Protein AF-Q2IQK1-F1 (afdb_monomer)

pLDDT: mean 79.87, std 17.1, range [34.91, 98.69]

Foldseek 3Di:
DDDPVVVVVVVVVVVVPPPPCPPAAALFAFQFQEKDKWFFAEPVPNVQQTFIWMWTQRQVVQWIFIARPQPRGARADPPDSYHLTAHHDPPAHGWHYKEKDFQQQAADPVRHGHTIWIWIDHWQAQFIFTQWRNDHVDSYRPPPPPHTHRCCVVPPSKTFQEKYKFFQWDDDPDPPDIDGDHQKIKMWTFIPPQKIKIWMWGQDPVRTIDTDDDIEMAHQPFGFNEWEAEPSRQKIKGFGQDARDPPPQAEGIWIWGSHDDPNPTDTAGFHANGGFNYKYKDFWLADQDDPDPPLVQQPPDPQADSRDQQRRFMKMWTFGDPQQAAQQHPAHGATFITRVVVSYGDQDSVNLARHDHHAHDPAAFQEKAKDFFFPFAQPPDPPCPVVVVRAGWYWFQALCGIGITGMWMWTFGQQQWIFIARPNHGYFDFSHDCLFDPLHWWWQWKAWDAAFDWDADPVDGPHTDGHRALKTKFFWQCVCPPVDPDDPGDGHHGTVCRGRFKDADFLLAAFWKKKKFWQAFAFPQAFAFKAWAQDPVGFIKIFRWAWDQDPVRDTDTPDGAQCLALLSVNDFFWKKKKQWAVVLVLQWDQDPVPSDTDGWIWMFTFHFWAFAALQHNSTITTTDLQRTWTPPDVDPVPIDRRDPSSSVSSNVGPDPIRMTMTITGSTIFMQIPRNGTQDRFDADLDPVPDDWDFLKLPLDDDDDQHPVNLLRCSDRPDSVVQNRNDDPSRVPQRDPVSSVVSSSVSSNSSSSNRHDPPDALRPPCDDPCNVVSVVSCVVCVVCVVVRPDDIGTNMTTHMFMWRFDADPVRHFDADPPVRHGDTDGDPDDGDGGGMMMITIRSSGHGQIARDPPPPVSSNKGWNYKYKDAQLVPPPRVNVGIWMWIDISRRWIWIDGSNDYRVDIDIRD

Radius of gyration: 33.6 Å; Cα contacts (8 Å, |Δi|>4): 2254; chains: 1; bounding box: 88×82×110 Å

Sequence (908 aa):
MTARNALLLLALAASAGCGSSAAKPDLGLVSPGGVAVFRGLTTKNALDPAHPYVAVANSGRDEIIFIDALDDEPVLAPVVVRPLAVPTLPGEPHPTMLASVGLHDGQNADGTGLPDLLVVVSPGSSRLQLVATWDLATHVVQPPAPDPLDLGALAPGAQVLSVIAVPVLEPGATAGTWQVAPGKARVVASLAGERLAVVDFARQPDGSIAPSGTPALQDLGFEVLSLAESPDHDRLYAATVDEVIPGSGVFGVGELDTTAAVGAWPVRALDARVGTTLVAAAKVTERFVGVQDGDTFCVRQPGEAFCKAPNQDLRVYAFLDPAACGRSARMPCGLAVIDPASGGLLADPTGEMPYLPPMAVPSIPVAISIAGPTALPPTNEPGDAQLSVAGGYMLLAPGSGQVKTTGVAVLASGDGRVYMVDLARWHIPLNGSILRTSSRASVTGGTVFSPSLVVPDPENPGQYLVKPSRLRLGLWDLVQWPKVSRPTAALASNSSNIPATVRITPGYTATDTWTVMYQGPLPGLSARAGQTGATGDGRLWLAVQTPLPRADGSTQLVDVARLFDPSLAVHVGDIAQLAPASTVTACLTTDPDTETPNTTSYETRITAILPPSAAYPGGAVALDEAQLIDLRNPVPSERLPATPECVAALKQVAPAGNMLVTIRAAGLIAGGASMGYVGRPQLEADPTAADPFALTYSALAPPPLGEDAITCPILPWPAEAYGPNAPAAFTACVDEACRSECERLVLARKARRLYYLSDRCLDTVDGPKATATRGCWVDWAAISDALPDASGPIVSFHLGCAQAQVDAKGDPVIDPRTKTIVEDVCTAELERDMSLTFITQSGITYAYRGPTSGSNAAASFPVAAAPFDRSPFPGKQADGYRFFVTYSENFLIDLSPATAYSTSKVIR

Structure (mmCIF, N/CA/C/O backbone):
data_AF-Q2IQK1-F1
#
_entry.id   AF-Q2IQK1-F1
#
loop_
_atom_site.group_PDB
_atom_site.id
_atom_site.type_symbol
_atom_site.label_atom_id
_atom_site.label_alt_id
_atom_site.label_comp_id
_atom_site.label_asym_id
_atom_site.label_entity_id
_atom_site.label_seq_id
_atom_site.pdbx_PDB_ins_code
_atom_site.Cartn_x
_atom_site.Cartn_y
_atom_site.Cartn_z
_atom_site.occupancy
_atom_site.B_iso_or_equiv
_atom_site.auth_seq_id
_atom_site.auth_comp_id
_atom_site.auth_asym_id
_atom_site.auth_atom_id
_atom_site.pdbx_PDB_model_num
ATOM 1 N N . MET A 1 1 ? 11.084 53.674 -66.284 1.00 44.00 1 MET A N 1
ATOM 2 C CA . MET A 1 1 ? 11.689 52.811 -65.246 1.00 44.00 1 MET A CA 1
ATOM 3 C C . MET A 1 1 ? 10.578 51.969 -64.654 1.00 44.00 1 MET A C 1
ATOM 5 O O . MET A 1 1 ? 9.671 52.500 -64.034 1.00 44.00 1 MET A O 1
ATOM 9 N N . THR A 1 2 ? 10.547 50.700 -65.038 1.00 37.41 2 THR A N 1
ATOM 10 C CA . THR A 1 2 ? 9.327 49.894 -65.167 1.00 37.41 2 THR A CA 1
ATOM 11 C C . THR A 1 2 ? 9.238 48.807 -64.102 1.00 37.41 2 THR A C 1
ATOM 13 O O . THR A 1 2 ? 10.126 47.964 -64.037 1.00 37.41 2 THR A O 1
ATOM 16 N N . ALA A 1 3 ? 8.155 48.847 -63.317 1.00 37.59 3 ALA A N 1
ATOM 17 C CA . ALA A 1 3 ? 7.252 47.786 -62.824 1.00 37.59 3 ALA A CA 1
ATOM 18 C C . ALA A 1 3 ? 7.744 46.374 -62.404 1.00 37.59 3 ALA A C 1
ATOM 20 O O . ALA A 1 3 ? 6.941 45.616 -61.871 1.00 37.59 3 ALA A O 1
ATOM 21 N N . ARG A 1 4 ? 9.014 45.987 -62.573 1.00 34.91 4 ARG A N 1
ATOM 22 C CA . ARG A 1 4 ? 9.522 44.644 -62.225 1.00 34.91 4 ARG A CA 1
ATOM 23 C C . ARG A 1 4 ? 10.096 44.530 -60.810 1.00 34.91 4 ARG A C 1
ATOM 25 O O . ARG A 1 4 ? 10.129 43.432 -60.273 1.00 34.91 4 ARG A O 1
ATOM 32 N N . ASN A 1 5 ? 10.453 45.646 -60.170 1.00 36.97 5 ASN A N 1
ATOM 33 C CA . ASN A 1 5 ? 11.052 45.629 -58.826 1.00 36.97 5 ASN A CA 1
ATOM 34 C C . ASN A 1 5 ? 10.038 45.794 -57.678 1.00 36.97 5 ASN A C 1
ATOM 36 O O . ASN A 1 5 ? 10.404 45.605 -56.525 1.00 36.97 5 ASN A O 1
ATOM 40 N N . ALA A 1 6 ? 8.767 46.099 -57.968 1.00 37.16 6 ALA A N 1
ATOM 41 C CA . ALA A 1 6 ? 7.733 46.246 -56.936 1.00 37.16 6 ALA A CA 1
ATOM 42 C C . ALA A 1 6 ? 7.053 44.914 -56.555 1.00 37.16 6 ALA A C 1
ATOM 44 O O . ALA A 1 6 ? 6.560 44.782 -55.439 1.00 37.16 6 ALA A O 1
ATOM 45 N N . LEU A 1 7 ? 7.066 43.903 -57.437 1.00 35.97 7 LEU A N 1
ATOM 46 C CA . LEU A 1 7 ? 6.445 42.601 -57.152 1.00 35.97 7 LEU A CA 1
ATOM 47 C C . LEU A 1 7 ? 7.326 41.671 -56.300 1.00 35.97 7 LEU A C 1
ATOM 49 O O . LEU A 1 7 ? 6.792 40.833 -55.582 1.00 35.97 7 LEU A O 1
ATOM 53 N N . LEU A 1 8 ? 8.656 41.833 -56.322 1.00 36.09 8 LEU A N 1
ATOM 54 C CA . LEU A 1 8 ? 9.552 41.013 -55.494 1.00 36.09 8 LEU A CA 1
ATOM 55 C C . LEU A 1 8 ? 9.555 41.444 -54.015 1.00 36.09 8 LEU A C 1
ATOM 57 O O . LEU A 1 8 ? 9.734 40.612 -53.133 1.00 36.09 8 LEU A O 1
ATOM 61 N N . LEU A 1 9 ? 9.305 42.727 -53.733 1.00 37.03 9 LEU A N 1
ATOM 62 C CA . LEU A 1 9 ? 9.262 43.257 -52.365 1.00 37.03 9 LEU A CA 1
ATOM 63 C C . LEU A 1 9 ? 7.930 42.979 -51.644 1.00 37.03 9 LEU A C 1
ATOM 65 O O . LEU A 1 9 ? 7.931 42.876 -50.422 1.00 37.03 9 LEU A O 1
ATOM 69 N N . LEU A 1 10 ? 6.819 42.764 -52.365 1.00 36.97 10 LEU A N 1
ATOM 70 C CA . LEU A 1 10 ? 5.564 42.307 -51.745 1.00 36.97 10 LEU A CA 1
ATOM 71 C C . LEU A 1 10 ? 5.545 40.797 -51.447 1.00 36.97 10 LEU A C 1
ATOM 73 O O . LEU A 1 10 ? 4.892 40.385 -50.493 1.00 36.97 10 LEU A O 1
ATOM 77 N N . ALA A 1 11 ? 6.287 39.975 -52.199 1.00 38.66 11 ALA A N 1
ATOM 78 C CA . ALA A 1 11 ? 6.387 38.536 -51.932 1.00 38.66 11 ALA A CA 1
ATOM 79 C C . ALA A 1 11 ? 7.261 38.215 -50.700 1.00 38.66 11 ALA A C 1
ATOM 81 O O . ALA A 1 11 ? 6.974 37.260 -49.986 1.00 38.66 11 ALA A O 1
ATOM 82 N N . LEU A 1 12 ? 8.269 39.045 -50.402 1.00 39.03 12 LEU A N 1
ATOM 83 C CA . LEU A 1 12 ? 9.104 38.922 -49.195 1.00 39.03 12 LEU A CA 1
ATOM 84 C C . LEU A 1 12 ? 8.482 39.561 -47.939 1.00 39.03 12 LEU A C 1
ATOM 86 O O . LEU A 1 12 ? 8.844 39.191 -46.825 1.00 39.03 12 LEU A O 1
ATOM 90 N N . ALA A 1 13 ? 7.514 40.473 -48.090 1.00 36.56 13 ALA A N 1
ATOM 91 C CA . ALA A 1 13 ? 6.752 41.019 -46.962 1.00 36.56 13 ALA A CA 1
ATOM 92 C C . ALA A 1 13 ? 5.571 40.118 -46.540 1.00 36.56 13 ALA A C 1
ATOM 94 O O . ALA A 1 13 ? 5.138 40.180 -45.391 1.00 36.56 13 ALA A O 1
ATOM 95 N N . ALA A 1 14 ? 5.085 39.237 -47.425 1.00 38.78 14 ALA A N 1
ATOM 96 C CA . ALA A 1 14 ? 4.047 38.251 -47.104 1.00 38.78 14 ALA A CA 1
ATOM 97 C C . ALA A 1 14 ? 4.576 37.009 -46.352 1.00 38.78 14 ALA A C 1
ATOM 99 O O . ALA A 1 14 ? 3.788 36.288 -45.749 1.00 38.78 14 ALA A O 1
ATOM 100 N N . SER A 1 15 ? 5.895 36.779 -46.318 1.00 40.88 15 SER A N 1
ATOM 101 C CA . SER A 1 15 ? 6.528 35.695 -45.544 1.00 40.88 15 SER A CA 1
ATOM 102 C C . SER A 1 15 ? 6.990 36.105 -44.138 1.00 40.88 15 SER A C 1
ATOM 104 O O . SER A 1 15 ? 7.452 35.257 -43.385 1.00 40.88 15 SER A O 1
ATOM 106 N N . ALA A 1 16 ? 6.862 37.382 -43.761 1.00 40.81 16 ALA A N 1
ATOM 107 C CA . ALA A 1 16 ? 7.233 37.886 -42.431 1.00 40.81 16 ALA A CA 1
ATOM 108 C C . ALA A 1 16 ? 6.027 38.077 -41.482 1.00 40.81 16 ALA A C 1
ATOM 110 O O . ALA A 1 16 ? 6.197 38.543 -40.359 1.00 40.81 16 ALA A O 1
ATOM 111 N N . GLY A 1 17 ? 4.812 37.725 -41.929 1.00 37.47 17 GLY A N 1
ATOM 112 C CA . GLY A 1 17 ? 3.558 37.886 -41.178 1.00 37.47 17 GLY A CA 1
ATOM 113 C C . GLY A 1 17 ? 2.809 36.589 -40.844 1.00 37.47 17 GLY A C 1
ATOM 114 O O . GLY A 1 17 ? 1.760 36.651 -40.206 1.00 37.47 17 GLY A O 1
ATOM 115 N N . CYS A 1 18 ? 3.314 35.415 -41.236 1.00 38.31 18 CYS A N 1
ATOM 116 C CA . CYS A 1 18 ? 2.781 34.142 -40.751 1.00 38.31 18 CYS A CA 1
ATOM 117 C C . CYS A 1 18 ? 3.388 33.854 -39.376 1.00 38.31 18 CYS A C 1
ATOM 119 O O . CYS A 1 18 ? 4.540 33.440 -39.274 1.00 38.31 18 CYS A O 1
ATOM 121 N N . GLY A 1 19 ? 2.610 34.113 -38.323 1.00 35.12 19 GLY A N 1
ATOM 122 C CA . GLY A 1 19 ? 2.955 33.734 -36.958 1.00 35.12 19 GLY A CA 1
ATOM 123 C C . GLY A 1 19 ? 3.424 32.279 -36.892 1.00 35.12 19 GLY A C 1
ATOM 124 O O . GLY A 1 19 ? 2.808 31.378 -37.460 1.00 35.12 19 GLY A O 1
ATOM 125 N N . SER A 1 20 ? 4.550 32.078 -36.218 1.00 35.28 20 SER A N 1
ATOM 126 C CA . SER A 1 20 ? 5.285 30.828 -36.041 1.00 35.28 20 SER A CA 1
ATOM 127 C C . SER A 1 20 ? 4.565 29.841 -35.116 1.00 35.28 20 SER A C 1
ATOM 129 O O . SER A 1 20 ? 5.073 29.465 -34.062 1.00 35.28 20 SER A O 1
ATOM 131 N N . SER A 1 21 ? 3.372 29.416 -35.506 1.00 38.59 21 SER A N 1
ATOM 132 C CA . SER A 1 21 ? 2.671 28.277 -34.922 1.00 38.59 21 SER A CA 1
ATOM 133 C C . SER A 1 21 ? 2.179 27.391 -36.060 1.00 38.59 21 SER A C 1
ATOM 135 O O . SER A 1 21 ? 0.979 27.248 -36.288 1.00 38.59 21 SER A O 1
ATOM 137 N N . ALA A 1 22 ? 3.118 26.835 -36.829 1.00 48.03 22 ALA A N 1
ATOM 138 C CA . ALA A 1 22 ? 2.813 25.649 -37.615 1.00 48.03 22 ALA A CA 1
ATOM 139 C C . ALA A 1 22 ? 2.320 24.582 -36.626 1.00 48.03 22 ALA A C 1
ATOM 141 O O . ALA A 1 22 ? 3.015 24.282 -35.654 1.00 48.03 22 ALA A O 1
ATOM 142 N N . ALA A 1 23 ? 1.092 24.093 -36.814 1.00 53.16 23 ALA A N 1
ATOM 143 C CA . ALA A 1 23 ? 0.526 23.056 -35.965 1.00 53.16 23 ALA A CA 1
ATOM 144 C C . ALA A 1 23 ? 1.464 21.843 -35.999 1.00 53.16 23 ALA A C 1
ATOM 146 O O . ALA A 1 23 ? 1.666 21.252 -37.063 1.00 53.16 23 ALA A O 1
ATOM 147 N N . LYS A 1 24 ? 2.085 21.515 -34.859 1.00 63.12 24 LYS A N 1
ATOM 148 C CA . LYS A 1 24 ? 2.850 20.274 -34.743 1.00 63.12 24 LYS A CA 1
ATOM 149 C C . LYS A 1 24 ? 1.872 19.107 -34.947 1.00 63.12 24 LYS A C 1
ATOM 151 O O . LYS A 1 24 ? 0.759 19.184 -34.422 1.00 63.12 24 LYS A O 1
ATOM 156 N N . PRO A 1 25 ? 2.233 18.081 -35.735 1.00 67.25 25 PRO A N 1
ATOM 157 C CA . PRO A 1 25 ? 1.400 16.896 -35.865 1.00 67.25 25 PRO A CA 1
ATOM 158 C C . PRO A 1 25 ? 1.205 16.261 -34.483 1.00 67.25 25 PRO A C 1
ATOM 160 O O . PRO A 1 25 ? 2.177 16.035 -33.767 1.00 67.25 25 PRO A O 1
ATOM 163 N N . ASP A 1 26 ? -0.058 16.035 -34.131 1.00 80.44 26 ASP A N 1
ATOM 164 C CA . ASP A 1 26 ? -0.505 15.305 -32.938 1.00 80.44 26 ASP A CA 1
ATOM 165 C C . ASP A 1 26 ? 0.066 13.876 -32.976 1.00 80.44 26 ASP A C 1
ATOM 167 O O . ASP A 1 26 ? 0.055 13.260 -34.052 1.00 80.44 26 ASP A O 1
ATOM 171 N N . LEU A 1 27 ? 0.556 13.330 -31.852 1.00 83.50 27 LEU A N 1
ATOM 172 C CA . LEU A 1 27 ? 0.984 11.922 -31.795 1.00 83.50 27 LEU A CA 1
ATOM 173 C C . LEU A 1 27 ? -0.193 10.983 -32.074 1.00 83.50 27 LEU A C 1
ATOM 175 O O . LEU A 1 27 ? 0.005 9.860 -32.535 1.00 83.50 27 LEU A O 1
ATOM 179 N N . GLY A 1 28 ? -1.421 11.437 -31.807 1.00 87.75 28 GLY A N 1
ATOM 180 C CA . GLY A 1 28 ? -2.626 10.659 -32.060 1.00 87.75 28 GLY A CA 1
ATOM 181 C C . GLY A 1 28 ? -2.686 9.401 -31.197 1.00 87.75 28 GLY A C 1
ATOM 182 O O . GLY A 1 28 ? -3.200 8.373 -31.648 1.00 87.75 28 GLY A O 1
ATOM 183 N N . LEU A 1 29 ? -2.154 9.481 -29.976 1.00 90.44 29 LEU A N 1
ATOM 184 C CA . LEU A 1 29 ? -2.275 8.417 -28.989 1.00 90.44 29 LEU A CA 1
ATOM 185 C C . LEU A 1 29 ? -3.760 8.168 -28.682 1.00 90.44 29 LEU A C 1
ATOM 187 O O . LEU A 1 29 ? -4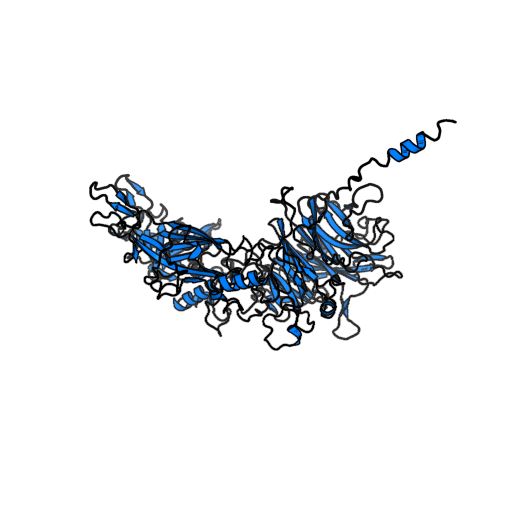.587 9.076 -28.695 1.00 90.44 29 LEU A O 1
ATOM 191 N N . VAL A 1 30 ? -4.107 6.915 -28.437 1.00 90.31 30 VAL A N 1
ATOM 192 C CA . VAL A 1 30 ? -5.430 6.419 -28.076 1.00 90.31 30 VAL A CA 1
ATOM 193 C C . VAL A 1 30 ? -5.213 5.278 -27.085 1.00 90.31 30 VAL A C 1
ATOM 195 O O . VAL A 1 30 ? -4.785 4.195 -27.466 1.00 90.31 30 VAL A O 1
ATOM 198 N N . SER A 1 31 ? -5.470 5.521 -25.801 1.00 89.12 31 SER A N 1
ATOM 199 C CA . SER A 1 31 ? -5.281 4.535 -24.725 1.00 89.12 31 SER A CA 1
ATOM 200 C C . SER A 1 31 ? -3.893 3.870 -24.706 1.00 89.12 31 SER A C 1
ATOM 202 O O . SER A 1 31 ? -3.808 2.643 -24.776 1.00 89.12 31 SER A O 1
ATOM 204 N N . PRO A 1 32 ? -2.790 4.639 -24.630 1.00 91.25 32 PRO A N 1
ATOM 205 C CA . PRO A 1 32 ? -1.445 4.077 -24.643 1.00 91.25 32 PRO A CA 1
ATOM 206 C C . PRO A 1 32 ? -1.216 3.127 -23.455 1.00 91.25 32 PRO A C 1
ATOM 208 O O . PRO A 1 32 ? -1.366 3.523 -22.299 1.00 91.25 32 PRO A O 1
ATOM 211 N N . GLY A 1 33 ? -0.871 1.872 -23.750 1.00 91.31 33 GLY A N 1
ATOM 212 C CA . GLY A 1 33 ? -0.828 0.776 -22.776 1.00 91.31 33 GLY A CA 1
ATOM 213 C C . GLY A 1 33 ? 0.564 0.453 -22.232 1.00 91.31 33 GLY A C 1
ATOM 214 O O . GLY A 1 33 ? 0.687 -0.007 -21.106 1.00 91.31 33 GLY A O 1
ATOM 215 N N . GLY A 1 34 ? 1.615 0.751 -22.996 1.00 94.00 34 GLY A N 1
ATOM 216 C CA . GLY A 1 34 ? 2.991 0.371 -22.675 1.00 94.00 34 GLY A CA 1
ATOM 217 C C . GLY A 1 34 ? 4.004 1.371 -23.216 1.00 94.00 34 GLY A C 1
ATOM 218 O O . GLY A 1 34 ? 3.714 2.108 -24.162 1.00 94.00 34 GLY A O 1
ATOM 219 N N . VAL A 1 35 ? 5.198 1.393 -22.624 1.00 97.19 35 VAL A N 1
ATOM 220 C CA . VAL A 1 35 ? 6.305 2.252 -23.054 1.00 97.19 35 VAL A CA 1
ATOM 221 C C . VAL A 1 35 ? 7.639 1.538 -22.885 1.00 97.19 35 VAL A C 1
ATOM 223 O O . VAL A 1 35 ? 7.864 0.883 -21.873 1.00 97.19 35 VAL A O 1
ATOM 226 N N . ALA A 1 36 ? 8.519 1.679 -23.872 1.00 97.25 36 ALA A N 1
ATOM 227 C CA . ALA A 1 36 ? 9.889 1.186 -23.817 1.00 97.25 36 ALA A CA 1
ATOM 228 C C . ALA A 1 36 ? 10.832 2.173 -24.505 1.00 97.25 36 ALA A C 1
ATOM 230 O O . ALA A 1 36 ? 10.437 2.890 -25.427 1.00 97.25 36 ALA A O 1
ATOM 231 N N . VAL A 1 37 ? 12.085 2.208 -24.062 1.00 96.31 37 VAL A N 1
ATOM 232 C CA . VAL A 1 37 ? 13.128 3.055 -24.648 1.00 96.31 37 VAL A CA 1
ATOM 233 C C . VAL A 1 37 ? 14.133 2.155 -25.342 1.00 96.31 37 VAL A C 1
ATOM 235 O O . VAL A 1 37 ? 14.587 1.171 -24.764 1.00 96.31 37 VAL A O 1
ATOM 238 N N . PHE A 1 38 ? 14.464 2.461 -26.589 1.00 95.06 38 PHE A N 1
ATOM 239 C CA . PHE A 1 38 ? 15.316 1.615 -27.420 1.00 95.06 38 PHE A CA 1
ATOM 240 C C . PHE A 1 38 ? 16.166 2.470 -28.356 1.00 95.06 38 PHE A C 1
ATOM 242 O O . PHE A 1 38 ? 15.836 3.622 -28.632 1.00 95.06 38 PHE A O 1
ATOM 249 N N . ARG A 1 39 ? 17.249 1.912 -28.882 1.00 92.81 39 ARG A N 1
ATOM 250 C CA . ARG A 1 39 ? 18.017 2.488 -29.985 1.00 92.81 39 ARG A CA 1
ATOM 251 C C . ARG A 1 39 ? 17.621 1.843 -31.300 1.00 92.81 39 ARG A C 1
ATOM 253 O O . ARG A 1 39 ? 17.486 0.626 -31.383 1.00 92.81 39 ARG A O 1
ATOM 260 N N . GLY A 1 40 ? 17.459 2.637 -32.348 1.00 91.38 40 GLY A N 1
ATOM 261 C CA . GLY A 1 40 ? 17.086 2.109 -33.655 1.00 91.38 40 GLY A CA 1
ATOM 262 C C . GLY A 1 40 ? 17.363 3.063 -34.802 1.00 91.38 40 GLY A C 1
ATOM 263 O O . GLY A 1 40 ? 17.911 4.148 -34.623 1.00 91.38 40 GLY A O 1
ATOM 264 N N . LEU A 1 41 ? 16.960 2.638 -35.993 1.00 88.38 41 LEU A N 1
ATOM 265 C CA . LEU A 1 41 ? 17.030 3.390 -37.234 1.00 88.38 41 LEU A CA 1
ATOM 266 C C . LEU A 1 41 ? 15.650 3.939 -37.591 1.00 88.38 41 LEU A C 1
ATOM 268 O O . LEU A 1 41 ? 14.672 3.198 -37.696 1.00 88.38 41 LEU A O 1
ATOM 272 N N . THR A 1 42 ? 15.578 5.246 -37.844 1.00 85.38 42 THR A N 1
ATOM 273 C CA . THR A 1 42 ? 14.394 5.874 -38.445 1.00 85.38 42 THR A CA 1
ATOM 274 C C . THR A 1 42 ? 14.779 6.869 -39.527 1.00 85.38 42 THR A C 1
ATOM 276 O O . THR A 1 42 ? 15.917 7.333 -39.591 1.00 85.38 42 THR A O 1
ATOM 279 N N . THR A 1 43 ? 13.819 7.249 -40.371 1.00 83.06 43 THR A N 1
ATOM 280 C CA . THR A 1 43 ? 14.030 8.287 -41.389 1.00 83.06 43 THR A CA 1
ATOM 281 C C . THR A 1 43 ? 14.380 9.656 -40.806 1.00 83.06 43 THR A C 1
ATOM 283 O O . THR A 1 43 ? 15.022 10.443 -41.499 1.00 83.06 43 THR A O 1
ATOM 286 N N . LYS A 1 44 ? 14.003 9.949 -39.549 1.00 83.44 44 LYS A N 1
ATOM 287 C CA . LYS A 1 44 ? 14.291 11.235 -38.893 1.00 83.44 44 LYS A CA 1
ATOM 288 C C . LYS A 1 44 ? 15.792 11.433 -38.666 1.00 83.44 44 LYS A C 1
ATOM 290 O O . LYS A 1 44 ? 16.310 12.502 -38.969 1.00 83.44 44 LYS A O 1
ATOM 295 N N . ASN A 1 45 ? 16.483 10.391 -38.204 1.00 84.56 45 ASN A N 1
ATOM 296 C CA . ASN A 1 45 ? 17.916 10.419 -37.904 1.00 84.56 45 ASN A CA 1
ATOM 297 C C . ASN A 1 45 ? 18.659 9.319 -38.681 1.00 84.56 45 ASN A C 1
ATOM 299 O O . ASN A 1 45 ? 19.466 8.592 -38.123 1.00 84.56 45 ASN A O 1
ATOM 303 N N . ALA A 1 46 ? 18.405 9.197 -39.989 1.00 77.88 46 ALA A N 1
ATOM 304 C CA . ALA A 1 46 ? 18.951 8.114 -40.823 1.00 77.88 46 ALA A CA 1
ATOM 305 C C . ALA A 1 46 ? 20.493 8.072 -40.910 1.00 77.88 46 ALA A C 1
ATOM 307 O O . ALA A 1 46 ? 21.057 7.075 -41.351 1.00 77.88 46 ALA A O 1
ATOM 308 N N . LEU A 1 47 ? 21.167 9.163 -40.529 1.00 78.06 47 LEU A N 1
ATOM 309 C CA . LEU A 1 47 ? 22.629 9.268 -40.467 1.00 78.06 47 LEU A CA 1
ATOM 310 C C . LEU A 1 47 ? 23.203 8.935 -39.082 1.00 78.06 47 LEU A C 1
ATOM 312 O O . LEU A 1 47 ? 24.419 8.946 -38.933 1.00 78.06 47 LEU A O 1
ATOM 316 N N . ASP A 1 48 ? 22.347 8.687 -38.089 1.00 78.38 48 ASP A N 1
ATOM 317 C CA . ASP A 1 48 ? 22.707 8.269 -36.735 1.00 78.38 48 ASP A CA 1
ATOM 318 C C . ASP A 1 48 ? 22.286 6.796 -36.561 1.00 78.38 48 ASP A C 1
ATOM 320 O O . ASP A 1 48 ? 21.107 6.516 -36.328 1.00 78.38 48 ASP A O 1
ATOM 324 N N . PRO A 1 49 ? 23.212 5.835 -36.744 1.00 67.25 49 PRO A N 1
ATOM 325 C CA . PRO A 1 49 ? 22.891 4.417 -36.894 1.00 67.25 49 PRO A CA 1
ATOM 326 C C . PRO A 1 49 ? 22.193 3.732 -35.704 1.00 67.25 49 PRO A C 1
ATOM 328 O O . PRO A 1 49 ? 21.757 2.588 -35.835 1.00 67.25 49 PRO A O 1
ATOM 331 N N . ALA A 1 50 ? 22.084 4.394 -34.549 1.00 74.56 50 ALA A N 1
ATOM 332 C CA . ALA A 1 50 ? 21.377 3.881 -33.374 1.00 74.56 50 ALA A CA 1
ATOM 333 C C . ALA A 1 50 ? 20.906 5.019 -32.468 1.00 74.56 50 ALA A C 1
ATOM 335 O O . ALA A 1 50 ? 21.310 5.151 -31.306 1.00 74.56 50 ALA A O 1
ATOM 336 N N . HIS A 1 51 ? 20.031 5.844 -33.027 1.00 90.50 51 HIS A N 1
ATOM 337 C CA . HIS A 1 51 ? 19.423 6.950 -32.315 1.00 90.50 51 HIS A CA 1
ATOM 338 C C . HIS A 1 51 ? 18.428 6.444 -31.250 1.00 90.50 51 HIS A C 1
ATOM 340 O O . HIS A 1 51 ? 17.716 5.467 -31.503 1.00 90.50 51 HIS A O 1
ATOM 346 N N . PRO A 1 52 ? 18.355 7.063 -30.056 1.00 93.00 52 PRO A N 1
ATOM 347 C CA . PRO A 1 52 ? 17.422 6.650 -29.013 1.00 93.00 52 PRO A CA 1
ATOM 348 C C . PRO A 1 52 ? 15.989 7.132 -29.295 1.00 93.00 52 PRO A C 1
ATOM 350 O O . PRO A 1 52 ? 15.735 8.305 -29.571 1.00 93.00 52 PRO A O 1
ATOM 353 N N . TYR A 1 53 ? 15.032 6.226 -29.145 1.00 95.06 53 TYR A N 1
ATOM 354 C CA . TYR A 1 53 ? 13.606 6.457 -29.329 1.00 95.06 53 TYR A CA 1
ATOM 355 C C . TYR A 1 53 ? 12.807 5.913 -28.146 1.00 95.06 53 TYR A C 1
ATOM 357 O O . TYR A 1 53 ? 13.230 5.005 -27.431 1.00 95.06 53 TYR A O 1
ATOM 365 N N . VAL A 1 54 ? 11.612 6.463 -27.973 1.00 96.69 54 VAL A N 1
ATOM 366 C CA . VAL A 1 54 ? 10.569 5.949 -27.092 1.00 96.69 54 VAL A CA 1
ATOM 367 C C . VAL A 1 54 ? 9.517 5.280 -27.966 1.00 96.69 54 VAL A C 1
ATOM 369 O O . VAL A 1 54 ? 8.925 5.926 -28.831 1.00 96.69 54 VAL A O 1
ATOM 372 N N . ALA A 1 55 ? 9.281 3.992 -27.743 1.00 96.38 55 ALA A N 1
ATOM 373 C CA . ALA A 1 55 ? 8.153 3.265 -28.302 1.00 96.38 55 ALA A CA 1
ATOM 374 C C . ALA A 1 55 ? 6.966 3.353 -27.342 1.00 96.38 55 ALA A C 1
ATOM 376 O O . ALA A 1 55 ? 7.109 3.071 -26.153 1.00 96.38 55 ALA A O 1
ATOM 377 N N . VAL A 1 56 ? 5.796 3.716 -27.864 1.00 96.75 56 VAL A N 1
ATOM 378 C CA . VAL A 1 56 ? 4.534 3.755 -27.118 1.00 96.75 56 VAL A CA 1
ATOM 379 C C . VAL A 1 56 ? 3.547 2.797 -27.769 1.00 96.75 56 VAL A C 1
ATOM 381 O O . VAL A 1 56 ? 3.226 2.949 -28.947 1.00 96.75 56 VAL A O 1
ATOM 384 N N . ALA A 1 57 ? 3.048 1.827 -27.004 1.00 95.12 57 ALA A N 1
ATOM 385 C CA . ALA A 1 57 ? 2.010 0.911 -27.460 1.00 95.12 57 ALA A CA 1
ATOM 386 C C . ALA A 1 57 ? 0.670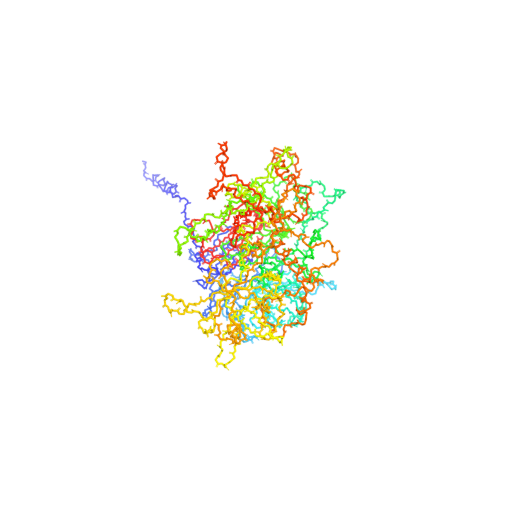 1.652 -27.488 1.00 95.12 57 ALA A C 1
ATOM 388 O O . ALA A 1 57 ? 0.100 1.955 -26.440 1.00 95.12 57 ALA A O 1
ATOM 389 N N . ASN A 1 58 ? 0.196 1.996 -28.683 1.00 93.19 58 ASN A N 1
ATOM 390 C CA . ASN A 1 58 ? -1.004 2.786 -28.916 1.00 93.19 58 ASN A CA 1
ATOM 391 C C . ASN A 1 58 ? -2.228 1.869 -29.022 1.00 93.19 58 ASN A C 1
ATOM 393 O O . ASN A 1 58 ? -2.741 1.614 -30.115 1.00 93.19 58 ASN A O 1
ATOM 397 N N . SER A 1 59 ? -2.663 1.344 -27.873 1.00 89.81 59 SER A N 1
ATOM 398 C CA . SER A 1 59 ? -3.636 0.253 -27.791 1.00 89.81 59 SER A CA 1
ATOM 399 C C . SER A 1 59 ? -4.890 0.526 -28.628 1.00 89.81 59 SER A C 1
ATOM 401 O O . SER A 1 59 ? -5.255 -0.276 -29.473 1.00 89.81 59 SER A O 1
ATOM 403 N N . GLY A 1 60 ? -5.510 1.699 -28.497 1.00 87.94 60 GLY A N 1
ATOM 404 C CA . GLY A 1 60 ? -6.759 2.023 -29.192 1.00 87.94 60 GLY A CA 1
ATOM 405 C C . GLY A 1 60 ? -6.654 2.184 -30.715 1.00 87.94 60 GLY A C 1
ATOM 406 O O . GLY A 1 60 ? -7.672 2.448 -31.356 1.00 87.94 60 GLY A O 1
ATOM 407 N N . ARG A 1 61 ? -5.454 2.061 -31.298 1.00 89.25 61 ARG A N 1
ATOM 408 C CA . ARG A 1 61 ? -5.222 2.068 -32.750 1.00 89.25 61 ARG A CA 1
ATOM 409 C C . ARG A 1 61 ? -4.460 0.851 -33.274 1.00 89.25 61 ARG A C 1
ATOM 411 O O . ARG A 1 61 ? -4.160 0.833 -34.463 1.00 89.25 61 ARG A O 1
ATOM 418 N N . ASP A 1 62 ? -4.169 -0.143 -32.434 1.00 89.50 62 ASP A N 1
ATOM 419 C CA . ASP A 1 62 ? -3.442 -1.356 -32.846 1.00 89.50 62 ASP A CA 1
ATOM 420 C C . ASP A 1 62 ? -2.086 -1.053 -33.511 1.00 89.50 62 ASP A C 1
ATOM 422 O O . ASP A 1 62 ? -1.696 -1.648 -34.519 1.00 89.50 62 ASP A O 1
ATOM 426 N N . GLU A 1 63 ? -1.371 -0.067 -32.965 1.00 90.62 63 GLU A N 1
ATOM 427 C CA . GLU A 1 63 ? -0.097 0.397 -33.512 1.00 90.62 63 GLU A CA 1
ATOM 428 C C . GLU A 1 63 ? 0.906 0.752 -32.409 1.00 90.62 63 GLU A C 1
ATOM 430 O O . GLU A 1 63 ? 0.561 0.919 -31.239 1.00 90.62 63 GLU A O 1
ATOM 435 N N . ILE A 1 64 ? 2.172 0.890 -32.787 1.00 92.12 64 ILE A N 1
ATOM 436 C CA . ILE A 1 64 ? 3.234 1.449 -31.951 1.00 92.12 64 ILE A CA 1
ATOM 437 C C . ILE A 1 64 ? 3.641 2.792 -32.547 1.00 92.12 64 ILE A C 1
ATOM 439 O O . ILE A 1 64 ? 3.878 2.891 -33.752 1.00 92.12 64 ILE A O 1
ATOM 443 N N . ILE A 1 65 ? 3.743 3.811 -31.696 1.00 93.44 65 ILE A N 1
ATOM 444 C CA . ILE A 1 65 ? 4.205 5.151 -32.068 1.00 93.44 65 ILE A CA 1
ATOM 445 C C . ILE A 1 65 ? 5.631 5.357 -31.569 1.00 93.44 65 ILE A C 1
ATOM 447 O O . ILE A 1 65 ? 5.935 5.054 -30.413 1.00 93.44 65 ILE A O 1
ATOM 451 N N . PHE A 1 66 ? 6.497 5.900 -32.428 1.00 93.56 66 PHE A N 1
ATOM 452 C CA . PHE A 1 66 ? 7.861 6.281 -32.060 1.00 93.56 66 PHE A CA 1
ATOM 453 C C . PHE A 1 66 ? 7.990 7.785 -31.824 1.00 93.56 66 PHE A C 1
ATOM 455 O O . PHE A 1 66 ? 7.577 8.612 -32.643 1.00 93.56 66 PHE A O 1
ATOM 462 N N . ILE A 1 67 ? 8.626 8.124 -30.709 1.00 94.19 67 ILE A N 1
ATOM 463 C CA . ILE A 1 67 ? 8.975 9.485 -30.309 1.00 94.19 67 ILE A CA 1
ATOM 464 C C . ILE A 1 67 ? 10.494 9.539 -30.183 1.00 94.19 67 ILE A C 1
ATOM 466 O O . ILE A 1 67 ? 11.115 8.621 -29.654 1.00 94.19 67 ILE A O 1
ATOM 470 N N . ASP A 1 68 ? 11.110 10.599 -30.681 1.00 93.75 68 ASP A N 1
ATOM 471 C CA . ASP A 1 68 ? 12.536 10.838 -30.485 1.00 93.75 68 ASP A CA 1
ATOM 472 C C . ASP A 1 68 ? 12.821 11.131 -29.009 1.00 93.75 68 ASP A C 1
ATOM 474 O O . ASP A 1 68 ? 12.253 12.050 -28.414 1.00 93.75 68 ASP A O 1
ATOM 478 N N . ALA A 1 69 ? 13.683 10.320 -28.394 1.00 93.56 69 ALA A N 1
ATOM 479 C CA . ALA A 1 69 ? 13.912 10.395 -26.960 1.00 93.56 69 ALA A CA 1
ATOM 480 C C . ALA A 1 69 ? 14.752 11.614 -26.551 1.00 93.56 69 ALA A C 1
ATOM 482 O O . ALA A 1 69 ? 14.841 11.890 -25.353 1.00 93.56 69 ALA A O 1
ATOM 483 N N . LEU A 1 70 ? 15.378 12.338 -27.490 1.00 92.56 70 LEU A N 1
ATOM 484 C CA . LEU A 1 70 ? 16.211 13.510 -27.209 1.00 92.56 70 LEU A CA 1
ATOM 485 C C . LEU A 1 70 ? 15.443 14.827 -27.331 1.00 92.56 70 LEU A C 1
ATOM 487 O O . LEU A 1 70 ? 15.710 15.740 -26.543 1.00 92.56 70 LEU A O 1
ATOM 491 N N . ASP A 1 71 ? 14.524 14.963 -28.287 1.00 91.94 71 ASP A N 1
ATOM 492 C CA . ASP A 1 71 ? 13.764 16.208 -28.514 1.00 91.94 71 ASP A CA 1
ATOM 493 C C . ASP A 1 71 ? 12.246 16.111 -28.251 1.00 91.94 71 ASP A C 1
ATOM 495 O O . ASP A 1 71 ? 11.550 17.137 -28.219 1.00 91.94 71 ASP A O 1
ATOM 499 N N . ASP A 1 72 ? 11.756 14.904 -27.957 1.00 91.38 72 ASP A N 1
ATOM 500 C CA . ASP A 1 72 ? 10.352 14.556 -27.716 1.00 91.38 72 ASP A CA 1
ATOM 501 C C . ASP A 1 72 ? 9.421 14.799 -28.914 1.00 91.38 72 ASP A C 1
ATOM 503 O O . ASP A 1 72 ? 8.209 14.961 -28.737 1.00 91.38 72 ASP A O 1
ATOM 507 N N . GLU A 1 73 ? 9.956 14.897 -30.131 1.00 91.56 73 GLU A N 1
ATOM 508 C CA . GLU A 1 73 ? 9.140 15.053 -31.333 1.00 91.56 73 GLU A CA 1
ATOM 509 C C . GLU A 1 73 ? 8.751 13.691 -31.927 1.00 91.56 73 GLU A C 1
ATOM 511 O O . GLU A 1 73 ? 9.550 12.748 -31.890 1.00 91.56 73 GLU A O 1
ATOM 516 N N . PRO A 1 74 ? 7.543 13.565 -32.516 1.00 89.44 74 PRO A N 1
ATOM 517 C CA . PRO A 1 74 ? 7.179 12.364 -33.255 1.00 89.44 74 PRO A CA 1
ATOM 518 C C . PRO A 1 74 ? 8.193 12.059 -34.350 1.00 89.44 74 PRO A C 1
ATOM 520 O O . PRO A 1 74 ? 8.600 12.941 -35.112 1.00 89.44 74 PRO A O 1
ATOM 523 N N . VAL A 1 75 ? 8.514 10.779 -34.507 1.00 88.19 75 VAL A N 1
ATOM 524 C CA . VAL A 1 75 ? 9.131 10.294 -35.740 1.00 88.19 75 VAL A CA 1
ATOM 525 C C . VAL A 1 75 ? 8.055 10.328 -36.820 1.00 88.19 75 VAL A C 1
ATOM 527 O O . VAL A 1 75 ? 7.001 9.727 -36.647 1.00 88.19 75 VAL A O 1
ATOM 530 N N . LEU A 1 76 ? 8.272 11.056 -37.915 1.00 85.12 76 LEU A N 1
ATOM 531 C CA . LEU A 1 76 ? 7.275 11.184 -38.982 1.00 85.12 76 LEU A CA 1
ATOM 532 C C . LEU A 1 76 ? 7.378 10.042 -39.995 1.00 85.12 76 LEU A C 1
ATOM 534 O O . LEU A 1 76 ? 8.471 9.596 -40.346 1.00 85.12 76 LEU A O 1
ATOM 538 N N . ALA A 1 77 ? 6.231 9.611 -40.517 1.00 78.00 77 ALA A N 1
ATOM 539 C CA . ALA A 1 77 ? 6.176 8.639 -41.596 1.00 78.00 77 ALA A CA 1
ATOM 540 C C . ALA A 1 77 ? 6.792 9.215 -42.896 1.00 78.00 77 ALA A C 1
ATOM 542 O O . ALA A 1 77 ? 6.613 10.400 -43.188 1.00 78.00 77 ALA A O 1
ATOM 543 N N . PRO A 1 78 ? 7.448 8.396 -43.743 1.00 71.06 78 PRO A N 1
ATOM 544 C CA . PRO A 1 78 ? 8.160 8.890 -44.931 1.00 71.06 78 PRO A CA 1
ATOM 545 C C . PRO A 1 78 ? 7.271 9.559 -45.999 1.00 71.06 78 PRO A C 1
ATOM 547 O O . PRO A 1 78 ? 7.774 10.300 -46.839 1.00 71.06 78 PRO A O 1
ATOM 550 N N . VAL A 1 79 ? 5.960 9.276 -46.005 1.00 67.12 79 VAL A N 1
ATOM 551 C CA . VAL A 1 79 ? 5.039 9.637 -47.106 1.00 67.12 79 VAL A CA 1
ATOM 552 C C . VAL A 1 79 ? 3.916 10.590 -46.671 1.00 67.12 79 VAL A C 1
ATOM 554 O O . VAL A 1 79 ? 3.337 11.285 -47.504 1.00 67.12 79 VAL A O 1
ATOM 557 N N . VAL A 1 80 ? 3.596 10.661 -45.375 1.00 66.06 80 VAL A N 1
ATOM 558 C CA . VAL A 1 80 ? 2.477 11.456 -44.844 1.00 66.06 80 VAL A CA 1
ATOM 559 C C . VAL A 1 80 ? 2.953 12.210 -43.609 1.00 66.06 80 VAL A C 1
ATOM 561 O O . VAL A 1 80 ? 3.672 11.643 -42.795 1.00 66.06 80 VAL A O 1
ATOM 564 N N . VAL A 1 81 ? 2.518 13.464 -43.434 1.00 72.31 81 VAL A N 1
ATOM 565 C CA . VAL A 1 81 ? 2.746 14.251 -42.205 1.00 72.31 81 VAL A CA 1
ATOM 566 C C . VAL A 1 81 ? 1.901 13.670 -41.061 1.00 72.31 81 VAL A C 1
ATOM 568 O O . VAL A 1 81 ? 0.885 14.232 -40.657 1.00 72.31 81 VAL A O 1
ATOM 571 N N . ARG A 1 82 ? 2.278 12.476 -40.607 1.00 74.56 82 ARG A N 1
ATOM 572 C CA . ARG A 1 82 ? 1.711 11.718 -39.492 1.00 74.56 82 ARG A CA 1
ATOM 573 C C . ARG A 1 82 ? 2.856 11.049 -38.727 1.00 74.56 82 ARG A C 1
ATOM 575 O O . ARG A 1 82 ? 3.883 10.762 -39.348 1.00 74.56 82 ARG A O 1
ATOM 582 N N . PRO A 1 83 ? 2.687 10.787 -37.424 1.00 79.44 83 PRO A N 1
ATOM 583 C CA . PRO A 1 83 ? 3.601 9.932 -36.678 1.00 79.44 83 PRO A CA 1
ATOM 584 C C . PRO A 1 83 ? 3.777 8.572 -37.363 1.00 79.44 83 PRO A C 1
ATOM 586 O O . PRO A 1 83 ? 2.850 8.056 -37.993 1.00 79.44 83 PRO A O 1
ATOM 589 N N . LEU A 1 84 ? 4.977 8.011 -37.260 1.00 81.00 84 LEU A N 1
ATOM 590 C CA . LEU A 1 84 ? 5.294 6.669 -37.712 1.00 81.00 84 LEU A CA 1
ATOM 591 C C . LEU A 1 84 ? 4.521 5.677 -36.841 1.00 81.00 84 LEU A C 1
ATOM 593 O O . LEU A 1 84 ? 4.771 5.577 -35.641 1.00 81.00 84 LEU A O 1
ATOM 597 N N . ALA A 1 85 ? 3.588 4.975 -37.476 1.00 81.81 85 ALA A N 1
ATOM 598 C CA . ALA A 1 85 ? 2.777 3.934 -36.877 1.00 81.81 85 ALA A CA 1
ATOM 599 C C . ALA A 1 85 ? 3.265 2.566 -37.349 1.00 81.81 85 ALA A C 1
ATOM 601 O O . ALA A 1 85 ? 3.213 2.265 -38.545 1.00 81.81 85 ALA A O 1
ATOM 602 N N . VAL A 1 86 ? 3.730 1.743 -36.412 1.00 82.38 86 VAL A N 1
ATOM 603 C CA . VAL A 1 86 ? 4.079 0.346 -36.679 1.00 82.38 86 VAL A CA 1
ATOM 604 C C . VAL A 1 86 ? 2.866 -0.515 -36.321 1.00 82.38 86 VAL A C 1
ATOM 606 O O . VAL A 1 86 ? 2.526 -0.580 -35.141 1.00 82.38 86 VAL A O 1
ATOM 609 N N . PRO A 1 87 ? 2.187 -1.151 -37.290 1.00 81.69 87 PRO A N 1
ATOM 610 C CA . PRO A 1 87 ? 0.992 -1.940 -37.003 1.00 81.69 87 PRO A CA 1
ATOM 611 C C . PRO A 1 87 ? 1.326 -3.153 -36.127 1.00 81.69 87 PRO A C 1
ATOM 613 O O . PRO A 1 87 ? 2.416 -3.717 -36.229 1.00 81.69 87 PRO A O 1
ATOM 616 N N . THR A 1 88 ? 0.387 -3.590 -35.293 1.00 82.25 88 THR A N 1
ATOM 617 C CA . THR A 1 88 ? 0.495 -4.869 -34.577 1.00 82.25 88 THR A CA 1
ATOM 618 C C . THR A 1 88 ? -0.163 -6.012 -35.341 1.00 82.25 88 THR A C 1
ATOM 620 O O . THR A 1 88 ? -0.746 -5.815 -36.411 1.00 82.25 88 THR A O 1
ATOM 623 N N . LEU A 1 89 ? -0.001 -7.241 -34.845 1.00 77.88 89 LEU A N 1
ATOM 624 C CA . LEU A 1 89 ? -0.510 -8.442 -35.507 1.00 77.88 89 LEU A CA 1
ATOM 625 C C . LEU A 1 89 ? -2.026 -8.358 -35.771 1.00 77.88 89 LEU A C 1
ATOM 627 O O . LEU A 1 89 ? -2.801 -8.136 -34.839 1.00 77.88 89 LEU A O 1
ATOM 631 N N . PRO A 1 90 ? -2.480 -8.579 -37.021 1.00 76.00 90 PRO A N 1
ATOM 632 C CA . PRO A 1 90 ? -3.902 -8.576 -37.335 1.00 76.00 90 PRO A CA 1
ATOM 633 C C . PRO A 1 90 ? -4.662 -9.651 -36.550 1.00 76.00 90 PRO A C 1
ATOM 635 O O . PRO A 1 90 ? -4.303 -10.828 -36.591 1.00 76.00 90 PRO A O 1
ATOM 638 N N . GLY A 1 91 ? -5.760 -9.259 -35.901 1.00 75.44 91 GLY A N 1
ATOM 639 C CA . GLY A 1 91 ? -6.640 -10.178 -35.172 1.00 75.44 91 GLY A CA 1
ATOM 640 C C . GLY A 1 91 ? -6.210 -10.486 -33.737 1.00 75.44 91 GLY A C 1
ATOM 641 O O . GLY A 1 91 ? -6.905 -11.248 -33.066 1.00 75.44 91 GLY A O 1
ATOM 642 N N . GLU A 1 92 ? -5.119 -9.891 -33.256 1.00 76.44 92 GLU A N 1
ATOM 643 C CA . GLU A 1 92 ? -4.764 -9.902 -31.836 1.00 76.44 92 GLU A CA 1
ATOM 644 C C . GLU A 1 92 ? -5.340 -8.683 -31.108 1.00 76.44 92 GLU A C 1
ATOM 646 O O . GLU A 1 92 ? -5.616 -7.663 -31.742 1.00 76.44 92 GLU A O 1
ATOM 651 N N . PRO A 1 93 ? -5.572 -8.781 -29.786 1.00 74.31 93 PRO A N 1
ATOM 652 C CA . PRO A 1 93 ? -5.969 -7.630 -28.987 1.00 74.31 93 PRO A CA 1
ATOM 653 C C . PRO A 1 93 ? -4.916 -6.509 -29.027 1.00 74.31 93 PRO A C 1
ATOM 655 O O . PRO A 1 93 ? -3.752 -6.725 -29.358 1.00 74.31 93 PRO A O 1
ATOM 658 N N . HIS A 1 94 ? -5.342 -5.306 -28.661 1.00 85.88 94 HIS A N 1
ATOM 659 C CA . HIS A 1 94 ? -4.557 -4.071 -28.640 1.00 85.88 94 HIS A CA 1
ATOM 660 C C . HIS A 1 94 ? -3.206 -4.197 -27.903 1.00 85.88 94 HIS A C 1
ATOM 662 O O . HIS A 1 94 ? -3.216 -4.727 -26.800 1.00 85.88 94 HIS A O 1
ATOM 668 N N . PRO A 1 95 ? -2.060 -3.688 -28.400 1.00 88.75 95 PRO A N 1
ATOM 669 C CA . PRO A 1 95 ? -0.768 -3.843 -27.717 1.00 88.75 95 PRO A CA 1
ATOM 670 C C . PRO A 1 95 ? -0.731 -3.138 -26.360 1.00 88.75 95 PRO A C 1
ATOM 672 O O . PRO A 1 95 ? -1.102 -1.971 -26.269 1.00 88.75 95 PRO A O 1
ATOM 675 N N . THR A 1 96 ? -0.217 -3.802 -25.320 1.00 91.50 96 THR A N 1
ATOM 676 C CA . THR A 1 96 ? -0.142 -3.212 -23.968 1.00 91.50 96 THR A CA 1
ATOM 677 C C . THR A 1 96 ? 1.218 -3.327 -23.301 1.00 91.50 96 THR A C 1
ATOM 679 O O . THR A 1 96 ? 1.504 -2.534 -22.413 1.00 91.50 96 THR A O 1
ATOM 682 N N . MET A 1 97 ? 2.083 -4.253 -23.715 1.00 94.94 97 MET A N 1
ATOM 683 C CA . MET A 1 97 ? 3.400 -4.426 -23.102 1.00 94.94 97 MET A CA 1
ATOM 684 C C . MET A 1 97 ? 4.502 -4.262 -24.142 1.00 94.94 97 MET A C 1
ATOM 686 O O . MET A 1 97 ? 4.402 -4.767 -25.261 1.00 94.94 97 MET A O 1
ATOM 690 N N . LEU A 1 98 ? 5.563 -3.560 -23.756 1.00 96.25 98 LEU A N 1
ATOM 691 C CA . LEU A 1 98 ? 6.767 -3.383 -24.557 1.00 96.25 98 LEU A CA 1
ATOM 692 C C . LEU A 1 98 ? 7.978 -3.743 -23.706 1.00 96.25 98 LEU A C 1
ATOM 694 O O . LEU A 1 98 ? 8.046 -3.368 -22.538 1.00 96.25 98 LEU A O 1
ATOM 698 N N . ALA A 1 99 ? 8.939 -4.428 -24.311 1.00 96.56 99 ALA A N 1
ATOM 699 C CA . ALA A 1 99 ? 10.236 -4.695 -23.711 1.00 96.56 99 ALA A CA 1
ATOM 700 C C . ALA A 1 99 ? 11.338 -4.422 -24.734 1.00 96.56 99 ALA A C 1
ATOM 702 O O . ALA A 1 99 ? 11.199 -4.750 -25.916 1.00 96.56 99 ALA A O 1
ATOM 703 N N . SER A 1 100 ? 12.436 -3.830 -24.275 1.00 96.62 100 SER A N 1
ATOM 704 C CA . SER A 1 100 ? 13.606 -3.553 -25.100 1.00 96.62 100 SER A CA 1
ATOM 705 C C . SER A 1 100 ? 14.894 -3.827 -24.343 1.00 96.62 100 SER A C 1
ATOM 707 O O . SER A 1 100 ? 14.952 -3.677 -23.125 1.00 96.62 100 SER A O 1
ATOM 709 N N . VAL A 1 101 ? 15.927 -4.236 -25.076 1.00 95.81 101 VAL A N 1
ATOM 710 C CA . VAL A 1 101 ? 17.272 -4.426 -24.526 1.00 95.81 101 VAL A CA 1
ATOM 711 C C . VAL A 1 101 ? 18.321 -4.278 -25.623 1.00 95.81 101 VAL A C 1
ATOM 713 O O . VAL A 1 101 ? 18.090 -4.647 -26.779 1.00 95.81 101 VAL A O 1
ATOM 716 N N . GLY A 1 102 ? 19.486 -3.748 -25.259 1.00 93.38 102 GLY A N 1
ATOM 717 C CA . GLY A 1 102 ? 20.634 -3.702 -26.155 1.00 93.38 102 GLY A CA 1
ATOM 718 C C . GLY A 1 102 ? 21.207 -5.092 -26.424 1.00 93.38 102 GLY A C 1
ATOM 719 O O . GLY A 1 102 ? 21.137 -5.983 -25.583 1.00 93.38 102 GLY A O 1
ATOM 720 N N . LEU A 1 103 ? 21.802 -5.282 -27.603 1.00 93.56 103 LEU A N 1
ATOM 721 C CA . LEU A 1 103 ? 22.462 -6.546 -27.963 1.00 93.56 103 LEU A CA 1
ATOM 722 C C . LEU A 1 103 ? 23.946 -6.578 -27.572 1.00 93.56 103 LEU A C 1
ATOM 724 O O . LEU A 1 103 ? 24.582 -7.617 -27.698 1.00 93.56 103 LEU A O 1
ATOM 728 N N . HIS A 1 104 ? 24.514 -5.465 -27.097 1.00 89.69 104 HIS A N 1
ATOM 729 C CA . HIS A 1 104 ? 25.897 -5.377 -26.601 1.00 89.69 104 HIS A CA 1
ATOM 730 C C . HIS A 1 104 ? 26.984 -5.862 -27.588 1.00 89.69 104 HIS A C 1
ATOM 732 O O . HIS A 1 104 ? 28.069 -6.271 -27.188 1.00 89.69 104 HIS A O 1
ATOM 738 N N . ASP A 1 105 ? 26.729 -5.777 -28.892 1.00 88.19 105 ASP A N 1
ATOM 739 C CA . ASP A 1 105 ? 27.651 -6.101 -29.994 1.00 88.19 105 ASP A CA 1
ATOM 740 C C . ASP A 1 105 ? 28.621 -4.966 -30.362 1.00 88.19 105 ASP A C 1
ATOM 742 O O . ASP A 1 105 ? 29.341 -5.042 -31.357 1.00 88.19 105 ASP A O 1
ATOM 746 N N . GLY A 1 106 ? 28.699 -3.939 -29.515 1.00 78.38 106 GLY A N 1
ATOM 747 C CA . GLY A 1 106 ? 29.640 -2.836 -29.642 1.00 78.38 106 GLY A CA 1
ATOM 748 C C . GLY A 1 106 ? 29.075 -1.637 -30.398 1.00 78.38 106 GLY A C 1
ATOM 749 O O . GLY A 1 106 ? 27.875 -1.366 -30.387 1.00 78.38 106 GLY A O 1
ATOM 750 N N . GLN A 1 107 ? 29.990 -0.869 -30.981 1.00 71.56 107 GLN A N 1
ATOM 751 C CA . GLN A 1 107 ? 29.690 0.297 -31.800 1.00 71.56 107 GLN A CA 1
ATOM 752 C C . GLN A 1 107 ? 30.094 0.013 -33.251 1.00 71.56 107 GLN A C 1
ATOM 754 O O . GLN A 1 107 ? 31.049 -0.724 -33.507 1.00 71.56 107 GLN A O 1
ATOM 759 N N . ASN A 1 108 ? 29.401 0.631 -34.200 1.00 61.81 108 ASN A N 1
ATOM 760 C CA . ASN A 1 108 ? 29.839 0.749 -35.583 1.00 61.81 108 ASN A CA 1
ATOM 761 C C . ASN A 1 108 ? 31.231 1.397 -35.667 1.00 61.81 108 ASN A C 1
ATOM 763 O O . ASN A 1 108 ? 31.726 2.005 -34.716 1.00 61.81 108 ASN A O 1
ATOM 767 N N . ALA A 1 109 ? 31.866 1.313 -36.841 1.00 57.00 109 ALA A N 1
ATOM 768 C CA . ALA A 1 109 ? 33.195 1.889 -37.082 1.00 57.00 109 ALA A CA 1
ATOM 769 C C . ALA A 1 109 ? 33.278 3.413 -36.829 1.00 57.00 109 ALA A C 1
ATOM 771 O O . ALA A 1 109 ? 34.374 3.951 -36.686 1.00 57.00 109 ALA A O 1
ATOM 772 N N . ASP A 1 110 ? 32.136 4.098 -36.774 1.00 55.84 110 ASP A N 1
ATOM 773 C CA . ASP A 1 110 ? 31.989 5.522 -36.464 1.00 55.84 110 ASP A CA 1
ATOM 774 C C . ASP A 1 110 ? 31.701 5.815 -34.975 1.00 55.84 110 ASP A C 1
ATOM 776 O O . ASP A 1 110 ? 31.548 6.976 -34.600 1.00 55.84 110 ASP A O 1
ATOM 780 N N . GLY A 1 111 ? 31.658 4.789 -34.119 1.00 60.41 111 GLY A N 1
ATOM 781 C CA . GLY A 1 111 ? 31.381 4.917 -32.687 1.00 60.41 111 GLY A CA 1
ATOM 782 C C . GLY A 1 111 ? 29.890 4.968 -32.326 1.00 60.41 111 GLY A C 1
ATOM 783 O O . GLY A 1 111 ? 29.549 5.189 -31.164 1.00 60.41 111 GLY A O 1
ATOM 784 N N . THR A 1 112 ? 28.980 4.769 -33.280 1.00 66.81 112 THR A N 1
ATOM 785 C CA . THR A 1 112 ? 27.533 4.732 -33.003 1.00 66.81 112 THR A CA 1
ATOM 786 C C . THR A 1 112 ? 27.090 3.344 -32.547 1.00 66.81 112 THR A C 1
ATOM 788 O O . THR A 1 112 ? 27.696 2.348 -32.923 1.00 66.81 112 THR A O 1
ATOM 791 N N . GLY A 1 113 ? 26.064 3.243 -31.697 1.00 78.25 113 GLY A N 1
ATOM 792 C CA . GLY A 1 113 ? 25.534 1.933 -31.289 1.00 78.25 113 GLY A CA 1
ATOM 793 C C . GLY A 1 113 ? 24.939 1.150 -32.466 1.00 78.25 113 GLY A C 1
ATOM 794 O O . GLY A 1 113 ? 24.803 1.673 -33.571 1.00 78.25 113 GLY A O 1
ATOM 795 N N . LEU A 1 114 ? 24.543 -0.095 -32.218 1.00 87.44 114 LEU A N 1
ATOM 796 C CA . LEU A 1 114 ? 23.679 -0.860 -33.118 1.00 87.44 114 LEU A CA 1
ATOM 797 C C . LEU A 1 114 ? 22.225 -0.852 -32.602 1.00 87.44 114 LEU A C 1
ATOM 799 O O . LEU A 1 114 ? 22.012 -0.559 -31.425 1.00 87.44 114 LEU A O 1
ATOM 803 N N . PRO A 1 115 ? 21.226 -1.150 -33.456 1.00 89.69 115 PRO A N 1
ATOM 804 C CA . PRO A 1 115 ? 19.820 -1.203 -33.053 1.00 89.69 115 PRO A CA 1
ATOM 805 C C . PRO A 1 115 ? 19.541 -2.243 -31.963 1.00 89.69 115 PRO A C 1
ATOM 807 O O . PRO A 1 115 ? 20.046 -3.367 -32.030 1.00 89.69 115 PRO A O 1
ATOM 810 N N . ASP A 1 116 ? 18.689 -1.884 -31.011 1.00 93.56 116 ASP A N 1
ATOM 811 C CA . ASP A 1 116 ? 18.268 -2.716 -29.887 1.00 93.56 116 ASP A CA 1
ATOM 812 C C . ASP A 1 116 ? 17.141 -3.683 -30.286 1.00 93.56 116 ASP A C 1
ATOM 814 O O . ASP A 1 116 ? 16.408 -3.466 -31.258 1.00 93.56 116 ASP A O 1
ATOM 818 N N . LEU A 1 117 ? 16.965 -4.739 -29.489 1.00 94.56 117 LEU A N 1
ATOM 819 C CA . LEU A 1 117 ? 15.780 -5.589 -29.548 1.00 94.56 117 LEU A CA 1
ATOM 820 C C . LEU A 1 117 ? 14.574 -4.792 -29.034 1.00 94.56 117 LEU A C 1
ATOM 822 O O . LEU A 1 117 ? 14.653 -4.188 -27.967 1.00 94.56 117 LEU A O 1
ATOM 826 N N . LEU A 1 118 ? 13.452 -4.839 -29.754 1.00 95.06 118 LEU A N 1
ATOM 827 C CA . LEU A 1 118 ? 12.165 -4.303 -29.309 1.00 95.06 118 LEU A CA 1
ATOM 828 C C . LEU A 1 118 ? 11.067 -5.336 -29.570 1.00 95.06 118 LEU A C 1
ATOM 830 O O . LEU A 1 118 ? 10.840 -5.738 -30.714 1.00 95.06 118 LEU A O 1
ATOM 834 N N . VAL A 1 119 ? 10.377 -5.749 -28.510 1.00 94.62 119 VAL A N 1
ATOM 835 C CA . VAL A 1 119 ? 9.281 -6.722 -28.564 1.00 94.62 119 VAL A CA 1
ATOM 836 C C . VAL A 1 119 ? 8.007 -6.099 -28.017 1.00 94.62 119 VAL A C 1
ATOM 838 O O . VAL A 1 119 ? 8.034 -5.374 -27.023 1.00 94.62 119 VAL A O 1
ATOM 841 N N . VAL A 1 120 ? 6.890 -6.404 -28.674 1.00 93.62 120 VAL A N 1
ATOM 842 C CA . VAL A 1 120 ? 5.542 -6.032 -28.246 1.00 93.62 120 VAL A CA 1
ATOM 843 C C . VAL A 1 120 ? 4.725 -7.278 -27.931 1.00 93.62 120 VAL A C 1
ATOM 845 O O . VAL A 1 120 ? 4.849 -8.309 -28.600 1.00 93.62 120 VAL A O 1
ATOM 848 N N . VAL A 1 121 ? 3.895 -7.166 -26.896 1.00 93.06 121 VAL A N 1
ATOM 849 C CA . VAL A 1 121 ? 2.948 -8.198 -26.482 1.00 93.06 121 VAL A CA 1
ATOM 850 C C . VAL A 1 121 ? 1.576 -7.572 -26.260 1.00 93.06 121 VAL A C 1
ATOM 852 O O . VAL A 1 121 ? 1.437 -6.510 -25.642 1.00 93.06 121 VAL A O 1
ATOM 855 N N . SER A 1 122 ? 0.560 -8.251 -26.776 1.00 90.69 122 SER A N 1
ATOM 856 C CA . SER A 1 122 ? -0.842 -7.907 -26.573 1.00 90.69 122 SER A CA 1
ATOM 857 C C . SER A 1 122 ? -1.407 -8.611 -25.329 1.00 90.69 122 SER A C 1
ATOM 859 O O . SER A 1 122 ? -1.042 -9.754 -25.046 1.00 90.69 122 SER A O 1
ATOM 861 N N . PRO A 1 123 ? -2.322 -7.977 -24.578 1.00 85.00 123 PRO A N 1
ATOM 862 C CA . PRO A 1 123 ? -2.879 -8.520 -23.351 1.00 85.00 123 PRO A CA 1
ATOM 863 C C . PRO A 1 123 ? -3.679 -9.782 -23.667 1.00 85.00 123 PRO A C 1
ATOM 865 O O . PRO A 1 123 ? -4.470 -9.814 -24.610 1.00 85.00 123 PRO A O 1
ATOM 868 N N . GLY A 1 124 ? -3.469 -10.837 -22.883 1.00 85.62 124 GLY A N 1
ATOM 869 C CA . GLY A 1 124 ? -4.106 -12.133 -23.120 1.00 85.62 124 GLY A CA 1
ATOM 870 C C . GLY A 1 124 ? -3.556 -12.908 -24.325 1.00 85.62 124 GLY A C 1
ATOM 871 O O . GLY A 1 124 ? -4.056 -13.995 -24.607 1.00 85.62 124 GLY A O 1
ATOM 872 N N . SER A 1 125 ? -2.543 -12.386 -25.030 1.00 90.25 125 SER A N 1
ATOM 873 C CA . SER A 1 125 ? -1.846 -13.104 -26.102 1.00 90.25 125 SER A CA 1
ATOM 874 C C . SER A 1 125 ? -0.717 -13.972 -25.538 1.00 90.25 125 SER A C 1
ATOM 876 O O . SER A 1 125 ? -0.144 -13.684 -24.485 1.00 90.25 125 SER A O 1
ATOM 878 N N . SER A 1 126 ? -0.391 -15.041 -26.262 1.00 90.94 126 SER A N 1
ATOM 879 C CA . SER A 1 126 ? 0.795 -15.879 -26.059 1.00 90.94 126 SER A CA 1
ATOM 880 C C . SER A 1 126 ? 1.911 -15.551 -27.051 1.00 90.94 126 SER A C 1
ATOM 882 O O . SER A 1 126 ? 2.889 -16.287 -27.136 1.00 90.94 126 SER A O 1
ATOM 884 N N . ARG A 1 127 ? 1.767 -14.502 -27.864 1.00 90.44 127 ARG A N 1
ATOM 885 C CA . ARG A 1 127 ? 2.668 -14.236 -28.986 1.00 90.44 127 ARG A CA 1
ATOM 886 C C . ARG A 1 127 ? 3.566 -13.043 -28.729 1.00 90.44 127 ARG A C 1
ATOM 888 O O . ARG A 1 127 ? 3.121 -11.993 -28.273 1.00 90.44 127 ARG A O 1
ATOM 895 N N . LEU A 1 128 ? 4.840 -13.218 -29.066 1.00 91.00 128 LEU A N 1
ATOM 896 C CA . LEU A 1 128 ? 5.827 -12.149 -29.070 1.00 91.00 128 LEU A CA 1
ATOM 897 C C . LEU A 1 128 ? 5.976 -11.619 -30.493 1.00 91.00 128 LEU A C 1
ATOM 899 O O . LEU A 1 128 ? 6.378 -12.351 -31.403 1.00 91.00 128 LEU A O 1
ATOM 903 N N . GLN A 1 129 ? 5.685 -10.337 -30.681 1.00 90.44 129 GLN A N 1
ATOM 904 C CA . GLN A 1 129 ? 5.905 -9.663 -31.951 1.00 90.44 129 GLN A CA 1
ATOM 905 C C . GLN A 1 129 ? 7.206 -8.859 -31.886 1.00 90.44 129 GLN A C 1
ATOM 907 O O . GLN A 1 129 ? 7.378 -7.973 -31.051 1.00 90.44 129 GLN A O 1
ATOM 912 N N . LEU A 1 130 ? 8.118 -9.160 -32.806 1.00 90.31 130 LEU A N 1
ATOM 913 C CA . LEU A 1 130 ? 9.382 -8.454 -32.963 1.00 90.31 130 LEU A CA 1
ATOM 914 C C . LEU A 1 130 ? 9.201 -7.214 -33.852 1.00 90.31 130 LEU A C 1
ATOM 916 O O . LEU A 1 130 ? 8.630 -7.298 -34.943 1.00 90.31 130 LEU A O 1
ATOM 920 N N . VAL A 1 131 ? 9.704 -6.067 -33.399 1.00 88.25 131 VAL A N 1
ATOM 921 C CA . VAL A 1 131 ? 9.659 -4.805 -34.145 1.00 88.25 131 VAL A CA 1
ATOM 922 C C . VAL A 1 131 ? 11.004 -4.569 -34.826 1.00 88.25 131 VAL A C 1
ATOM 924 O O . VAL A 1 131 ? 12.028 -4.434 -34.162 1.00 88.25 131 VAL A O 1
ATOM 927 N N . ALA A 1 132 ? 11.009 -4.514 -36.160 1.00 86.69 132 ALA A N 1
ATOM 928 C CA . ALA A 1 132 ? 12.222 -4.299 -36.944 1.00 86.69 132 ALA A CA 1
ATOM 929 C C . ALA A 1 132 ? 12.683 -2.834 -36.859 1.00 86.69 132 ALA A C 1
ATOM 931 O O . ALA A 1 132 ? 12.178 -1.959 -37.562 1.00 86.69 132 ALA A O 1
ATOM 932 N N . THR A 1 133 ? 13.652 -2.574 -35.984 1.00 84.38 133 THR A N 1
ATOM 933 C CA . THR A 1 133 ? 14.252 -1.248 -35.740 1.00 84.38 133 THR A CA 1
ATOM 934 C C . THR A 1 133 ? 15.594 -1.063 -36.457 1.00 84.38 133 THR A C 1
ATOM 936 O O . THR A 1 133 ? 16.204 -0.005 -36.355 1.00 84.38 133 THR A O 1
ATOM 939 N N . TRP A 1 134 ? 16.068 -2.079 -37.182 1.00 81.94 134 TRP A N 1
ATOM 940 C CA . TRP A 1 134 ? 17.371 -2.126 -37.863 1.00 81.94 134 TRP A CA 1
ATOM 941 C C . TRP A 1 134 ? 17.289 -1.957 -39.384 1.00 81.94 134 TRP A C 1
ATOM 943 O O . TRP A 1 134 ? 18.304 -2.068 -40.066 1.00 81.94 134 TRP A O 1
ATOM 953 N N . ASP A 1 135 ? 16.101 -1.696 -39.928 1.00 79.19 135 ASP A N 1
ATOM 954 C CA . ASP A 1 135 ? 15.901 -1.476 -41.358 1.00 79.19 135 ASP A CA 1
ATOM 955 C C . ASP A 1 135 ? 15.034 -0.232 -41.606 1.00 79.19 135 ASP A C 1
ATOM 957 O O . ASP A 1 135 ? 13.905 -0.121 -41.124 1.00 79.19 135 ASP A O 1
ATOM 961 N N . LEU A 1 136 ? 15.575 0.705 -42.389 1.00 74.38 136 LEU A N 1
ATOM 962 C CA . LEU A 1 136 ? 14.895 1.931 -42.816 1.00 74.38 136 LEU A CA 1
ATOM 963 C C . LEU A 1 136 ? 13.849 1.677 -43.910 1.00 74.38 136 LEU A C 1
ATOM 965 O O . LEU A 1 136 ? 12.957 2.501 -44.102 1.00 74.38 136 LEU A O 1
ATOM 969 N N . ALA A 1 137 ? 13.984 0.586 -44.671 1.00 64.88 137 ALA A N 1
ATOM 970 C CA . ALA A 1 137 ? 13.131 0.300 -45.818 1.00 64.88 137 ALA A CA 1
ATOM 971 C C . ALA A 1 137 ? 11.775 -0.273 -45.408 1.00 64.88 137 ALA A C 1
ATOM 973 O O . ALA A 1 137 ? 10.789 -0.060 -46.117 1.00 64.88 137 ALA A O 1
ATOM 974 N N . THR A 1 138 ? 11.719 -1.000 -44.290 1.00 52.28 138 THR A N 1
ATOM 975 C CA . THR A 1 138 ? 10.513 -1.731 -43.918 1.00 52.28 138 THR A CA 1
ATOM 976 C C . THR A 1 138 ? 9.656 -1.007 -42.895 1.00 52.28 138 THR A C 1
ATOM 978 O O . THR A 1 138 ? 8.470 -0.941 -43.163 1.00 52.28 138 THR A O 1
ATOM 981 N N . HIS A 1 139 ? 10.146 -0.435 -41.783 1.00 54.16 139 HIS A N 1
ATOM 982 C CA . HIS A 1 139 ? 9.295 0.111 -40.683 1.00 54.16 139 HIS A CA 1
ATOM 983 C C . HIS A 1 139 ? 8.072 -0.764 -40.306 1.00 54.16 139 HIS A C 1
ATOM 985 O O . HIS A 1 139 ? 7.117 -0.316 -39.673 1.00 54.16 139 HIS A O 1
ATOM 991 N N . VAL A 1 140 ? 8.091 -2.024 -40.723 1.00 52.16 140 VAL A N 1
ATOM 992 C CA . VAL A 1 140 ? 6.968 -2.941 -40.806 1.00 52.16 140 VAL A CA 1
ATOM 993 C C . VAL A 1 140 ? 7.491 -4.206 -40.167 1.00 52.16 140 VAL A C 1
ATOM 995 O O . VAL A 1 140 ? 8.545 -4.718 -40.545 1.00 52.16 140 VAL A O 1
ATOM 998 N N . VAL A 1 141 ? 6.744 -4.654 -39.159 1.00 52.59 141 VAL A N 1
ATOM 999 C CA . VAL A 1 141 ? 6.697 -6.030 -38.657 1.00 52.59 141 VAL A CA 1
ATOM 1000 C C . VAL A 1 141 ? 7.131 -6.977 -39.759 1.00 52.59 141 VAL A C 1
ATOM 1002 O O . VAL A 1 141 ? 6.447 -6.995 -40.776 1.00 52.59 141 VAL A O 1
ATOM 1005 N N . GLN A 1 142 ? 8.246 -7.696 -39.593 1.00 44.88 142 GLN A N 1
ATOM 1006 C CA . GLN A 1 142 ? 8.770 -8.626 -40.603 1.00 44.88 142 GLN A CA 1
ATOM 1007 C C . GLN A 1 142 ? 7.622 -9.325 -41.360 1.00 44.88 142 GLN A C 1
ATOM 1009 O O . GLN A 1 142 ? 6.953 -10.184 -40.783 1.00 44.88 142 GLN A O 1
ATOM 1014 N N . PRO A 1 143 ? 7.339 -8.974 -42.628 1.00 44.16 143 PRO A N 1
ATOM 1015 C CA . PRO A 1 143 ? 6.334 -9.679 -43.399 1.00 44.16 143 PRO A CA 1
ATOM 1016 C C . PRO A 1 143 ? 7.021 -10.701 -44.313 1.00 44.16 143 PRO A C 1
ATOM 1018 O O . PRO A 1 143 ? 7.902 -10.330 -45.089 1.00 44.16 143 PRO A O 1
ATOM 1021 N N . PRO A 1 144 ? 6.563 -11.959 -44.374 1.00 47.91 144 PRO A N 1
ATOM 1022 C CA . PRO A 1 144 ? 6.047 -12.830 -43.330 1.00 47.91 144 PRO A CA 1
ATOM 1023 C C . PRO A 1 144 ? 7.047 -13.987 -43.160 1.00 47.91 144 PRO A C 1
ATOM 1025 O O . PRO A 1 144 ? 6.954 -14.987 -43.866 1.00 47.91 144 PRO A O 1
ATOM 1028 N N . ALA A 1 145 ? 8.064 -13.827 -42.320 1.00 44.00 145 ALA A N 1
ATOM 1029 C CA . ALA A 1 145 ? 8.885 -14.938 -41.845 1.00 44.00 145 ALA A CA 1
ATOM 1030 C C . ALA A 1 145 ? 9.936 -14.431 -40.843 1.00 44.00 145 ALA A C 1
ATOM 1032 O O . ALA A 1 145 ? 10.712 -13.540 -41.199 1.00 44.00 145 ALA A O 1
ATOM 1033 N N . PRO A 1 146 ? 10.029 -15.069 -39.667 1.00 53.22 146 PRO A N 1
ATOM 1034 C CA . PRO A 1 146 ? 9.084 -16.056 -39.153 1.00 53.22 146 PRO A CA 1
ATOM 1035 C C . PRO A 1 146 ? 7.834 -15.352 -38.616 1.00 53.22 146 PRO A C 1
ATOM 1037 O O . PRO A 1 146 ? 7.871 -14.172 -38.277 1.00 53.22 146 PRO A O 1
ATOM 1040 N N . ASP A 1 147 ? 6.728 -16.085 -38.552 1.00 63.88 147 ASP A N 1
ATOM 1041 C CA . ASP A 1 147 ? 5.543 -15.713 -37.783 1.00 63.88 147 ASP A CA 1
ATOM 1042 C C . ASP A 1 147 ? 5.910 -15.141 -36.398 1.00 63.88 147 ASP A C 1
ATOM 1044 O O . ASP A 1 147 ? 6.961 -15.499 -35.847 1.00 63.88 147 ASP A O 1
ATOM 1048 N N . PRO A 1 148 ? 5.059 -14.279 -35.804 1.00 71.25 148 PRO A N 1
ATOM 1049 C CA . PRO A 1 148 ? 5.227 -13.902 -34.405 1.00 71.25 148 PRO A CA 1
ATOM 1050 C C . PRO A 1 148 ? 5.451 -15.148 -33.558 1.00 71.25 148 PRO A C 1
ATOM 1052 O O . PRO A 1 148 ? 4.823 -16.189 -33.775 1.00 71.25 148 PRO A O 1
ATOM 1055 N N . LEU A 1 149 ? 6.387 -15.056 -32.621 1.00 86.25 149 LEU A N 1
ATOM 1056 C CA . LEU A 1 149 ? 6.809 -16.227 -31.879 1.00 86.25 149 LEU A CA 1
ATOM 1057 C C . LEU A 1 149 ? 5.684 -16.646 -30.932 1.00 86.25 149 LEU A C 1
ATOM 1059 O O . LEU A 1 149 ? 5.439 -15.987 -29.922 1.00 86.25 149 LEU A O 1
ATOM 1063 N N . ASP A 1 150 ? 4.993 -17.730 -31.282 1.00 89.38 150 ASP A N 1
ATOM 1064 C CA . ASP A 1 150 ? 3.855 -18.240 -30.525 1.00 89.38 150 ASP A CA 1
ATOM 1065 C C . ASP A 1 150 ? 4.314 -19.110 -29.353 1.00 89.38 150 ASP A C 1
ATOM 1067 O O . ASP A 1 150 ? 4.655 -20.286 -29.506 1.00 89.38 150 ASP A O 1
ATOM 1071 N N . LEU A 1 151 ? 4.295 -18.529 -28.154 1.00 91.31 151 LEU A N 1
ATOM 1072 C CA . LEU A 1 151 ? 4.596 -19.234 -26.909 1.00 91.31 151 LEU A CA 1
ATOM 1073 C C . LEU A 1 151 ? 3.482 -20.223 -26.534 1.00 91.31 151 LEU A C 1
ATOM 1075 O O . LEU A 1 151 ? 3.712 -21.121 -25.726 1.00 91.31 151 LEU A O 1
ATOM 1079 N N . GLY A 1 152 ? 2.300 -20.125 -27.151 1.00 87.44 152 GLY A N 1
ATOM 1080 C CA . GLY A 1 152 ? 1.189 -21.054 -26.951 1.00 87.44 152 GLY A CA 1
ATOM 1081 C C . GLY A 1 152 ? 1.510 -22.469 -27.434 1.00 87.44 152 GLY A C 1
ATOM 1082 O O . GLY A 1 152 ? 0.946 -23.437 -26.929 1.00 87.44 152 GLY A O 1
ATOM 1083 N N . ALA A 1 153 ? 2.470 -22.620 -28.354 1.00 88.62 153 ALA A N 1
ATOM 1084 C CA . ALA A 1 153 ? 2.998 -23.928 -28.733 1.00 88.62 153 ALA A CA 1
ATOM 1085 C C . ALA A 1 153 ? 3.798 -24.594 -27.595 1.00 88.62 153 ALA A C 1
ATOM 1087 O O . ALA A 1 153 ? 3.828 -25.820 -27.506 1.00 88.62 153 ALA A O 1
ATOM 1088 N N . LEU A 1 154 ? 4.429 -23.796 -26.725 1.00 88.81 154 LEU A N 1
ATOM 1089 C CA . LEU A 1 154 ? 5.165 -24.274 -25.550 1.00 88.81 154 LEU A CA 1
ATOM 1090 C C . LEU A 1 154 ? 4.215 -24.500 -24.372 1.00 88.81 154 LEU A C 1
ATOM 1092 O O . LEU A 1 154 ? 4.299 -25.520 -23.692 1.00 88.81 154 LEU A O 1
ATOM 1096 N N . ALA A 1 155 ? 3.299 -23.557 -24.146 1.00 90.62 155 ALA A N 1
ATOM 1097 C CA . ALA A 1 155 ? 2.344 -23.565 -23.046 1.00 90.62 155 ALA A CA 1
ATOM 1098 C C . ALA A 1 155 ? 0.917 -23.294 -23.565 1.00 90.62 155 ALA A C 1
ATOM 1100 O O . ALA A 1 155 ? 0.457 -22.149 -23.561 1.00 90.62 155 ALA A O 1
ATOM 1101 N N . PRO A 1 156 ? 0.195 -24.337 -24.019 1.00 91.19 156 PRO A N 1
ATOM 1102 C CA . PRO A 1 156 ? -1.141 -24.177 -24.585 1.00 91.19 156 PRO A CA 1
ATOM 1103 C C . PRO A 1 156 ? -2.117 -23.502 -23.616 1.00 91.19 156 PRO A C 1
ATOM 1105 O O . PRO A 1 156 ? -2.324 -23.976 -22.502 1.00 91.19 156 PRO A O 1
ATOM 1108 N N . GLY A 1 157 ? -2.743 -22.411 -24.067 1.00 86.88 157 GLY A N 1
ATOM 1109 C CA . GLY A 1 157 ? -3.738 -21.653 -23.299 1.00 86.88 157 GLY A CA 1
ATOM 1110 C C . GLY A 1 157 ? -3.165 -20.666 -22.277 1.00 86.88 157 GLY A C 1
ATOM 1111 O O . GLY A 1 157 ? -3.944 -19.961 -21.638 1.00 86.88 157 GLY A O 1
ATOM 1112 N N . ALA A 1 158 ? -1.840 -20.590 -22.130 1.00 90.00 158 ALA A N 1
ATOM 1113 C CA . ALA A 1 158 ? -1.208 -19.632 -21.234 1.00 90.00 158 ALA A CA 1
ATOM 1114 C C . ALA A 1 158 ? -1.184 -18.224 -21.850 1.00 90.00 158 ALA A C 1
ATOM 1116 O O . ALA A 1 158 ? -0.940 -18.057 -23.045 1.00 90.00 158 ALA A O 1
ATOM 1117 N N . GLN A 1 159 ? -1.426 -17.212 -21.021 1.00 93.19 159 GLN A N 1
ATOM 1118 C CA . GLN A 1 159 ? -1.401 -15.800 -21.406 1.00 93.19 159 GLN A CA 1
ATOM 1119 C C . GLN A 1 159 ? -0.145 -15.140 -20.848 1.00 93.19 159 GLN A C 1
ATOM 1121 O O . GLN A 1 159 ? 0.261 -15.473 -19.736 1.00 93.19 159 GLN A O 1
ATOM 1126 N N . VAL A 1 160 ? 0.449 -14.198 -21.583 1.00 94.62 160 VAL A N 1
ATOM 1127 C CA . VAL A 1 160 ? 1.562 -13.402 -21.051 1.00 94.62 160 VAL A CA 1
ATOM 1128 C C . VAL A 1 160 ? 1.034 -12.395 -20.024 1.00 94.62 160 VAL A C 1
ATOM 1130 O O . VAL A 1 160 ? 0.150 -11.595 -20.332 1.00 94.62 160 VAL A O 1
ATOM 1133 N N . LEU A 1 161 ? 1.590 -12.433 -18.812 1.00 94.94 161 LEU A N 1
ATOM 1134 C CA . LEU A 1 161 ? 1.235 -11.546 -17.694 1.00 94.94 161 LEU A CA 1
ATOM 1135 C C . LEU A 1 161 ? 2.231 -10.396 -17.515 1.00 94.94 161 LEU A C 1
ATOM 1137 O O . LEU A 1 161 ? 1.853 -9.289 -17.144 1.00 94.94 161 LEU A O 1
ATOM 1141 N N . SER A 1 162 ? 3.510 -10.658 -17.782 1.00 96.25 162 SER A N 1
ATOM 1142 C CA . SER A 1 162 ? 4.600 -9.687 -17.688 1.00 96.25 162 SER A CA 1
ATOM 1143 C C . SER A 1 162 ? 5.706 -10.076 -18.663 1.00 96.25 162 SER A C 1
ATOM 1145 O O . SER A 1 162 ? 5.894 -11.260 -18.945 1.00 96.25 162 SER A O 1
ATOM 1147 N N . VAL A 1 163 ? 6.451 -9.103 -19.179 1.00 97.19 163 VAL A N 1
ATOM 1148 C CA . VAL A 1 163 ? 7.566 -9.344 -20.097 1.00 97.19 163 VAL A CA 1
ATOM 1149 C C . VAL A 1 163 ? 8.721 -8.407 -19.776 1.00 97.19 163 VAL A C 1
ATOM 1151 O O . VAL A 1 163 ? 8.519 -7.225 -19.510 1.00 97.19 163 VAL A O 1
ATOM 1154 N N . ILE A 1 164 ? 9.937 -8.942 -19.817 1.00 97.75 164 ILE A N 1
ATOM 1155 C CA . ILE A 1 164 ? 11.180 -8.181 -19.709 1.00 97.75 164 ILE A CA 1
ATOM 1156 C C . ILE A 1 164 ? 12.169 -8.680 -20.763 1.00 97.75 164 ILE A C 1
ATOM 1158 O O . ILE A 1 164 ? 12.150 -9.853 -21.148 1.00 97.75 164 ILE A O 1
ATOM 1162 N N . ALA A 1 165 ? 13.028 -7.787 -21.241 1.00 97.38 165 ALA A N 1
ATOM 1163 C CA . ALA A 1 165 ? 14.146 -8.131 -22.102 1.00 97.38 165 ALA A CA 1
ATOM 1164 C C . ALA A 1 165 ? 15.446 -7.836 -21.348 1.00 97.38 165 ALA A C 1
ATOM 1166 O O . ALA A 1 165 ? 15.590 -6.764 -20.771 1.00 97.38 165 ALA A O 1
ATOM 1167 N N . VAL A 1 166 ? 16.356 -8.805 -21.331 1.00 97.12 166 VAL A N 1
ATOM 1168 C CA . VAL A 1 166 ? 17.614 -8.787 -20.574 1.00 97.12 166 VAL A CA 1
ATOM 1169 C C . VAL A 1 166 ? 18.767 -9.258 -21.462 1.00 97.12 166 VAL A C 1
ATOM 1171 O O . VAL A 1 166 ? 18.527 -9.959 -22.452 1.00 97.12 166 VAL A O 1
ATOM 1174 N N . PRO A 1 167 ? 20.026 -8.905 -21.176 1.00 96.56 167 PRO A N 1
ATOM 1175 C CA . PRO A 1 167 ? 21.157 -9.420 -21.928 1.00 96.56 167 PRO A CA 1
ATOM 1176 C C . PRO A 1 167 ? 21.353 -10.926 -21.693 1.00 96.56 167 PRO A C 1
ATOM 1178 O O . PRO A 1 167 ? 21.047 -11.463 -20.628 1.00 96.56 167 PRO A O 1
ATOM 1181 N N . VAL A 1 168 ? 21.892 -11.634 -22.689 1.00 96.69 168 VAL A N 1
ATOM 1182 C CA . VAL A 1 168 ? 22.328 -13.030 -22.500 1.00 96.69 168 VAL A CA 1
ATOM 1183 C C . VAL A 1 168 ? 23.698 -13.021 -21.833 1.00 96.69 168 VAL A C 1
ATOM 1185 O O . VAL A 1 168 ? 24.590 -12.311 -22.286 1.00 96.69 168 VAL A O 1
ATOM 1188 N N . LEU A 1 169 ? 23.890 -13.826 -20.789 1.00 95.81 169 LEU A N 1
ATOM 1189 C CA . LEU A 1 169 ? 25.189 -13.995 -20.141 1.00 95.81 169 LEU A CA 1
ATOM 1190 C C . LEU A 1 169 ? 25.925 -15.235 -20.654 1.00 95.81 169 LEU A C 1
ATOM 1192 O O . LEU A 1 169 ? 25.330 -16.291 -20.866 1.00 95.81 169 LEU A O 1
ATOM 1196 N N . GLU A 1 170 ? 27.241 -15.112 -20.801 1.00 94.38 170 GLU A N 1
ATOM 1197 C CA . GLU A 1 170 ? 28.160 -16.203 -21.125 1.00 94.38 170 GLU A CA 1
ATOM 1198 C C . GLU A 1 170 ? 29.308 -16.262 -20.101 1.00 94.38 170 GLU A C 1
ATOM 1200 O O . GLU A 1 170 ? 29.668 -15.232 -19.516 1.00 94.38 170 GLU A O 1
ATOM 1205 N N . PRO A 1 171 ? 29.908 -17.448 -19.866 1.00 94.38 171 PRO A N 1
ATOM 1206 C CA . PRO A 1 171 ? 31.070 -17.563 -18.993 1.00 94.38 171 PRO A CA 1
ATOM 1207 C C . PRO A 1 171 ? 32.202 -16.636 -19.454 1.00 94.38 171 PRO A C 1
ATOM 1209 O O . PRO A 1 171 ? 32.601 -16.643 -20.622 1.00 94.38 171 PRO A O 1
ATOM 1212 N N . GLY A 1 172 ? 32.724 -15.833 -18.530 1.00 91.88 172 GLY A N 1
ATOM 1213 C CA . GLY A 1 172 ? 33.850 -14.943 -18.783 1.00 91.88 172 GLY A CA 1
ATOM 1214 C C . GLY A 1 172 ? 35.184 -15.685 -18.894 1.00 91.88 172 GLY A C 1
ATOM 1215 O O . GLY A 1 172 ? 35.297 -16.883 -18.630 1.00 91.88 172 GLY A O 1
ATOM 1216 N N . ALA A 1 173 ? 36.241 -14.945 -19.244 1.00 91.00 173 ALA A N 1
ATOM 1217 C CA . ALA A 1 173 ? 37.603 -15.489 -19.316 1.00 91.00 173 ALA A CA 1
ATOM 1218 C C . ALA A 1 173 ? 38.125 -15.992 -17.954 1.00 91.00 173 ALA A C 1
ATOM 1220 O O . ALA A 1 173 ? 39.001 -16.857 -17.903 1.00 91.00 173 ALA A O 1
ATOM 1221 N N . THR A 1 174 ? 37.585 -15.458 -16.855 1.00 92.31 174 THR A N 1
ATOM 1222 C CA . THR A 1 174 ? 37.912 -15.872 -15.490 1.00 92.31 174 THR A CA 1
ATOM 1223 C C . THR A 1 174 ? 36.822 -16.796 -14.960 1.00 92.31 174 THR A C 1
ATOM 1225 O O . THR A 1 174 ? 35.634 -16.473 -15.027 1.00 92.31 174 THR A O 1
ATOM 1228 N N . ALA A 1 175 ? 37.218 -17.933 -14.386 1.00 90.62 175 ALA A N 1
ATOM 1229 C CA . ALA A 1 175 ? 36.281 -18.872 -13.779 1.00 90.62 175 ALA A CA 1
ATOM 1230 C C . ALA A 1 175 ? 35.427 -18.176 -12.704 1.00 90.62 175 ALA A C 1
ATOM 1232 O O . ALA A 1 175 ? 35.962 -17.493 -11.832 1.00 90.62 175 ALA A O 1
ATOM 1233 N N . GLY A 1 176 ? 34.106 -18.354 -12.778 1.00 87.25 176 GLY A N 1
ATOM 1234 C CA . GLY A 1 176 ? 33.150 -17.732 -11.855 1.00 87.25 176 GLY A CA 1
ATOM 1235 C C . GLY A 1 176 ? 32.771 -16.288 -12.197 1.00 87.25 176 GLY A C 1
ATOM 1236 O O . GLY A 1 176 ? 32.011 -15.682 -11.451 1.00 87.25 176 GLY A O 1
ATOM 1237 N N . THR A 1 177 ? 33.272 -15.738 -13.307 1.00 90.94 177 THR A N 1
ATOM 1238 C CA . THR A 1 177 ? 32.802 -14.454 -13.846 1.00 90.94 177 THR A CA 1
ATOM 1239 C C . THR A 1 177 ? 31.862 -14.679 -15.021 1.00 90.94 177 THR A C 1
ATOM 1241 O O . THR A 1 177 ? 32.037 -15.629 -15.787 1.00 90.94 177 THR A O 1
ATOM 1244 N N . TRP A 1 178 ? 30.892 -13.785 -15.172 1.00 93.25 178 TRP A N 1
ATOM 1245 C CA . TRP A 1 178 ? 29.962 -13.755 -16.294 1.00 93.25 178 TRP A CA 1
ATOM 1246 C C . TRP A 1 178 ? 30.141 -12.449 -17.051 1.00 93.25 178 TRP A C 1
ATOM 1248 O O . TRP A 1 178 ? 30.458 -11.416 -16.461 1.00 93.25 178 TRP A O 1
ATOM 1258 N N . GLN A 1 179 ? 29.979 -12.508 -18.364 1.00 93.94 179 GLN A N 1
ATOM 1259 C CA . GLN A 1 179 ? 29.992 -11.335 -19.224 1.00 93.94 179 GLN A CA 1
ATOM 1260 C C . GLN A 1 179 ? 28.766 -11.361 -20.124 1.00 93.94 179 GLN A C 1
ATOM 1262 O O . GLN A 1 179 ? 28.261 -12.429 -20.474 1.00 93.94 179 GLN A O 1
ATOM 1267 N N . VAL A 1 180 ? 28.308 -10.179 -20.516 1.00 94.44 180 VAL A N 1
ATOM 1268 C CA . VAL A 1 180 ? 27.237 -10.057 -21.496 1.00 94.44 180 VAL A CA 1
ATOM 1269 C C . VAL A 1 180 ? 27.728 -10.574 -22.847 1.00 94.44 180 VAL A C 1
ATOM 1271 O O . VAL A 1 180 ? 28.782 -10.162 -23.331 1.00 94.44 180 VAL A O 1
ATOM 1274 N N . ALA A 1 181 ? 26.965 -11.486 -23.440 1.00 94.75 181 ALA A N 1
ATOM 1275 C CA . ALA A 1 181 ? 27.228 -12.087 -24.733 1.00 94.75 181 ALA A CA 1
ATOM 1276 C C . ALA A 1 181 ? 26.966 -11.064 -25.853 1.00 94.75 181 ALA A C 1
ATOM 1278 O O . ALA A 1 181 ? 25.817 -10.658 -26.050 1.00 94.75 181 ALA A O 1
ATOM 1279 N N . PRO A 1 182 ? 27.994 -10.652 -26.615 1.00 94.38 182 PRO A N 1
ATOM 1280 C CA . PRO A 1 182 ? 27.815 -9.681 -27.684 1.00 94.38 182 PRO A CA 1
ATOM 1281 C C . PRO A 1 182 ? 26.884 -10.208 -28.779 1.00 94.38 182 PRO A C 1
ATOM 1283 O O . PRO A 1 182 ? 27.000 -11.351 -29.224 1.00 94.38 182 PRO A O 1
ATOM 1286 N N . GLY A 1 183 ? 25.984 -9.352 -29.249 1.00 94.75 183 GLY A N 1
ATOM 1287 C CA . GLY A 1 183 ? 25.032 -9.658 -30.311 1.00 94.75 183 GLY A CA 1
ATOM 1288 C C . GLY A 1 183 ? 23.854 -10.516 -29.865 1.00 94.75 183 GLY A C 1
ATOM 1289 O O . GLY A 1 183 ? 23.156 -11.036 -30.734 1.00 94.75 183 GLY A O 1
ATOM 1290 N N . LYS A 1 184 ? 23.632 -10.699 -28.557 1.00 96.38 184 LYS A N 1
ATOM 1291 C CA . LYS A 1 184 ? 22.563 -11.551 -28.025 1.00 96.38 184 LYS A CA 1
ATOM 1292 C C . LYS A 1 184 ? 21.731 -10.844 -26.963 1.00 96.38 184 LYS A C 1
ATOM 1294 O O . LYS A 1 184 ? 22.240 -10.096 -26.136 1.00 96.38 184 LYS A O 1
ATOM 1299 N N . ALA A 1 185 ? 20.444 -11.148 -26.972 1.00 97.00 185 ALA A N 1
ATOM 1300 C CA . ALA A 1 185 ? 19.451 -10.645 -26.036 1.00 97.00 185 ALA A CA 1
ATOM 1301 C C . ALA A 1 185 ? 18.487 -11.772 -25.660 1.00 97.00 185 ALA A C 1
ATOM 1303 O O . ALA A 1 185 ? 18.330 -12.732 -26.408 1.00 97.00 185 ALA A O 1
ATOM 1304 N N . ARG A 1 186 ? 17.839 -11.668 -24.507 1.00 97.38 186 ARG A N 1
ATOM 1305 C CA . ARG A 1 186 ? 16.897 -12.657 -23.988 1.00 97.38 186 ARG A CA 1
ATOM 1306 C C . ARG A 1 186 ? 15.593 -11.974 -23.632 1.00 97.38 186 ARG A C 1
ATOM 1308 O O . ARG A 1 186 ? 15.588 -10.980 -22.919 1.00 97.38 186 ARG A O 1
ATOM 1315 N N . VAL A 1 187 ? 14.483 -12.532 -24.089 1.00 98.00 187 VAL A N 1
ATOM 1316 C CA . VAL A 1 187 ? 13.145 -12.139 -23.650 1.00 98.00 187 VAL A CA 1
ATOM 1317 C C . VAL A 1 187 ? 12.642 -13.179 -22.671 1.00 98.00 187 VAL A C 1
ATOM 1319 O O . VAL A 1 187 ? 12.681 -14.378 -22.952 1.00 98.00 187 VAL A O 1
ATOM 1322 N N . VAL A 1 188 ? 12.167 -12.705 -21.526 1.00 98.12 188 VAL A N 1
ATOM 1323 C CA . VAL A 1 188 ? 11.534 -13.522 -20.497 1.00 98.12 188 VAL A CA 1
ATOM 1324 C C . VAL A 1 188 ? 10.100 -13.048 -20.348 1.00 98.12 188 VAL A C 1
ATOM 1326 O O . VAL A 1 188 ? 9.851 -11.900 -19.982 1.00 98.12 188 VAL A O 1
ATOM 1329 N N . ALA A 1 189 ? 9.160 -13.934 -20.655 1.00 97.69 189 ALA A N 1
ATOM 1330 C CA . ALA A 1 189 ? 7.734 -13.690 -20.518 1.00 97.69 189 ALA A CA 1
ATOM 1331 C C . ALA A 1 189 ? 7.182 -14.544 -19.375 1.00 97.69 189 ALA A C 1
ATOM 1333 O O . ALA A 1 189 ? 7.286 -15.771 -19.412 1.00 97.69 189 ALA A O 1
ATOM 1334 N N . SER A 1 190 ? 6.586 -13.900 -18.374 1.00 97.25 190 SER A N 1
ATOM 1335 C CA . SER A 1 190 ? 5.743 -14.578 -17.392 1.00 97.25 190 SER A CA 1
ATOM 1336 C C . SER A 1 190 ? 4.463 -15.044 -18.068 1.00 97.25 190 SER A C 1
ATOM 1338 O O . SER A 1 190 ? 3.799 -14.258 -18.748 1.00 97.25 190 SER A O 1
ATOM 1340 N N . LEU A 1 191 ? 4.129 -16.315 -17.875 1.00 96.38 191 LEU A N 1
ATOM 1341 C CA . LEU A 1 191 ? 2.942 -16.953 -18.409 1.00 96.38 191 LEU A CA 1
ATOM 1342 C C . LEU A 1 191 ? 1.997 -17.354 -17.273 1.00 96.38 191 LEU A C 1
ATOM 1344 O O . LEU A 1 191 ? 2.437 -17.854 -16.235 1.00 96.38 191 LEU A O 1
ATOM 1348 N N . ALA A 1 192 ? 0.692 -17.218 -17.509 1.00 94.69 192 ALA A N 1
ATOM 1349 C CA . ALA A 1 192 ? -0.326 -17.793 -16.638 1.00 94.69 192 ALA A CA 1
ATOM 1350 C C . ALA A 1 192 ? -0.087 -19.302 -16.443 1.00 94.69 192 ALA A C 1
ATOM 1352 O O . ALA A 1 192 ? 0.274 -20.014 -17.388 1.00 94.69 192 ALA A O 1
ATOM 1353 N N . GLY A 1 193 ? -0.319 -19.792 -15.223 1.00 94.25 193 GLY A N 1
ATOM 1354 C CA . GLY A 1 193 ? -0.044 -21.184 -14.855 1.00 94.25 193 GLY A CA 1
ATOM 1355 C C . GLY A 1 193 ? 1.383 -21.446 -14.364 1.00 94.25 193 GLY A C 1
ATOM 1356 O O . GLY A 1 193 ? 1.887 -22.546 -14.576 1.00 94.25 193 GLY A O 1
ATOM 1357 N N . GLU A 1 194 ? 2.002 -20.461 -13.702 1.00 96.25 194 GLU A N 1
ATOM 1358 C CA . GLU A 1 194 ? 3.221 -20.619 -12.885 1.00 96.25 194 GLU A CA 1
ATOM 1359 C C . GLU A 1 194 ? 4.519 -20.914 -13.663 1.00 96.25 194 GLU A C 1
ATOM 1361 O O . GLU A 1 194 ? 5.382 -21.684 -13.219 1.00 96.25 194 GLU A O 1
ATOM 1366 N N . ARG A 1 195 ? 4.667 -20.316 -14.855 1.00 95.81 195 ARG A N 1
ATOM 1367 C CA . ARG A 1 195 ? 5.795 -20.576 -15.766 1.00 95.81 195 ARG A CA 1
ATOM 1368 C C . ARG A 1 195 ? 6.378 -19.306 -16.359 1.00 95.81 195 ARG A C 1
ATOM 1370 O O . ARG A 1 195 ? 5.672 -18.325 -16.568 1.00 95.81 195 ARG A O 1
ATOM 1377 N N . LEU A 1 196 ? 7.648 -19.371 -16.748 1.00 97.44 196 LEU A N 1
ATOM 1378 C CA . LEU A 1 196 ? 8.261 -18.407 -17.661 1.00 97.44 196 LEU A CA 1
ATOM 1379 C C . LEU A 1 196 ? 8.535 -19.066 -19.011 1.00 97.44 196 LEU A C 1
ATOM 1381 O O . LEU A 1 196 ? 8.985 -20.211 -19.067 1.00 97.44 196 LEU A O 1
ATOM 1385 N N . ALA A 1 197 ? 8.334 -18.323 -20.092 1.00 97.62 197 ALA A N 1
ATOM 1386 C CA . ALA A 1 197 ? 8.921 -18.630 -21.387 1.00 97.62 197 ALA A CA 1
ATOM 1387 C C . ALA A 1 197 ? 10.156 -17.759 -21.610 1.00 97.62 197 ALA A C 1
ATOM 1389 O O . ALA A 1 197 ? 10.116 -16.541 -21.434 1.00 97.62 197 ALA A O 1
ATOM 1390 N N . VAL A 1 198 ? 11.248 -18.397 -22.016 1.00 97.69 198 VAL A N 1
ATOM 1391 C CA . VAL A 1 198 ? 12.536 -17.753 -22.252 1.00 97.69 198 VAL A CA 1
ATOM 1392 C C . VAL A 1 198 ? 12.930 -17.952 -23.706 1.00 97.69 198 VAL A C 1
ATOM 1394 O O . VAL A 1 198 ? 12.956 -19.077 -24.213 1.00 97.69 198 VAL A O 1
ATOM 1397 N N . VAL A 1 199 ? 13.236 -16.846 -24.374 1.00 97.12 199 VAL A N 1
ATOM 1398 C CA . VAL A 1 199 ? 13.584 -16.814 -25.791 1.00 97.12 199 VAL A CA 1
ATOM 1399 C C . VAL A 1 199 ? 14.851 -15.998 -25.965 1.00 97.12 199 VAL A C 1
ATOM 1401 O O . VAL A 1 199 ? 14.858 -14.799 -25.697 1.00 97.12 199 VAL A O 1
ATOM 1404 N N . ASP A 1 200 ? 15.903 -16.635 -26.462 1.00 96.81 200 ASP A N 1
ATOM 1405 C CA . ASP A 1 200 ? 17.118 -15.928 -26.852 1.00 96.81 200 ASP A CA 1
ATOM 1406 C C . ASP A 1 200 ? 16.971 -15.417 -28.287 1.00 96.81 200 ASP A C 1
ATOM 1408 O O . ASP A 1 200 ? 16.393 -16.078 -29.148 1.00 96.81 200 ASP A O 1
ATOM 1412 N N . PHE A 1 201 ? 17.506 -14.233 -28.543 1.00 96.56 201 PHE A N 1
ATOM 1413 C CA . PHE A 1 201 ? 17.589 -13.570 -29.835 1.00 96.56 201 PHE A CA 1
ATOM 1414 C C . PHE A 1 201 ? 19.051 -13.256 -30.129 1.00 96.56 201 PHE A C 1
ATOM 1416 O O . PHE A 1 201 ? 19.813 -12.908 -29.226 1.00 96.56 201 PHE A O 1
ATOM 1423 N N . ALA A 1 202 ? 19.435 -13.326 -31.401 1.00 96.12 202 ALA A N 1
ATOM 1424 C CA . ALA A 1 202 ? 20.771 -12.957 -31.841 1.00 96.12 202 ALA A CA 1
ATOM 1425 C C . ALA A 1 202 ? 20.736 -12.087 -33.094 1.00 96.12 202 ALA A C 1
ATOM 1427 O O . ALA A 1 202 ? 19.885 -12.272 -33.977 1.00 96.12 202 ALA A O 1
ATOM 1428 N N . ARG A 1 203 ? 21.715 -11.183 -33.192 1.00 93.94 203 ARG A N 1
ATOM 1429 C CA . ARG A 1 203 ? 21.988 -10.466 -34.432 1.00 93.94 203 ARG A CA 1
ATOM 1430 C C . ARG A 1 203 ? 22.517 -11.432 -35.486 1.00 93.94 203 ARG A C 1
ATOM 1432 O O . ARG A 1 203 ? 23.442 -12.207 -35.251 1.00 93.94 203 ARG A O 1
ATOM 1439 N N . GLN A 1 204 ? 21.915 -11.362 -36.660 1.00 93.88 204 GLN A N 1
ATOM 1440 C CA . GLN A 1 204 ? 22.270 -12.124 -37.841 1.00 93.88 204 GLN A CA 1
ATOM 1441 C C . GLN A 1 204 ? 23.341 -11.385 -38.662 1.00 93.88 204 GLN A C 1
ATOM 1443 O O . GLN A 1 204 ? 23.515 -10.172 -38.515 1.00 93.88 204 GLN A O 1
ATOM 1448 N N . PRO A 1 205 ? 24.061 -12.076 -39.567 1.00 90.69 205 PRO A N 1
ATOM 1449 C CA . PRO A 1 205 ? 25.089 -11.450 -40.404 1.00 90.69 205 PRO A CA 1
ATOM 1450 C C . PRO A 1 205 ? 24.591 -10.303 -41.295 1.00 90.69 205 PRO A C 1
ATOM 1452 O O . PRO A 1 205 ? 25.391 -9.470 -41.712 1.00 90.69 205 PRO A O 1
ATOM 1455 N N . ASP A 1 206 ? 23.293 -10.260 -41.602 1.00 87.00 206 ASP A N 1
ATOM 1456 C CA . ASP A 1 206 ? 22.653 -9.186 -42.371 1.00 87.00 206 ASP A CA 1
ATOM 1457 C C . ASP A 1 206 ? 22.235 -7.978 -41.508 1.00 87.00 206 ASP A C 1
ATOM 1459 O O . ASP A 1 206 ? 21.641 -7.031 -42.016 1.00 87.00 206 ASP A O 1
ATOM 1463 N N . GLY A 1 207 ? 22.547 -8.001 -40.208 1.00 87.25 207 GLY A N 1
ATOM 1464 C CA . GLY A 1 207 ? 22.191 -6.966 -39.239 1.00 87.25 207 GLY A CA 1
ATOM 1465 C C . GLY A 1 207 ? 20.818 -7.152 -38.591 1.00 87.25 207 GLY A C 1
ATOM 1466 O O . GLY A 1 207 ? 20.546 -6.485 -37.587 1.00 87.25 207 GLY A O 1
ATOM 1467 N N . SER A 1 208 ? 19.986 -8.067 -39.106 1.00 89.06 208 SER A N 1
ATOM 1468 C CA . SER A 1 208 ? 18.669 -8.363 -38.543 1.00 89.06 208 SER A CA 1
ATOM 1469 C C . SER A 1 208 ? 18.758 -9.064 -37.193 1.00 89.06 208 SER A C 1
ATOM 1471 O O . SER A 1 208 ? 19.795 -9.617 -36.833 1.00 89.06 208 SER A O 1
ATOM 1473 N N . ILE A 1 209 ? 17.676 -9.032 -36.419 1.00 91.12 209 ILE A N 1
ATOM 1474 C CA . ILE A 1 209 ? 17.579 -9.743 -35.143 1.00 91.12 209 ILE A CA 1
ATOM 1475 C C . ILE A 1 209 ? 16.561 -10.868 -35.318 1.00 91.12 209 ILE A C 1
ATOM 1477 O O . ILE A 1 209 ? 15.481 -10.646 -35.861 1.00 91.12 209 ILE A O 1
ATOM 1481 N N . ALA A 1 210 ? 16.902 -12.077 -34.876 1.00 92.00 210 ALA A N 1
ATOM 1482 C CA . ALA A 1 210 ? 16.023 -13.242 -34.964 1.00 92.00 210 ALA A CA 1
ATOM 1483 C C . ALA A 1 210 ? 16.185 -14.148 -33.732 1.00 92.00 210 ALA A C 1
ATOM 1485 O O . ALA A 1 210 ? 17.247 -14.109 -33.100 1.00 92.00 210 ALA A O 1
ATOM 1486 N N . PRO A 1 211 ? 15.175 -14.974 -33.388 1.00 93.31 211 PRO A N 1
ATOM 1487 C CA . PRO A 1 211 ? 15.312 -15.970 -32.332 1.00 93.31 211 PRO A CA 1
ATOM 1488 C C . PRO A 1 211 ? 16.528 -16.874 -32.569 1.00 93.31 211 PRO A C 1
ATOM 1490 O O . PRO A 1 211 ? 16.731 -17.401 -33.664 1.00 93.31 211 PRO A O 1
ATOM 1493 N N . SER A 1 212 ? 17.338 -17.063 -31.535 1.00 92.94 212 SER A N 1
ATOM 1494 C CA . SER A 1 212 ? 18.501 -17.938 -31.529 1.00 92.94 212 SER A CA 1
ATOM 1495 C C . SER A 1 212 ? 18.260 -19.111 -30.586 1.00 92.94 212 SER A C 1
ATOM 1497 O O . SER A 1 212 ? 18.264 -18.951 -29.370 1.00 92.94 212 SER A O 1
ATOM 1499 N N . GLY A 1 213 ? 18.085 -20.307 -31.145 1.00 89.38 213 GLY A N 1
ATOM 1500 C CA . GLY A 1 213 ? 17.799 -21.516 -30.370 1.00 89.38 213 GLY A CA 1
ATOM 1501 C C . GLY A 1 213 ? 16.304 -21.809 -30.225 1.00 89.38 213 GLY A C 1
ATOM 1502 O O . GLY A 1 213 ? 15.459 -21.171 -30.848 1.00 89.38 213 GLY A O 1
ATOM 1503 N N . THR A 1 214 ? 15.986 -22.851 -29.454 1.00 91.19 214 THR A N 1
ATOM 1504 C CA . THR A 1 214 ? 14.596 -23.239 -29.169 1.00 91.19 214 THR A CA 1
ATOM 1505 C C . THR A 1 214 ? 14.124 -22.500 -27.918 1.00 91.19 214 THR A C 1
ATOM 1507 O O . THR A 1 214 ? 14.836 -22.558 -26.914 1.00 91.19 214 THR A O 1
ATOM 1510 N N . PRO A 1 215 ? 12.953 -21.838 -27.947 1.00 94.56 215 PRO A N 1
ATOM 1511 C CA . PRO A 1 215 ? 12.327 -21.309 -26.744 1.00 94.56 215 PRO A CA 1
ATOM 1512 C C . PRO A 1 215 ? 12.214 -22.369 -25.647 1.00 94.56 215 PRO A C 1
ATOM 1514 O O . PRO A 1 215 ? 11.905 -23.529 -25.927 1.00 94.56 215 PRO A O 1
ATOM 1517 N N . ALA A 1 216 ? 12.434 -21.970 -24.404 1.00 95.62 216 ALA A N 1
ATOM 1518 C CA . ALA A 1 216 ? 12.424 -22.876 -23.264 1.00 95.62 216 ALA A CA 1
ATOM 1519 C C . ALA A 1 216 ? 11.409 -22.425 -22.213 1.00 95.62 216 ALA A C 1
ATOM 1521 O O . ALA A 1 216 ? 11.134 -21.233 -22.069 1.00 95.62 216 ALA A O 1
ATOM 1522 N N . LEU A 1 217 ? 10.859 -23.394 -21.482 1.00 97.00 217 LEU A N 1
ATOM 1523 C CA . LEU A 1 217 ? 9.994 -23.145 -20.336 1.00 97.00 217 LEU A CA 1
ATOM 1524 C C . LEU A 1 217 ? 10.774 -23.311 -19.039 1.00 97.00 217 LEU A C 1
ATOM 1526 O O . LEU A 1 217 ? 11.575 -24.233 -18.904 1.00 97.00 217 LEU A O 1
ATOM 1530 N N . GLN A 1 218 ? 10.489 -22.431 -18.090 1.00 96.69 218 GLN A N 1
ATOM 1531 C CA . GLN A 1 218 ? 10.927 -22.517 -16.707 1.00 96.69 218 GLN A CA 1
ATOM 1532 C C . GLN A 1 218 ? 9.682 -22.640 -15.829 1.00 96.69 218 GLN A C 1
ATOM 1534 O O . GLN A 1 218 ? 8.933 -21.675 -15.691 1.00 96.69 218 GLN A O 1
ATOM 1539 N N . ASP A 1 219 ? 9.460 -23.812 -15.239 1.00 95.75 219 ASP A N 1
ATOM 1540 C CA . ASP A 1 219 ? 8.437 -23.979 -14.206 1.00 95.75 219 ASP A CA 1
ATOM 1541 C C . ASP A 1 219 ? 8.914 -23.312 -12.906 1.00 95.75 219 ASP A C 1
ATOM 1543 O O . ASP A 1 219 ? 10.080 -23.461 -12.521 1.00 95.75 219 ASP A O 1
ATOM 1547 N N . LEU A 1 220 ? 8.024 -22.564 -12.248 1.00 95.69 220 LEU A N 1
ATOM 1548 C CA . LEU A 1 220 ? 8.324 -21.843 -11.007 1.00 95.69 220 LEU A CA 1
ATOM 1549 C C . LEU A 1 220 ? 7.552 -22.378 -9.800 1.00 95.69 220 LEU A C 1
ATOM 1551 O O . LEU A 1 220 ? 8.093 -22.388 -8.698 1.00 95.69 220 LEU A O 1
ATOM 1555 N N . GLY A 1 221 ? 6.318 -22.846 -10.007 1.00 95.00 221 GLY A N 1
ATOM 1556 C CA . GLY A 1 221 ? 5.427 -23.259 -8.917 1.00 95.00 221 GLY A CA 1
ATOM 1557 C C . GLY A 1 221 ? 4.715 -22.099 -8.205 1.00 95.00 221 GLY A C 1
ATOM 1558 O O . GLY A 1 221 ? 4.200 -22.299 -7.109 1.00 95.00 221 GLY A O 1
ATOM 1559 N N . PHE A 1 222 ? 4.742 -20.896 -8.792 1.00 96.62 222 PHE A N 1
ATOM 1560 C CA . PHE A 1 222 ? 4.005 -19.699 -8.369 1.00 96.62 222 PHE A CA 1
ATOM 1561 C C . PHE A 1 222 ? 3.754 -18.765 -9.563 1.00 96.62 222 PHE A C 1
ATOM 1563 O O . PHE A 1 222 ? 4.519 -18.773 -10.535 1.00 96.62 222 PHE A O 1
ATOM 1570 N N . GLU A 1 223 ? 2.696 -17.949 -9.513 1.00 96.94 223 GLU A N 1
ATOM 1571 C CA . GLU A 1 223 ? 2.340 -17.033 -10.601 1.00 96.94 223 GLU A CA 1
ATOM 1572 C C . GLU A 1 223 ? 3.134 -15.721 -10.516 1.00 96.94 223 GLU A C 1
ATOM 1574 O O . GLU A 1 223 ? 3.192 -15.074 -9.470 1.00 96.94 223 GLU A O 1
ATOM 1579 N N . VAL A 1 224 ? 3.760 -15.304 -11.623 1.00 97.69 224 VAL A N 1
ATOM 1580 C CA . VAL A 1 224 ? 4.600 -14.096 -11.661 1.00 97.69 224 VAL A CA 1
ATOM 1581 C C . VAL A 1 224 ? 3.831 -12.915 -12.239 1.00 97.69 224 VAL A C 1
ATOM 1583 O O . VAL A 1 224 ? 3.462 -12.918 -13.414 1.00 97.69 224 VAL A O 1
ATOM 1586 N N . LEU A 1 225 ? 3.659 -11.869 -11.433 1.00 97.31 225 LEU A N 1
ATOM 1587 C CA . LEU A 1 225 ? 2.910 -10.662 -11.796 1.00 97.31 225 LEU A CA 1
ATOM 1588 C C . LEU A 1 225 ? 3.798 -9.560 -12.386 1.00 97.31 225 LEU A C 1
ATOM 1590 O O . LEU A 1 225 ? 3.362 -8.790 -13.237 1.00 97.31 225 LEU A O 1
ATOM 1594 N N . SER A 1 226 ? 5.054 -9.480 -11.946 1.00 97.88 226 SER A N 1
ATOM 1595 C CA . SER A 1 226 ? 6.012 -8.469 -12.395 1.00 97.88 226 SER A CA 1
ATOM 1596 C C . SER A 1 226 ? 7.428 -9.034 -12.366 1.00 97.88 226 SER A C 1
ATOM 1598 O O . SER A 1 226 ? 7.789 -9.784 -11.457 1.00 97.88 226 SER A O 1
ATOM 1600 N N . LEU A 1 227 ? 8.216 -8.679 -13.380 1.00 98.31 227 LEU A N 1
ATOM 1601 C CA . LEU A 1 227 ? 9.613 -9.068 -13.532 1.00 98.31 227 LEU A CA 1
ATOM 1602 C C . LEU A 1 227 ? 10.522 -7.841 -13.441 1.00 98.31 227 LEU A C 1
ATOM 1604 O O . LEU A 1 227 ? 10.196 -6.780 -13.973 1.00 98.31 227 LEU A O 1
ATOM 1608 N N . ALA A 1 228 ? 11.687 -8.016 -12.826 1.00 97.88 228 ALA A N 1
ATOM 1609 C CA . ALA A 1 228 ? 12.763 -7.037 -12.824 1.00 97.88 228 ALA A CA 1
ATOM 1610 C C . ALA A 1 228 ? 14.124 -7.706 -12.981 1.00 97.88 228 ALA A C 1
ATOM 1612 O O . ALA A 1 228 ? 14.345 -8.825 -12.527 1.00 97.88 228 ALA A O 1
ATOM 1613 N N . GLU A 1 229 ? 15.052 -6.988 -13.592 1.00 96.75 229 GLU A N 1
ATOM 1614 C CA . GLU A 1 229 ? 16.425 -7.430 -13.791 1.00 96.75 229 GLU A CA 1
ATOM 1615 C C . GLU A 1 229 ? 17.351 -6.872 -12.705 1.00 96.75 229 GLU A C 1
ATOM 1617 O O . GLU A 1 229 ? 17.176 -5.729 -12.269 1.00 96.75 229 GLU A O 1
ATOM 1622 N N . SER A 1 230 ? 18.348 -7.652 -12.265 1.00 96.19 230 SER A N 1
ATOM 1623 C CA . SER A 1 230 ? 19.443 -7.096 -11.469 1.00 96.19 230 SER A CA 1
ATOM 1624 C C . SER A 1 230 ? 20.318 -6.164 -12.317 1.00 96.19 230 SER A C 1
ATOM 1626 O O . SER A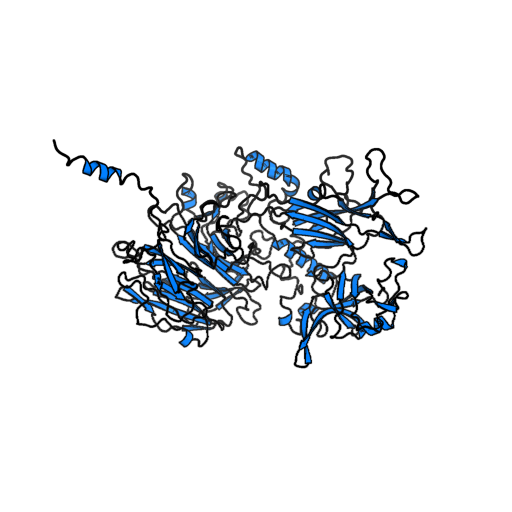 1 230 ? 20.579 -6.441 -13.483 1.00 96.19 230 SER A O 1
ATOM 1628 N N . PRO A 1 231 ? 20.883 -5.093 -11.737 1.00 92.31 231 PRO A N 1
ATOM 1629 C CA . PRO A 1 231 ? 21.873 -4.258 -12.423 1.00 92.31 231 PRO A CA 1
ATOM 1630 C C . PRO A 1 231 ? 23.138 -4.999 -12.889 1.00 92.31 231 PRO A C 1
ATOM 1632 O O . PRO A 1 231 ? 23.897 -4.446 -13.676 1.00 92.31 231 PRO A O 1
ATOM 1635 N N . ASP A 1 232 ? 23.390 -6.208 -12.375 1.00 91.50 232 ASP A N 1
ATOM 1636 C CA . ASP A 1 232 ? 24.495 -7.084 -12.788 1.00 91.50 232 ASP A CA 1
ATOM 1637 C C . ASP A 1 232 ? 24.092 -8.085 -13.887 1.00 91.50 232 ASP A C 1
ATOM 1639 O O . ASP A 1 232 ? 24.942 -8.830 -14.374 1.00 91.50 232 ASP A O 1
ATOM 1643 N N . HIS A 1 233 ? 22.814 -8.093 -14.290 1.00 94.25 233 HIS A N 1
ATOM 1644 C CA . HIS A 1 233 ? 22.208 -8.950 -15.321 1.00 94.25 233 HIS A CA 1
ATOM 1645 C C . HIS A 1 233 ? 22.192 -10.461 -14.998 1.00 94.25 233 HIS A C 1
ATOM 1647 O O . HIS A 1 233 ? 21.711 -11.283 -15.781 1.00 94.25 233 HIS A O 1
ATOM 1653 N N . ASP A 1 234 ? 22.710 -10.852 -13.835 1.00 95.62 234 ASP A N 1
ATOM 1654 C CA . ASP A 1 234 ? 22.895 -12.233 -13.374 1.00 95.62 234 ASP A CA 1
ATOM 1655 C C . ASP A 1 234 ? 21.715 -12.792 -12.565 1.00 95.62 234 ASP A C 1
ATOM 1657 O O . ASP A 1 234 ? 21.707 -13.970 -12.181 1.00 95.62 234 ASP A O 1
ATOM 1661 N N . ARG A 1 235 ? 20.720 -11.948 -12.282 1.00 97.69 235 ARG A N 1
ATOM 1662 C CA . ARG A 1 235 ? 19.517 -12.303 -11.539 1.00 97.69 235 ARG A CA 1
ATOM 1663 C C . ARG A 1 235 ? 18.283 -11.687 -12.181 1.00 97.69 235 ARG A C 1
ATOM 1665 O O . ARG A 1 235 ? 18.302 -10.556 -12.666 1.00 97.69 235 ARG A O 1
ATOM 1672 N N . LEU A 1 236 ? 17.185 -12.426 -12.104 1.00 98.31 236 LEU A N 1
ATOM 1673 C CA . LEU A 1 236 ? 15.839 -11.905 -12.310 1.00 98.31 236 LEU A CA 1
ATOM 1674 C C . LEU A 1 236 ? 15.073 -11.974 -10.997 1.00 98.31 236 LEU A C 1
ATOM 1676 O O . LEU A 1 236 ? 15.209 -12.929 -10.237 1.00 98.31 236 LEU A O 1
ATOM 1680 N N . TYR A 1 237 ? 14.245 -10.973 -10.755 1.00 98.69 237 TYR A N 1
ATOM 1681 C CA . TYR A 1 237 ? 13.352 -10.898 -9.614 1.00 98.69 237 TYR A CA 1
ATOM 1682 C C . TYR A 1 237 ? 11.913 -10.972 -10.106 1.00 98.69 237 TYR A C 1
ATOM 1684 O O . TYR A 1 237 ? 11.532 -10.253 -11.027 1.00 98.69 237 TYR A O 1
ATOM 1692 N N . ALA A 1 238 ? 11.125 -11.844 -9.491 1.00 98.56 238 ALA A N 1
ATOM 1693 C CA . ALA A 1 238 ? 9.746 -12.122 -9.854 1.00 98.56 238 ALA A CA 1
ATOM 1694 C C . ALA A 1 238 ? 8.824 -11.833 -8.665 1.00 98.56 238 ALA A C 1
ATOM 1696 O O . ALA A 1 238 ? 8.875 -12.540 -7.659 1.00 98.56 238 ALA A O 1
ATOM 1697 N N . ALA A 1 239 ? 7.997 -10.793 -8.772 1.00 98.62 239 ALA A N 1
ATOM 1698 C CA . ALA A 1 239 ? 6.954 -10.499 -7.792 1.00 98.62 239 ALA A CA 1
ATOM 1699 C C . ALA A 1 239 ? 5.783 -11.472 -7.949 1.00 98.62 239 ALA A C 1
ATOM 1701 O O . ALA A 1 239 ? 5.324 -11.731 -9.066 1.00 98.62 239 ALA A O 1
ATOM 1702 N N . THR A 1 240 ? 5.291 -11.977 -6.821 1.00 98.25 240 THR A N 1
ATOM 1703 C CA . THR A 1 240 ? 4.156 -12.896 -6.755 1.00 98.25 240 THR A CA 1
ATOM 1704 C C . THR A 1 240 ? 3.331 -12.664 -5.493 1.00 98.25 240 THR A C 1
ATOM 1706 O O . THR A 1 240 ? 3.870 -12.300 -4.442 1.00 98.25 240 THR A O 1
ATOM 1709 N N . VAL A 1 241 ? 2.018 -12.881 -5.589 1.00 96.50 241 VAL A N 1
ATOM 1710 C CA . VAL A 1 241 ? 1.121 -12.933 -4.422 1.00 96.50 241 VAL A CA 1
ATOM 1711 C C . VAL A 1 241 ? 1.155 -14.291 -3.725 1.00 96.50 241 VAL A C 1
ATOM 1713 O O . VAL A 1 241 ? 0.795 -14.385 -2.550 1.00 96.50 241 VAL A O 1
ATOM 1716 N N . ASP A 1 242 ? 1.614 -15.317 -4.438 1.00 95.69 242 ASP A N 1
ATOM 1717 C CA . ASP A 1 242 ? 1.694 -16.679 -3.948 1.00 95.69 242 ASP A CA 1
ATOM 1718 C C . ASP A 1 242 ? 2.933 -16.880 -3.072 1.00 95.69 242 ASP A C 1
ATOM 1720 O O . ASP A 1 242 ? 3.815 -16.027 -2.914 1.00 95.69 242 ASP A O 1
ATOM 1724 N N . GLU A 1 243 ? 2.997 -18.060 -2.481 1.00 94.44 243 GLU A N 1
ATOM 1725 C CA . GLU A 1 243 ? 4.188 -18.525 -1.803 1.00 94.44 243 GLU A CA 1
ATOM 1726 C C . GLU A 1 243 ? 5.259 -18.923 -2.829 1.00 94.44 243 GLU A C 1
ATOM 1728 O O . GLU A 1 243 ? 5.005 -19.745 -3.705 1.00 94.44 243 GLU A O 1
ATOM 1733 N N . VAL A 1 244 ? 6.474 -18.381 -2.710 1.00 94.88 244 VAL A N 1
ATOM 1734 C CA . VAL A 1 244 ? 7.527 -18.580 -3.728 1.00 94.88 244 VAL A CA 1
ATOM 1735 C C . VAL A 1 244 ? 8.002 -20.038 -3.779 1.00 94.88 244 VAL A C 1
ATOM 1737 O O . VAL A 1 244 ? 8.373 -20.554 -4.828 1.00 94.88 244 VAL A O 1
ATOM 1740 N N . ILE A 1 245 ? 8.023 -20.712 -2.627 1.00 93.69 245 ILE A N 1
ATOM 1741 C CA . ILE A 1 245 ? 8.307 -22.145 -2.524 1.00 93.69 245 ILE A CA 1
ATOM 1742 C C . ILE A 1 245 ? 7.171 -22.759 -1.704 1.00 93.69 245 ILE A C 1
ATOM 1744 O O . ILE A 1 245 ? 7.121 -22.499 -0.500 1.00 93.69 245 ILE A O 1
ATOM 1748 N N . PRO A 1 246 ? 6.279 -23.570 -2.301 1.00 88.75 246 PRO A N 1
ATOM 1749 C CA . PRO A 1 246 ? 5.127 -24.124 -1.597 1.00 88.75 246 PRO A CA 1
ATOM 1750 C C . PRO A 1 246 ? 5.500 -24.827 -0.279 1.00 88.75 246 PRO A C 1
ATOM 1752 O O . PRO A 1 246 ? 6.302 -25.765 -0.263 1.00 88.75 246 PRO A O 1
ATOM 1755 N N . GLY A 1 247 ? 4.907 -24.384 0.833 1.00 85.56 247 GLY A N 1
ATOM 1756 C CA . GLY A 1 247 ? 5.126 -24.914 2.184 1.00 85.56 247 GLY A CA 1
ATOM 1757 C C . GLY A 1 247 ? 6.337 -24.362 2.959 1.00 85.56 247 GLY A C 1
ATOM 1758 O O . GLY A 1 247 ? 6.574 -24.799 4.086 1.00 85.56 247 GLY A O 1
ATOM 1759 N N . SER A 1 248 ? 7.100 -23.420 2.401 1.00 86.62 248 SER A N 1
ATOM 1760 C CA . SER A 1 248 ? 8.196 -22.692 3.065 1.00 86.62 248 SER A CA 1
ATOM 1761 C C . SER A 1 248 ? 7.765 -21.606 4.072 1.00 86.62 248 SER A C 1
ATOM 1763 O O . SER A 1 248 ? 8.548 -21.233 4.944 1.00 86.62 248 SER A O 1
ATOM 1765 N N . GLY A 1 249 ? 6.546 -21.084 3.968 1.00 86.12 249 GLY A N 1
ATOM 1766 C CA . GLY A 1 249 ? 6.043 -19.871 4.605 1.00 86.12 249 GLY A CA 1
ATOM 1767 C C . GLY A 1 249 ? 6.584 -18.555 4.029 1.00 86.12 249 GLY A C 1
ATOM 1768 O O . GLY A 1 249 ? 6.327 -17.517 4.639 1.00 86.12 249 GLY A O 1
ATOM 1769 N N . VAL A 1 250 ? 7.337 -18.572 2.919 1.00 92.00 250 VAL A N 1
ATOM 1770 C CA . VAL A 1 250 ? 8.014 -17.385 2.366 1.00 92.00 250 VAL A CA 1
ATOM 1771 C C . VAL A 1 250 ? 7.226 -16.775 1.207 1.00 92.00 250 VAL A C 1
ATOM 1773 O O . VAL A 1 250 ? 6.968 -17.427 0.195 1.00 92.00 250 VAL A O 1
ATOM 1776 N N . PHE A 1 251 ? 6.908 -15.487 1.334 1.00 94.31 251 PHE A N 1
ATOM 1777 C CA . PHE A 1 251 ? 6.144 -14.716 0.352 1.00 94.31 251 PHE A CA 1
ATOM 1778 C C . PHE A 1 251 ? 6.949 -13.523 -0.150 1.00 94.31 251 PHE A C 1
ATOM 1780 O O . PHE A 1 251 ? 7.809 -13.008 0.565 1.00 94.31 251 PHE A O 1
ATOM 1787 N N . GLY A 1 252 ? 6.622 -13.038 -1.346 1.00 95.19 252 GLY A N 1
ATOM 1788 C CA . GLY A 1 252 ? 7.147 -11.775 -1.848 1.00 95.19 252 GLY A CA 1
ATOM 1789 C C . GLY A 1 252 ? 7.786 -11.913 -3.213 1.00 95.19 252 GLY A C 1
ATOM 1790 O O . GLY A 1 252 ? 7.112 -11.698 -4.217 1.00 95.19 252 GLY A O 1
ATOM 1791 N N . VAL A 1 253 ? 9.088 -12.209 -3.250 1.00 98.50 253 VAL A N 1
ATOM 1792 C CA . VAL A 1 253 ? 9.874 -12.172 -4.490 1.00 98.50 253 VAL A CA 1
ATOM 1793 C C . VAL A 1 253 ? 10.646 -13.473 -4.696 1.00 98.50 253 VAL A C 1
ATOM 1795 O O . VAL A 1 253 ? 11.386 -13.910 -3.818 1.00 98.50 253 VAL A O 1
ATOM 1798 N N . GLY A 1 254 ? 10.522 -14.070 -5.879 1.00 98.44 254 GLY A N 1
ATOM 1799 C CA . GLY A 1 254 ? 11.428 -15.116 -6.348 1.00 98.44 254 GLY A CA 1
ATOM 1800 C C . GLY A 1 254 ? 12.660 -14.514 -7.013 1.00 98.44 254 GLY A C 1
ATOM 1801 O O . GLY A 1 254 ? 12.538 -13.718 -7.937 1.00 98.44 254 GLY A O 1
ATOM 1802 N N . GLU A 1 255 ? 13.850 -14.888 -6.557 1.00 98.56 255 GLU A N 1
ATOM 1803 C CA . GLU A 1 255 ? 15.121 -14.590 -7.214 1.00 98.56 255 GLU A CA 1
ATOM 1804 C C . GLU A 1 255 ? 15.530 -15.775 -8.094 1.00 98.56 255 GLU A C 1
ATOM 1806 O O . GLU A 1 255 ? 15.687 -16.889 -7.597 1.00 98.56 255 GLU A O 1
ATOM 1811 N N . LEU A 1 256 ? 15.731 -15.532 -9.387 1.00 98.38 256 LEU A N 1
ATOM 1812 C CA . LEU A 1 256 ? 16.157 -16.524 -10.365 1.00 98.38 256 LEU A CA 1
ATOM 1813 C C . LEU A 1 256 ? 17.608 -16.271 -10.773 1.00 98.38 256 LEU A C 1
ATOM 1815 O O . LEU A 1 256 ? 17.956 -15.158 -11.166 1.00 98.38 256 LEU A O 1
ATOM 1819 N N . ASP A 1 257 ? 18.443 -17.307 -10.723 1.00 97.44 257 ASP A N 1
ATOM 1820 C CA . ASP A 1 257 ? 19.826 -17.259 -11.209 1.00 97.44 257 ASP A CA 1
ATOM 1821 C C . ASP A 1 257 ? 19.879 -17.472 -12.731 1.00 97.44 257 ASP A C 1
ATOM 1823 O O . ASP A 1 257 ? 19.789 -18.603 -13.217 1.00 97.44 257 ASP A O 1
ATOM 1827 N N . THR A 1 258 ? 20.042 -16.381 -13.488 1.00 96.25 258 THR A N 1
ATOM 1828 C CA . THR A 1 258 ? 20.041 -16.402 -14.963 1.00 96.25 258 THR A CA 1
ATOM 1829 C C . THR A 1 258 ? 21.346 -16.900 -15.573 1.00 96.25 258 THR A C 1
ATOM 1831 O O . THR A 1 258 ? 21.418 -17.090 -16.792 1.00 96.25 258 THR A O 1
ATOM 1834 N N . THR A 1 259 ? 22.370 -17.134 -14.746 1.00 95.44 259 THR A N 1
ATOM 1835 C CA . THR A 1 259 ? 23.661 -17.673 -15.184 1.00 95.44 259 THR A CA 1
ATOM 1836 C C . THR A 1 259 ? 23.612 -19.185 -15.412 1.00 95.44 259 THR A C 1
ATOM 1838 O O . THR A 1 259 ? 24.432 -19.751 -16.139 1.00 95.44 259 THR A O 1
ATOM 1841 N N . ALA A 1 260 ? 22.615 -19.856 -14.830 1.00 94.50 260 ALA A N 1
ATOM 1842 C CA . ALA A 1 260 ? 22.335 -21.258 -15.087 1.00 94.50 260 ALA A CA 1
ATOM 1843 C C . ALA A 1 260 ? 21.702 -21.480 -16.476 1.00 94.50 260 ALA A C 1
ATOM 1845 O O . ALA A 1 260 ? 21.239 -20.558 -17.154 1.00 94.50 260 ALA A O 1
ATOM 1846 N N . ALA A 1 261 ? 21.666 -22.744 -16.908 1.00 92.62 261 ALA A N 1
ATOM 1847 C CA . ALA A 1 261 ? 21.022 -23.121 -18.160 1.00 92.62 261 ALA A CA 1
ATOM 1848 C C . ALA A 1 261 ? 19.523 -22.779 -18.134 1.00 92.62 261 ALA A C 1
ATOM 1850 O O . ALA A 1 261 ? 18.834 -23.010 -17.139 1.00 92.62 261 ALA A O 1
ATOM 1851 N N . VAL A 1 262 ? 19.023 -22.250 -19.250 1.00 90.62 262 VAL A N 1
ATOM 1852 C CA . VAL A 1 262 ? 17.612 -21.883 -19.407 1.00 90.62 262 VAL A CA 1
ATOM 1853 C C . VAL A 1 262 ? 16.708 -23.102 -19.191 1.00 90.62 262 VAL A C 1
ATOM 1855 O O . VAL A 1 262 ? 17.001 -24.188 -19.688 1.00 90.62 262 VAL A O 1
ATOM 1858 N N . GLY A 1 263 ? 15.611 -22.912 -18.453 1.00 91.94 263 GLY A N 1
ATOM 1859 C CA . GLY A 1 263 ? 14.679 -23.976 -18.057 1.00 91.94 263 GLY A CA 1
ATOM 1860 C C . GLY A 1 263 ? 15.118 -24.764 -16.819 1.00 91.94 263 GLY A C 1
ATOM 1861 O O . GLY A 1 263 ? 14.418 -25.674 -16.381 1.00 91.94 263 GLY A O 1
ATOM 1862 N N . ALA A 1 264 ? 16.270 -24.416 -16.244 1.00 94.94 264 ALA A N 1
ATOM 1863 C CA . ALA A 1 264 ? 16.767 -24.960 -14.989 1.00 94.94 264 ALA A CA 1
ATOM 1864 C C . ALA A 1 264 ? 17.366 -23.867 -14.088 1.00 94.94 264 ALA A C 1
ATOM 1866 O O . ALA A 1 264 ? 18.326 -24.129 -13.364 1.00 94.94 264 ALA A O 1
ATOM 1867 N N . TRP A 1 265 ? 16.833 -22.642 -14.141 1.00 97.31 265 TRP A N 1
ATOM 1868 C CA . TRP A 1 265 ? 17.259 -21.552 -13.267 1.00 97.31 265 TRP A CA 1
ATOM 1869 C C . TRP A 1 265 ? 16.906 -21.870 -11.812 1.00 97.31 265 TRP A C 1
ATOM 1871 O O . TRP A 1 265 ? 15.729 -22.065 -11.497 1.00 97.31 265 TRP A O 1
ATOM 1881 N N . PRO A 1 266 ? 17.900 -21.927 -10.908 1.00 97.38 266 PRO A N 1
ATOM 1882 C CA . PRO A 1 266 ? 17.641 -21.998 -9.481 1.00 97.38 266 PRO A CA 1
ATOM 1883 C C . PRO A 1 266 ? 16.774 -20.822 -9.034 1.00 97.38 266 PRO A C 1
ATOM 1885 O O . PRO A 1 266 ? 17.079 -19.674 -9.360 1.00 97.38 266 PRO A O 1
ATOM 1888 N N . VAL A 1 267 ? 15.733 -21.122 -8.258 1.00 97.50 267 VAL A N 1
ATOM 1889 C CA . VAL A 1 267 ? 14.876 -20.119 -7.623 1.00 97.50 267 VAL A CA 1
ATOM 1890 C C . VAL A 1 267 ? 15.179 -20.072 -6.130 1.00 97.50 267 VAL A C 1
ATOM 1892 O O . VAL A 1 267 ? 15.176 -21.102 -5.451 1.00 97.50 267 VAL A O 1
ATOM 1895 N N . ARG A 1 268 ? 15.428 -18.871 -5.611 1.00 97.94 268 ARG A N 1
ATOM 1896 C CA . ARG A 1 268 ? 15.560 -18.578 -4.182 1.00 97.94 268 ARG A CA 1
ATOM 1897 C C . ARG A 1 268 ? 14.434 -17.643 -3.758 1.00 97.94 268 ARG A C 1
ATOM 1899 O O . ARG A 1 268 ? 14.203 -16.625 -4.397 1.00 97.94 268 ARG A O 1
ATOM 1906 N N . ALA A 1 269 ? 13.746 -17.971 -2.671 1.00 97.69 269 ALA A N 1
ATOM 1907 C CA . ALA A 1 269 ? 12.718 -17.097 -2.121 1.00 97.69 269 ALA A CA 1
ATOM 1908 C C . ALA A 1 269 ? 13.343 -15.936 -1.334 1.00 97.69 269 ALA A C 1
ATOM 1910 O O . ALA A 1 269 ? 14.251 -16.156 -0.530 1.00 97.69 269 ALA A O 1
ATOM 1911 N N . LEU A 1 270 ? 12.846 -14.720 -1.562 1.00 98.19 270 LEU A N 1
ATOM 1912 C CA . LEU A 1 270 ? 13.160 -13.529 -0.783 1.00 98.19 270 LEU A CA 1
ATOM 1913 C C . LEU A 1 270 ? 11.918 -13.101 0.008 1.00 98.19 270 LEU A C 1
ATOM 1915 O O . LEU A 1 270 ? 10.882 -12.778 -0.578 1.00 98.19 270 LEU A O 1
ATOM 1919 N N . ASP A 1 271 ? 12.029 -13.105 1.337 1.00 96.31 271 ASP A N 1
ATOM 1920 C CA . ASP A 1 271 ? 10.893 -12.918 2.243 1.00 96.31 271 ASP A CA 1
ATOM 1921 C C . ASP A 1 271 ? 10.515 -11.437 2.400 1.00 96.31 271 ASP A C 1
ATOM 1923 O O . ASP A 1 271 ? 11.149 -10.684 3.144 1.00 96.31 271 ASP A O 1
ATOM 1927 N N . ALA A 1 272 ? 9.438 -11.028 1.727 1.00 94.81 272 ALA A N 1
ATOM 1928 C CA . ALA A 1 272 ? 8.771 -9.742 1.924 1.00 94.81 272 ALA A CA 1
ATOM 1929 C C . ALA A 1 272 ? 7.692 -9.795 3.025 1.00 94.81 272 ALA A C 1
ATOM 1931 O O . ALA A 1 272 ? 6.997 -8.803 3.258 1.00 94.81 272 ALA A O 1
ATOM 1932 N N . ARG A 1 273 ? 7.537 -10.948 3.698 1.00 91.31 273 ARG A N 1
ATOM 1933 C CA . ARG A 1 273 ? 6.528 -11.295 4.718 1.00 91.31 273 ARG A CA 1
ATOM 1934 C C . ARG A 1 273 ? 5.083 -11.392 4.220 1.00 91.31 273 ARG A C 1
ATOM 1936 O O . ARG A 1 273 ? 4.241 -11.937 4.934 1.00 91.31 273 ARG A O 1
ATOM 1943 N N . VAL A 1 274 ? 4.785 -10.859 3.037 1.00 92.25 274 VAL A N 1
ATOM 1944 C CA . VAL A 1 274 ? 3.490 -10.919 2.341 1.00 92.25 274 VAL A CA 1
ATOM 1945 C C . VAL A 1 274 ? 3.722 -10.960 0.827 1.00 92.25 274 VAL A C 1
ATOM 1947 O O . VAL A 1 274 ? 4.825 -10.666 0.365 1.00 92.25 274 VAL A O 1
ATOM 1950 N N . GLY A 1 275 ? 2.691 -11.319 0.058 1.00 95.81 275 GLY A N 1
ATOM 1951 C CA . GLY A 1 275 ? 2.731 -11.286 -1.405 1.00 95.81 275 GLY A CA 1
ATOM 1952 C C . GLY A 1 275 ? 3.057 -9.894 -1.963 1.00 95.81 275 GLY A C 1
ATOM 1953 O O . GLY A 1 275 ? 2.827 -8.879 -1.301 1.00 95.81 275 GLY A O 1
ATOM 1954 N N . THR A 1 276 ? 3.603 -9.833 -3.177 1.00 98.19 276 THR A N 1
ATOM 1955 C CA . THR A 1 276 ? 3.968 -8.590 -3.875 1.00 98.19 276 THR A CA 1
ATOM 1956 C C . THR A 1 276 ? 3.413 -8.566 -5.297 1.00 98.19 276 THR A C 1
ATOM 1958 O O . THR A 1 276 ? 3.257 -9.604 -5.934 1.00 98.19 276 THR A O 1
ATOM 1961 N N . THR A 1 277 ? 3.106 -7.373 -5.810 1.00 98.12 277 THR A N 1
ATOM 1962 C CA . THR A 1 277 ? 2.533 -7.210 -7.162 1.00 98.12 277 THR A CA 1
ATOM 1963 C C . THR A 1 277 ? 3.484 -6.551 -8.152 1.00 98.12 277 THR A C 1
ATOM 1965 O O . THR A 1 277 ? 3.347 -6.751 -9.355 1.00 98.12 277 THR A O 1
ATOM 1968 N N . LEU A 1 278 ? 4.460 -5.784 -7.663 1.00 98.44 278 LEU A N 1
ATOM 1969 C CA . LEU A 1 278 ? 5.475 -5.116 -8.474 1.00 98.44 278 LEU A CA 1
ATOM 1970 C C . LEU A 1 278 ? 6.849 -5.328 -7.856 1.00 98.44 278 LEU A C 1
ATOM 1972 O O . LEU A 1 278 ? 6.986 -5.287 -6.632 1.00 98.44 278 LEU A O 1
ATOM 1976 N N . VAL A 1 279 ? 7.867 -5.471 -8.699 1.00 98.44 279 VAL A N 1
ATOM 1977 C CA . VAL A 1 279 ? 9.259 -5.566 -8.262 1.00 98.44 279 VAL A CA 1
ATOM 1978 C C . VAL A 1 279 ? 10.163 -4.719 -9.143 1.00 98.44 279 VAL A C 1
ATOM 1980 O O . VAL A 1 279 ? 9.910 -4.537 -10.330 1.00 98.44 279 VAL A O 1
ATOM 1983 N N . ALA A 1 280 ? 11.221 -4.186 -8.548 1.00 98.00 280 ALA A N 1
ATOM 1984 C CA . ALA A 1 280 ? 12.332 -3.565 -9.247 1.00 98.00 280 ALA A CA 1
ATOM 1985 C C . ALA A 1 280 ? 13.623 -3.762 -8.442 1.00 98.00 280 ALA A C 1
ATOM 1987 O O . ALA A 1 280 ? 13.572 -3.966 -7.231 1.00 98.00 280 ALA A O 1
ATOM 1988 N N . ALA A 1 281 ? 14.785 -3.695 -9.087 1.00 97.19 281 ALA A N 1
ATOM 1989 C CA . ALA A 1 281 ? 16.072 -3.834 -8.412 1.00 97.19 281 ALA A CA 1
ATOM 1990 C C . ALA A 1 281 ? 17.020 -2.698 -8.796 1.00 97.19 281 ALA A C 1
ATOM 1992 O O . ALA A 1 281 ? 17.011 -2.216 -9.927 1.00 97.19 281 ALA A O 1
ATOM 1993 N N . ALA A 1 282 ? 17.831 -2.253 -7.840 1.00 95.00 282 ALA A N 1
ATOM 1994 C CA . ALA A 1 282 ? 18.847 -1.239 -8.080 1.00 95.00 282 ALA A CA 1
ATOM 1995 C C . ALA A 1 282 ? 20.060 -1.426 -7.176 1.00 95.00 282 ALA A C 1
ATOM 1997 O O . ALA A 1 282 ? 19.963 -1.909 -6.050 1.00 95.00 282 ALA A O 1
ATOM 1998 N N . LYS A 1 283 ? 21.201 -0.967 -7.682 1.00 92.44 283 LYS A N 1
ATOM 1999 C CA . LYS A 1 283 ? 22.423 -0.767 -6.917 1.00 92.44 283 LYS A CA 1
ATOM 2000 C C . LYS A 1 283 ? 22.411 0.654 -6.386 1.00 92.44 283 LYS A C 1
ATOM 2002 O O . LYS A 1 283 ? 22.465 1.602 -7.169 1.00 92.44 283 LYS A O 1
ATOM 2007 N N . VAL A 1 284 ? 22.308 0.798 -5.072 1.00 88.50 284 VAL A N 1
ATOM 2008 C CA . VAL A 1 284 ? 22.209 2.102 -4.412 1.00 88.50 284 VAL A CA 1
ATOM 2009 C C . VAL A 1 284 ? 23.339 2.287 -3.414 1.00 88.50 284 VAL A C 1
ATOM 2011 O O . VAL A 1 284 ? 23.740 1.362 -2.712 1.00 88.50 284 VAL A O 1
ATOM 2014 N N . THR A 1 285 ? 23.843 3.513 -3.332 1.00 84.75 285 THR A N 1
ATOM 2015 C CA . THR A 1 285 ? 24.661 3.936 -2.194 1.00 84.75 285 THR A CA 1
ATOM 2016 C C . THR A 1 285 ? 23.723 4.585 -1.195 1.00 84.75 285 THR A C 1
ATOM 2018 O O . THR A 1 285 ? 23.267 5.712 -1.402 1.00 84.75 285 THR A O 1
ATOM 2021 N N . GLU A 1 286 ? 23.405 3.850 -0.139 1.00 80.12 286 GLU A N 1
ATOM 2022 C CA . GLU A 1 286 ? 22.452 4.278 0.879 1.00 80.12 286 GLU A CA 1
ATOM 2023 C C . GLU A 1 286 ? 23.022 5.410 1.738 1.00 80.12 286 GLU A C 1
ATOM 2025 O O . GLU A 1 286 ? 24.232 5.524 1.972 1.00 80.12 286 GLU A O 1
ATOM 2030 N N . ARG A 1 287 ? 22.135 6.283 2.219 1.00 72.06 287 ARG A N 1
ATOM 2031 C CA . ARG A 1 287 ? 22.517 7.342 3.148 1.00 72.06 287 ARG A CA 1
ATOM 2032 C C . ARG A 1 287 ? 22.842 6.731 4.510 1.00 72.06 287 ARG A C 1
ATOM 2034 O O . ARG A 1 287 ? 22.008 6.065 5.112 1.00 72.06 287 ARG A O 1
ATOM 2041 N N . PHE A 1 288 ? 24.018 7.052 5.046 1.00 61.34 288 PHE A N 1
ATOM 2042 C CA . PHE A 1 288 ? 24.394 6.631 6.393 1.00 61.34 288 PHE A CA 1
ATOM 2043 C C . PHE A 1 288 ? 23.566 7.382 7.449 1.00 61.34 288 PHE A C 1
ATOM 2045 O O . PHE A 1 288 ? 23.551 8.618 7.480 1.00 61.34 288 PHE A O 1
ATOM 2052 N N . VAL A 1 289 ? 22.889 6.638 8.323 1.00 53.75 289 VAL A N 1
ATOM 2053 C CA . VAL A 1 289 ? 22.241 7.168 9.528 1.00 53.75 289 VAL A CA 1
ATOM 2054 C C . VAL A 1 289 ? 23.212 6.931 10.687 1.00 53.75 289 VAL A C 1
ATOM 2056 O O . VAL A 1 289 ? 23.584 5.795 10.943 1.00 53.75 289 VAL A O 1
ATOM 2059 N N . GLY A 1 290 ? 23.687 7.994 11.347 1.00 47.38 290 GLY A N 1
ATOM 2060 C CA . GLY A 1 290 ? 24.524 7.862 12.552 1.00 47.38 290 GLY A CA 1
ATOM 2061 C C . GLY A 1 290 ? 26.033 8.065 12.375 1.00 47.38 290 GLY A C 1
ATOM 2062 O O . GLY A 1 290 ? 26.814 7.375 13.023 1.00 47.38 290 GLY A O 1
ATOM 2063 N N . VAL A 1 291 ? 26.472 9.020 11.542 1.00 46.66 291 VAL A N 1
ATOM 2064 C CA . VAL A 1 291 ? 27.874 9.483 11.584 1.00 46.66 291 VAL A CA 1
ATOM 2065 C C . VAL A 1 291 ? 28.161 9.997 13.000 1.00 46.66 291 VAL A C 1
ATO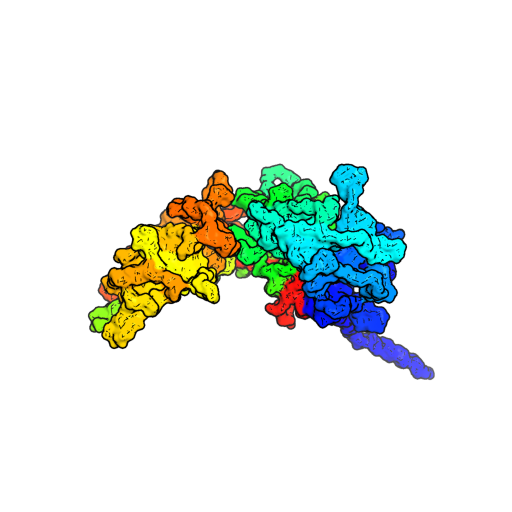M 2067 O O . VAL A 1 291 ? 27.634 11.035 13.394 1.00 46.66 291 VAL A O 1
ATOM 2070 N N . GLN A 1 292 ? 28.951 9.250 13.774 1.00 47.34 292 GLN A N 1
ATOM 2071 C CA . GLN A 1 292 ? 29.432 9.705 15.076 1.00 47.34 292 GLN A CA 1
ATOM 2072 C C . GLN A 1 292 ? 30.395 10.881 14.877 1.00 47.34 292 GLN A C 1
ATOM 2074 O O . GLN A 1 292 ? 31.230 10.861 13.965 1.00 47.34 292 GLN A O 1
ATOM 2079 N N . ASP A 1 293 ? 30.293 11.890 15.745 1.00 42.12 293 ASP A N 1
ATOM 2080 C CA . ASP A 1 293 ? 31.241 13.003 15.819 1.00 42.12 293 ASP A CA 1
ATOM 2081 C C . ASP A 1 293 ? 32.669 12.454 15.986 1.00 42.12 293 ASP A C 1
ATOM 2083 O O . ASP A 1 293 ? 33.071 12.012 17.061 1.00 42.12 293 ASP A O 1
ATOM 2087 N N . GLY A 1 294 ? 33.435 12.433 14.894 1.00 45.59 294 GLY A N 1
ATOM 2088 C CA . GLY A 1 294 ? 34.793 11.883 14.870 1.00 45.59 294 GLY A CA 1
ATOM 2089 C C . GLY A 1 294 ? 35.208 11.278 13.532 1.00 45.59 294 GLY A C 1
ATOM 2090 O O . GLY A 1 294 ? 36.405 11.228 13.240 1.00 45.59 294 GLY A O 1
ATOM 2091 N N . ASP A 1 295 ? 34.253 10.887 12.682 1.00 50.94 295 ASP A N 1
ATOM 2092 C CA . ASP A 1 295 ? 34.563 10.296 11.378 1.00 50.94 295 ASP A CA 1
ATOM 2093 C C . ASP A 1 295 ? 34.932 11.383 10.352 1.00 50.94 295 ASP A C 1
ATOM 2095 O O . ASP A 1 295 ? 34.118 11.857 9.559 1.00 50.94 295 ASP A O 1
ATOM 2099 N N . THR A 1 296 ? 36.180 11.859 10.436 1.00 49.69 296 THR A N 1
ATOM 2100 C CA . THR A 1 296 ? 36.714 13.043 9.725 1.00 49.69 296 THR A CA 1
ATOM 2101 C C . THR A 1 296 ? 36.479 13.085 8.209 1.00 49.69 296 THR A C 1
ATOM 2103 O O . THR A 1 296 ? 36.535 14.174 7.634 1.00 49.69 296 THR A O 1
ATOM 2106 N N . PHE A 1 297 ? 36.170 11.959 7.557 1.00 50.28 297 PHE A N 1
ATOM 2107 C CA . PHE A 1 297 ? 35.853 11.909 6.126 1.00 50.28 297 PHE A CA 1
ATOM 2108 C C . PHE A 1 297 ? 34.448 12.460 5.792 1.00 50.28 297 PHE A C 1
ATOM 2110 O O . PHE A 1 297 ? 34.236 12.999 4.709 1.00 50.28 297 PHE A O 1
ATOM 2117 N N . CYS A 1 298 ? 33.513 12.427 6.746 1.00 50.69 298 CYS A N 1
ATOM 2118 C CA . CYS A 1 298 ? 32.107 12.816 6.566 1.00 50.69 298 CYS A CA 1
ATOM 2119 C C . CYS A 1 298 ? 31.764 14.255 6.968 1.00 50.69 298 CYS A C 1
ATOM 2121 O O . CYS A 1 298 ? 30.696 14.770 6.638 1.00 50.69 298 CYS A O 1
ATOM 2123 N N . VAL A 1 299 ? 32.662 14.921 7.694 1.00 45.97 299 VAL A N 1
ATOM 2124 C CA . VAL A 1 299 ? 32.343 16.111 8.505 1.00 45.97 299 VAL A CA 1
ATOM 2125 C C . VAL A 1 299 ? 32.103 17.385 7.674 1.00 45.97 299 VAL A C 1
ATOM 2127 O O . VAL A 1 299 ? 31.656 18.394 8.211 1.00 45.97 299 VAL A O 1
ATOM 2130 N N . ARG A 1 300 ? 32.364 17.393 6.357 1.00 46.97 300 ARG A N 1
ATOM 2131 C CA . ARG A 1 300 ? 32.353 18.648 5.573 1.00 46.97 300 ARG A CA 1
ATOM 2132 C C . ARG A 1 300 ? 31.095 18.958 4.759 1.00 46.97 300 ARG A C 1
ATOM 2134 O O . ARG A 1 300 ? 31.008 20.084 4.278 1.00 46.97 300 ARG A O 1
ATOM 2141 N N . GLN A 1 301 ? 30.120 18.055 4.631 1.00 49.44 301 GLN A N 1
ATOM 2142 C CA . GLN A 1 301 ? 28.841 18.366 3.963 1.00 49.44 301 GLN A CA 1
ATOM 2143 C C . GLN A 1 301 ? 27.628 17.846 4.758 1.00 49.44 301 GLN A C 1
ATOM 2145 O O . GLN A 1 301 ? 27.080 16.783 4.447 1.00 49.44 301 GLN A O 1
ATOM 2150 N N . PRO A 1 302 ? 27.191 18.577 5.803 1.00 44.78 302 PRO A N 1
ATOM 2151 C CA . PRO A 1 302 ? 26.006 18.212 6.573 1.00 44.78 302 PRO A CA 1
ATOM 2152 C C . PRO A 1 302 ? 24.751 18.272 5.686 1.00 44.78 302 PRO A C 1
ATOM 2154 O O . PRO A 1 302 ? 24.332 19.342 5.256 1.00 44.78 302 PRO A O 1
ATOM 2157 N N . GLY A 1 303 ? 24.154 17.108 5.409 1.00 48.91 303 GLY A N 1
ATOM 2158 C CA . GLY A 1 303 ? 22.868 16.973 4.704 1.00 48.91 303 GLY A CA 1
ATOM 2159 C C . GLY A 1 303 ? 22.871 16.042 3.484 1.00 48.91 303 GLY A C 1
ATOM 2160 O O . GLY A 1 303 ? 21.818 15.501 3.146 1.00 48.91 303 GLY A O 1
ATOM 2161 N N . GLU A 1 304 ? 24.034 15.789 2.874 1.00 52.66 304 GLU A N 1
ATOM 2162 C CA . GLU A 1 304 ? 24.135 15.092 1.573 1.00 52.66 304 GLU A CA 1
ATOM 2163 C C . GLU A 1 304 ? 25.157 13.942 1.529 1.00 52.66 304 GLU A C 1
ATOM 2165 O O . GLU A 1 304 ? 25.308 13.303 0.492 1.00 52.66 304 GLU A O 1
ATOM 2170 N N . ALA A 1 305 ? 25.876 13.665 2.620 1.00 52.06 305 ALA A N 1
ATOM 2171 C CA . ALA A 1 305 ? 27.073 12.831 2.553 1.00 52.06 305 ALA A CA 1
ATOM 2172 C C . ALA A 1 305 ? 26.779 11.323 2.355 1.00 52.06 305 ALA A C 1
ATOM 2174 O O . ALA A 1 305 ? 26.387 10.612 3.283 1.00 52.06 305 ALA A O 1
ATOM 2175 N N . PHE A 1 306 ? 27.033 10.829 1.139 1.00 62.06 306 PHE A N 1
ATOM 2176 C CA . PHE A 1 306 ? 27.241 9.411 0.819 1.00 62.06 306 PHE A CA 1
ATOM 2177 C C . PHE A 1 306 ? 28.636 9.014 1.314 1.00 62.06 306 PHE A C 1
ATOM 2179 O O . PHE A 1 306 ? 29.639 9.167 0.627 1.00 62.06 306 PHE A O 1
ATOM 2186 N N . CYS A 1 307 ? 28.700 8.637 2.584 1.00 52.03 307 CYS A N 1
ATOM 2187 C CA . CYS A 1 307 ? 29.919 8.691 3.389 1.00 52.03 307 CYS A CA 1
ATOM 2188 C C . CYS A 1 307 ? 30.836 7.462 3.334 1.00 52.03 307 CYS A C 1
ATOM 2190 O O . CYS A 1 307 ? 31.946 7.499 3.862 1.00 52.03 307 CYS A O 1
ATOM 2192 N N . LYS A 1 308 ? 30.377 6.360 2.742 1.00 50.66 308 LYS A N 1
ATOM 2193 C CA . LYS A 1 308 ? 31.130 5.104 2.687 1.00 50.66 308 LYS A CA 1
ATOM 2194 C C . LYS A 1 308 ? 31.911 5.014 1.373 1.00 50.66 308 LYS A C 1
ATOM 2196 O O . LYS A 1 308 ? 31.530 5.622 0.376 1.00 50.66 308 LYS A O 1
ATOM 2201 N N . ALA A 1 309 ? 32.974 4.204 1.361 1.00 50.97 309 ALA A N 1
ATOM 2202 C CA . ALA A 1 309 ? 33.521 3.649 0.120 1.00 50.97 309 ALA A CA 1
ATOM 2203 C C . ALA A 1 309 ? 32.366 3.135 -0.774 1.00 50.97 309 ALA A C 1
ATOM 2205 O O . ALA A 1 309 ? 31.362 2.693 -0.210 1.00 50.97 309 ALA A O 1
ATOM 2206 N N . PRO A 1 310 ? 32.485 3.191 -2.116 1.00 56.12 310 PRO A N 1
ATOM 2207 C CA . PRO A 1 310 ? 31.391 3.050 -3.088 1.00 56.12 310 PRO A CA 1
ATOM 2208 C C . PRO A 1 310 ? 30.864 1.608 -3.210 1.00 56.12 310 PRO A C 1
ATOM 2210 O O . PRO A 1 310 ? 30.710 1.076 -4.307 1.00 56.12 310 PRO A O 1
ATOM 2213 N N . ASN A 1 311 ? 30.602 0.944 -2.088 1.00 66.62 311 ASN A N 1
ATOM 2214 C CA . ASN A 1 311 ? 29.877 -0.307 -2.058 1.00 66.62 311 ASN A CA 1
ATOM 2215 C C . ASN A 1 311 ? 28.422 0.050 -2.342 1.00 66.62 311 ASN A C 1
ATOM 2217 O O . ASN A 1 311 ? 27.683 0.460 -1.450 1.00 66.62 311 ASN A O 1
ATOM 2221 N N . GLN A 1 312 ? 28.070 -0.008 -3.623 1.00 83.12 312 GLN A N 1
ATOM 2222 C CA . GLN A 1 312 ? 26.686 0.012 -4.044 1.00 83.12 312 GLN A CA 1
ATOM 2223 C C . GLN A 1 312 ? 26.073 -1.311 -3.619 1.00 83.12 312 GLN A C 1
ATOM 2225 O O . GLN A 1 312 ? 26.470 -2.374 -4.106 1.00 83.12 312 GLN A O 1
ATOM 2230 N N . ASP A 1 313 ? 25.119 -1.235 -2.708 1.00 89.69 313 ASP A N 1
ATOM 2231 C CA . ASP A 1 313 ? 24.412 -2.411 -2.260 1.00 89.69 313 ASP A CA 1
ATOM 2232 C C . ASP A 1 313 ? 23.250 -2.686 -3.218 1.00 89.69 313 ASP A C 1
ATOM 2234 O O . ASP A 1 313 ? 22.522 -1.777 -3.629 1.00 89.69 313 ASP A O 1
ATOM 2238 N N . LEU A 1 314 ? 23.087 -3.954 -3.597 1.00 94.25 314 LEU A N 1
ATOM 2239 C CA . LEU A 1 314 ? 21.932 -4.391 -4.365 1.00 94.25 314 LEU A CA 1
ATOM 2240 C C . LEU A 1 314 ? 20.712 -4.426 -3.446 1.00 94.25 314 LEU A C 1
ATOM 2242 O O . LEU A 1 314 ? 20.724 -5.085 -2.405 1.00 94.25 314 LEU A O 1
ATOM 2246 N N . ARG A 1 315 ? 19.654 -3.726 -3.845 1.00 96.31 315 ARG A N 1
ATOM 2247 C CA . ARG A 1 315 ? 18.362 -3.720 -3.163 1.00 96.31 315 ARG A CA 1
ATOM 2248 C C . ARG A 1 315 ? 17.266 -4.110 -4.131 1.00 96.31 315 ARG A C 1
ATOM 2250 O O . ARG A 1 315 ? 17.265 -3.692 -5.291 1.00 96.31 315 ARG A O 1
ATOM 2257 N N . VAL A 1 316 ? 16.327 -4.894 -3.621 1.00 98.00 316 VAL A N 1
ATOM 2258 C CA . VAL A 1 316 ? 15.098 -5.256 -4.322 1.00 98.00 316 VAL A CA 1
ATOM 2259 C C . VAL A 1 316 ? 13.956 -4.482 -3.681 1.00 98.00 316 VAL A C 1
ATOM 2261 O O . VAL A 1 316 ? 13.746 -4.536 -2.473 1.00 98.00 316 VAL A O 1
ATOM 2264 N N . TYR A 1 317 ? 13.229 -3.733 -4.495 1.00 98.19 317 TYR A N 1
ATOM 2265 C CA . TYR A 1 317 ? 12.097 -2.916 -4.095 1.00 98.19 317 TYR A CA 1
ATOM 2266 C C . TYR A 1 317 ? 10.824 -3.619 -4.544 1.00 98.19 317 TYR A C 1
ATOM 2268 O O . TYR A 1 317 ? 10.597 -3.764 -5.745 1.00 98.19 317 TYR A O 1
ATOM 2276 N N . ALA A 1 318 ? 10.006 -4.062 -3.593 1.00 98.31 318 ALA A N 1
ATOM 2277 C CA . ALA A 1 318 ? 8.819 -4.862 -3.872 1.00 98.31 318 ALA A CA 1
ATOM 2278 C C . ALA A 1 318 ? 7.568 -4.191 -3.302 1.00 98.31 318 ALA A C 1
ATOM 2280 O O . ALA A 1 318 ? 7.506 -3.880 -2.111 1.00 98.31 318 ALA A O 1
ATOM 2281 N N . PHE A 1 319 ? 6.575 -3.918 -4.148 1.00 98.12 319 PHE A N 1
ATOM 2282 C CA . PHE A 1 319 ? 5.314 -3.349 -3.683 1.00 98.12 319 PHE A CA 1
ATOM 2283 C C . PHE A 1 319 ? 4.439 -4.461 -3.110 1.00 98.12 319 PHE A C 1
ATOM 2285 O O . PHE A 1 319 ? 4.072 -5.396 -3.823 1.00 98.12 319 PHE A O 1
ATOM 2292 N N . LEU A 1 320 ? 4.134 -4.357 -1.818 1.00 96.94 320 LEU A N 1
ATOM 2293 C CA . LEU A 1 320 ? 3.358 -5.354 -1.090 1.00 96.94 320 LEU A CA 1
ATOM 2294 C C . LEU A 1 320 ? 1.898 -5.350 -1.558 1.00 96.94 320 LEU A C 1
ATOM 2296 O O . LEU A 1 320 ? 1.309 -4.283 -1.731 1.00 96.94 320 LEU A O 1
ATOM 2300 N N . ASP A 1 321 ? 1.312 -6.535 -1.710 1.00 95.62 321 ASP A N 1
ATOM 2301 C CA . ASP A 1 321 ? -0.072 -6.716 -2.141 1.00 95.62 321 ASP A CA 1
ATOM 2302 C C . ASP A 1 321 ? -1.061 -6.063 -1.154 1.00 95.62 321 ASP A C 1
ATOM 2304 O O . ASP A 1 321 ? -1.171 -6.520 -0.007 1.00 95.62 321 ASP A O 1
ATOM 2308 N N . PRO A 1 322 ? -1.829 -5.038 -1.586 1.00 90.81 322 PRO A N 1
ATOM 2309 C CA . PRO A 1 322 ? -2.838 -4.371 -0.768 1.00 90.81 322 PRO A CA 1
ATOM 2310 C C . PRO A 1 322 ? -3.887 -5.299 -0.146 1.00 90.81 322 PRO A C 1
ATOM 2312 O O . PRO A 1 322 ? -4.485 -4.921 0.862 1.00 90.81 322 PRO A O 1
ATOM 2315 N N . ALA A 1 323 ? -4.128 -6.488 -0.714 1.00 88.69 323 ALA A N 1
ATOM 2316 C CA . ALA A 1 323 ? -5.058 -7.465 -0.147 1.00 88.69 323 ALA A CA 1
ATOM 2317 C C . ALA A 1 323 ? -4.477 -8.230 1.060 1.00 88.69 323 ALA A C 1
ATOM 2319 O O . ALA A 1 323 ? -5.236 -8.699 1.915 1.00 88.69 323 ALA A O 1
ATOM 2320 N N . ALA A 1 324 ? -3.147 -8.324 1.158 1.00 84.56 324 ALA A N 1
ATOM 2321 C CA . ALA A 1 324 ? -2.429 -9.052 2.205 1.00 84.56 324 ALA A CA 1
ATOM 2322 C C . ALA A 1 324 ? -1.736 -8.137 3.235 1.00 84.56 324 ALA A C 1
ATOM 2324 O O . ALA A 1 324 ? -1.303 -8.613 4.289 1.00 84.56 324 ALA A O 1
ATOM 2325 N N . CYS A 1 325 ? -1.638 -6.831 2.969 1.00 86.38 325 CYS A N 1
ATOM 2326 C CA . CYS A 1 325 ? -1.054 -5.832 3.865 1.00 86.38 325 CYS A CA 1
ATOM 2327 C C . CYS A 1 325 ? -2.098 -4.840 4.421 1.00 86.38 325 CYS A C 1
ATOM 2329 O O . CYS A 1 325 ? -3.285 -4.877 4.108 1.00 86.38 325 CYS A O 1
ATOM 2331 N N . GLY A 1 326 ? -1.661 -3.925 5.290 1.00 80.38 326 GLY A N 1
ATOM 2332 C CA . GLY A 1 326 ? -2.466 -2.782 5.729 1.00 80.38 326 GLY A CA 1
ATOM 2333 C C . GLY A 1 326 ? -2.952 -2.879 7.172 1.00 80.38 326 GLY A C 1
ATOM 2334 O O . GLY A 1 326 ? -2.329 -3.525 8.010 1.00 80.38 326 GLY A O 1
ATOM 2335 N N . ARG A 1 327 ? -4.051 -2.179 7.493 1.00 73.12 327 ARG A N 1
ATOM 2336 C CA . ARG A 1 327 ? -4.498 -1.876 8.872 1.00 73.12 327 ARG A CA 1
ATOM 2337 C C . ARG A 1 327 ? -4.574 -3.096 9.799 1.00 73.12 327 ARG A C 1
ATOM 2339 O O . ARG A 1 327 ? -4.199 -3.002 10.972 1.00 73.12 327 ARG A O 1
ATOM 2346 N N . SER A 1 328 ? -5.062 -4.212 9.282 1.00 67.44 328 SER A N 1
ATOM 2347 C CA . SER A 1 328 ? -5.303 -5.435 10.055 1.00 67.44 328 SER A CA 1
ATOM 2348 C C . SER A 1 328 ? -4.303 -6.547 9.734 1.00 67.44 328 SER A C 1
ATOM 2350 O O . SER A 1 328 ? -4.417 -7.641 10.271 1.00 67.44 328 SER A O 1
ATOM 2352 N N . ALA A 1 329 ? -3.324 -6.275 8.871 1.00 74.50 329 ALA A N 1
ATOM 2353 C CA . ALA A 1 329 ? -2.323 -7.247 8.464 1.00 74.50 329 ALA A CA 1
ATOM 2354 C C . ALA A 1 329 ? -1.046 -7.148 9.305 1.00 74.50 329 ALA A C 1
ATOM 2356 O O . ALA A 1 329 ? -0.803 -6.160 10.005 1.00 74.50 329 ALA A O 1
ATOM 2357 N N . ARG A 1 330 ? -0.192 -8.171 9.200 1.00 73.56 330 ARG A N 1
ATOM 2358 C CA . ARG A 1 330 ? 1.122 -8.191 9.860 1.00 73.56 330 ARG A CA 1
ATOM 2359 C C . ARG A 1 330 ? 2.042 -7.090 9.333 1.00 73.56 330 ARG A C 1
ATOM 2361 O O . ARG A 1 330 ? 2.714 -6.449 10.133 1.00 73.56 330 ARG A O 1
ATOM 2368 N N . MET A 1 331 ? 1.998 -6.840 8.025 1.00 80.44 331 MET A N 1
ATOM 2369 C CA . MET A 1 331 ? 2.810 -5.831 7.348 1.00 80.44 331 MET A CA 1
ATOM 2370 C C . MET A 1 331 ? 1.991 -4.585 6.983 1.00 80.44 331 MET A C 1
ATOM 2372 O O . MET A 1 331 ? 0.840 -4.718 6.551 1.00 80.44 331 MET A O 1
ATOM 2376 N N . PRO A 1 332 ? 2.542 -3.363 7.125 1.00 82.62 332 PRO A N 1
ATOM 2377 C CA . PRO A 1 332 ? 1.973 -2.185 6.470 1.00 82.62 332 PRO A CA 1
ATOM 2378 C C . PRO A 1 332 ? 2.028 -2.338 4.947 1.00 82.62 332 PRO A C 1
ATOM 2380 O O . PRO A 1 332 ? 2.886 -3.041 4.429 1.00 82.62 332 PRO A O 1
ATOM 2383 N N . CYS A 1 333 ? 1.129 -1.662 4.234 1.00 88.44 333 CYS A N 1
ATOM 2384 C CA . CYS A 1 333 ? 1.222 -1.576 2.779 1.00 88.44 333 CYS A CA 1
ATOM 2385 C C . CYS A 1 333 ? 2.262 -0.552 2.347 1.00 88.44 333 CYS A C 1
ATOM 2387 O O . CYS A 1 333 ? 2.455 0.460 3.019 1.00 88.44 333 CYS A O 1
ATOM 2389 N N . GLY A 1 334 ? 2.884 -0.790 1.197 1.00 92.75 334 GLY A N 1
ATOM 2390 C CA . GLY A 1 334 ? 3.880 0.110 0.637 1.00 92.75 334 GLY A CA 1
ATOM 2391 C C . GLY A 1 334 ? 4.935 -0.621 -0.177 1.00 92.75 334 GLY A C 1
ATOM 2392 O O . GLY A 1 334 ? 4.803 -1.803 -0.487 1.00 92.75 334 GLY A O 1
ATOM 2393 N N . LEU A 1 335 ? 5.993 0.110 -0.507 1.00 95.38 335 LEU A N 1
ATOM 2394 C CA . LEU A 1 335 ? 7.171 -0.408 -1.185 1.00 95.38 335 LEU A CA 1
ATOM 2395 C C . LEU A 1 335 ? 8.176 -0.907 -0.137 1.00 95.38 335 LEU A C 1
ATOM 2397 O O . LEU A 1 335 ? 8.814 -0.108 0.550 1.00 95.38 335 LEU A O 1
ATOM 2401 N N . ALA A 1 336 ? 8.281 -2.223 0.012 1.00 95.56 336 ALA A N 1
ATOM 2402 C CA . ALA A 1 336 ? 9.258 -2.875 0.874 1.00 95.56 336 ALA A CA 1
ATOM 2403 C C . ALA A 1 336 ? 10.652 -2.863 0.235 1.00 95.56 336 ALA A C 1
ATOM 2405 O O . ALA A 1 336 ? 10.784 -2.904 -0.990 1.00 95.56 336 ALA A O 1
ATOM 2406 N N . VAL A 1 337 ? 11.686 -2.833 1.076 1.00 95.69 337 VAL A N 1
ATOM 2407 C CA . VAL A 1 337 ? 13.086 -2.954 0.657 1.00 95.69 337 VAL A CA 1
ATOM 2408 C C . VAL A 1 337 ? 13.600 -4.293 1.156 1.00 95.69 337 VAL A C 1
ATOM 2410 O O . VAL A 1 337 ? 13.584 -4.561 2.354 1.00 95.69 337 VAL A O 1
ATOM 2413 N N . ILE A 1 338 ? 14.029 -5.134 0.230 1.00 97.44 338 ILE A N 1
ATOM 2414 C CA . ILE A 1 338 ? 14.570 -6.464 0.471 1.00 97.44 338 ILE A CA 1
ATOM 2415 C C . ILE A 1 338 ? 16.072 -6.396 0.211 1.00 97.44 338 ILE A C 1
ATOM 2417 O O . ILE A 1 338 ? 16.516 -5.815 -0.785 1.00 97.44 338 ILE A O 1
ATOM 2421 N N . ASP A 1 339 ? 16.846 -6.995 1.109 1.00 96.50 339 ASP A N 1
ATOM 2422 C CA . ASP A 1 339 ? 18.268 -7.238 0.917 1.00 96.50 339 ASP A CA 1
ATOM 2423 C C . ASP A 1 339 ? 18.464 -8.670 0.395 1.00 96.50 339 ASP A C 1
ATOM 2425 O O . ASP A 1 339 ? 18.308 -9.634 1.154 1.00 96.50 339 ASP A O 1
ATOM 2429 N N . PRO A 1 340 ? 18.824 -8.858 -0.888 1.00 96.69 340 PRO A N 1
ATOM 2430 C CA . PRO A 1 340 ? 19.064 -10.190 -1.427 1.00 96.69 340 PRO A CA 1
ATOM 2431 C C . PRO A 1 340 ? 20.165 -10.946 -0.678 1.00 96.69 340 PRO A C 1
ATOM 2433 O O . PRO A 1 340 ? 20.143 -12.177 -0.655 1.00 96.69 340 PRO A O 1
ATOM 2436 N N . ALA A 1 341 ? 21.124 -10.259 -0.046 1.00 95.75 341 ALA A N 1
ATOM 2437 C CA . ALA A 1 341 ? 22.180 -10.927 0.710 1.00 95.75 341 ALA A CA 1
ATOM 2438 C C . ALA A 1 341 ? 21.632 -11.623 1.968 1.00 95.75 341 ALA A C 1
ATOM 2440 O O . ALA A 1 341 ? 22.026 -12.753 2.259 1.00 95.75 341 ALA A O 1
ATOM 2441 N N . SER A 1 342 ? 20.696 -10.985 2.679 1.00 95.06 342 SER A N 1
ATOM 2442 C CA . SER A 1 342 ? 20.026 -11.567 3.850 1.00 95.06 342 SER A CA 1
ATOM 2443 C C . SER A 1 342 ? 18.885 -12.521 3.476 1.00 95.06 342 SER A C 1
ATOM 2445 O O . SER A 1 342 ? 18.543 -13.404 4.261 1.00 95.06 342 SER A O 1
ATOM 2447 N N . GLY A 1 343 ? 18.314 -12.369 2.276 1.00 96.38 343 GLY A N 1
ATOM 2448 C CA . GLY A 1 343 ? 17.165 -13.148 1.811 1.00 96.38 343 GLY A CA 1
ATOM 2449 C C . GLY A 1 343 ? 15.815 -12.638 2.326 1.00 96.38 343 GLY A C 1
ATOM 2450 O O . GLY A 1 343 ? 14.811 -13.327 2.166 1.00 96.38 343 GLY A O 1
ATOM 2451 N N . GLY A 1 344 ? 15.766 -11.456 2.942 1.00 94.75 344 GLY A N 1
ATOM 2452 C CA . GLY A 1 344 ? 14.536 -10.887 3.490 1.00 94.75 344 GLY A CA 1
ATOM 2453 C C . GLY A 1 344 ? 14.545 -9.364 3.511 1.00 94.75 344 GLY A C 1
ATOM 2454 O O . GLY A 1 344 ? 15.376 -8.717 2.872 1.00 94.75 344 GLY A O 1
ATOM 2455 N N . LEU A 1 345 ? 13.597 -8.783 4.243 1.00 93.56 345 LEU A N 1
ATOM 2456 C CA . LEU A 1 345 ? 13.510 -7.335 4.427 1.00 93.56 345 LEU A CA 1
ATOM 2457 C C . LEU A 1 345 ? 14.831 -6.754 4.959 1.00 93.56 345 LEU A C 1
ATOM 2459 O O . LEU A 1 345 ? 15.471 -7.329 5.842 1.00 93.56 345 LEU A O 1
ATOM 2463 N N . LEU A 1 346 ? 15.222 -5.598 4.421 1.00 91.06 346 LEU A N 1
ATOM 2464 C CA . LEU A 1 346 ? 16.392 -4.846 4.864 1.00 91.06 346 LEU A CA 1
ATOM 2465 C C . LEU A 1 346 ? 16.256 -4.528 6.356 1.00 91.06 346 LEU A C 1
ATOM 2467 O O . LEU A 1 346 ? 15.189 -4.107 6.794 1.00 91.06 346 LEU A O 1
ATOM 2471 N N . ALA A 1 347 ? 17.323 -4.715 7.133 1.00 85.56 347 ALA A N 1
ATOM 2472 C CA . ALA A 1 347 ? 17.331 -4.349 8.546 1.00 85.56 347 ALA A CA 1
ATOM 2473 C C . ALA A 1 347 ? 17.122 -2.835 8.719 1.00 85.56 347 ALA A C 1
ATOM 2475 O O . ALA A 1 347 ? 17.590 -2.042 7.902 1.00 85.56 347 ALA A O 1
ATOM 2476 N N . ASP A 1 348 ? 16.441 -2.428 9.789 1.00 78.25 348 ASP A N 1
ATOM 2477 C CA . ASP A 1 348 ? 16.305 -1.008 10.106 1.00 78.25 348 ASP A CA 1
ATOM 2478 C C . ASP A 1 348 ? 17.689 -0.415 10.425 1.00 78.25 348 ASP A C 1
ATOM 2480 O O . ASP A 1 348 ? 18.347 -0.890 11.358 1.00 78.25 348 ASP A O 1
ATOM 2484 N N . PRO A 1 349 ? 18.160 0.609 9.690 1.00 72.19 349 PRO A N 1
ATOM 2485 C CA . PRO A 1 349 ? 19.470 1.200 9.932 1.00 72.19 349 PRO A CA 1
ATOM 2486 C C . PRO A 1 349 ? 19.604 1.848 11.317 1.00 72.19 349 PRO A C 1
ATOM 2488 O O . PRO A 1 349 ? 20.732 2.020 11.776 1.00 72.19 349 PRO A O 1
ATOM 2491 N N . THR A 1 350 ? 18.503 2.205 11.996 1.00 66.94 350 THR A N 1
ATOM 2492 C CA . THR A 1 350 ? 18.556 2.709 13.385 1.00 66.94 350 THR A CA 1
ATOM 2493 C C . THR A 1 350 ? 18.617 1.581 14.419 1.00 66.94 350 THR A C 1
ATOM 2495 O O . THR A 1 350 ? 18.951 1.821 15.578 1.00 66.94 350 THR A O 1
ATOM 2498 N N . GLY A 1 351 ? 18.317 0.341 14.017 1.00 69.75 351 GLY A N 1
ATOM 2499 C CA . GLY A 1 351 ? 18.186 -0.809 14.911 1.00 69.75 351 GLY A CA 1
ATOM 2500 C C . GLY A 1 351 ? 16.935 -0.777 15.795 1.00 69.75 351 GLY A C 1
ATOM 2501 O O . GLY A 1 351 ? 16.803 -1.619 16.685 1.00 69.75 351 GLY A O 1
ATOM 2502 N N . GLU A 1 352 ? 16.014 0.167 15.577 1.00 64.62 352 GLU A N 1
ATOM 2503 C CA . GLU A 1 352 ? 14.781 0.280 16.361 1.00 64.62 352 GLU A CA 1
ATOM 2504 C C . GLU A 1 352 ? 13.720 -0.752 15.936 1.00 64.62 352 GLU A C 1
ATOM 2506 O O . GLU A 1 352 ? 12.846 -1.119 16.731 1.00 64.62 352 GLU A O 1
ATOM 2511 N N . MET A 1 353 ? 13.806 -1.261 14.703 1.00 66.75 353 MET A N 1
ATOM 2512 C CA . MET A 1 353 ? 13.023 -2.389 14.200 1.00 66.75 353 MET A CA 1
ATOM 2513 C C . MET A 1 353 ? 13.889 -3.551 13.707 1.00 66.75 353 MET A C 1
ATOM 2515 O O . MET A 1 353 ? 15.032 -3.370 13.295 1.00 66.75 353 MET A O 1
ATOM 2519 N N . PRO A 1 354 ? 13.324 -4.773 13.679 1.00 73.81 354 PRO A N 1
ATOM 2520 C CA . PRO A 1 354 ? 13.986 -5.902 13.028 1.00 73.81 354 PRO A CA 1
ATOM 2521 C C . PRO A 1 354 ? 14.177 -5.689 11.517 1.00 73.81 354 PRO A C 1
ATOM 2523 O O . PRO A 1 354 ? 15.075 -6.291 10.935 1.00 73.81 354 PRO A O 1
ATOM 2526 N N . TYR A 1 355 ? 13.350 -4.849 10.886 1.00 83.69 355 TYR A N 1
ATOM 2527 C CA . TYR A 1 355 ? 13.422 -4.507 9.467 1.00 83.69 355 TYR A CA 1
ATOM 2528 C C . TYR A 1 355 ? 12.933 -3.079 9.201 1.00 83.69 355 TYR A C 1
ATOM 2530 O O . TYR A 1 355 ? 12.121 -2.539 9.950 1.00 83.69 355 TYR A O 1
ATOM 2538 N N . LEU A 1 356 ? 13.400 -2.491 8.103 1.00 83.19 356 LEU A N 1
ATOM 2539 C CA . LEU A 1 356 ? 12.969 -1.207 7.573 1.00 83.19 356 LEU A CA 1
ATOM 2540 C C . LEU A 1 356 ? 11.491 -1.293 7.149 1.00 83.19 356 LEU A C 1
ATOM 2542 O O . LEU A 1 356 ? 11.124 -2.198 6.389 1.00 83.19 356 LEU A O 1
ATOM 2546 N N . PRO A 1 357 ? 10.618 -0.374 7.600 1.00 82.94 357 PRO A N 1
ATOM 2547 C CA . PRO A 1 357 ? 9.205 -0.470 7.297 1.00 82.94 357 PRO A CA 1
ATOM 2548 C C . PRO A 1 357 ? 8.987 -0.149 5.806 1.00 82.94 357 PRO A C 1
ATOM 2550 O O . PRO A 1 357 ? 9.667 0.721 5.255 1.00 82.94 357 PRO A O 1
ATOM 2553 N N . PRO A 1 358 ? 8.027 -0.810 5.137 1.00 89.56 358 PRO A N 1
ATOM 2554 C CA . PRO A 1 358 ? 7.627 -0.450 3.783 1.00 89.56 358 PRO A CA 1
ATOM 2555 C C . PRO A 1 358 ? 7.340 1.049 3.637 1.00 89.56 358 PRO A C 1
ATOM 2557 O O . PRO A 1 358 ? 6.597 1.634 4.428 1.00 89.56 358 PRO A O 1
ATOM 2560 N N . MET A 1 359 ? 7.891 1.663 2.590 1.00 89.25 359 MET A N 1
ATOM 2561 C CA . MET A 1 359 ? 7.619 3.055 2.238 1.00 89.25 359 MET A CA 1
ATOM 2562 C C . MET A 1 359 ? 6.165 3.165 1.794 1.00 89.25 359 MET A C 1
ATOM 2564 O O . MET A 1 359 ? 5.809 2.685 0.714 1.00 89.25 359 MET A O 1
ATOM 2568 N N . ALA A 1 360 ? 5.302 3.767 2.607 1.00 85.50 360 ALA A N 1
ATOM 2569 C CA . ALA A 1 360 ? 3.891 3.788 2.259 1.00 85.50 360 ALA A CA 1
ATOM 2570 C C . ALA A 1 360 ? 3.629 4.748 1.083 1.00 85.50 360 ALA A C 1
ATOM 2572 O O . ALA A 1 360 ? 3.998 5.927 1.098 1.00 85.50 360 ALA A O 1
ATOM 2573 N N . VAL A 1 361 ? 3.006 4.188 0.047 1.00 88.50 361 VAL A N 1
ATOM 2574 C CA . VAL A 1 361 ? 2.677 4.846 -1.219 1.00 88.50 361 VAL A CA 1
ATOM 2575 C C . VAL A 1 361 ? 1.238 5.361 -1.122 1.00 88.50 361 VAL A C 1
ATOM 2577 O O . VAL A 1 361 ? 0.377 4.621 -0.643 1.00 88.50 361 VAL A O 1
ATOM 2580 N N . PRO A 1 362 ? 0.923 6.596 -1.553 1.00 86.75 362 PRO A N 1
ATOM 2581 C CA . PRO A 1 362 ? -0.401 7.179 -1.294 1.00 86.75 362 PRO A CA 1
ATOM 2582 C C . PRO A 1 362 ? -1.556 6.527 -2.063 1.00 86.75 362 PRO A C 1
ATOM 2584 O O . PRO A 1 362 ? -2.716 6.749 -1.728 1.00 86.75 362 PRO A O 1
ATOM 2587 N N . SER A 1 363 ? -1.240 5.762 -3.106 1.00 91.38 363 SER A N 1
ATOM 2588 C CA . SER A 1 363 ? -2.180 5.030 -3.949 1.00 91.38 363 SER A CA 1
ATOM 2589 C C . SER A 1 363 ? -1.523 3.738 -4.446 1.00 91.38 363 SER A C 1
ATOM 2591 O O . SER A 1 363 ? -0.316 3.554 -4.285 1.00 91.38 363 SER A O 1
ATOM 2593 N N . ILE A 1 364 ? -2.307 2.834 -5.037 1.00 94.69 364 ILE A N 1
ATOM 2594 C CA . ILE A 1 364 ? -1.822 1.551 -5.557 1.00 94.69 364 ILE A CA 1
ATOM 2595 C C . ILE A 1 364 ? -1.013 1.820 -6.840 1.00 94.69 364 ILE A C 1
ATOM 2597 O O . ILE A 1 364 ? -1.585 2.315 -7.816 1.00 94.69 364 ILE A O 1
ATOM 2601 N N . PRO A 1 365 ? 0.304 1.552 -6.864 1.00 96.44 365 PRO A N 1
ATOM 2602 C CA . PRO A 1 365 ? 1.096 1.598 -8.077 1.00 96.44 365 PRO A CA 1
ATOM 2603 C C . PRO A 1 365 ? 0.683 0.473 -9.030 1.00 96.44 365 PRO A C 1
ATOM 2605 O O . PRO A 1 365 ? 0.442 -0.656 -8.612 1.00 96.44 365 PRO A O 1
ATOM 2608 N N . VAL A 1 366 ? 0.623 0.799 -10.316 1.00 95.94 366 VAL A N 1
ATOM 2609 C CA . VAL A 1 366 ? 0.380 -0.136 -11.423 1.00 95.94 366 VAL A CA 1
ATOM 2610 C C . VAL A 1 366 ? 1.654 -0.433 -12.212 1.00 95.94 366 VAL A C 1
ATOM 2612 O O . VAL A 1 366 ? 1.736 -1.458 -12.874 1.00 95.94 366 VAL A O 1
ATOM 2615 N N . ALA A 1 367 ? 2.666 0.435 -12.109 1.00 96.50 367 ALA A N 1
ATOM 2616 C CA . ALA A 1 367 ? 3.992 0.198 -12.662 1.00 96.50 367 ALA A CA 1
ATOM 2617 C C . ALA A 1 367 ? 5.073 0.843 -11.788 1.00 96.50 367 ALA A C 1
ATOM 2619 O O . ALA A 1 367 ? 4.867 1.903 -11.185 1.00 96.50 367 ALA A O 1
ATOM 2620 N N . ILE A 1 368 ? 6.241 0.204 -11.760 1.00 97.69 368 ILE A N 1
ATOM 2621 C CA . ILE A 1 368 ? 7.462 0.703 -11.131 1.00 97.69 368 ILE A CA 1
ATOM 2622 C C . ILE A 1 368 ? 8.569 0.757 -12.181 1.00 97.69 368 ILE A C 1
ATOM 2624 O O . ILE A 1 368 ? 8.766 -0.183 -12.942 1.00 97.69 368 ILE A O 1
ATOM 2628 N N . SER A 1 369 ? 9.292 1.869 -12.216 1.00 96.25 369 SER A N 1
ATOM 2629 C CA . SER A 1 369 ? 10.459 2.055 -13.074 1.00 96.25 369 SER A CA 1
ATOM 2630 C C . SER A 1 369 ? 11.590 2.619 -12.234 1.00 96.25 369 SER A C 1
ATOM 2632 O O . SER A 1 369 ? 11.382 3.591 -11.511 1.00 96.25 369 SER A O 1
ATOM 2634 N N . ILE A 1 370 ? 12.789 2.056 -12.343 1.00 95.19 370 ILE A N 1
ATOM 2635 C CA . ILE A 1 370 ? 13.958 2.481 -11.565 1.00 95.19 370 ILE A CA 1
ATOM 2636 C C . ILE A 1 370 ? 15.037 3.055 -12.477 1.00 95.19 370 ILE A C 1
ATOM 2638 O O . ILE A 1 370 ? 15.271 2.555 -13.570 1.00 95.19 370 ILE A O 1
ATOM 2642 N N . ALA A 1 371 ? 15.716 4.092 -11.995 1.00 89.81 371 ALA A N 1
ATOM 2643 C CA . ALA A 1 371 ? 16.947 4.611 -12.565 1.00 89.81 371 ALA A CA 1
ATOM 2644 C C . ALA A 1 371 ? 18.070 4.569 -11.518 1.00 89.81 371 ALA A C 1
ATOM 2646 O O . ALA A 1 371 ? 17.900 5.054 -10.394 1.00 89.81 371 ALA A O 1
ATOM 2647 N N . GLY A 1 372 ? 19.218 4.004 -11.904 1.00 84.12 372 GLY A N 1
ATOM 2648 C CA . GLY A 1 372 ? 20.485 4.136 -11.176 1.00 84.12 372 GLY A CA 1
ATOM 2649 C C . GLY A 1 372 ? 21.146 5.495 -11.440 1.00 84.12 372 GLY A C 1
ATOM 2650 O O . GLY A 1 372 ? 20.525 6.353 -12.057 1.00 84.12 372 GLY A O 1
ATOM 2651 N N . PRO A 1 373 ? 22.394 5.735 -11.011 1.00 77.56 373 PRO A N 1
ATOM 2652 C CA . PRO A 1 373 ? 23.057 7.024 -11.214 1.00 77.56 373 PRO A CA 1
ATOM 2653 C C . PRO A 1 373 ? 23.236 7.363 -12.703 1.00 77.56 373 PRO A C 1
ATOM 2655 O O . PRO A 1 373 ? 23.308 6.469 -13.548 1.00 77.56 373 PRO A O 1
ATOM 2658 N N . THR A 1 374 ? 23.274 8.660 -13.040 1.00 73.06 374 THR A N 1
ATOM 2659 C CA . THR A 1 374 ? 23.473 9.099 -14.433 1.00 73.06 374 THR A CA 1
ATOM 2660 C C . THR A 1 374 ? 24.880 8.756 -14.908 1.00 73.06 374 THR A C 1
ATOM 2662 O O . THR A 1 374 ? 25.839 8.797 -14.134 1.00 73.06 374 THR A O 1
ATOM 2665 N N . ALA A 1 375 ? 25.014 8.457 -16.198 1.00 76.19 375 ALA A N 1
ATOM 2666 C CA . ALA A 1 375 ? 26.297 8.223 -16.844 1.00 76.19 375 ALA A CA 1
ATOM 2667 C C . ALA A 1 375 ? 27.210 9.453 -16.744 1.00 76.19 375 ALA A C 1
ATOM 2669 O O . ALA A 1 375 ? 28.411 9.313 -16.517 1.00 76.19 375 ALA A O 1
ATOM 2670 N N . LEU A 1 376 ? 26.640 10.657 -16.878 1.00 71.69 376 LEU A N 1
ATOM 2671 C CA . LEU A 1 376 ? 27.315 11.918 -16.588 1.00 71.69 376 LEU A CA 1
ATOM 2672 C C . LEU A 1 376 ? 26.562 12.665 -15.473 1.00 71.69 376 LEU A C 1
ATOM 2674 O O . LEU A 1 376 ? 25.372 12.956 -15.628 1.00 71.69 376 LEU A O 1
ATOM 2678 N N . PRO A 1 377 ? 27.206 12.978 -14.331 1.00 66.06 377 PRO A N 1
ATOM 2679 C CA . PRO A 1 377 ? 26.572 13.770 -13.283 1.00 66.06 377 PRO A CA 1
ATOM 2680 C C . PRO A 1 377 ? 26.323 15.206 -13.780 1.00 66.06 377 PRO A C 1
ATOM 2682 O O . PRO A 1 377 ? 27.103 15.713 -14.590 1.00 66.06 377 PRO A O 1
ATOM 2685 N N . PRO A 1 378 ? 25.277 15.900 -13.299 1.00 64.81 378 PRO A N 1
ATOM 2686 C CA . PRO A 1 378 ? 25.016 17.286 -13.684 1.00 64.81 378 PRO A CA 1
ATOM 2687 C C . PRO A 1 378 ? 26.167 18.199 -13.211 1.00 64.81 378 PRO A C 1
ATOM 2689 O O . PRO A 1 378 ? 26.327 18.452 -12.024 1.00 64.81 378 PRO A O 1
ATOM 2692 N N . THR A 1 379 ? 27.002 18.700 -14.127 1.00 58.47 379 THR A N 1
ATOM 2693 C CA . THR A 1 379 ? 28.261 19.416 -13.813 1.00 58.47 379 THR A CA 1
ATOM 2694 C C . THR A 1 379 ? 28.100 20.920 -13.534 1.00 58.47 379 THR A C 1
ATOM 2696 O O . THR A 1 379 ? 28.975 21.710 -13.888 1.00 58.47 379 THR A O 1
ATOM 2699 N N . ASN A 1 380 ? 26.986 21.363 -12.952 1.00 50.66 380 ASN A N 1
ATOM 2700 C CA . ASN A 1 380 ? 26.623 22.785 -13.014 1.00 50.66 380 ASN A CA 1
ATOM 2701 C C . ASN A 1 380 ? 27.139 23.661 -11.859 1.00 50.66 380 ASN A C 1
ATOM 2703 O O . ASN A 1 380 ? 27.050 24.882 -11.987 1.00 50.66 380 ASN A O 1
ATOM 2707 N N . GLU A 1 381 ? 27.718 23.109 -10.784 1.00 55.41 381 GLU A N 1
ATOM 2708 C CA . GLU A 1 381 ? 28.244 23.934 -9.685 1.00 55.41 381 GLU A CA 1
ATOM 2709 C C . GLU A 1 381 ? 29.770 23.809 -9.486 1.00 55.41 381 GLU A C 1
ATOM 2711 O O . GLU A 1 381 ? 30.299 22.699 -9.335 1.00 55.41 381 GLU A O 1
ATOM 2716 N N . PRO A 1 382 ? 30.513 24.939 -9.443 1.00 42.75 382 PRO A N 1
ATOM 2717 C CA . PRO A 1 382 ? 31.930 24.970 -9.089 1.00 42.75 382 PRO A CA 1
ATOM 2718 C C . PRO A 1 382 ? 32.101 24.643 -7.593 1.00 42.75 382 PRO A C 1
ATOM 2720 O O . PRO A 1 382 ? 32.236 25.519 -6.746 1.00 42.75 382 PRO A O 1
ATOM 2723 N N . GLY A 1 383 ? 32.047 23.349 -7.282 1.00 50.91 383 GLY A N 1
ATOM 2724 C CA . GLY A 1 383 ? 32.079 22.765 -5.937 1.00 50.91 383 GLY A CA 1
ATOM 2725 C C . GLY A 1 383 ? 31.750 21.265 -5.943 1.00 50.91 383 GLY A C 1
ATOM 2726 O O . GLY A 1 383 ? 32.275 20.515 -5.124 1.00 50.91 383 GLY A O 1
ATOM 2727 N N . ASP A 1 384 ? 30.988 20.800 -6.939 1.00 52.47 384 ASP A N 1
ATOM 2728 C CA . ASP A 1 384 ? 30.560 19.399 -7.080 1.00 52.47 384 ASP A CA 1
ATOM 2729 C C . ASP A 1 384 ? 31.639 18.454 -7.643 1.00 52.47 384 ASP A C 1
ATOM 2731 O O . ASP A 1 384 ? 31.443 17.238 -7.698 1.00 52.47 384 ASP A O 1
ATOM 2735 N N . ALA A 1 385 ? 32.816 18.976 -8.002 1.00 47.22 385 ALA A N 1
ATOM 2736 C CA . ALA A 1 385 ? 33.942 18.181 -8.501 1.00 47.22 385 ALA A CA 1
ATOM 2737 C C . ALA A 1 385 ? 34.502 17.173 -7.473 1.00 47.22 385 ALA A C 1
ATOM 2739 O O . ALA A 1 385 ? 35.263 16.289 -7.851 1.00 47.22 385 ALA A O 1
ATOM 2740 N N . GLN A 1 386 ? 34.156 17.293 -6.183 1.00 45.00 386 GLN A N 1
ATOM 2741 C CA . GLN A 1 386 ? 34.480 16.281 -5.164 1.00 45.00 386 GLN A CA 1
ATOM 2742 C C . GLN A 1 386 ? 33.428 15.166 -5.063 1.00 45.00 386 GLN A C 1
ATOM 2744 O O . GLN A 1 386 ? 33.785 14.039 -4.733 1.00 45.00 386 GLN A O 1
ATOM 2749 N N . LEU A 1 387 ? 32.159 15.440 -5.385 1.00 49.16 387 LEU A N 1
ATOM 2750 C CA . LEU A 1 387 ? 31.083 14.437 -5.378 1.00 49.16 387 LEU A CA 1
ATOM 2751 C C . LEU A 1 387 ? 31.123 13.537 -6.618 1.00 49.16 387 LEU A C 1
ATOM 2753 O O . LEU A 1 387 ? 30.739 12.375 -6.540 1.00 49.16 387 LEU A O 1
ATOM 2757 N N . SER A 1 388 ? 31.660 14.026 -7.741 1.00 47.47 388 SER A N 1
ATOM 2758 C CA . SER A 1 388 ? 31.900 13.208 -8.940 1.00 47.47 388 SER A CA 1
ATOM 2759 C C . SER A 1 388 ? 32.913 12.072 -8.726 1.00 47.47 388 SER A C 1
ATOM 2761 O O . SER A 1 388 ? 32.953 11.138 -9.522 1.00 47.47 388 SER A O 1
ATOM 2763 N N . VAL A 1 389 ? 33.712 12.118 -7.652 1.00 45.72 389 VAL A N 1
ATOM 2764 C CA . VAL A 1 389 ? 34.733 11.105 -7.326 1.00 45.72 389 VAL A CA 1
ATOM 2765 C C . VAL A 1 389 ? 34.140 9.907 -6.556 1.00 45.72 389 VAL A C 1
ATOM 2767 O O . VAL A 1 389 ? 34.771 8.856 -6.493 1.00 45.72 389 VAL A O 1
ATOM 2770 N N . ALA A 1 390 ? 32.921 10.020 -6.010 1.00 48.78 390 ALA A N 1
ATOM 2771 C CA . ALA A 1 390 ? 32.312 9.025 -5.113 1.00 48.78 390 ALA A CA 1
ATOM 2772 C C . ALA A 1 390 ? 31.355 8.015 -5.792 1.00 48.78 390 ALA A C 1
ATOM 2774 O O . ALA A 1 390 ? 30.659 7.270 -5.104 1.00 48.78 390 ALA A O 1
ATOM 2775 N N . GLY A 1 391 ? 31.331 7.957 -7.127 1.00 52.06 391 GLY A N 1
ATOM 2776 C CA . GLY A 1 391 ? 30.314 7.213 -7.880 1.00 52.06 391 GLY A CA 1
ATOM 2777 C C . GLY A 1 391 ? 29.089 8.095 -8.125 1.00 52.06 391 GLY A C 1
ATOM 2778 O O . GLY A 1 391 ? 28.660 8.823 -7.234 1.00 52.06 391 GLY A O 1
ATOM 2779 N N . GLY A 1 392 ? 28.598 8.110 -9.367 1.00 67.62 392 GLY A N 1
ATOM 2780 C CA . GLY A 1 392 ? 27.622 9.088 -9.857 1.00 67.62 392 GLY A CA 1
ATOM 2781 C C . GLY A 1 392 ? 26.413 9.302 -8.937 1.00 67.62 392 GLY A C 1
ATOM 2782 O O . GLY A 1 392 ? 25.973 8.406 -8.221 1.00 67.62 392 GLY A O 1
ATOM 2783 N N . TYR A 1 393 ? 25.858 10.509 -8.985 1.00 74.25 393 TYR A N 1
ATOM 2784 C CA . TYR A 1 393 ? 24.626 10.881 -8.297 1.00 74.25 393 TYR A CA 1
ATOM 2785 C C . TYR A 1 393 ? 23.683 11.558 -9.291 1.00 74.25 393 TYR A C 1
ATOM 2787 O O . TYR A 1 393 ? 24.110 12.085 -10.318 1.00 74.25 393 TYR A O 1
ATOM 2795 N N . MET A 1 394 ? 22.398 11.581 -8.962 1.00 80.94 394 MET A N 1
ATOM 2796 C CA . MET A 1 394 ? 21.388 12.368 -9.656 1.00 80.94 394 MET A CA 1
ATOM 2797 C C . MET A 1 394 ? 20.750 13.380 -8.708 1.00 80.94 394 MET A C 1
ATOM 2799 O O . MET A 1 394 ? 20.817 13.246 -7.483 1.00 80.94 394 MET A O 1
ATOM 2803 N N . LEU A 1 395 ? 20.121 14.398 -9.286 1.00 80.38 395 LEU A N 1
ATOM 2804 C CA . LEU A 1 395 ? 19.333 15.370 -8.543 1.00 80.38 395 LEU A CA 1
ATOM 2805 C C . LEU A 1 395 ? 17.866 14.954 -8.542 1.00 80.38 395 LEU A C 1
ATOM 2807 O O . LEU A 1 395 ? 17.309 14.572 -9.568 1.00 80.38 395 LEU A O 1
ATOM 2811 N N . LEU A 1 396 ? 17.243 15.093 -7.384 1.00 82.38 396 LEU A N 1
ATOM 2812 C CA . LEU A 1 396 ? 15.815 14.965 -7.172 1.00 82.38 396 LEU A CA 1
ATOM 2813 C C . LEU A 1 396 ? 15.319 16.317 -6.655 1.00 82.38 396 LEU A C 1
ATOM 2815 O O . LEU A 1 396 ? 15.854 16.839 -5.686 1.00 82.38 396 LEU A O 1
ATOM 2819 N N . ALA A 1 397 ? 14.343 16.924 -7.319 1.00 83.81 397 ALA A N 1
ATOM 2820 C CA . ALA A 1 397 ? 13.882 18.287 -7.070 1.00 83.81 397 ALA A CA 1
ATOM 2821 C C . ALA A 1 397 ? 12.411 18.310 -6.622 1.00 83.81 397 ALA A C 1
ATOM 2823 O O . ALA A 1 397 ? 11.527 18.745 -7.376 1.00 83.81 397 ALA A O 1
ATOM 2824 N N . PRO A 1 398 ? 12.095 17.815 -5.412 1.00 81.44 398 PRO A N 1
ATOM 2825 C CA . PRO A 1 398 ? 10.783 18.027 -4.826 1.00 81.44 398 PRO A CA 1
ATOM 2826 C C . PRO A 1 398 ? 10.538 19.514 -4.543 1.00 81.44 398 PRO A C 1
ATOM 2828 O O . PRO A 1 398 ? 11.457 20.335 -4.517 1.00 81.44 398 PRO A O 1
ATOM 2831 N N . GLY A 1 399 ? 9.276 19.877 -4.298 1.00 73.62 399 GLY A N 1
ATOM 2832 C CA . GLY A 1 399 ? 8.924 21.252 -3.927 1.00 73.62 399 GLY A CA 1
ATOM 2833 C C . GLY A 1 399 ? 9.612 21.760 -2.646 1.00 73.62 399 GLY A C 1
ATOM 2834 O O . GLY A 1 399 ? 9.727 22.972 -2.467 1.00 73.62 399 GLY A O 1
ATOM 2835 N N . SER A 1 400 ? 10.119 20.867 -1.785 1.00 71.25 400 SER A N 1
ATOM 2836 C CA . SER A 1 400 ? 10.881 21.220 -0.579 1.00 71.25 400 SER A CA 1
ATOM 2837 C C . SER A 1 400 ? 12.325 21.680 -0.845 1.00 71.25 400 SER A C 1
ATOM 2839 O O . SER A 1 400 ? 12.922 22.308 0.032 1.00 71.25 400 SER A O 1
ATOM 2841 N N . GLY A 1 401 ? 12.877 21.423 -2.036 1.00 75.12 401 GLY A N 1
ATOM 2842 C CA . GLY A 1 401 ? 14.260 21.742 -2.412 1.00 75.12 401 GLY A CA 1
ATOM 2843 C C . GLY A 1 401 ? 14.925 20.601 -3.181 1.00 75.12 401 GLY A C 1
ATOM 2844 O O . GLY A 1 401 ? 14.396 19.502 -3.224 1.00 75.12 401 GLY A O 1
ATOM 2845 N N . GLN A 1 402 ? 16.079 20.846 -3.804 1.00 76.88 402 GLN A N 1
ATOM 2846 C CA . GLN A 1 402 ? 16.837 19.783 -4.475 1.00 76.88 402 GLN A CA 1
ATOM 2847 C C . GLN A 1 402 ? 17.584 18.907 -3.462 1.00 76.88 402 GLN A C 1
ATOM 2849 O O . GLN A 1 402 ? 18.109 19.413 -2.473 1.00 76.88 402 GLN A O 1
ATOM 2854 N N . VAL A 1 403 ? 17.640 17.603 -3.727 1.00 77.56 403 VAL A N 1
ATOM 2855 C CA . VAL A 1 403 ? 18.389 16.604 -2.962 1.00 77.56 403 VAL A CA 1
ATOM 2856 C C . VAL A 1 403 ? 19.164 15.696 -3.918 1.00 77.56 403 VAL A C 1
ATOM 2858 O O . VAL A 1 403 ? 18.659 15.307 -4.970 1.00 77.56 403 VAL A O 1
ATOM 2861 N N . LYS A 1 404 ? 20.401 15.344 -3.565 1.00 80.19 404 LYS A N 1
ATOM 2862 C CA . LYS A 1 404 ? 21.222 14.382 -4.323 1.00 80.19 404 LYS A CA 1
ATOM 2863 C C . LYS A 1 404 ? 20.871 12.953 -3.926 1.00 80.19 404 LYS A C 1
ATOM 2865 O O . LYS A 1 404 ? 20.738 12.698 -2.732 1.00 80.19 404 LYS A O 1
ATOM 2870 N N . THR A 1 405 ? 20.747 12.029 -4.872 1.00 83.94 405 THR A N 1
ATOM 2871 C CA . THR A 1 405 ? 20.476 10.598 -4.630 1.00 83.94 405 THR A CA 1
ATOM 2872 C C . THR A 1 405 ? 21.260 9.710 -5.599 1.00 83.94 405 THR A C 1
ATOM 2874 O O . THR A 1 405 ? 21.711 10.181 -6.640 1.00 83.94 405 THR A O 1
ATOM 2877 N N . THR A 1 406 ? 21.451 8.437 -5.259 1.00 86.44 406 THR A N 1
ATOM 2878 C CA . THR A 1 406 ? 22.116 7.439 -6.116 1.00 86.44 406 THR A CA 1
ATOM 2879 C C . THR A 1 406 ? 21.135 6.517 -6.837 1.00 86.44 406 THR A C 1
ATOM 2881 O O . THR A 1 406 ? 21.547 5.754 -7.704 1.00 86.44 406 THR A O 1
ATOM 2884 N N . GLY A 1 407 ? 19.835 6.628 -6.547 1.00 90.00 407 GLY A N 1
ATOM 2885 C CA . GLY A 1 407 ? 18.793 5.900 -7.261 1.00 90.00 407 GLY A CA 1
ATOM 2886 C C . GLY A 1 407 ? 17.415 6.517 -7.052 1.00 90.00 407 GLY A C 1
ATOM 2887 O O . GLY A 1 407 ? 17.087 6.989 -5.961 1.00 90.00 407 GLY A O 1
ATOM 2888 N N . VAL A 1 408 ? 16.595 6.496 -8.101 1.00 93.69 408 VAL A N 1
ATOM 2889 C CA . VAL A 1 408 ? 15.202 6.958 -8.060 1.00 93.69 408 VAL A CA 1
ATOM 2890 C C . VAL A 1 408 ? 14.297 5.886 -8.638 1.00 93.69 408 VAL A C 1
ATOM 2892 O O . VAL A 1 408 ? 14.578 5.355 -9.711 1.00 93.69 408 VAL A O 1
ATOM 2895 N N . ALA A 1 409 ? 13.183 5.613 -7.961 1.00 95.81 409 ALA A N 1
ATOM 2896 C CA . ALA A 1 409 ? 12.056 4.927 -8.577 1.00 95.81 409 ALA A CA 1
ATOM 2897 C C . ALA A 1 409 ? 10.949 5.916 -8.920 1.00 95.81 409 ALA A C 1
ATOM 2899 O O . ALA A 1 409 ? 10.722 6.904 -8.221 1.00 95.81 409 ALA A O 1
ATOM 2900 N N . VAL A 1 410 ? 10.224 5.603 -9.980 1.00 95.81 410 VAL A N 1
ATOM 2901 C CA . VAL A 1 410 ? 8.969 6.234 -10.338 1.00 95.81 410 VAL A CA 1
ATOM 2902 C C . VAL A 1 410 ? 7.860 5.197 -10.217 1.00 95.81 410 VAL A C 1
ATOM 2904 O O . VAL A 1 410 ? 7.951 4.112 -10.788 1.00 95.81 410 VAL A O 1
ATOM 2907 N N . LEU A 1 411 ? 6.825 5.548 -9.459 1.00 96.94 411 LEU A N 1
ATOM 2908 C CA . LEU A 1 411 ? 5.632 4.745 -9.225 1.00 96.94 411 LEU A CA 1
ATOM 2909 C C . LEU A 1 411 ? 4.456 5.394 -9.952 1.00 96.94 411 LEU A C 1
ATOM 2911 O O . LEU A 1 411 ? 3.969 6.443 -9.530 1.00 96.94 411 LEU A O 1
ATOM 2915 N N . ALA A 1 412 ? 4.018 4.788 -11.051 1.00 95.81 412 ALA A N 1
ATOM 2916 C CA . ALA A 1 412 ? 2.774 5.153 -11.720 1.00 95.81 412 ALA A CA 1
ATOM 2917 C C . ALA A 1 412 ? 1.605 4.584 -10.912 1.00 95.81 412 ALA A C 1
ATOM 2919 O O . ALA A 1 412 ? 1.542 3.372 -10.735 1.00 95.81 412 ALA A O 1
ATOM 2920 N N . SER A 1 413 ? 0.702 5.428 -10.410 1.00 94.75 413 SER A N 1
ATOM 2921 C CA . SER A 1 413 ? -0.334 5.028 -9.452 1.00 94.75 413 SER A CA 1
ATOM 2922 C C . SER A 1 413 ? -1.758 5.233 -9.954 1.00 94.75 413 SER A C 1
ATOM 2924 O O . SER A 1 413 ? -2.060 6.171 -10.689 1.00 94.75 413 SER A O 1
ATOM 2926 N N . GLY A 1 414 ? -2.665 4.375 -9.483 1.00 91.38 414 GLY A N 1
ATOM 2927 C CA . GLY A 1 414 ? -4.078 4.363 -9.861 1.00 91.38 414 GLY A CA 1
ATOM 2928 C C . GLY A 1 414 ? -4.891 5.587 -9.421 1.00 91.38 414 GLY A C 1
ATOM 2929 O O . GLY A 1 414 ? -6.070 5.655 -9.731 1.00 91.38 414 GLY A O 1
ATOM 2930 N N . ASP A 1 415 ? -4.306 6.566 -8.721 1.00 90.06 415 ASP A N 1
ATOM 2931 C CA . ASP A 1 415 ? -4.943 7.870 -8.457 1.00 90.06 415 ASP A CA 1
ATOM 2932 C C . ASP A 1 415 ? -4.595 8.935 -9.512 1.00 90.06 415 ASP A C 1
ATOM 2934 O O . ASP A 1 415 ? -4.866 10.123 -9.325 1.00 90.06 415 ASP A O 1
ATOM 2938 N N . GLY A 1 416 ? -3.966 8.517 -10.611 1.00 90.88 416 GLY A N 1
ATOM 2939 C CA . GLY A 1 416 ? -3.587 9.390 -11.712 1.00 90.88 416 GLY A CA 1
ATOM 2940 C C . GLY A 1 416 ? -2.284 10.148 -11.513 1.00 90.88 416 GLY A C 1
ATOM 2941 O O . GLY A 1 416 ? -1.978 11.085 -12.255 1.00 90.88 416 GLY A O 1
ATOM 2942 N N . ARG A 1 417 ? -1.519 9.773 -10.488 1.00 92.19 417 ARG A N 1
ATOM 2943 C CA . ARG A 1 417 ? -0.271 10.430 -10.121 1.00 92.19 417 ARG A CA 1
ATOM 2944 C C . ARG A 1 417 ? 0.919 9.515 -10.313 1.00 92.19 417 ARG A C 1
ATOM 2946 O O . ARG A 1 417 ? 0.825 8.294 -10.341 1.00 92.19 417 ARG A O 1
ATOM 2953 N N . VAL A 1 418 ? 2.066 10.163 -10.422 1.00 93.50 418 VAL A N 1
ATOM 2954 C CA . VAL A 1 418 ? 3.367 9.533 -10.552 1.00 93.50 418 VAL A CA 1
ATOM 2955 C C . VAL A 1 418 ? 4.224 9.971 -9.377 1.00 93.50 418 VAL A C 1
ATOM 2957 O O . VAL A 1 418 ? 4.612 11.138 -9.298 1.00 93.50 418 VAL A O 1
ATOM 2960 N N . TYR A 1 419 ? 4.497 9.061 -8.448 1.00 93.81 419 TYR A N 1
ATOM 2961 C CA . TYR A 1 419 ? 5.300 9.338 -7.259 1.00 93.81 419 TYR A CA 1
ATOM 2962 C C . TYR A 1 419 ? 6.772 9.043 -7.518 1.00 93.81 419 TYR A C 1
ATOM 2964 O O . TYR A 1 419 ? 7.107 8.058 -8.169 1.00 93.81 419 TYR A O 1
ATOM 2972 N N . MET A 1 420 ? 7.654 9.895 -6.999 1.00 92.50 420 MET A N 1
ATOM 2973 C CA . MET A 1 420 ? 9.098 9.662 -7.031 1.00 92.50 420 MET A CA 1
ATOM 2974 C C . MET A 1 420 ? 9.540 9.098 -5.686 1.00 92.50 420 MET A C 1
ATOM 2976 O O . MET A 1 420 ? 9.170 9.638 -4.648 1.00 92.50 420 MET A O 1
ATOM 2980 N N . VAL A 1 421 ? 10.354 8.052 -5.700 1.00 92.81 421 VAL A N 1
ATOM 2981 C CA . VAL A 1 421 ? 10.943 7.452 -4.503 1.00 92.81 421 VAL A CA 1
ATOM 2982 C C . VAL A 1 421 ? 12.442 7.690 -4.541 1.00 92.81 421 VAL A C 1
ATOM 2984 O O . VAL A 1 421 ? 13.103 7.344 -5.518 1.00 92.81 421 VAL A O 1
ATOM 2987 N N . ASP A 1 422 ? 12.979 8.269 -3.476 1.00 90.62 422 ASP A N 1
ATOM 2988 C CA . ASP A 1 422 ? 14.414 8.355 -3.245 1.00 90.62 422 ASP A CA 1
ATOM 2989 C C . ASP A 1 422 ? 14.898 7.024 -2.664 1.00 90.62 422 ASP A C 1
ATOM 2991 O O . ASP A 1 422 ? 14.717 6.746 -1.475 1.00 90.62 422 ASP A O 1
ATOM 2995 N N . LEU A 1 423 ? 15.499 6.195 -3.515 1.00 90.81 423 LEU A N 1
ATOM 2996 C CA . LEU A 1 423 ? 15.886 4.830 -3.167 1.00 90.81 423 LEU A CA 1
ATOM 2997 C C . LEU A 1 423 ? 17.038 4.783 -2.162 1.00 90.81 423 LEU A C 1
ATOM 2999 O O . LEU A 1 423 ? 17.103 3.864 -1.351 1.00 90.81 423 LEU A O 1
ATOM 3003 N N . ALA A 1 424 ? 17.909 5.793 -2.184 1.00 84.19 424 ALA A N 1
ATOM 3004 C CA . ALA A 1 424 ? 19.054 5.895 -1.286 1.00 84.19 424 ALA A CA 1
ATOM 3005 C C . ALA A 1 424 ? 18.678 6.366 0.129 1.00 84.19 424 ALA A C 1
ATOM 3007 O O . ALA A 1 424 ? 19.467 6.216 1.063 1.00 84.19 424 ALA A O 1
ATOM 3008 N N . ARG A 1 425 ? 17.502 6.985 0.285 1.00 82.00 425 ARG A N 1
ATOM 3009 C CA . ARG A 1 425 ? 16.966 7.455 1.574 1.00 82.00 425 ARG A CA 1
ATOM 3010 C C . ARG A 1 425 ? 15.693 6.722 1.997 1.00 82.00 425 ARG A C 1
ATOM 3012 O O . ARG A 1 425 ? 15.091 7.131 2.984 1.00 82.00 425 ARG A O 1
ATOM 3019 N N . TRP A 1 426 ? 15.261 5.730 1.224 1.00 85.94 426 TRP A N 1
ATOM 3020 C CA . TRP A 1 426 ? 14.053 4.937 1.445 1.00 85.94 426 TRP A CA 1
ATOM 3021 C C . TRP A 1 426 ? 12.810 5.781 1.794 1.00 85.94 426 TRP A C 1
ATOM 3023 O O . TRP A 1 426 ? 12.142 5.543 2.798 1.00 85.94 426 TRP A O 1
ATOM 3033 N N . HIS A 1 427 ? 12.494 6.803 0.989 1.00 84.75 427 HIS A N 1
ATOM 3034 C CA . HIS A 1 427 ? 11.264 7.584 1.186 1.00 84.75 427 HIS A CA 1
ATOM 3035 C C . HIS A 1 427 ? 10.736 8.217 -0.108 1.00 84.75 427 HIS A C 1
ATOM 3037 O O . HIS A 1 427 ? 11.456 8.367 -1.094 1.00 84.75 427 HIS A O 1
ATOM 3043 N N . ILE A 1 428 ? 9.473 8.651 -0.080 1.00 87.25 428 ILE A N 1
ATOM 3044 C CA . ILE A 1 428 ? 8.877 9.522 -1.101 1.00 87.25 428 ILE A CA 1
ATOM 3045 C C . ILE A 1 428 ? 9.091 10.974 -0.652 1.00 87.25 428 ILE A C 1
ATOM 3047 O O . ILE A 1 428 ? 8.548 11.355 0.390 1.00 87.25 428 ILE A O 1
ATOM 3051 N N . PRO A 1 429 ? 9.858 11.803 -1.384 1.00 85.25 429 PRO A N 1
ATOM 3052 C CA . PRO A 1 429 ? 10.089 13.190 -1.001 1.00 85.25 429 PRO A CA 1
ATOM 3053 C C . PRO A 1 429 ? 8.795 13.997 -0.917 1.00 85.25 429 PRO A C 1
ATOM 3055 O O . PRO A 1 429 ? 7.786 13.654 -1.532 1.00 85.25 429 PRO A O 1
ATOM 3058 N N . LEU A 1 430 ? 8.830 15.118 -0.198 1.00 82.12 430 LEU A N 1
ATOM 3059 C CA . LEU A 1 430 ? 7.657 15.960 0.036 1.00 82.12 430 LEU A CA 1
ATOM 3060 C C . LEU A 1 430 ? 7.730 17.267 -0.760 1.00 82.12 430 LEU A C 1
ATOM 3062 O O . LEU A 1 430 ? 8.767 17.913 -0.835 1.00 82.12 430 LEU A O 1
ATOM 3066 N N . ASN A 1 431 ? 6.608 17.708 -1.326 1.00 77.56 431 ASN A N 1
ATOM 3067 C CA . ASN A 1 431 ? 6.492 18.999 -2.011 1.00 77.56 431 ASN A CA 1
ATOM 3068 C C . ASN A 1 431 ? 6.569 20.202 -1.063 1.00 77.56 431 ASN A C 1
ATOM 3070 O O . ASN A 1 431 ? 6.841 21.316 -1.501 1.00 77.56 431 ASN A O 1
ATOM 3074 N N . GLY A 1 432 ? 6.311 19.995 0.221 1.00 71.56 432 GLY A N 1
ATOM 3075 C CA . GLY A 1 432 ? 6.415 21.016 1.247 1.00 71.56 432 GLY A CA 1
ATOM 3076 C C . GLY A 1 432 ? 7.030 20.413 2.493 1.00 71.56 432 GLY A C 1
ATOM 3077 O O . GLY A 1 432 ? 6.819 19.239 2.786 1.00 71.56 432 GLY A O 1
ATOM 3078 N N . SER A 1 433 ? 7.786 21.221 3.233 1.00 66.75 433 SER A N 1
ATOM 3079 C CA . SER A 1 433 ? 8.300 20.761 4.516 1.00 66.75 433 SER A CA 1
ATOM 3080 C C . SER A 1 433 ? 7.159 20.643 5.520 1.00 66.75 433 SER A C 1
ATOM 3082 O O . SER A 1 433 ? 6.458 21.633 5.779 1.00 66.75 433 SER A O 1
ATOM 3084 N N . ILE A 1 434 ? 7.031 19.460 6.124 1.00 64.81 434 ILE A N 1
ATOM 3085 C CA . ILE A 1 434 ? 6.086 19.163 7.216 1.00 64.81 434 ILE A CA 1
ATOM 3086 C C . ILE A 1 434 ? 6.317 20.058 8.444 1.00 64.81 434 ILE A C 1
ATOM 3088 O O . ILE A 1 434 ? 5.414 20.243 9.257 1.00 64.81 434 ILE A O 1
ATOM 3092 N N . LEU A 1 435 ? 7.509 20.664 8.547 1.00 59.72 435 LEU A N 1
ATOM 3093 C CA . LEU A 1 435 ? 7.921 21.534 9.651 1.00 59.72 435 LEU A CA 1
ATOM 3094 C C . LEU A 1 435 ? 7.672 23.029 9.375 1.00 59.72 435 LEU A C 1
ATOM 3096 O O . LEU A 1 435 ? 7.605 23.822 10.312 1.00 59.72 435 LEU A O 1
ATOM 3100 N N . ARG A 1 436 ? 7.577 23.461 8.105 1.00 57.62 436 ARG A N 1
ATOM 3101 C CA . ARG A 1 436 ? 7.696 24.896 7.741 1.00 57.62 436 ARG A CA 1
ATOM 3102 C C . ARG A 1 436 ? 6.523 25.486 6.957 1.00 57.62 436 ARG A C 1
ATOM 3104 O O . ARG A 1 436 ? 6.415 26.707 6.897 1.00 57.62 436 ARG A O 1
ATOM 3111 N N . THR A 1 437 ? 5.664 24.668 6.360 1.00 56.00 437 THR A N 1
ATOM 3112 C CA . THR A 1 437 ? 4.588 25.131 5.459 1.00 56.00 437 THR A CA 1
ATOM 3113 C C . THR A 1 437 ? 3.262 25.368 6.195 1.00 56.00 437 THR A C 1
ATOM 3115 O O . THR A 1 437 ? 3.166 25.064 7.375 1.00 56.00 437 THR A O 1
ATOM 3118 N N . SER A 1 438 ? 2.237 25.938 5.545 1.00 53.12 438 SER A N 1
ATOM 3119 C CA . SER A 1 438 ? 0.863 26.022 6.092 1.00 53.12 438 SER A CA 1
ATOM 3120 C C . SER A 1 438 ? 0.199 24.647 6.247 1.00 53.12 438 SER A C 1
ATOM 3122 O O . SER A 1 438 ? -0.757 24.494 6.997 1.00 53.12 438 SER A O 1
ATOM 3124 N N . SER A 1 439 ? 0.742 23.638 5.572 1.00 54.75 439 SER A N 1
ATOM 3125 C CA . SER A 1 439 ? 0.468 22.213 5.727 1.00 54.75 439 SER A CA 1
ATOM 3126 C C . SER A 1 439 ? 1.322 21.610 6.848 1.00 54.75 439 SER A C 1
ATOM 3128 O O . SER A 1 439 ? 2.033 20.640 6.625 1.00 54.75 439 SER A O 1
ATOM 3130 N N . ARG A 1 440 ? 1.317 22.190 8.055 1.00 65.62 440 ARG A N 1
ATOM 3131 C CA . ARG A 1 440 ? 1.973 21.540 9.204 1.00 65.62 440 ARG A CA 1
ATOM 3132 C C . ARG A 1 440 ? 1.153 20.343 9.655 1.00 65.62 440 ARG A C 1
ATOM 3134 O O . ARG A 1 440 ? -0.077 20.356 9.539 1.00 65.62 440 ARG A O 1
ATOM 3141 N N . ALA A 1 441 ? 1.834 19.359 10.238 1.00 68.88 441 ALA A N 1
ATOM 3142 C CA . ALA A 1 441 ? 1.147 18.411 11.096 1.00 68.88 441 ALA A CA 1
ATOM 3143 C C . ALA A 1 441 ? 0.395 19.211 12.168 1.00 68.88 441 ALA A C 1
ATOM 3145 O O . ALA A 1 441 ? 1.002 19.994 12.901 1.00 68.88 441 ALA A O 1
ATOM 3146 N N . SER A 1 442 ? -0.929 19.100 12.194 1.00 77.31 442 SER A N 1
ATOM 3147 C CA . SER A 1 442 ? -1.762 19.863 13.124 1.00 77.31 442 SER A CA 1
ATOM 3148 C C . SER A 1 442 ? -3.021 19.100 13.496 1.00 77.31 442 SER A C 1
ATOM 3150 O O . SER A 1 442 ? -3.420 18.160 12.812 1.00 77.31 442 SER A O 1
ATOM 3152 N N . VAL A 1 443 ? -3.663 19.518 14.580 1.00 76.00 443 VAL A N 1
ATOM 3153 C CA . VAL A 1 443 ? -5.042 19.135 14.869 1.00 76.00 443 VAL A CA 1
ATOM 3154 C C . VAL A 1 443 ? -5.945 20.253 14.361 1.00 76.00 443 VAL A C 1
ATOM 3156 O O . VAL A 1 443 ? -5.797 21.405 14.752 1.00 76.00 443 VAL A O 1
ATOM 3159 N N . THR A 1 444 ? -6.838 19.940 13.428 1.00 78.12 444 THR A N 1
ATOM 3160 C CA . THR A 1 444 ? -7.612 20.947 12.676 1.00 78.12 444 THR A CA 1
ATOM 3161 C C . THR A 1 444 ? -8.992 21.211 13.268 1.00 78.12 444 THR A C 1
ATOM 3163 O O . THR A 1 444 ? -9.663 22.167 12.886 1.00 78.12 444 THR A O 1
ATOM 3166 N N . GLY A 1 445 ? -9.412 20.399 14.235 1.00 75.62 445 GLY A N 1
ATOM 3167 C CA . GLY A 1 445 ? -10.649 20.603 14.967 1.00 75.62 445 GLY A CA 1
ATOM 3168 C C . GLY A 1 445 ? -10.923 19.483 15.955 1.00 75.62 445 GLY A C 1
ATOM 3169 O O . GLY A 1 445 ? -10.228 18.466 15.986 1.00 75.62 445 GLY A O 1
ATOM 3170 N N . GLY A 1 446 ? -11.974 19.675 16.744 1.00 73.00 446 GLY A N 1
ATOM 3171 C CA . GLY A 1 446 ? -12.497 18.650 17.627 1.00 73.00 446 GLY A CA 1
ATOM 3172 C C . GLY A 1 446 ? -13.904 18.963 18.109 1.00 73.00 446 GLY A C 1
ATOM 3173 O O . GLY A 1 446 ? -14.342 20.113 18.096 1.00 73.00 446 GLY A O 1
ATOM 3174 N N . THR A 1 447 ? -14.625 17.920 18.494 1.00 78.62 447 THR A N 1
ATOM 3175 C CA . THR A 1 447 ? -16.000 17.991 18.984 1.00 78.62 447 THR A CA 1
ATOM 3176 C C . THR A 1 447 ? -16.162 17.046 20.162 1.00 78.62 447 THR A C 1
ATOM 3178 O O . THR A 1 447 ? -15.587 15.959 20.182 1.00 78.62 447 THR A O 1
ATOM 3181 N N . VAL A 1 448 ? -16.939 17.476 21.150 1.00 80.31 448 VAL A N 1
ATOM 3182 C CA . VAL A 1 448 ? -17.357 16.643 22.275 1.00 80.31 448 VAL A CA 1
ATOM 3183 C C . VAL A 1 448 ? -18.831 16.343 22.084 1.00 80.31 448 VAL A C 1
ATOM 3185 O O . VAL A 1 448 ? -19.635 17.257 21.890 1.00 80.31 448 VAL A O 1
ATOM 3188 N N . PHE A 1 449 ? -19.178 15.067 22.139 1.00 83.19 449 PHE A N 1
ATOM 3189 C CA . PHE A 1 449 ? -20.552 14.614 22.185 1.00 83.19 449 PHE A CA 1
ATOM 3190 C C . PHE A 1 449 ? -20.839 14.081 23.584 1.00 83.19 449 PHE A C 1
ATOM 3192 O O . PHE A 1 449 ? -20.233 13.102 24.022 1.00 83.19 449 PHE A O 1
ATOM 3199 N N . SER A 1 450 ? -21.783 14.725 24.266 1.00 78.44 450 SER A N 1
ATOM 3200 C CA . SER A 1 450 ? -22.418 14.164 25.453 1.00 78.44 450 SER A CA 1
ATOM 3201 C C . SER A 1 450 ? -23.840 13.753 25.069 1.00 78.44 450 SER A C 1
ATOM 3203 O O . SER A 1 450 ? -24.574 14.594 24.533 1.00 78.44 450 SER A O 1
ATOM 3205 N N . PRO A 1 451 ? -24.250 12.497 25.314 1.00 75.94 451 PRO A N 1
ATOM 3206 C CA . PRO A 1 451 ? -25.632 12.097 25.102 1.00 75.94 451 PRO A CA 1
ATOM 3207 C C . PRO A 1 451 ? -26.543 12.967 25.974 1.00 75.94 451 PRO A C 1
ATOM 3209 O O . PRO A 1 451 ? -26.149 13.469 27.024 1.00 75.94 451 PRO A O 1
ATOM 3212 N N . SER A 1 452 ? -27.773 13.201 25.526 1.00 73.06 452 SER A N 1
ATOM 3213 C CA . SER A 1 452 ? -28.731 13.880 26.396 1.00 73.06 452 SER A CA 1
ATOM 3214 C C . SER A 1 452 ? -29.261 12.893 27.428 1.00 73.06 452 SER A C 1
ATOM 3216 O O . SER A 1 452 ? -29.670 11.786 27.073 1.00 73.06 452 SER A O 1
ATOM 3218 N N . LEU A 1 453 ? -29.274 13.298 28.696 1.00 68.69 453 LEU A N 1
ATOM 3219 C CA . LEU A 1 453 ? -29.806 12.476 29.768 1.00 68.69 453 LEU A CA 1
ATOM 3220 C C . LEU A 1 453 ? -31.333 12.555 29.735 1.00 68.69 453 LEU A C 1
ATOM 3222 O O . LEU A 1 453 ? -31.920 13.624 29.917 1.00 68.69 453 LEU A O 1
ATOM 3226 N N . VAL A 1 454 ? -31.975 11.413 29.517 1.00 69.81 454 VAL A N 1
ATOM 3227 C CA . VAL A 1 454 ? -33.428 11.271 29.592 1.00 69.81 454 VAL A CA 1
ATOM 3228 C C . VAL A 1 454 ? -33.781 10.910 31.032 1.00 69.81 454 VAL A C 1
ATOM 3230 O O . VAL A 1 454 ? -33.491 9.807 31.487 1.00 69.81 454 VAL A O 1
ATOM 3233 N N . VAL A 1 455 ? -34.370 11.850 31.771 1.00 75.38 455 VAL A N 1
ATOM 3234 C CA . VAL A 1 455 ? -34.810 11.641 33.161 1.00 75.38 455 VAL A CA 1
ATOM 3235 C C . VAL A 1 455 ? -36.332 11.672 33.250 1.00 75.38 455 VAL A C 1
ATOM 3237 O O . VAL A 1 455 ? -36.939 12.507 32.578 1.00 75.38 455 VAL A O 1
ATOM 3240 N N . PRO A 1 456 ? -36.964 10.814 34.074 1.00 72.44 456 PRO A N 1
ATOM 3241 C CA . PRO A 1 456 ? -38.399 10.897 34.330 1.00 72.44 456 PRO A CA 1
ATOM 3242 C C . PRO A 1 456 ? -38.779 12.302 34.800 1.00 72.44 456 PRO A C 1
ATOM 3244 O O . PRO A 1 456 ? -38.089 12.877 35.647 1.00 72.44 456 PRO A O 1
ATOM 3247 N N . ASP A 1 457 ? -39.851 12.857 34.242 1.00 76.75 457 ASP A N 1
ATOM 3248 C CA . ASP A 1 457 ? -40.393 14.131 34.697 1.00 76.75 457 ASP A CA 1
ATOM 3249 C C . ASP A 1 457 ? -41.084 13.921 36.057 1.00 76.75 457 ASP A C 1
ATOM 3251 O O . ASP A 1 457 ? -42.101 13.223 36.122 1.00 76.75 457 ASP A O 1
ATOM 3255 N N . PRO A 1 458 ? -40.560 14.493 37.160 1.00 75.06 458 PRO A N 1
ATOM 3256 C CA . PRO A 1 458 ? -41.176 14.329 38.471 1.00 75.06 458 PRO A CA 1
ATOM 3257 C C . PRO A 1 458 ? -42.567 14.974 38.558 1.00 75.06 458 PRO A C 1
ATOM 3259 O O . PRO A 1 458 ? -43.349 14.590 39.426 1.00 75.06 458 PRO A O 1
ATOM 3262 N N . GLU A 1 459 ? -42.882 15.941 37.692 1.00 84.19 459 GLU A N 1
ATOM 3263 C CA . GLU A 1 459 ? -44.181 16.621 37.669 1.00 84.19 459 GLU A CA 1
ATOM 3264 C C . GLU A 1 459 ? -45.197 15.906 36.767 1.00 84.19 459 GLU A C 1
ATOM 3266 O O . GLU A 1 459 ? -46.402 16.016 36.997 1.00 84.19 459 GLU A O 1
ATOM 3271 N N . ASN A 1 460 ? -44.726 15.126 35.786 1.00 79.56 460 ASN A N 1
ATOM 3272 C CA . ASN A 1 460 ? -45.560 14.437 34.800 1.00 79.56 460 ASN A CA 1
ATOM 3273 C C . ASN A 1 460 ? -45.165 12.949 34.682 1.00 79.56 460 ASN A C 1
ATOM 3275 O O . ASN A 1 460 ? -44.410 12.583 33.778 1.00 79.56 460 ASN A O 1
ATOM 3279 N N . PRO A 1 461 ? -45.689 12.062 35.555 1.00 74.94 461 PRO A N 1
ATOM 3280 C CA . PRO A 1 461 ? -45.420 10.625 35.491 1.00 74.94 461 PRO A CA 1
ATOM 3281 C C . PRO A 1 461 ? -45.728 10.059 34.095 1.00 74.94 461 PRO A C 1
ATOM 3283 O O . PRO A 1 461 ? -46.843 10.206 33.596 1.00 74.94 461 PRO A O 1
ATOM 3286 N N . GLY A 1 462 ? -44.737 9.426 33.462 1.00 72.06 462 GLY A N 1
ATOM 3287 C CA . GLY A 1 462 ? -44.829 8.908 32.088 1.00 72.06 462 GLY A CA 1
ATOM 3288 C C . GLY A 1 462 ? -44.278 9.842 31.002 1.00 72.06 462 GLY A C 1
ATOM 3289 O O . GLY A 1 462 ? -44.168 9.423 29.853 1.00 72.06 462 GLY A O 1
ATOM 3290 N N . GLN A 1 463 ? -43.889 11.076 31.339 1.00 74.88 463 GLN A N 1
ATOM 3291 C CA . GLN A 1 463 ? -43.077 11.930 30.468 1.00 74.88 463 GLN A CA 1
ATOM 3292 C C . GLN A 1 463 ? -41.609 11.902 30.897 1.00 74.88 463 GLN A C 1
ATOM 3294 O O . GLN A 1 463 ? -41.285 11.680 32.065 1.00 74.88 463 GLN A O 1
ATOM 3299 N N . TYR A 1 464 ? -40.712 12.147 29.942 1.00 71.06 464 TYR A N 1
ATOM 3300 C CA . TYR A 1 464 ? -39.279 12.231 30.194 1.00 71.06 464 TYR A CA 1
ATOM 3301 C C . TYR A 1 464 ? -38.737 13.590 29.752 1.00 71.06 464 TYR A C 1
ATOM 3303 O O . TYR A 1 464 ? -39.006 14.054 28.644 1.00 71.06 464 TYR A O 1
ATOM 3311 N N . LEU A 1 465 ? -37.936 14.212 30.613 1.00 72.56 465 LEU A N 1
ATOM 3312 C CA . LEU A 1 465 ? -37.212 15.439 30.316 1.00 72.56 465 LEU A CA 1
ATOM 3313 C C . LEU A 1 465 ? -35.845 15.095 29.726 1.00 72.56 465 LEU A C 1
ATOM 3315 O O . LEU A 1 465 ? -35.069 14.338 30.310 1.00 72.56 465 LEU A O 1
ATOM 3319 N N . VAL A 1 466 ? -35.533 15.711 28.588 1.00 71.38 466 VAL A N 1
ATOM 3320 C CA . VAL A 1 466 ? -34.201 15.671 27.982 1.00 71.38 466 VAL A CA 1
ATOM 3321 C C . VAL A 1 466 ? -33.368 16.772 28.633 1.00 71.38 466 VAL A C 1
ATOM 3323 O O . VAL A 1 466 ? -33.522 17.950 28.308 1.00 71.38 466 VAL A O 1
ATOM 3326 N N . LYS A 1 467 ? -32.516 16.408 29.594 1.00 72.06 467 LYS A N 1
ATOM 3327 C CA . LYS A 1 467 ? -31.577 17.344 30.223 1.00 72.06 467 LYS A CA 1
ATOM 3328 C C . LYS A 1 467 ? -30.212 17.241 29.537 1.00 72.06 467 LYS A C 1
ATOM 3330 O O . LYS A 1 467 ? -29.779 16.133 29.214 1.00 72.06 467 LYS A O 1
ATOM 3335 N N . PRO A 1 468 ? -29.512 18.367 29.304 1.00 69.19 468 PRO A N 1
ATOM 3336 C CA . PRO A 1 468 ? -28.130 18.300 28.857 1.00 69.19 468 PRO A CA 1
ATOM 3337 C C . PRO A 1 468 ? -27.317 17.530 29.899 1.00 69.19 468 PRO A C 1
ATOM 3339 O O . PRO A 1 468 ? -27.505 17.734 31.104 1.00 69.19 468 PRO A O 1
ATOM 3342 N N . SER A 1 469 ? -26.437 16.642 29.435 1.00 71.81 469 SER A N 1
ATOM 3343 C CA . SER A 1 469 ? -25.525 15.931 30.325 1.00 71.81 469 SER A CA 1
ATOM 3344 C C . SER A 1 469 ? -24.758 16.926 31.186 1.00 71.81 469 SER A C 1
ATOM 3346 O O . SER A 1 469 ? -24.278 17.962 30.710 1.00 71.81 469 SER A O 1
ATOM 3348 N N . ARG A 1 470 ? -24.645 16.604 32.472 1.00 81.69 470 ARG A N 1
ATOM 3349 C CA . ARG A 1 470 ? -23.796 17.356 33.403 1.00 81.69 470 ARG A CA 1
ATOM 3350 C C . ARG A 1 470 ? -22.330 16.989 33.231 1.00 81.69 470 ARG A C 1
ATOM 3352 O O . ARG A 1 470 ? -21.482 17.697 33.762 1.00 81.69 470 ARG A O 1
ATOM 3359 N N . LEU A 1 471 ? -22.052 15.898 32.521 1.00 84.62 471 LEU A N 1
ATOM 3360 C CA . LEU A 1 471 ? -20.723 15.366 32.301 1.00 84.62 471 LEU A CA 1
ATOM 3361 C C . LEU A 1 471 ? -20.222 15.763 30.916 1.00 84.62 471 LEU A C 1
ATOM 3363 O O . LEU A 1 471 ? -20.938 15.739 29.909 1.00 84.62 471 LEU A O 1
ATOM 3367 N N . ARG A 1 472 ? -18.948 16.128 30.869 1.00 84.31 472 ARG A N 1
ATOM 3368 C CA . ARG A 1 472 ? -18.236 16.461 29.642 1.00 84.31 472 ARG A CA 1
ATOM 3369 C C . ARG A 1 472 ? -16.918 15.726 29.625 1.00 84.31 472 ARG A C 1
ATOM 3371 O O . ARG A 1 472 ? -16.155 15.802 30.583 1.00 84.31 472 ARG A O 1
ATOM 3378 N N . LEU A 1 473 ? -16.653 15.047 28.518 1.00 88.62 473 LEU A N 1
ATOM 3379 C CA . LEU A 1 473 ? -15.328 14.532 28.215 1.00 88.62 473 LEU A CA 1
ATOM 3380 C C . LEU A 1 473 ? -14.514 15.656 27.567 1.00 88.62 473 LEU A C 1
ATOM 3382 O O . LEU A 1 473 ? -15.056 16.451 26.801 1.00 88.62 473 LEU A O 1
ATOM 3386 N N . GLY A 1 474 ? -13.223 15.738 27.854 1.00 89.81 474 GLY A N 1
ATOM 3387 C CA . GLY A 1 474 ? -12.352 16.717 27.216 1.00 89.81 474 GLY A CA 1
ATOM 3388 C C . GLY A 1 474 ? -10.884 16.375 27.393 1.00 89.81 474 GLY A C 1
ATOM 3389 O O . GLY A 1 474 ? -10.537 15.304 27.885 1.00 89.81 474 GLY A O 1
ATOM 3390 N N . LEU A 1 475 ? -10.019 17.291 26.979 1.00 90.06 475 LEU A N 1
ATOM 3391 C CA . LEU A 1 475 ? -8.573 17.123 27.076 1.00 90.06 475 LEU A CA 1
ATOM 3392 C C . LEU A 1 475 ? -7.979 18.153 28.022 1.00 90.06 475 LEU A C 1
ATOM 3394 O O . LEU A 1 475 ? -8.323 19.329 27.936 1.00 90.06 475 LEU A O 1
ATOM 3398 N N . TRP A 1 476 ? -7.072 17.746 28.899 1.00 86.50 476 TRP A N 1
ATOM 3399 C CA . TRP A 1 476 ? -6.389 18.693 29.772 1.00 86.50 476 TRP A CA 1
ATOM 3400 C C . TRP A 1 476 ? -5.406 19.556 28.973 1.00 86.50 476 TRP A C 1
ATOM 3402 O O . TRP A 1 476 ? -4.541 19.043 28.262 1.00 86.50 476 TRP A O 1
ATOM 3412 N N . ASP A 1 477 ? -5.532 20.881 29.088 1.00 82.44 477 ASP A N 1
ATOM 3413 C CA . ASP A 1 477 ? -4.560 21.819 28.527 1.00 82.44 477 ASP A CA 1
ATOM 3414 C C . ASP A 1 477 ? -3.353 21.967 29.458 1.00 82.44 477 ASP A C 1
ATOM 3416 O O . ASP A 1 477 ? -3.412 22.631 30.497 1.00 82.44 477 ASP A O 1
ATOM 3420 N N . LEU A 1 478 ? -2.245 21.336 29.062 1.00 67.06 478 LEU A N 1
ATOM 3421 C CA . LEU A 1 478 ? -0.962 21.405 29.761 1.00 67.06 478 LEU A CA 1
ATOM 3422 C C . LEU A 1 478 ? 0.034 22.380 29.111 1.00 67.06 478 LEU A C 1
ATOM 3424 O O . LEU A 1 478 ? 1.179 22.457 29.552 1.00 67.06 478 LEU A O 1
ATOM 3428 N N . VAL A 1 479 ? -0.347 23.149 28.082 1.00 57.41 479 VAL A N 1
ATOM 3429 C CA . VAL A 1 479 ? 0.583 24.036 27.345 1.00 57.41 479 VAL A CA 1
ATOM 3430 C C . VAL A 1 479 ? 1.146 25.159 28.232 1.00 57.41 479 VAL A C 1
ATOM 3432 O O . VAL A 1 479 ? 2.226 25.690 27.970 1.00 57.41 479 VAL A O 1
ATOM 3435 N N . GLN A 1 480 ? 0.472 25.500 29.333 1.00 51.59 480 GLN A N 1
ATOM 3436 C CA . GLN A 1 480 ? 0.960 26.496 30.298 1.00 51.59 480 GLN A CA 1
ATOM 3437 C C . GLN A 1 480 ? 1.907 25.927 31.374 1.00 51.59 480 GLN A C 1
ATOM 3439 O O . GLN A 1 480 ? 2.464 26.676 32.182 1.00 51.59 480 GLN A O 1
ATOM 3444 N N . TRP A 1 481 ? 2.145 24.618 31.376 1.00 42.50 481 TRP A N 1
ATOM 3445 C CA . TRP A 1 481 ? 3.022 23.923 32.317 1.00 42.50 481 TRP A CA 1
ATOM 3446 C C . TRP A 1 481 ? 4.468 23.921 31.778 1.00 42.50 481 TRP A C 1
ATOM 3448 O O . TRP A 1 481 ? 4.655 23.543 30.623 1.00 42.50 481 TRP A O 1
ATOM 3458 N N . PRO A 1 482 ? 5.520 24.361 32.510 1.00 44.28 482 PRO A N 1
ATOM 3459 C CA . PRO A 1 482 ? 5.624 24.687 33.938 1.00 44.28 482 PRO A CA 1
ATOM 3460 C C . PRO A 1 482 ? 5.716 26.205 34.228 1.00 44.28 482 PRO A C 1
ATOM 3462 O O . PRO A 1 482 ? 6.222 26.618 35.270 1.00 44.28 482 PRO A O 1
ATOM 3465 N N . LYS A 1 483 ? 5.299 27.075 33.296 1.00 46.09 483 LYS A N 1
ATOM 3466 C CA . LYS A 1 483 ? 5.599 28.522 33.351 1.00 46.09 483 LYS A CA 1
ATOM 3467 C C . LYS A 1 483 ? 4.720 29.330 34.319 1.00 46.09 483 LYS A C 1
ATOM 3469 O O . LYS A 1 483 ? 4.962 30.525 34.483 1.00 46.09 483 LYS A O 1
ATOM 3474 N N . VAL A 1 484 ? 3.741 28.713 34.984 1.00 44.22 484 VAL A N 1
ATOM 3475 C CA . VAL A 1 484 ? 2.853 29.373 35.959 1.00 44.22 484 VAL A CA 1
ATOM 3476 C C . VAL A 1 484 ? 2.866 28.646 37.301 1.00 44.22 484 VAL A C 1
ATOM 3478 O O . VAL A 1 484 ? 2.704 27.434 37.370 1.00 44.22 484 VAL A O 1
ATOM 3481 N N . SER A 1 485 ? 3.007 29.405 38.388 1.00 44.84 485 SER A N 1
ATOM 3482 C CA . SER A 1 485 ? 3.112 28.914 39.772 1.00 44.84 485 SER A CA 1
ATOM 3483 C C . SER A 1 485 ? 1.813 28.327 40.349 1.00 44.84 485 SER A C 1
ATOM 3485 O O . SER A 1 485 ? 1.829 27.787 41.455 1.00 44.84 485 SER A O 1
ATOM 3487 N N . ARG A 1 486 ? 0.699 28.412 39.608 1.00 49.00 486 ARG A N 1
ATOM 3488 C CA . ARG A 1 486 ? -0.562 27.685 39.830 1.00 49.00 486 ARG A CA 1
ATOM 3489 C C . ARG A 1 486 ? -1.238 27.437 38.477 1.00 49.00 486 ARG A C 1
ATOM 3491 O O . ARG A 1 486 ? -1.996 28.294 38.026 1.00 49.00 486 ARG A O 1
ATOM 3498 N N . PRO A 1 487 ? -0.948 26.324 37.801 1.00 50.06 487 PRO A N 1
ATOM 3499 C CA . PRO A 1 487 ? -1.660 25.968 36.588 1.00 50.06 487 PRO A CA 1
ATOM 3500 C C . PRO A 1 487 ? -3.095 25.603 36.972 1.00 50.06 487 PRO A C 1
ATOM 3502 O O . PRO A 1 487 ? -3.332 24.614 37.659 1.00 50.06 487 PRO A O 1
ATOM 3505 N N . THR A 1 488 ? -4.064 26.417 36.567 1.00 55.78 488 THR A N 1
ATOM 3506 C CA . THR A 1 488 ? -5.451 25.958 36.477 1.00 55.78 488 THR A CA 1
ATOM 3507 C C . THR A 1 488 ? -5.516 25.040 35.270 1.00 55.78 488 THR A C 1
ATOM 3509 O O . THR A 1 488 ? -5.538 25.533 34.144 1.00 55.78 488 THR A O 1
ATOM 3512 N N . ALA A 1 489 ? -5.478 23.726 35.498 1.00 62.97 489 ALA A N 1
ATOM 3513 C CA . ALA A 1 489 ? -5.762 22.754 34.454 1.00 62.97 489 ALA A CA 1
ATOM 3514 C C . ALA A 1 489 ? -7.150 23.075 33.886 1.00 62.97 489 ALA A C 1
ATOM 3516 O O . ALA A 1 489 ? -8.153 23.001 34.595 1.00 62.97 489 ALA A O 1
ATOM 3517 N N . ALA A 1 490 ? -7.191 23.537 32.640 1.00 74.81 490 ALA A N 1
ATOM 3518 C CA . ALA A 1 490 ? -8.431 23.833 31.944 1.00 74.81 490 ALA A CA 1
ATOM 3519 C C . ALA A 1 490 ? -8.767 22.642 31.050 1.00 74.81 490 ALA A C 1
ATOM 3521 O O . ALA A 1 490 ? -7.902 22.140 30.328 1.00 74.81 490 ALA A O 1
ATOM 3522 N N . LEU A 1 491 ? -10.018 22.191 31.093 1.00 81.06 491 LEU A N 1
ATOM 3523 C CA . LEU A 1 491 ? -10.484 21.127 30.218 1.00 81.06 491 LEU A CA 1
ATOM 3524 C C . LEU A 1 491 ? -10.859 21.718 28.850 1.00 81.06 491 LEU A C 1
ATOM 3526 O O . LEU A 1 491 ? -11.861 22.421 28.702 1.00 81.06 491 LEU A O 1
ATOM 3530 N N . ALA A 1 492 ? -10.059 21.432 27.828 1.00 80.75 492 ALA A N 1
ATOM 3531 C CA . ALA A 1 492 ? -10.377 21.738 26.444 1.00 80.75 492 ALA A CA 1
ATOM 3532 C C . ALA A 1 492 ? -11.505 20.817 25.954 1.00 80.75 492 ALA A C 1
ATOM 3534 O O . ALA A 1 492 ? -11.315 19.621 25.739 1.00 80.75 492 ALA A O 1
ATOM 3535 N N . SER A 1 493 ? -12.689 21.398 25.772 1.00 78.88 493 SER A N 1
ATOM 3536 C CA . SER A 1 493 ? -13.913 20.698 25.353 1.00 78.88 493 SER A CA 1
ATOM 3537 C C . SER A 1 493 ? -14.558 21.299 24.096 1.00 78.88 493 SER A C 1
ATOM 3539 O O . SER A 1 493 ? -15.626 20.866 23.669 1.00 78.88 493 SER A O 1
ATOM 3541 N N . ASN A 1 494 ? -13.918 22.2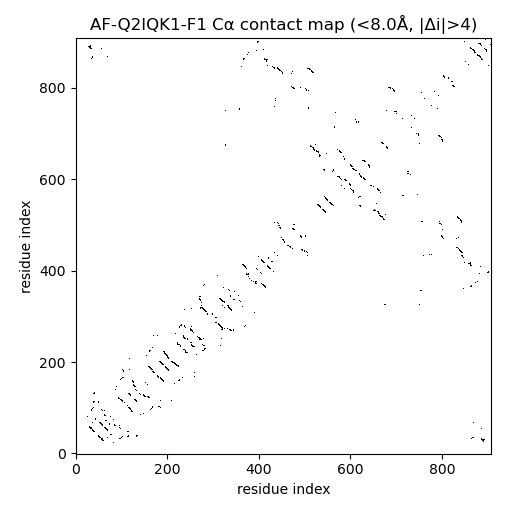99 23.481 1.00 78.25 494 ASN A N 1
ATOM 3542 C CA . ASN A 1 494 ? -14.393 22.960 22.267 1.00 78.25 494 ASN A CA 1
ATOM 3543 C C . ASN A 1 494 ? -13.355 22.900 21.137 1.00 78.25 494 ASN A C 1
ATOM 3545 O O . ASN A 1 494 ? -12.163 22.667 21.355 1.00 78.25 494 ASN A O 1
ATOM 3549 N N . SER A 1 495 ? -13.822 23.144 19.913 1.00 75.69 495 SER A N 1
ATOM 3550 C CA . SER A 1 495 ? -13.015 23.015 18.699 1.00 75.69 495 SER A CA 1
ATOM 3551 C C . SER A 1 495 ? -11.824 23.971 18.631 1.00 75.69 495 SER A C 1
ATOM 3553 O O . SER A 1 495 ? -10.876 23.679 17.909 1.00 75.69 495 SER A O 1
ATOM 3555 N N . SER A 1 496 ? -11.855 25.102 19.348 1.00 80.19 496 SER A N 1
ATOM 3556 C CA . SER A 1 496 ? -10.762 26.081 19.339 1.00 80.19 496 SER A CA 1
ATOM 3557 C C . SER A 1 496 ? -9.598 25.690 20.245 1.00 80.19 496 SER A C 1
ATOM 3559 O O . SER A 1 496 ? -8.471 26.084 19.964 1.00 80.19 496 SER A O 1
ATOM 3561 N N . ASN A 1 497 ? -9.854 24.920 21.308 1.00 81.62 497 ASN A N 1
ATOM 3562 C CA . ASN A 1 497 ? -8.845 24.630 22.329 1.00 81.62 497 ASN A CA 1
ATOM 3563 C C . ASN A 1 497 ? -8.291 23.201 22.228 1.00 81.62 497 ASN A C 1
ATOM 3565 O O . ASN A 1 497 ? -7.132 22.987 22.566 1.00 81.62 497 ASN A O 1
ATOM 3569 N N . ILE A 1 498 ? -9.076 22.241 21.716 1.00 83.12 498 ILE A N 1
ATOM 3570 C CA . ILE A 1 498 ? -8.629 20.851 21.490 1.00 83.12 498 ILE A CA 1
ATOM 3571 C C . ILE A 1 498 ? -7.322 20.772 20.676 1.00 83.12 498 ILE A C 1
ATOM 3573 O O . ILE A 1 498 ? -6.449 19.986 21.040 1.00 83.12 498 ILE A O 1
ATOM 3577 N N . PRO A 1 499 ? -7.112 21.584 19.618 1.00 83.81 499 PRO A N 1
ATOM 3578 C CA . PRO A 1 499 ? -5.870 21.520 18.862 1.00 83.81 499 PRO A CA 1
ATOM 3579 C C . PRO A 1 499 ? -4.583 21.740 19.656 1.00 83.81 499 PRO A C 1
ATOM 3581 O O . PRO A 1 499 ? -3.548 21.194 19.289 1.00 83.81 499 PRO A O 1
ATOM 3584 N N . ALA A 1 500 ? -4.635 22.538 20.725 1.00 79.69 500 ALA A N 1
ATOM 3585 C CA . ALA A 1 500 ? -3.464 22.851 21.539 1.00 79.69 500 ALA A CA 1
ATOM 3586 C C . ALA A 1 500 ? -3.129 21.743 22.552 1.00 79.69 500 ALA A C 1
ATOM 3588 O O . ALA A 1 500 ? -2.006 21.689 23.048 1.00 79.69 500 ALA A O 1
ATOM 3589 N N . THR A 1 501 ? -4.084 20.862 22.864 1.00 84.75 501 THR A N 1
ATOM 3590 C CA . THR A 1 501 ? -3.946 19.844 23.918 1.00 84.75 501 THR A CA 1
ATOM 3591 C C . THR A 1 501 ? -3.557 18.467 23.388 1.00 84.75 501 THR A C 1
ATOM 3593 O O . THR A 1 501 ? -3.092 17.621 24.153 1.00 84.75 501 THR A O 1
ATOM 3596 N N . VAL A 1 502 ? -3.700 18.243 22.081 1.00 85.94 502 VAL A N 1
ATOM 3597 C CA . VAL A 1 502 ? -3.251 17.023 21.408 1.00 85.94 502 VAL A CA 1
ATOM 3598 C C . VAL A 1 502 ? -1.844 17.232 20.861 1.00 85.94 502 VAL A C 1
ATOM 3600 O O . VAL A 1 502 ? -1.595 18.113 20.038 1.00 85.94 502 VAL A O 1
ATOM 3603 N N . ARG A 1 503 ? -0.920 16.371 21.276 1.00 83.38 503 ARG A N 1
ATOM 3604 C CA . ARG A 1 503 ? 0.432 16.298 20.727 1.00 83.38 503 ARG A CA 1
ATOM 3605 C C . ARG A 1 503 ? 0.465 15.271 19.612 1.00 83.38 503 ARG A C 1
ATOM 3607 O O . ARG A 1 503 ? -0.027 14.158 19.780 1.00 83.38 503 ARG A O 1
ATOM 3614 N N . ILE A 1 504 ? 1.074 15.640 18.495 1.00 80.44 504 ILE A N 1
ATOM 3615 C CA . ILE A 1 504 ? 1.299 14.747 17.364 1.00 80.44 504 ILE A CA 1
ATOM 3616 C C . ILE A 1 504 ? 2.730 14.884 16.876 1.00 80.44 504 ILE A C 1
ATOM 3618 O O . ILE A 1 504 ? 3.285 15.985 16.898 1.00 80.44 504 ILE A O 1
ATOM 3622 N N . THR A 1 505 ? 3.319 13.784 16.416 1.00 75.69 505 THR A N 1
ATOM 3623 C CA . THR A 1 505 ? 4.660 13.824 15.825 1.00 75.69 505 THR A CA 1
ATOM 3624 C C . THR A 1 505 ? 4.542 14.074 14.314 1.00 75.69 505 THR A C 1
ATOM 3626 O O . THR A 1 505 ? 3.900 13.278 13.610 1.00 75.69 505 THR A O 1
ATOM 3629 N N . PRO A 1 506 ? 5.125 15.170 13.780 1.00 70.25 506 PRO A N 1
ATOM 3630 C CA . PRO A 1 506 ? 5.139 15.443 12.347 1.00 70.25 506 PRO A CA 1
ATOM 3631 C C . PRO A 1 506 ? 5.775 14.301 11.564 1.00 70.25 506 PRO A C 1
ATOM 3633 O O . PRO A 1 506 ? 6.806 13.771 11.963 1.00 70.25 506 PRO A O 1
ATOM 3636 N N . GLY A 1 507 ? 5.160 13.923 10.446 1.00 67.44 507 GLY A N 1
ATOM 3637 C CA . GLY A 1 507 ? 5.644 12.804 9.642 1.00 67.44 507 GLY A CA 1
ATOM 3638 C C . GLY A 1 507 ? 5.224 11.425 10.151 1.00 67.44 507 GLY A C 1
ATOM 3639 O O . GLY A 1 507 ? 5.395 10.492 9.393 1.00 67.44 507 GLY A O 1
ATOM 3640 N N . TYR A 1 508 ? 4.637 11.301 11.352 1.00 71.25 508 TYR A N 1
ATOM 3641 C CA . TYR A 1 508 ? 4.139 10.033 11.929 1.00 71.25 508 TYR A CA 1
ATOM 3642 C C . TYR A 1 508 ? 2.629 9.987 12.100 1.00 71.25 508 TYR A C 1
ATOM 3644 O O . TYR A 1 508 ? 2.076 8.979 12.522 1.00 71.25 508 TYR A O 1
ATOM 3652 N N . THR A 1 509 ? 1.948 11.096 11.839 1.00 73.88 509 THR A N 1
ATOM 3653 C CA . THR A 1 509 ? 0.507 11.212 12.051 1.00 73.88 509 THR A CA 1
ATOM 3654 C C . THR A 1 509 ? -0.157 11.326 10.699 1.00 73.88 509 THR A C 1
ATOM 3656 O O . THR A 1 509 ? 0.124 12.269 9.966 1.00 73.88 509 THR A O 1
ATOM 3659 N N . ALA A 1 510 ? -1.026 10.383 10.341 1.00 76.06 510 ALA A N 1
ATOM 3660 C CA . ALA A 1 510 ? -1.840 10.513 9.140 1.00 76.06 510 ALA A CA 1
ATOM 3661 C C . ALA A 1 510 ? -2.867 11.643 9.297 1.00 76.06 510 ALA A C 1
ATOM 3663 O O . ALA A 1 510 ? -3.213 12.058 10.407 1.00 76.06 510 ALA A O 1
ATOM 3664 N N . THR A 1 511 ? -3.396 12.119 8.170 1.00 84.06 511 THR A N 1
ATOM 3665 C CA . THR A 1 511 ? -4.662 12.849 8.210 1.00 84.06 511 THR A CA 1
ATOM 3666 C C . THR A 1 511 ? -5.742 11.845 8.583 1.00 84.06 511 THR A C 1
ATOM 3668 O O . THR A 1 511 ? -6.026 10.941 7.800 1.00 84.06 511 THR A O 1
ATOM 3671 N N . ASP A 1 512 ? -6.288 11.961 9.787 1.00 88.56 512 ASP A N 1
ATOM 3672 C CA . ASP A 1 512 ? -7.211 10.973 10.332 1.00 88.56 512 ASP A CA 1
ATOM 3673 C C . ASP A 1 512 ? -8.218 11.633 11.279 1.00 88.56 512 ASP A C 1
ATOM 3675 O O . ASP A 1 512 ? -7.983 12.709 11.832 1.00 88.56 512 ASP A O 1
ATOM 3679 N N . THR A 1 513 ? -9.360 10.977 11.451 1.00 92.19 513 THR A N 1
ATOM 3680 C CA . THR A 1 513 ? -10.341 11.321 12.479 1.00 92.19 513 THR A CA 1
ATOM 3681 C C . THR A 1 513 ? -10.161 10.372 13.647 1.00 92.19 513 THR A C 1
ATOM 3683 O O . THR A 1 513 ? -10.332 9.163 13.508 1.00 92.19 513 THR A O 1
ATOM 3686 N N . TRP A 1 514 ? -9.834 10.927 14.803 1.00 93.00 514 TRP A N 1
ATOM 3687 C CA . TRP A 1 514 ? -9.638 10.197 16.044 1.00 93.00 514 TRP A CA 1
ATOM 3688 C C . TRP A 1 514 ? -10.868 10.344 16.910 1.00 93.00 514 TRP A C 1
ATOM 3690 O O . TRP A 1 514 ? -11.425 11.430 17.018 1.00 93.00 514 TRP A O 1
ATOM 3700 N N . THR A 1 515 ? -11.292 9.254 17.526 1.00 94.81 515 THR A N 1
ATOM 3701 C CA . THR A 1 515 ? -12.433 9.208 18.432 1.00 94.81 515 THR A CA 1
ATOM 3702 C C . THR A 1 515 ? -12.011 8.515 19.714 1.00 94.81 515 THR A C 1
ATOM 3704 O O . THR A 1 515 ? -11.503 7.397 19.678 1.00 94.81 515 THR A O 1
ATOM 3707 N N . VAL A 1 516 ? -12.244 9.167 20.845 1.00 95.75 516 VAL A N 1
ATOM 3708 C CA . VAL A 1 516 ? -12.216 8.559 22.173 1.00 95.75 516 VAL A CA 1
ATOM 3709 C C . VAL A 1 516 ? -13.655 8.442 22.641 1.00 95.75 516 VAL A C 1
ATOM 3711 O O . VAL A 1 516 ? -14.375 9.434 22.608 1.00 95.75 516 VAL A O 1
ATOM 3714 N N . MET A 1 517 ? -14.096 7.258 23.052 1.00 95.81 517 MET A N 1
ATOM 3715 C CA . MET A 1 517 ? -15.489 7.018 23.431 1.00 95.81 517 MET A CA 1
ATOM 3716 C C . MET A 1 517 ? -15.579 6.158 24.686 1.00 95.81 517 MET A C 1
ATOM 3718 O O . MET A 1 517 ? -14.864 5.167 24.806 1.00 95.81 517 MET A O 1
ATOM 3722 N N . TYR A 1 518 ? -16.467 6.513 25.613 1.00 95.88 518 TYR A N 1
ATOM 3723 C CA . TYR A 1 518 ? -16.762 5.705 26.794 1.00 95.88 518 TYR A CA 1
ATOM 3724 C C . TYR A 1 518 ? -17.854 4.676 26.494 1.00 95.88 518 TYR A C 1
ATOM 3726 O O . TYR A 1 518 ? -18.929 5.028 26.013 1.00 95.88 518 TYR A O 1
ATOM 3734 N N . GLN A 1 519 ? -17.576 3.399 26.765 1.00 95.31 519 GLN A N 1
ATOM 3735 C CA . GLN A 1 519 ? -18.458 2.265 26.454 1.00 95.31 519 GLN A CA 1
ATOM 3736 C C . GLN A 1 519 ? -18.943 2.221 24.991 1.00 95.31 519 GLN A C 1
ATOM 3738 O O . GLN A 1 519 ? -20.029 1.722 24.667 1.00 95.31 519 GLN A O 1
ATOM 3743 N N . GLY A 1 520 ? -18.112 2.754 24.093 1.00 95.00 520 GLY A N 1
ATOM 3744 C CA . GLY A 1 520 ? -18.371 2.790 22.662 1.00 95.00 520 GLY A CA 1
ATOM 3745 C C . GLY A 1 520 ? -18.221 1.423 21.993 1.00 95.00 520 GLY A C 1
ATOM 3746 O O . GLY A 1 520 ? -17.543 0.541 22.535 1.00 95.00 520 GLY A O 1
ATOM 3747 N N . PRO A 1 521 ? -18.818 1.227 20.804 1.00 96.19 521 PRO A N 1
ATOM 3748 C CA . PRO A 1 521 ? -18.593 0.026 20.012 1.00 96.19 521 PRO A CA 1
ATOM 3749 C C . PRO A 1 521 ? -17.116 -0.102 19.617 1.00 96.19 521 PRO A C 1
ATOM 3751 O O . PRO A 1 521 ? -16.482 0.871 19.202 1.00 96.19 521 PRO A O 1
ATOM 3754 N N . LEU A 1 522 ? -16.576 -1.318 19.700 1.00 95.50 522 LEU A N 1
ATOM 3755 C CA . LEU A 1 522 ? -15.234 -1.618 19.209 1.00 95.50 522 LEU A CA 1
ATOM 3756 C C . LEU A 1 522 ? -15.200 -1.443 17.673 1.00 95.50 522 LEU A C 1
ATOM 3758 O O . LEU A 1 522 ? -16.132 -1.880 16.983 1.00 95.50 522 LEU A O 1
ATOM 3762 N N . PRO A 1 523 ? -14.154 -0.817 17.094 1.00 90.69 523 PRO A N 1
ATOM 3763 C CA . PRO A 1 523 ? -14.075 -0.570 15.656 1.00 90.69 523 PRO A CA 1
ATOM 3764 C C . PRO A 1 523 ? -14.244 -1.843 14.817 1.00 90.69 523 PRO A C 1
ATOM 3766 O O . PRO A 1 523 ? -13.464 -2.782 14.933 1.00 90.69 523 PRO A O 1
ATOM 3769 N N . GLY A 1 524 ? -15.240 -1.849 13.927 1.00 89.50 524 GLY A N 1
ATOM 3770 C CA . GLY A 1 524 ? -15.558 -2.996 13.064 1.00 89.50 524 GLY A CA 1
ATOM 3771 C C . GLY A 1 524 ? -16.476 -4.053 13.693 1.00 89.50 524 GLY A C 1
ATOM 3772 O O . GLY A 1 524 ? -16.874 -4.982 12.997 1.00 89.50 524 GLY A O 1
ATOM 3773 N N . LEU A 1 525 ? -16.865 -3.893 14.964 1.00 94.88 525 LEU A N 1
ATOM 3774 C CA . LEU A 1 525 ? -17.718 -4.826 15.712 1.00 94.88 525 LEU A CA 1
ATOM 3775 C C . LEU A 1 525 ? -19.071 -4.218 16.113 1.00 94.88 525 LEU A C 1
ATOM 3777 O O . LEU A 1 525 ? -19.652 -4.621 17.115 1.00 94.88 525 LEU A O 1
ATOM 3781 N N . SER A 1 526 ? -19.573 -3.248 15.344 1.00 95.19 526 SER A N 1
ATOM 3782 C CA . SER A 1 526 ? -20.899 -2.648 15.541 1.00 95.19 526 SER A CA 1
ATOM 3783 C C . SER A 1 526 ? -21.917 -3.215 14.560 1.00 95.19 526 SER A C 1
ATOM 3785 O O . SER A 1 526 ? -21.626 -3.285 13.365 1.00 95.19 526 SER A O 1
ATOM 3787 N N . ALA A 1 527 ? -23.096 -3.590 15.065 1.00 93.38 527 ALA A N 1
ATOM 3788 C CA . ALA A 1 527 ? -24.244 -4.075 14.296 1.00 93.38 527 ALA A CA 1
ATOM 3789 C C . ALA A 1 527 ? -23.881 -5.157 13.259 1.00 93.38 527 ALA A C 1
ATOM 3791 O O . ALA A 1 527 ? -24.332 -5.128 12.115 1.00 93.38 527 ALA A O 1
ATOM 3792 N N . ARG A 1 528 ? -23.034 -6.109 13.655 1.00 93.94 528 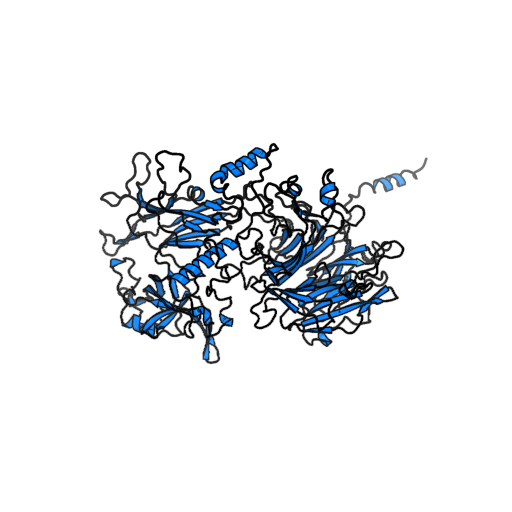ARG A N 1
ATOM 3793 C CA . ARG A 1 528 ? -22.601 -7.231 12.815 1.00 93.94 528 ARG A CA 1
ATOM 3794 C C . ARG A 1 528 ? -23.554 -8.405 12.962 1.00 93.94 528 ARG A C 1
ATOM 3796 O O . ARG A 1 528 ? -24.139 -8.590 14.023 1.00 93.94 528 ARG A O 1
ATOM 3803 N N . ALA A 1 529 ? -23.670 -9.234 11.932 1.00 92.75 529 ALA A N 1
ATOM 3804 C CA . ALA A 1 529 ? -24.359 -10.507 12.079 1.00 92.75 529 ALA A CA 1
ATOM 3805 C C . ALA A 1 529 ? -23.586 -11.419 13.046 1.00 92.75 529 ALA A C 1
ATOM 3807 O O . ALA A 1 529 ? -22.356 -11.511 12.985 1.00 92.75 529 ALA A O 1
ATOM 3808 N N . GLY A 1 530 ? -24.301 -12.083 13.947 1.00 92.44 530 GLY A N 1
ATOM 3809 C CA . GLY A 1 530 ? -23.709 -12.980 14.927 1.00 92.44 530 GLY A CA 1
ATOM 3810 C C . GLY A 1 530 ? -24.528 -14.237 15.174 1.00 92.44 530 GLY A C 1
ATOM 3811 O O . GLY A 1 530 ? -25.705 -14.331 14.833 1.00 92.44 530 GLY A O 1
ATOM 3812 N N . GLN A 1 531 ? -23.870 -15.207 15.793 1.00 92.75 531 GLN A N 1
ATOM 3813 C CA . GLN A 1 531 ? -24.427 -16.485 16.209 1.00 92.75 531 GLN A CA 1
ATOM 3814 C C . GLN A 1 531 ? -24.163 -16.695 17.692 1.00 92.75 531 GLN A C 1
ATOM 3816 O O . GLN A 1 531 ? -23.145 -16.242 18.214 1.00 92.75 531 GLN A O 1
ATOM 3821 N N . THR A 1 532 ? -25.062 -17.406 18.359 1.00 93.56 532 THR A N 1
ATOM 3822 C CA . THR A 1 532 ? -24.903 -17.795 19.759 1.00 93.56 532 THR A CA 1
ATOM 3823 C C . THR A 1 532 ? -24.983 -19.302 19.908 1.00 93.56 532 THR A C 1
ATOM 3825 O O . THR A 1 532 ? -25.371 -20.019 18.995 1.00 93.56 532 THR A O 1
ATOM 3828 N N . GLY A 1 533 ? -24.615 -19.816 21.068 1.00 94.00 533 GLY A N 1
ATOM 3829 C CA . GLY A 1 533 ? -24.823 -21.224 21.363 1.00 94.00 533 GLY A CA 1
ATOM 3830 C C . GLY A 1 533 ? -24.423 -21.569 22.782 1.00 94.00 533 GLY A C 1
ATOM 3831 O O . GLY A 1 533 ? -24.064 -20.697 23.570 1.00 94.00 533 GLY A O 1
ATOM 3832 N N . ALA A 1 534 ? -24.481 -22.855 23.106 1.00 94.69 534 ALA A N 1
ATOM 3833 C CA . ALA A 1 534 ? -23.917 -23.379 24.340 1.00 94.69 534 ALA A CA 1
ATOM 3834 C C . ALA A 1 534 ? -22.459 -23.807 24.126 1.00 94.69 534 ALA A C 1
ATOM 3836 O O . ALA A 1 534 ? -22.124 -24.459 23.134 1.00 94.69 534 ALA A O 1
ATOM 3837 N N . THR A 1 535 ? -21.584 -23.435 25.052 1.00 92.69 535 THR A N 1
ATOM 3838 C CA . THR A 1 535 ? -20.223 -23.967 25.152 1.00 92.69 535 THR A CA 1
ATOM 3839 C C . THR A 1 535 ? -20.276 -25.396 25.699 1.00 92.69 535 THR A C 1
ATOM 3841 O O . THR A 1 535 ? -21.317 -25.859 26.168 1.00 92.69 535 THR A O 1
ATOM 3844 N N . GLY A 1 536 ? -19.144 -26.109 25.695 1.00 89.69 536 GLY A N 1
ATOM 3845 C CA . GLY A 1 536 ? -19.071 -27.461 26.268 1.00 89.69 536 GLY A CA 1
ATOM 3846 C C . GLY A 1 536 ? -19.417 -27.532 27.766 1.00 89.69 536 GLY A C 1
ATOM 3847 O O . GLY A 1 536 ? -19.896 -28.562 28.228 1.00 89.69 536 GLY A O 1
ATOM 3848 N N . ASP A 1 537 ? -19.223 -26.438 28.510 1.00 92.06 537 ASP A N 1
ATOM 3849 C CA . ASP A 1 537 ? -19.615 -26.276 29.920 1.00 92.06 537 ASP A CA 1
ATOM 3850 C C . ASP A 1 537 ? -21.025 -25.668 30.098 1.00 92.06 537 ASP A C 1
ATOM 3852 O O . ASP A 1 537 ? -21.448 -25.400 31.220 1.00 92.06 537 ASP A O 1
ATOM 3856 N N . GLY A 1 538 ? -21.776 -25.473 29.009 1.00 93.31 538 GLY A N 1
ATOM 3857 C CA . GLY A 1 538 ? -23.176 -25.042 29.028 1.00 93.31 538 GLY A CA 1
ATOM 3858 C C . GLY A 1 538 ? -23.408 -23.533 29.139 1.00 93.31 538 GLY A C 1
ATOM 3859 O O . GLY A 1 538 ? -24.568 -23.121 29.222 1.00 93.31 538 GLY A O 1
ATOM 3860 N N . ARG A 1 539 ? -22.354 -22.710 29.121 1.00 95.00 539 ARG A N 1
ATOM 3861 C CA . ARG A 1 539 ? -22.458 -21.243 29.088 1.00 95.00 539 ARG A CA 1
ATOM 3862 C C . ARG A 1 539 ? -22.882 -20.736 27.711 1.00 95.00 539 ARG A C 1
ATOM 3864 O O . ARG A 1 539 ? -22.596 -21.356 26.689 1.00 95.00 539 ARG A O 1
ATOM 3871 N N . LEU A 1 540 ? -23.549 -19.589 27.676 1.00 95.94 540 LEU A N 1
ATOM 3872 C CA . LEU A 1 540 ? -23.863 -18.877 26.442 1.00 95.94 540 LEU A CA 1
ATOM 3873 C C . LEU A 1 540 ? -22.579 -18.307 25.818 1.00 95.94 540 LEU A C 1
ATOM 3875 O O . LEU A 1 540 ? -21.879 -17.518 26.455 1.00 95.94 540 LEU A O 1
ATOM 3879 N N . TRP A 1 541 ? -22.284 -18.672 24.570 1.00 96.38 541 TRP A N 1
ATOM 3880 C CA . TRP A 1 541 ? -21.270 -17.998 23.756 1.00 96.38 541 TRP A CA 1
ATOM 3881 C C . TRP A 1 541 ? -21.892 -17.174 22.639 1.00 96.38 541 TRP A C 1
ATOM 3883 O O . TRP A 1 541 ? -23.030 -17.406 22.234 1.00 96.38 541 TRP A O 1
ATOM 3893 N N . LEU A 1 542 ? -21.102 -16.232 22.133 1.00 95.88 542 LEU A N 1
ATOM 3894 C CA . LEU A 1 542 ? -21.412 -15.351 21.019 1.00 95.88 542 LEU A CA 1
ATOM 3895 C C . LEU A 1 542 ? -20.217 -15.272 20.057 1.00 95.88 542 LEU A C 1
ATOM 3897 O O . LEU A 1 542 ? -19.097 -14.986 20.476 1.00 95.88 542 LEU A O 1
ATOM 3901 N N . ALA A 1 543 ? -20.461 -15.496 18.768 1.00 94.75 543 ALA A N 1
ATOM 3902 C CA . ALA A 1 543 ? -19.501 -15.289 17.687 1.00 94.75 543 ALA A CA 1
ATOM 3903 C C . ALA A 1 543 ? -20.076 -14.314 16.657 1.00 94.75 543 ALA A C 1
ATOM 3905 O O . ALA A 1 543 ? -21.283 -14.280 16.424 1.00 94.75 543 ALA A O 1
ATOM 3906 N N . VAL A 1 544 ? -19.214 -13.531 16.015 1.00 93.81 544 VAL A N 1
ATOM 3907 C CA . VAL A 1 544 ? -19.606 -12.613 14.938 1.00 93.81 544 VAL A CA 1
ATOM 3908 C C . VAL A 1 544 ? -19.299 -13.295 13.612 1.00 93.81 544 VAL A C 1
ATOM 3910 O O . VAL A 1 544 ? -18.155 -13.294 13.157 1.00 93.81 544 VAL A O 1
ATOM 3913 N N . GLN A 1 545 ? -20.310 -13.943 13.034 1.00 91.56 545 GLN A N 1
ATOM 3914 C CA . GLN A 1 545 ? -20.166 -14.692 11.792 1.00 91.56 545 GLN A CA 1
ATOM 3915 C C . GLN A 1 545 ? -21.479 -14.813 11.014 1.00 91.56 545 GLN A C 1
ATOM 3917 O O . GLN A 1 545 ? -22.543 -14.997 11.606 1.00 91.56 545 GLN A O 1
ATOM 3922 N N . THR A 1 546 ? -21.383 -14.749 9.683 1.00 88.94 546 THR A N 1
ATOM 3923 C CA . THR A 1 546 ? -22.516 -14.862 8.759 1.00 88.94 546 THR A CA 1
ATOM 3924 C C . THR A 1 546 ? -22.495 -16.209 8.036 1.00 88.94 546 THR A C 1
ATOM 3926 O O . THR A 1 546 ? -21.611 -16.449 7.208 1.00 88.94 546 THR A O 1
ATOM 3929 N N . PRO A 1 547 ? -23.474 -17.080 8.308 1.00 85.94 547 PRO A N 1
ATOM 3930 C CA . PRO A 1 547 ? -23.685 -18.333 7.599 1.00 85.94 547 PRO A CA 1
ATOM 3931 C C . PRO A 1 547 ? -24.375 -18.092 6.251 1.00 85.94 547 PRO A C 1
ATOM 3933 O O . PRO A 1 547 ? -25.436 -17.478 6.179 1.00 85.94 547 PRO A O 1
ATOM 3936 N N . LEU A 1 548 ? -23.801 -18.628 5.181 1.00 85.56 548 LEU A N 1
ATOM 3937 C CA . LEU A 1 548 ? -24.396 -18.713 3.856 1.00 85.56 548 LEU A CA 1
ATOM 3938 C C . LEU A 1 548 ? -24.700 -20.186 3.542 1.00 85.56 548 LEU A C 1
ATOM 3940 O O . LEU A 1 548 ? -23.769 -20.978 3.365 1.00 85.56 548 LEU A O 1
ATOM 3944 N N . PRO A 1 549 ? -25.983 -20.577 3.458 1.00 85.00 549 PRO A N 1
ATOM 3945 C CA . PRO A 1 549 ? -26.357 -21.902 2.986 1.00 85.00 549 PRO A CA 1
ATOM 3946 C C . PRO A 1 549 ? -25.877 -22.100 1.545 1.00 85.00 549 PRO A C 1
ATOM 3948 O O . PRO A 1 549 ? -26.135 -21.269 0.673 1.00 85.00 549 PRO A O 1
ATOM 3951 N N . ARG A 1 550 ? -25.196 -23.211 1.281 1.00 85.19 550 ARG A N 1
ATOM 3952 C CA . ARG A 1 550 ? -24.832 -23.661 -0.063 1.00 85.19 550 ARG A CA 1
ATOM 3953 C C . ARG A 1 550 ? -25.891 -24.612 -0.614 1.00 85.19 550 ARG A C 1
ATOM 3955 O O . ARG A 1 550 ? -26.671 -25.216 0.121 1.00 85.19 550 ARG A O 1
ATOM 3962 N N . ALA A 1 551 ? -25.897 -24.766 -1.938 1.00 87.44 551 ALA A N 1
ATOM 3963 C CA . ALA A 1 551 ? -26.838 -25.637 -2.643 1.00 87.44 551 ALA A CA 1
ATOM 3964 C C . ALA A 1 551 ? -26.706 -27.126 -2.260 1.00 87.44 551 ALA A C 1
ATOM 3966 O O . ALA A 1 551 ? -27.662 -27.881 -2.408 1.00 87.44 551 ALA A O 1
ATOM 3967 N N . ASP A 1 552 ? -25.544 -27.541 -1.750 1.00 87.25 552 ASP A N 1
ATOM 3968 C CA . ASP A 1 552 ? -25.273 -28.898 -1.259 1.00 87.25 552 ASP A CA 1
ATOM 3969 C C . ASP A 1 552 ? -25.768 -29.142 0.182 1.00 87.25 552 ASP A C 1
ATOM 3971 O O . ASP A 1 552 ? -25.566 -30.225 0.730 1.00 87.25 552 ASP A O 1
ATOM 3975 N N . GLY A 1 553 ? -26.415 -28.149 0.803 1.00 83.75 553 GLY A N 1
ATOM 3976 C CA . GLY A 1 553 ? -26.884 -28.206 2.187 1.00 83.75 553 GLY A CA 1
ATOM 3977 C C . GLY A 1 553 ? -25.800 -27.925 3.232 1.00 83.75 553 GLY A C 1
ATOM 3978 O O . GLY A 1 553 ? -26.108 -27.925 4.424 1.00 83.75 553 GLY A O 1
ATOM 3979 N N . SER A 1 554 ? -24.554 -27.668 2.821 1.00 83.56 554 SER A N 1
ATOM 3980 C CA . SER A 1 554 ? -23.503 -27.178 3.715 1.00 83.56 554 SER A CA 1
ATOM 3981 C C . SER A 1 554 ? -23.663 -25.679 3.988 1.00 83.56 554 SER A C 1
ATOM 3983 O O . SER A 1 554 ? -24.346 -24.962 3.259 1.00 83.56 554 SER A O 1
ATOM 3985 N N . THR A 1 555 ? -23.021 -25.184 5.045 1.00 80.88 555 THR A N 1
ATOM 3986 C CA . THR A 1 555 ? -22.988 -23.753 5.363 1.00 80.88 555 THR A CA 1
ATOM 3987 C C . THR A 1 555 ? -21.572 -23.240 5.159 1.00 80.88 555 THR A C 1
ATOM 3989 O O . THR A 1 555 ? -20.644 -23.703 5.819 1.00 80.88 555 THR A O 1
ATOM 3992 N N . GLN A 1 556 ? -21.403 -22.268 4.269 1.00 84.88 556 GLN A N 1
ATOM 3993 C CA . GLN A 1 556 ? -20.169 -21.499 4.150 1.00 84.88 556 GLN A CA 1
ATOM 3994 C C . GLN A 1 556 ? -20.274 -20.252 5.012 1.00 84.88 556 GLN A C 1
ATOM 3996 O O . GLN A 1 556 ? -21.278 -19.556 4.959 1.00 84.88 556 GLN A O 1
ATOM 4001 N N . LEU A 1 557 ? -19.241 -19.921 5.775 1.00 83.62 557 LEU A N 1
ATOM 4002 C CA . LEU A 1 557 ? -19.183 -18.613 6.419 1.00 83.62 557 LEU A CA 1
ATOM 4003 C C . LEU A 1 557 ? -18.662 -17.590 5.407 1.00 83.62 557 LEU A C 1
ATOM 4005 O O . LEU A 1 557 ? -17.622 -17.818 4.797 1.00 83.62 557 LEU A O 1
ATOM 4009 N N . VAL A 1 558 ? -19.398 -16.496 5.210 1.00 83.12 558 VAL A N 1
ATOM 4010 C CA . VAL A 1 558 ? -19.028 -15.416 4.267 1.00 83.12 558 VAL A CA 1
ATOM 4011 C C . VAL A 1 558 ? -18.522 -14.157 4.958 1.00 83.12 558 VAL A C 1
ATOM 4013 O O . VAL A 1 558 ? -17.919 -13.300 4.324 1.00 83.12 558 VAL A O 1
ATOM 4016 N N . ASP A 1 559 ? -18.754 -14.042 6.262 1.00 84.06 559 ASP A N 1
ATOM 4017 C CA . ASP A 1 559 ? -18.225 -12.968 7.094 1.00 84.06 559 ASP A CA 1
ATOM 4018 C C . ASP A 1 559 ? -17.893 -13.554 8.462 1.00 84.06 559 ASP A C 1
ATOM 4020 O O . ASP A 1 559 ? -18.731 -14.237 9.044 1.00 84.06 559 ASP A O 1
ATOM 4024 N N . VAL A 1 560 ? -16.678 -13.340 8.960 1.00 86.69 560 VAL A N 1
ATOM 4025 C CA . VAL A 1 560 ? -16.221 -13.836 10.263 1.00 86.69 560 VAL A CA 1
ATOM 4026 C C . VAL A 1 560 ? -15.342 -12.763 10.886 1.00 86.69 560 VAL A C 1
ATOM 4028 O O . VAL A 1 560 ? -14.227 -12.521 10.418 1.00 86.69 560 VAL A O 1
ATOM 4031 N N . ALA A 1 561 ? -15.810 -12.137 11.966 1.00 88.94 561 ALA A N 1
ATOM 4032 C CA . ALA A 1 561 ? -14.938 -11.295 12.772 1.00 88.94 561 ALA A CA 1
ATOM 4033 C C . ALA A 1 561 ? -14.172 -12.166 13.770 1.00 88.94 561 ALA A C 1
ATOM 4035 O O . ALA A 1 561 ? -14.737 -12.996 14.485 1.00 88.94 561 ALA A O 1
ATOM 4036 N N . ARG A 1 562 ? -12.856 -11.969 13.821 1.00 86.44 562 ARG A N 1
ATOM 4037 C CA . ARG A 1 562 ? -11.959 -12.764 14.655 1.00 86.44 562 ARG A CA 1
ATOM 4038 C C . ARG A 1 562 ? -11.936 -12.217 16.081 1.00 86.44 562 ARG A C 1
ATOM 4040 O O . ARG A 1 562 ? -10.997 -11.529 16.451 1.00 86.44 562 ARG A O 1
ATOM 4047 N N . LEU A 1 563 ? -12.964 -12.491 16.886 1.00 91.56 563 LEU A N 1
ATOM 4048 C CA . LEU A 1 563 ? -13.066 -11.977 18.266 1.00 91.56 563 LEU A CA 1
ATOM 4049 C C . LEU A 1 563 ? -11.883 -12.386 19.163 1.00 91.56 563 LEU A C 1
ATOM 4051 O O . LEU A 1 563 ? -11.602 -11.729 20.167 1.00 91.56 563 LEU A O 1
ATOM 4055 N N . PHE A 1 564 ? -11.177 -13.462 18.807 1.00 88.44 564 PHE A N 1
ATOM 4056 C CA . PHE A 1 564 ? -9.962 -13.874 19.505 1.00 88.44 564 PHE A CA 1
ATOM 4057 C C . PHE A 1 564 ? -8.719 -13.052 19.116 1.00 88.44 564 PHE A C 1
ATOM 4059 O O . PHE A 1 564 ? -7.742 -13.060 19.857 1.00 88.44 564 PHE A O 1
ATOM 4066 N N . ASP A 1 565 ? -8.749 -12.335 17.988 1.00 84.38 565 ASP A N 1
ATOM 4067 C CA . ASP A 1 565 ? -7.635 -11.532 17.482 1.00 84.38 565 ASP A CA 1
ATOM 4068 C C . ASP A 1 565 ? -7.432 -10.268 18.344 1.00 84.38 565 ASP A C 1
ATOM 4070 O O . ASP A 1 565 ? -8.337 -9.426 18.427 1.00 84.38 565 ASP A O 1
ATOM 4074 N N . PRO A 1 566 ? -6.247 -10.084 18.960 1.00 84.56 566 PRO A N 1
ATOM 4075 C CA . PRO A 1 566 ? -5.948 -8.912 19.784 1.00 84.56 566 PRO A CA 1
ATOM 4076 C C . PRO A 1 566 ? -6.097 -7.573 19.046 1.00 84.56 566 PRO A C 1
ATOM 4078 O O . PRO A 1 566 ? -6.300 -6.542 19.680 1.00 84.56 566 PRO A O 1
ATOM 4081 N N . SER A 1 567 ? -6.057 -7.553 17.708 1.00 80.38 567 SER A N 1
ATOM 4082 C CA . SER A 1 567 ? -6.243 -6.327 16.919 1.00 80.38 567 SER A CA 1
ATOM 4083 C C . SER A 1 567 ? -7.653 -5.735 16.979 1.00 80.38 567 SER A C 1
ATOM 4085 O O . SER A 1 567 ? -7.817 -4.540 16.698 1.00 80.38 567 SER A O 1
ATOM 4087 N N . LEU A 1 568 ? -8.649 -6.547 17.357 1.00 87.69 568 LEU A N 1
ATOM 4088 C CA . LEU A 1 568 ? -10.018 -6.105 17.629 1.00 87.69 568 LEU A CA 1
ATOM 4089 C C . LEU A 1 568 ? -10.211 -5.632 19.074 1.00 87.69 568 LEU A C 1
ATOM 4091 O O . LEU A 1 568 ? -11.247 -5.042 19.373 1.00 87.69 568 LEU A O 1
ATOM 4095 N N . ALA A 1 569 ? -9.222 -5.874 19.943 1.00 90.38 569 ALA A N 1
ATOM 4096 C CA . ALA A 1 569 ? -9.179 -5.427 21.333 1.00 90.38 569 ALA A CA 1
ATOM 4097 C C . ALA A 1 569 ? -10.405 -5.804 22.168 1.00 90.38 569 ALA A C 1
ATOM 4099 O O . ALA A 1 569 ? -10.857 -5.027 23.005 1.00 90.38 569 ALA A O 1
ATOM 4100 N N . VAL A 1 570 ? -10.947 -7.000 21.938 1.00 94.25 570 VAL A N 1
ATOM 4101 C CA . VAL A 1 570 ? -11.987 -7.583 22.790 1.00 94.25 570 VAL A CA 1
ATOM 4102 C C . VAL A 1 570 ? -11.341 -8.046 24.092 1.00 94.25 570 VAL A C 1
ATOM 4104 O O . VAL A 1 570 ? -10.388 -8.831 24.048 1.00 94.25 570 VAL A O 1
ATOM 4107 N N . HIS A 1 571 ? -11.840 -7.570 25.231 1.00 94.94 571 HIS A N 1
ATOM 4108 C CA . HIS A 1 571 ? -11.343 -7.877 26.580 1.00 94.94 571 HIS A CA 1
ATOM 4109 C C . HIS A 1 571 ? -12.407 -8.584 27.423 1.00 94.94 571 HIS A C 1
ATOM 4111 O O . HIS A 1 571 ? -13.607 -8.476 27.168 1.00 94.94 571 HIS A O 1
ATOM 4117 N N . VAL A 1 572 ? -11.985 -9.300 28.465 1.00 95.19 572 VAL A N 1
ATOM 4118 C CA . VAL A 1 572 ? -12.925 -9.755 29.500 1.00 95.19 572 VAL A CA 1
ATOM 4119 C C . VAL A 1 572 ? -13.482 -8.532 30.236 1.00 95.19 572 VAL A C 1
ATOM 4121 O O . VAL A 1 572 ? -12.762 -7.584 30.534 1.00 95.19 572 VAL A O 1
ATOM 4124 N N . GLY A 1 573 ? -14.784 -8.536 30.514 1.00 96.06 573 GLY A N 1
ATOM 4125 C CA . GLY A 1 573 ? -15.510 -7.419 31.121 1.00 96.06 573 GLY A CA 1
ATOM 4126 C C . GLY A 1 573 ? -16.120 -6.436 30.120 1.00 96.06 573 GLY A C 1
ATOM 4127 O O . GLY A 1 573 ? -17.001 -5.668 30.524 1.00 96.06 573 GLY A O 1
ATOM 4128 N N . ASP A 1 574 ? -15.712 -6.495 28.843 1.00 97.69 574 ASP A N 1
ATOM 4129 C CA . ASP A 1 574 ? -16.365 -5.784 27.738 1.00 97.69 574 ASP A CA 1
ATOM 4130 C C . ASP A 1 574 ? -17.839 -6.177 27.613 1.00 97.69 574 ASP A C 1
ATOM 4132 O O . ASP A 1 574 ? -18.313 -7.157 28.191 1.00 97.69 574 ASP A O 1
ATOM 4136 N N . ILE A 1 575 ? -18.582 -5.375 26.864 1.00 97.75 575 ILE A N 1
ATOM 4137 C CA . ILE A 1 575 ? -20.033 -5.432 26.807 1.00 97.75 575 ILE A CA 1
ATOM 4138 C C . ILE A 1 575 ? -20.458 -6.023 25.460 1.00 97.75 575 ILE A C 1
ATOM 4140 O O . ILE A 1 575 ? -20.094 -5.513 24.402 1.00 97.75 575 ILE A O 1
ATOM 4144 N N . ALA A 1 576 ? -21.263 -7.080 25.485 1.00 97.44 576 ALA A N 1
ATOM 4145 C CA . ALA A 1 576 ? -21.908 -7.638 24.305 1.00 97.44 576 ALA A CA 1
ATOM 4146 C C . ALA A 1 576 ? -23.369 -7.186 24.258 1.00 97.44 576 ALA A C 1
ATOM 4148 O O . ALA A 1 576 ? -24.147 -7.489 25.161 1.00 97.44 576 ALA A O 1
ATOM 4149 N N . GLN A 1 577 ? -23.742 -6.486 23.191 1.00 96.25 577 GLN A N 1
ATOM 4150 C CA . GLN A 1 577 ? -25.117 -6.116 22.889 1.00 96.25 577 GLN A CA 1
ATOM 4151 C C . GLN A 1 577 ? -25.662 -7.052 21.807 1.00 96.25 577 GLN A C 1
ATOM 4153 O O . GLN A 1 577 ? -25.070 -7.179 20.735 1.00 96.25 577 GLN A O 1
ATOM 4158 N N . LEU A 1 578 ? -26.791 -7.699 22.085 1.00 94.75 578 LEU A N 1
ATOM 4159 C CA . LEU A 1 578 ? -27.450 -8.662 21.211 1.00 94.75 578 LEU A CA 1
ATOM 4160 C C . LEU A 1 578 ? -28.814 -8.112 20.805 1.00 94.75 578 LEU A C 1
ATOM 4162 O O . LEU A 1 578 ? -29.606 -7.747 21.663 1.00 94.75 578 LEU A O 1
ATOM 4166 N N . ALA A 1 579 ? -29.116 -8.087 19.517 1.00 93.06 579 ALA A N 1
ATOM 4167 C CA . ALA A 1 579 ? -30.438 -7.794 18.981 1.00 93.06 579 ALA A CA 1
ATOM 4168 C C . ALA A 1 579 ? -30.929 -9.052 18.247 1.00 93.06 579 ALA A C 1
ATOM 4170 O O . ALA A 1 579 ? -30.629 -9.227 17.057 1.00 93.06 579 ALA A O 1
ATOM 4171 N N . PRO A 1 580 ? -31.601 -9.978 18.965 1.00 86.81 580 PRO A N 1
ATOM 4172 C CA . PRO A 1 580 ? -32.056 -11.243 18.412 1.00 86.81 580 PRO A CA 1
ATOM 4173 C C . PRO A 1 580 ? -32.956 -11.017 17.202 1.00 86.81 580 PRO A C 1
ATOM 4175 O O . PRO A 1 580 ? -33.783 -10.104 17.177 1.00 86.81 580 PRO A O 1
ATOM 4178 N N . ALA A 1 581 ? -32.820 -11.885 16.202 1.00 84.75 581 ALA A N 1
ATOM 4179 C CA . ALA A 1 581 ? -33.763 -11.915 15.096 1.00 84.75 581 ALA A CA 1
ATOM 4180 C C . ALA A 1 581 ? -35.178 -12.200 15.622 1.00 84.75 581 ALA A C 1
ATOM 4182 O O . ALA A 1 581 ? -35.353 -12.906 16.617 1.00 84.75 581 ALA A O 1
ATOM 4183 N N . SER A 1 582 ? -36.199 -11.744 14.895 1.00 80.25 582 SER A N 1
ATOM 4184 C CA . SER A 1 582 ? -37.607 -12.033 15.211 1.00 80.25 582 SER A CA 1
ATOM 4185 C C . SER A 1 582 ? -37.939 -13.530 15.272 1.00 80.25 582 SER A C 1
ATOM 4187 O O . SER A 1 582 ? -38.970 -13.923 15.810 1.00 80.25 582 SER A O 1
ATOM 4189 N N . THR A 1 583 ? -37.053 -14.386 14.763 1.00 78.44 583 THR A N 1
ATOM 4190 C CA . THR A 1 583 ? -37.150 -15.843 14.858 1.00 78.44 583 THR A CA 1
ATOM 4191 C C . THR A 1 583 ? -36.858 -16.389 16.260 1.00 78.44 583 THR A C 1
ATOM 4193 O O . THR A 1 583 ? -37.211 -17.531 16.538 1.00 78.44 583 THR A O 1
ATOM 4196 N N . VAL A 1 584 ? -36.236 -15.615 17.158 1.00 84.00 584 VAL A N 1
ATOM 4197 C CA . VAL A 1 584 ? -35.968 -16.018 18.552 1.00 84.00 584 VAL A CA 1
ATOM 4198 C C . VAL A 1 584 ? -37.131 -15.567 19.439 1.00 84.00 584 VAL A C 1
ATOM 4200 O O . VAL A 1 584 ? -37.006 -14.666 20.265 1.00 84.00 584 VAL A O 1
ATOM 4203 N N . THR A 1 585 ? -38.299 -16.183 19.248 1.00 84.81 585 THR A N 1
ATOM 4204 C CA . THR A 1 585 ? -39.569 -15.731 19.846 1.00 84.81 585 THR A CA 1
ATOM 4205 C C . THR A 1 585 ? -39.565 -15.684 21.372 1.00 84.81 585 THR A C 1
ATOM 4207 O O . THR A 1 585 ? -40.241 -14.840 21.944 1.00 84.81 585 THR A O 1
ATOM 4210 N N . ALA A 1 586 ? -38.784 -16.538 22.041 1.00 87.81 586 ALA A N 1
ATOM 4211 C CA . ALA A 1 586 ? -38.653 -16.531 23.502 1.00 87.81 586 ALA A CA 1
ATOM 4212 C C . ALA A 1 586 ? -37.963 -15.269 24.052 1.00 87.81 586 ALA A C 1
ATOM 4214 O O . ALA A 1 586 ? -38.098 -14.966 25.234 1.00 87.81 586 ALA A O 1
ATOM 4215 N N . CYS A 1 587 ? -37.229 -14.549 23.201 1.00 85.88 587 CYS A N 1
ATOM 4216 C CA . CYS A 1 587 ? -36.629 -13.257 23.515 1.00 85.88 587 CYS A CA 1
ATOM 4217 C C . CYS A 1 587 ? -37.474 -12.084 23.012 1.00 85.88 587 CYS A C 1
ATOM 4219 O O . CYS A 1 587 ? -37.132 -10.935 23.261 1.00 85.88 587 CYS A O 1
ATOM 4221 N N . LEU A 1 588 ? -38.574 -12.336 22.297 1.00 84.81 588 LEU A N 1
ATOM 4222 C CA . LEU A 1 588 ? -39.499 -11.267 21.959 1.00 84.81 588 LEU A CA 1
ATOM 4223 C C . LEU A 1 588 ? -40.327 -10.918 23.180 1.00 84.81 588 LEU A C 1
ATOM 4225 O O . LEU A 1 588 ? -40.728 -11.773 23.969 1.00 84.81 588 LEU A O 1
ATOM 4229 N N . THR A 1 589 ? -40.614 -9.634 23.302 1.00 78.44 589 THR A N 1
ATOM 4230 C CA . THR A 1 589 ? -41.503 -9.141 24.339 1.00 78.44 589 THR A CA 1
ATOM 4231 C C . THR A 1 589 ? -42.647 -8.407 23.679 1.00 78.44 589 THR A C 1
ATOM 4233 O O . THR A 1 589 ? -42.478 -7.739 22.655 1.00 78.44 589 THR A O 1
ATOM 4236 N N . THR A 1 590 ? -43.832 -8.590 24.241 1.00 79.31 590 THR A N 1
ATOM 4237 C CA . THR A 1 590 ? -45.017 -7.868 23.810 1.00 79.31 590 THR A CA 1
ATOM 4238 C C . THR A 1 590 ? -44.961 -6.489 24.447 1.00 79.31 590 THR A C 1
ATOM 4240 O O . THR A 1 590 ? -44.862 -6.379 25.672 1.00 79.31 590 THR A O 1
ATOM 4243 N N . ASP A 1 591 ? -44.971 -5.445 23.626 1.00 73.50 591 ASP A N 1
ATOM 4244 C CA . ASP A 1 591 ? -45.182 -4.090 24.120 1.00 73.50 591 ASP A CA 1
ATOM 4245 C C . ASP A 1 591 ? -46.593 -4.020 24.738 1.00 73.50 591 ASP A C 1
ATOM 4247 O O . ASP A 1 591 ? -47.567 -4.333 24.040 1.00 73.50 591 ASP A O 1
ATOM 4251 N N . PRO A 1 592 ? -46.719 -3.689 26.038 1.00 72.81 592 PRO A N 1
ATOM 4252 C CA . PRO A 1 592 ? -48.006 -3.689 26.725 1.00 72.81 592 PRO A CA 1
ATOM 4253 C C . PRO A 1 592 ? -49.010 -2.704 26.115 1.00 72.81 592 PRO A C 1
ATOM 4255 O O . PRO A 1 592 ? -50.210 -2.921 26.267 1.00 72.81 592 PRO A O 1
ATOM 4258 N N . ASP A 1 593 ? -48.545 -1.668 25.409 1.00 76.69 593 ASP A N 1
ATOM 4259 C CA . ASP A 1 593 ? -49.413 -0.628 24.854 1.00 76.69 593 ASP A CA 1
ATOM 4260 C C . ASP A 1 593 ? -49.871 -0.929 23.421 1.00 76.69 593 ASP A C 1
ATOM 4262 O O . ASP A 1 593 ? -50.940 -0.480 23.002 1.00 76.69 593 ASP A O 1
ATOM 4266 N N . THR A 1 594 ? -49.086 -1.685 22.649 1.00 79.62 594 THR A N 1
ATOM 4267 C CA . THR A 1 594 ? -49.360 -1.920 21.218 1.00 79.62 594 THR A CA 1
ATOM 4268 C C . THR A 1 594 ? -49.681 -3.371 20.871 1.00 79.62 594 THR A C 1
ATOM 4270 O O . THR A 1 594 ? -50.062 -3.644 19.734 1.00 79.62 594 THR A O 1
ATOM 4273 N N . GLU A 1 595 ? -49.497 -4.305 21.809 1.00 80.56 595 GLU A N 1
ATOM 4274 C CA . GLU A 1 595 ? -49.545 -5.760 21.589 1.00 80.56 595 GLU A CA 1
ATOM 4275 C C . GLU A 1 595 ? -48.615 -6.264 20.463 1.00 80.56 595 GLU A C 1
ATOM 4277 O O . GLU A 1 595 ? -48.650 -7.441 20.092 1.00 80.56 595 GLU A O 1
ATOM 4282 N N . THR A 1 596 ? -47.746 -5.406 19.916 1.00 77.94 596 THR A N 1
ATOM 4283 C CA . THR A 1 596 ? -46.833 -5.789 18.840 1.00 77.94 596 THR A CA 1
ATOM 4284 C C . THR A 1 596 ? -45.551 -6.403 19.409 1.00 77.94 596 THR A C 1
ATOM 4286 O O . THR A 1 596 ? -44.999 -5.891 20.390 1.00 77.94 596 THR A O 1
ATOM 4289 N N . PRO A 1 597 ? -45.058 -7.521 18.839 1.00 75.38 597 PRO A N 1
ATOM 4290 C CA . PRO A 1 597 ? -43.759 -8.064 19.206 1.00 75.38 597 PRO A CA 1
ATOM 4291 C C . PRO A 1 597 ? -42.673 -7.083 18.766 1.00 75.38 597 PRO A C 1
ATOM 4293 O O . PRO A 1 597 ? -42.457 -6.895 17.568 1.00 75.38 597 PRO A O 1
ATOM 4296 N N . ASN A 1 598 ? -41.975 -6.487 19.728 1.00 75.44 598 ASN A N 1
ATOM 4297 C CA . ASN A 1 598 ? -40.840 -5.620 19.446 1.00 75.44 598 ASN A CA 1
ATOM 4298 C C . ASN A 1 598 ? -39.538 -6.401 19.633 1.00 75.44 598 ASN A C 1
ATOM 4300 O O . ASN A 1 598 ? -39.364 -7.134 20.610 1.00 75.44 598 ASN A O 1
ATOM 4304 N N . THR A 1 599 ? -38.611 -6.246 18.685 1.00 74.06 599 THR A N 1
ATOM 4305 C CA . THR A 1 599 ? -37.248 -6.768 18.817 1.00 74.06 599 THR A CA 1
ATOM 4306 C C . THR A 1 599 ? -36.546 -6.020 19.940 1.00 74.06 599 THR A C 1
ATOM 4308 O O . THR A 1 599 ? -36.251 -4.830 19.820 1.00 74.06 599 THR A O 1
ATOM 4311 N N . THR A 1 600 ? -36.297 -6.717 21.038 1.00 82.19 600 THR A N 1
ATOM 4312 C CA . THR A 1 600 ? -35.561 -6.207 22.191 1.00 82.19 600 THR A CA 1
ATOM 4313 C C . THR A 1 600 ? -34.068 -6.341 21.957 1.00 82.19 600 THR A C 1
ATOM 4315 O O . THR A 1 600 ? -33.595 -7.303 21.357 1.00 82.19 600 THR A O 1
ATOM 4318 N N . SER A 1 601 ? -33.306 -5.350 22.410 1.00 90.44 601 SER A N 1
ATOM 4319 C CA . SER A 1 601 ? -31.859 -5.497 22.523 1.00 90.44 601 SER A CA 1
ATOM 4320 C C . SER A 1 601 ? -31.524 -5.931 23.942 1.00 90.44 601 SER A C 1
ATOM 4322 O O . SER A 1 601 ? -32.089 -5.409 24.898 1.00 90.44 601 SER A O 1
ATOM 4324 N N . TYR A 1 602 ? -30.589 -6.854 24.069 1.00 93.44 602 TYR A N 1
ATOM 4325 C CA . TYR A 1 602 ? -30.035 -7.313 25.327 1.00 93.44 602 TYR A CA 1
ATOM 4326 C C . TYR A 1 602 ? -28.591 -6.875 25.440 1.00 93.44 602 TYR A C 1
ATOM 4328 O O . TYR A 1 602 ? -27.907 -6.682 24.436 1.00 93.44 602 TYR A O 1
ATOM 4336 N N . GLU A 1 603 ? -28.116 -6.763 26.666 1.00 95.06 603 GLU A N 1
ATOM 4337 C CA . GLU A 1 603 ? -26.731 -6.457 26.965 1.00 95.06 603 GLU A CA 1
ATOM 4338 C C . GLU A 1 603 ? -26.212 -7.350 28.078 1.00 95.06 603 GLU A C 1
ATOM 4340 O O . GLU A 1 603 ? -26.942 -7.655 29.011 1.00 95.06 603 GLU A O 1
ATOM 4345 N N . THR A 1 604 ? -24.957 -7.766 27.991 1.00 96.56 604 THR A N 1
ATOM 4346 C CA . THR A 1 604 ? -24.287 -8.552 29.030 1.00 96.56 604 THR A CA 1
ATOM 4347 C C . THR A 1 604 ? -22.782 -8.313 28.995 1.00 96.56 604 THR A C 1
ATOM 4349 O O . THR A 1 604 ? -22.255 -7.727 28.046 1.00 96.56 604 THR A O 1
ATOM 4352 N N . ARG A 1 605 ? -22.073 -8.764 30.031 1.00 97.50 605 ARG A N 1
ATOM 4353 C CA . ARG A 1 605 ? -20.614 -8.737 30.092 1.00 97.50 605 ARG A CA 1
ATOM 4354 C C . ARG A 1 605 ? -19.993 -9.987 29.486 1.00 97.50 605 ARG A C 1
ATOM 4356 O O . ARG A 1 605 ? -20.512 -11.095 29.605 1.00 97.50 605 ARG A O 1
ATOM 4363 N N . ILE A 1 606 ? -18.827 -9.805 28.887 1.00 97.50 606 ILE A N 1
ATOM 4364 C CA . ILE A 1 606 ? -17.963 -10.883 28.423 1.00 97.50 606 ILE A CA 1
ATOM 4365 C C . ILE A 1 606 ? -17.220 -11.458 29.630 1.00 97.50 606 ILE A C 1
ATOM 4367 O O . ILE A 1 606 ? -16.501 -10.742 30.322 1.00 97.50 606 ILE A O 1
ATOM 4371 N N . THR A 1 607 ? -17.373 -12.756 29.882 1.00 96.62 607 THR A N 1
ATOM 4372 C CA . THR A 1 607 ? -16.734 -13.457 31.013 1.00 96.62 607 THR A CA 1
ATOM 4373 C C . THR A 1 607 ? -15.486 -14.228 30.610 1.00 96.62 607 THR A C 1
ATOM 4375 O O . THR A 1 607 ? -14.623 -14.485 31.444 1.00 96.62 607 THR A O 1
ATOM 4378 N N . ALA A 1 608 ? -15.381 -14.615 29.340 1.00 95.00 608 ALA A N 1
ATOM 4379 C CA . ALA A 1 608 ? -14.202 -15.265 28.785 1.00 95.00 608 ALA A CA 1
ATOM 4380 C C . ALA A 1 608 ? -14.146 -15.049 27.273 1.00 95.00 608 ALA A C 1
ATOM 4382 O O . ALA A 1 608 ? -15.176 -14.843 26.629 1.00 95.00 608 ALA A O 1
ATOM 4383 N N . ILE A 1 609 ? -12.952 -15.165 26.701 1.00 93.94 609 ILE A N 1
ATOM 4384 C CA . ILE A 1 609 ? -12.751 -15.112 25.255 1.00 93.94 609 ILE A CA 1
ATOM 4385 C C . ILE A 1 609 ? -12.301 -16.495 24.804 1.00 93.94 609 ILE A C 1
ATOM 4387 O O . ILE A 1 609 ? -11.346 -17.061 25.328 1.00 93.94 609 ILE A O 1
ATOM 4391 N N . LEU A 1 610 ? -13.058 -17.071 23.882 1.00 92.62 610 LEU A N 1
ATOM 4392 C CA . LEU A 1 610 ? -12.958 -18.461 23.475 1.00 92.62 610 LEU A CA 1
ATOM 4393 C C . LEU A 1 610 ? -12.098 -18.562 22.208 1.00 92.62 610 LEU A C 1
ATOM 4395 O O . LEU A 1 610 ? -12.344 -17.814 21.252 1.00 92.62 610 LEU A O 1
ATOM 4399 N N . PRO A 1 611 ? -11.111 -19.476 22.173 1.00 89.44 611 PRO A N 1
ATOM 4400 C CA . PRO A 1 611 ? -10.259 -19.664 21.004 1.00 89.44 611 PRO A CA 1
ATOM 4401 C C . PRO A 1 611 ? -11.068 -20.156 19.796 1.00 89.44 611 PRO A C 1
ATOM 4403 O O . PRO A 1 611 ? -12.161 -20.692 19.977 1.00 89.44 611 PRO A O 1
ATOM 4406 N N . PRO A 1 612 ? -10.552 -20.016 18.564 1.00 86.56 612 PRO A N 1
ATOM 4407 C CA . PRO A 1 612 ? -11.174 -20.584 17.372 1.00 86.56 612 PRO A CA 1
ATOM 4408 C C . PRO A 1 612 ? -11.556 -22.063 17.518 1.00 86.56 612 PRO A C 1
ATOM 4410 O O . PRO A 1 612 ? -10.805 -22.861 18.078 1.00 86.56 612 PRO A O 1
ATOM 4413 N N . SER A 1 613 ? -12.718 -22.437 16.982 1.00 86.25 613 SER A N 1
ATOM 4414 C CA . SER A 1 613 ? -13.173 -23.830 16.891 1.00 86.25 613 SER A CA 1
ATOM 4415 C C . SER A 1 613 ? -13.949 -24.067 15.594 1.00 86.25 613 SER A C 1
ATOM 4417 O O . SER A 1 613 ? -14.286 -23.117 14.892 1.00 86.25 613 SER A O 1
ATOM 4419 N N . ALA A 1 614 ? -14.313 -25.319 15.300 1.00 83.75 614 ALA A N 1
ATOM 4420 C CA . ALA A 1 614 ? -15.163 -25.634 14.149 1.00 83.75 614 ALA A CA 1
ATOM 4421 C C . ALA A 1 614 ? -16.528 -24.910 14.177 1.00 83.75 614 ALA A C 1
ATOM 4423 O O . ALA A 1 614 ? -17.081 -24.621 13.120 1.00 83.75 614 ALA A O 1
ATOM 4424 N N . ALA A 1 615 ? -17.066 -24.597 15.363 1.00 86.00 615 ALA A N 1
ATOM 4425 C CA . ALA A 1 615 ? -18.335 -23.877 15.507 1.00 86.00 615 ALA A CA 1
ATOM 4426 C C . ALA A 1 615 ? -18.182 -22.351 15.367 1.00 86.00 615 ALA A C 1
ATOM 4428 O O . ALA A 1 615 ? -19.143 -21.658 15.042 1.00 86.00 615 ALA A O 1
ATOM 4429 N N . TYR A 1 616 ? -16.985 -21.826 15.619 1.00 88.69 616 TYR A N 1
ATOM 4430 C CA . TYR A 1 616 ? -16.671 -20.399 15.582 1.00 88.69 616 TYR A CA 1
ATOM 4431 C C . TYR A 1 616 ? -15.208 -20.213 15.150 1.00 88.69 616 TYR A C 1
ATOM 4433 O O . TYR A 1 616 ? -14.323 -20.034 15.991 1.00 88.69 616 TYR A O 1
ATOM 4441 N N . PRO A 1 617 ? -14.899 -20.280 13.842 1.00 84.00 617 PRO A N 1
ATOM 4442 C CA . PRO A 1 617 ? -13.517 -20.219 13.358 1.00 84.00 617 PRO A CA 1
ATOM 4443 C C . PRO A 1 617 ? -12.826 -18.872 13.621 1.00 84.00 617 PRO A C 1
ATOM 4445 O O . PRO A 1 617 ? -11.602 -18.804 13.619 1.00 84.00 617 PRO A O 1
ATOM 4448 N N . GLY A 1 618 ? -13.578 -17.802 13.902 1.00 83.25 618 GLY A N 1
ATOM 4449 C CA . GLY A 1 618 ? -13.031 -16.520 14.371 1.00 83.25 618 GLY A CA 1
ATOM 4450 C C . GLY A 1 618 ? -12.754 -16.453 15.881 1.00 83.25 618 GLY A C 1
ATOM 4451 O O . GLY A 1 618 ? -12.255 -15.438 16.372 1.00 83.25 618 GLY A O 1
ATOM 4452 N N . GLY A 1 619 ? -13.087 -17.503 16.631 1.00 90.81 619 GLY A N 1
ATOM 4453 C CA . GLY A 1 619 ? -13.252 -17.430 18.080 1.00 90.81 619 GLY A CA 1
ATOM 4454 C C . GLY A 1 619 ? -14.625 -16.884 18.479 1.00 90.81 619 GLY A C 1
ATOM 4455 O O . GLY A 1 619 ? -15.422 -16.459 17.642 1.00 90.81 619 GLY A O 1
ATOM 4456 N N . ALA A 1 620 ? -14.900 -16.911 19.778 1.00 94.62 620 ALA A N 1
ATOM 4457 C CA . ALA A 1 620 ? -16.161 -16.459 20.360 1.00 94.62 620 ALA A CA 1
ATOM 4458 C C . ALA A 1 620 ? -15.913 -15.766 21.706 1.00 94.62 620 ALA A C 1
ATOM 4460 O O . ALA A 1 620 ? -14.794 -15.750 22.214 1.00 94.62 620 ALA A O 1
ATOM 4461 N N . VAL A 1 621 ? -16.952 -15.206 22.312 1.00 96.88 621 VAL A N 1
ATOM 4462 C CA . VAL A 1 621 ? -16.936 -14.712 23.693 1.00 96.88 621 VAL A CA 1
ATOM 4463 C C . VAL A 1 621 ? -17.976 -15.464 24.513 1.00 96.88 621 VAL A C 1
ATOM 4465 O O . VAL A 1 621 ? -19.069 -15.722 24.021 1.00 96.88 621 VAL A O 1
ATOM 4468 N N . ALA A 1 622 ? -17.647 -15.832 25.749 1.00 96.81 622 ALA A N 1
ATOM 4469 C CA . ALA A 1 622 ? -18.615 -16.345 26.713 1.00 96.81 622 ALA A CA 1
ATOM 4470 C C . ALA A 1 622 ? -19.277 -15.173 27.443 1.00 96.81 622 ALA A C 1
ATOM 4472 O O . ALA A 1 622 ? -18.601 -14.209 27.807 1.00 96.81 622 ALA A O 1
ATOM 4473 N N . LEU A 1 623 ? -20.583 -15.261 27.672 1.00 97.12 623 LEU A N 1
ATOM 4474 C CA . LEU A 1 623 ? -21.399 -14.172 28.204 1.00 97.12 623 LEU A CA 1
ATOM 4475 C C . LEU A 1 623 ? -21.830 -14.435 29.654 1.00 97.12 623 LEU A C 1
ATOM 4477 O O . LEU A 1 623 ? -21.988 -15.587 30.059 1.00 97.12 623 LEU A O 1
ATOM 4481 N N . ASP A 1 624 ? -22.015 -13.372 30.438 1.00 96.75 624 ASP A N 1
ATOM 4482 C CA . 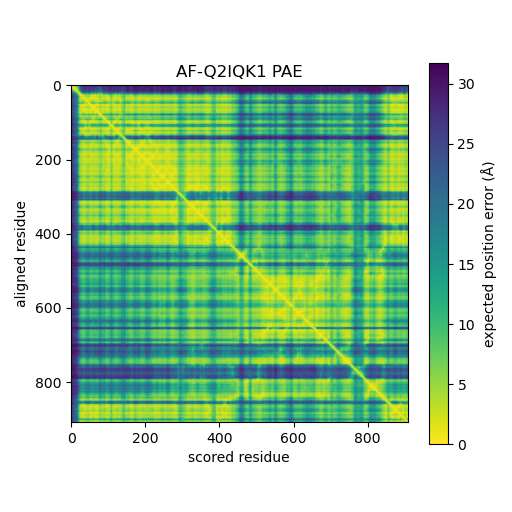ASP A 1 624 ? -22.580 -13.447 31.787 1.00 96.75 624 ASP A CA 1
ATOM 4483 C C . ASP A 1 624 ? -24.110 -13.528 31.717 1.00 96.75 624 ASP A C 1
ATOM 4485 O O . ASP A 1 624 ? -24.820 -12.526 31.605 1.00 96.75 624 ASP A O 1
ATOM 4489 N N . GLU A 1 625 ? -24.640 -14.743 31.783 1.00 94.31 625 GLU A N 1
ATOM 4490 C CA . GLU A 1 625 ? -26.084 -14.985 31.734 1.00 94.31 625 GLU A CA 1
ATOM 4491 C C . GLU A 1 625 ? -26.840 -14.305 32.882 1.00 94.31 625 GLU A C 1
ATOM 4493 O O . GLU A 1 625 ? -27.985 -13.899 32.695 1.00 94.31 625 GLU A O 1
ATOM 4498 N N . ALA A 1 626 ? -26.205 -14.135 34.048 1.00 91.31 626 ALA A N 1
ATOM 4499 C CA . ALA A 1 626 ? -26.826 -13.483 35.198 1.00 91.31 626 ALA A CA 1
ATOM 4500 C C . ALA A 1 626 ? -26.919 -11.958 35.025 1.00 91.31 626 ALA A C 1
ATOM 4502 O O . ALA A 1 626 ? -27.747 -11.317 35.671 1.00 91.31 626 ALA A O 1
ATOM 4503 N N . GLN A 1 627 ? -26.091 -11.383 34.148 1.00 91.62 627 GLN A N 1
ATOM 4504 C CA . GLN A 1 627 ? -26.093 -9.962 33.795 1.00 91.62 627 GLN A CA 1
ATOM 4505 C C . GLN A 1 627 ? -26.655 -9.697 32.397 1.00 91.62 627 GLN A C 1
ATOM 4507 O O . GLN A 1 627 ? -26.414 -8.628 31.840 1.00 91.62 627 GLN A O 1
ATOM 4512 N N . LEU A 1 628 ? -27.398 -10.643 31.814 1.00 92.00 628 LEU A N 1
ATOM 4513 C CA . LEU A 1 628 ? -28.113 -10.394 30.570 1.00 92.00 628 LEU A CA 1
ATOM 4514 C C . LEU A 1 628 ? -29.327 -9.510 30.857 1.00 92.00 628 LEU A C 1
ATOM 4516 O O . LEU A 1 628 ? -30.298 -9.954 31.459 1.00 92.00 628 LEU A O 1
ATOM 4520 N N . ILE A 1 629 ? -29.246 -8.250 30.452 1.00 91.81 629 ILE A N 1
ATOM 4521 C CA . ILE A 1 629 ? -30.180 -7.184 30.799 1.00 91.81 629 ILE A CA 1
ATOM 4522 C C . ILE A 1 629 ? -30.913 -6.709 29.541 1.00 91.81 629 ILE A C 1
ATOM 4524 O O . ILE A 1 629 ? -30.297 -6.491 28.500 1.00 91.81 629 ILE A O 1
ATOM 4528 N N . ASP A 1 630 ? -32.226 -6.519 29.642 1.00 89.25 630 ASP A N 1
ATOM 4529 C CA . ASP A 1 630 ? -33.072 -5.968 28.581 1.00 89.25 630 ASP A CA 1
ATOM 4530 C C . ASP A 1 630 ? -32.919 -4.436 28.475 1.00 89.25 630 ASP A C 1
ATOM 4532 O O . ASP A 1 630 ? -33.094 -3.707 29.456 1.00 89.25 630 ASP A O 1
ATOM 4536 N N . LEU A 1 631 ? -32.596 -3.941 27.276 1.00 85.94 631 LEU A N 1
ATOM 4537 C CA . LEU A 1 631 ? -32.350 -2.525 26.989 1.00 85.94 631 LEU A CA 1
ATOM 4538 C C . LEU A 1 631 ? -33.605 -1.724 26.604 1.00 85.94 631 LEU A C 1
ATOM 4540 O O . LEU A 1 631 ? -33.472 -0.551 26.256 1.00 85.94 631 LEU A O 1
ATOM 4544 N N . ARG A 1 632 ? -34.814 -2.300 26.659 1.00 80.31 632 ARG A N 1
ATOM 4545 C CA . ARG A 1 632 ? -36.060 -1.543 26.411 1.00 80.31 632 ARG A CA 1
ATOM 4546 C C . ARG A 1 632 ? -36.213 -0.337 27.331 1.00 80.31 632 ARG A C 1
ATOM 4548 O O . ARG A 1 632 ? -36.640 0.722 26.879 1.00 80.31 632 ARG A O 1
ATOM 4555 N N . ASN A 1 633 ? -35.859 -0.501 28.605 1.00 72.62 633 ASN A N 1
ATOM 4556 C CA . ASN A 1 633 ? -35.930 0.580 29.577 1.00 72.62 633 ASN A CA 1
ATOM 4557 C C . ASN A 1 633 ? -34.639 1.413 29.517 1.00 72.62 633 ASN A C 1
ATOM 4559 O O . ASN A 1 633 ? -33.556 0.905 29.840 1.00 72.62 633 ASN A O 1
ATOM 4563 N N . PRO A 1 634 ? -34.720 2.703 29.135 1.00 67.00 634 PRO A N 1
ATOM 4564 C CA . PRO A 1 634 ? -33.537 3.553 29.053 1.00 67.00 634 PRO A CA 1
ATOM 4565 C C . PRO A 1 634 ? -32.919 3.788 30.437 1.00 67.00 634 PRO A C 1
ATOM 4567 O O . PRO A 1 634 ? -31.704 3.967 30.541 1.00 67.00 634 PRO A O 1
ATOM 4570 N N . VAL A 1 635 ? -33.734 3.723 31.497 1.00 70.38 635 VAL A N 1
ATOM 4571 C CA . VAL A 1 635 ? -33.329 3.936 32.888 1.00 70.38 635 VAL A CA 1
ATOM 4572 C C . VAL A 1 635 ? -32.606 2.692 33.427 1.00 70.38 635 VAL A C 1
ATOM 4574 O O . VAL A 1 635 ? -33.240 1.646 33.572 1.00 70.38 635 VAL A O 1
ATOM 4577 N N . PRO A 1 636 ? -31.305 2.773 33.781 1.00 74.00 636 PRO A N 1
ATOM 4578 C CA . PRO A 1 636 ? -30.524 1.617 34.235 1.00 74.00 636 PRO A CA 1
ATOM 4579 C C . PRO A 1 636 ? -31.132 0.864 35.425 1.00 74.00 636 PRO A C 1
ATOM 4581 O O . PRO A 1 636 ? -31.061 -0.359 35.469 1.00 74.00 636 PRO A O 1
ATOM 4584 N N . SER A 1 637 ? -31.764 1.578 36.363 1.00 72.81 637 SER A N 1
ATOM 4585 C CA . SER A 1 637 ? -32.387 0.986 37.554 1.00 72.81 637 SER A CA 1
ATOM 4586 C C . SER A 1 637 ? -33.669 0.199 37.272 1.00 72.81 637 SER A C 1
ATOM 4588 O O . SER A 1 637 ? -34.108 -0.557 38.131 1.00 72.81 637 SER A O 1
ATOM 4590 N N . GLU A 1 638 ? -34.279 0.383 36.101 1.00 75.19 638 GLU A N 1
ATOM 4591 C CA . GLU A 1 638 ? -35.525 -0.286 35.699 1.00 75.19 638 GLU A CA 1
ATOM 4592 C C . GLU A 1 638 ? -35.282 -1.408 34.687 1.00 75.19 638 GLU A C 1
ATOM 4594 O O . GLU A 1 638 ? -36.231 -2.021 34.188 1.00 75.19 638 GLU A O 1
ATOM 4599 N N . ARG A 1 639 ? -34.020 -1.678 34.339 1.00 80.81 639 ARG A N 1
ATOM 4600 C CA . ARG A 1 639 ? -33.707 -2.741 33.392 1.00 80.81 639 ARG A CA 1
ATOM 4601 C C . ARG A 1 639 ? -33.892 -4.103 34.052 1.00 80.81 639 ARG A C 1
ATOM 4603 O O . ARG A 1 639 ? -33.398 -4.352 35.151 1.00 80.81 639 ARG A O 1
ATOM 4610 N N . LEU A 1 640 ? -34.612 -4.982 33.364 1.00 85.19 640 LEU A N 1
ATOM 4611 C CA . LEU A 1 640 ? -34.934 -6.317 33.856 1.00 85.19 640 LEU A CA 1
ATOM 4612 C C . LEU A 1 640 ? -33.915 -7.341 33.340 1.00 85.19 640 LEU A C 1
ATOM 4614 O O . LEU A 1 640 ? -33.446 -7.210 32.204 1.00 85.19 640 LEU A O 1
ATOM 4618 N N . PRO A 1 641 ? -33.584 -8.371 34.137 1.00 88.81 641 PRO A N 1
ATOM 4619 C CA . PRO A 1 641 ? -32.815 -9.502 33.642 1.00 88.81 641 PRO A CA 1
ATOM 4620 C C . PRO A 1 641 ? -33.611 -10.256 32.569 1.00 88.81 641 PRO A C 1
ATOM 4622 O O . PRO A 1 641 ? -34.844 -10.310 32.603 1.00 88.81 641 PRO A O 1
ATOM 4625 N N . ALA A 1 642 ? -32.900 -10.858 31.621 1.00 87.19 642 ALA A N 1
ATOM 4626 C CA . ALA A 1 642 ? -33.486 -11.714 30.606 1.00 87.19 642 ALA A CA 1
ATOM 4627 C C . ALA A 1 642 ? -34.176 -12.924 31.246 1.00 87.19 642 ALA A C 1
ATOM 4629 O O . ALA A 1 642 ? -33.742 -13.456 32.271 1.00 87.19 642 ALA A O 1
ATOM 4630 N N . THR A 1 643 ? -35.256 -13.379 30.616 1.00 91.12 643 THR A N 1
ATOM 4631 C CA . THR A 1 643 ? -35.980 -14.556 31.088 1.00 91.12 643 THR A CA 1
ATOM 4632 C C . THR A 1 643 ? -35.138 -15.822 30.884 1.00 91.12 643 THR A C 1
ATOM 4634 O O . THR A 1 643 ? -34.389 -15.914 29.901 1.00 91.12 643 THR A O 1
ATOM 4637 N N . PRO A 1 644 ? -35.259 -16.834 31.765 1.00 93.56 644 PRO A N 1
ATOM 4638 C CA . PRO A 1 644 ? -34.596 -18.123 31.571 1.00 93.56 644 PRO A CA 1
ATOM 4639 C C . PRO A 1 644 ? -34.911 -18.758 30.209 1.00 93.56 644 PRO A C 1
ATOM 4641 O O . PRO A 1 644 ? -34.041 -19.383 29.604 1.00 93.56 644 PRO A O 1
ATOM 4644 N N . GLU A 1 645 ? -36.128 -18.561 29.695 1.00 92.56 645 GLU A N 1
ATOM 4645 C CA . GLU A 1 645 ? -36.555 -19.039 28.380 1.00 92.56 645 GLU A CA 1
ATOM 4646 C C . GLU A 1 645 ? -35.800 -18.348 27.240 1.00 92.56 645 GLU A C 1
ATOM 4648 O O . GLU A 1 645 ? -35.394 -19.019 26.290 1.00 92.56 645 GLU A O 1
ATOM 4653 N N . CYS A 1 646 ? -35.563 -17.034 27.332 1.00 91.62 646 CYS A N 1
ATOM 4654 C CA . CYS A 1 646 ? -34.764 -16.314 26.341 1.00 91.62 646 CYS A CA 1
ATOM 4655 C C . CYS A 1 646 ? -33.305 -16.790 26.358 1.00 91.62 646 CYS A C 1
ATOM 4657 O O . CYS A 1 646 ? -32.747 -17.092 25.303 1.00 91.62 646 CYS A O 1
ATOM 4659 N N . VAL A 1 647 ? -32.697 -16.948 27.541 1.00 93.25 647 VAL A N 1
ATOM 4660 C CA . VAL A 1 647 ? -31.325 -17.477 27.661 1.00 93.25 647 VAL A CA 1
ATOM 4661 C C . VAL A 1 647 ? -31.230 -18.888 27.073 1.00 93.25 647 VAL A C 1
ATOM 4663 O O . VAL A 1 647 ? -30.318 -19.178 26.296 1.00 93.25 647 VAL A O 1
ATOM 4666 N N . ALA A 1 648 ? -32.190 -19.762 27.389 1.00 93.44 648 ALA A N 1
ATOM 4667 C CA . ALA A 1 648 ? -32.256 -21.106 26.826 1.00 93.44 648 ALA A CA 1
ATOM 4668 C C . ALA A 1 648 ? -32.417 -21.082 25.298 1.00 93.44 648 ALA A C 1
ATOM 4670 O O . ALA A 1 648 ? -31.761 -21.862 24.609 1.00 93.44 648 ALA A O 1
ATOM 4671 N N . ALA A 1 649 ? -33.232 -20.169 24.761 1.00 91.38 649 ALA A N 1
ATOM 4672 C CA . ALA A 1 649 ? -33.399 -20.007 23.323 1.00 91.38 649 ALA A CA 1
ATOM 4673 C C . ALA A 1 649 ? -32.107 -19.538 22.646 1.00 91.38 649 ALA A C 1
ATOM 4675 O O . ALA A 1 649 ? -31.702 -20.157 21.667 1.00 91.38 649 ALA A O 1
ATOM 4676 N N . LEU A 1 650 ? -31.412 -18.532 23.193 1.00 91.81 650 LEU A N 1
ATOM 4677 C CA . LEU A 1 650 ? -30.125 -18.048 22.669 1.00 91.81 650 LEU A CA 1
ATOM 4678 C C . LEU A 1 650 ? -29.062 -19.154 22.617 1.00 91.81 650 LEU A C 1
ATOM 4680 O O . LEU A 1 650 ? -28.285 -19.212 21.663 1.00 91.81 650 LEU A O 1
ATOM 4684 N N . LYS A 1 651 ? -29.068 -20.087 23.577 1.00 93.56 651 LYS A N 1
ATOM 4685 C CA . LYS A 1 651 ? -28.180 -21.263 23.571 1.00 93.56 651 LYS A CA 1
ATOM 4686 C C . LYS A 1 651 ? -28.479 -22.268 22.453 1.00 93.56 651 LYS A C 1
ATOM 4688 O O . LYS A 1 651 ? -27.615 -23.090 22.152 1.00 93.56 651 LYS A O 1
ATOM 4693 N N . GLN A 1 652 ? -29.666 -22.219 21.845 1.00 88.25 652 GLN A N 1
ATOM 4694 C CA . GLN A 1 652 ? -30.073 -23.111 20.752 1.00 88.25 652 GLN A CA 1
ATOM 4695 C C . GLN A 1 652 ? -30.006 -22.468 19.354 1.00 88.25 652 GLN A C 1
ATOM 4697 O O . GLN A 1 652 ? -30.258 -23.154 18.363 1.00 88.25 652 GLN A O 1
ATOM 4702 N N . VAL A 1 653 ? -29.660 -21.179 19.235 1.00 75.06 653 VAL A N 1
ATOM 4703 C CA . VAL A 1 653 ? -29.619 -20.474 17.939 1.00 75.06 653 VAL A CA 1
ATOM 4704 C C . VAL A 1 653 ? -28.377 -20.866 17.127 1.00 75.06 653 VAL A C 1
ATOM 4706 O O . VAL A 1 653 ? -27.358 -20.197 17.182 1.00 75.06 653 VAL A O 1
ATOM 4709 N N . ALA A 1 654 ? -28.475 -21.902 16.292 1.00 65.38 654 ALA A N 1
ATOM 4710 C CA . ALA A 1 654 ? -27.459 -22.252 15.289 1.00 65.38 654 ALA A CA 1
ATOM 4711 C C . ALA A 1 654 ? -28.056 -22.306 13.866 1.00 65.38 654 ALA A C 1
ATOM 4713 O O . ALA A 1 654 ? -29.272 -22.355 13.682 1.00 65.38 654 ALA A O 1
ATOM 4714 N N . PRO A 1 655 ? -27.215 -22.353 12.826 1.00 59.59 655 PRO A N 1
ATOM 4715 C CA . PRO A 1 655 ? -26.637 -21.221 12.108 1.00 59.59 655 PRO A CA 1
ATOM 4716 C C . PRO A 1 655 ? -27.641 -20.459 11.206 1.00 59.59 655 PRO A C 1
ATOM 4718 O O . PRO A 1 655 ? -27.254 -19.992 10.151 1.00 59.59 655 PRO A O 1
ATOM 4721 N N . ALA A 1 656 ? -28.932 -20.347 11.533 1.00 55.94 656 ALA A N 1
ATOM 4722 C CA . ALA A 1 656 ? -29.917 -19.708 10.636 1.00 55.94 656 ALA A CA 1
ATOM 4723 C C . ALA A 1 656 ? -30.410 -18.311 11.083 1.00 55.94 656 ALA A C 1
ATOM 4725 O O . ALA A 1 656 ? -31.226 -17.701 10.394 1.00 55.94 656 ALA A O 1
ATOM 4726 N N . GLY A 1 657 ? -29.959 -17.799 12.233 1.00 60.03 657 GLY A N 1
ATOM 4727 C CA . GLY A 1 657 ? -30.447 -16.531 12.789 1.00 60.03 657 GLY A CA 1
ATOM 4728 C C . GLY A 1 657 ? -29.619 -15.317 12.360 1.00 60.03 657 GLY A C 1
ATOM 4729 O O . GLY A 1 657 ? -28.454 -15.219 12.730 1.00 60.03 657 GLY A O 1
ATOM 4730 N N . ASN A 1 658 ? -30.234 -14.355 11.663 1.00 73.31 658 ASN A N 1
ATOM 4731 C CA . ASN A 1 658 ? -29.672 -13.016 11.420 1.00 73.31 658 ASN A CA 1
ATOM 4732 C C . ASN A 1 658 ? -29.755 -12.150 12.695 1.00 73.31 658 ASN A C 1
ATOM 4734 O O . ASN A 1 658 ? -30.498 -11.170 12.736 1.00 73.31 658 ASN A O 1
ATOM 4738 N N . MET A 1 659 ? -29.066 -12.538 13.771 1.00 89.62 659 MET A N 1
ATOM 4739 C CA . MET A 1 659 ? -28.962 -11.701 14.971 1.00 89.62 659 MET A CA 1
ATOM 4740 C C . MET A 1 659 ? -27.951 -10.583 14.725 1.00 89.62 659 MET A C 1
ATOM 4742 O O . MET A 1 659 ? -26.861 -10.848 14.222 1.00 89.62 659 MET A O 1
ATOM 4746 N N . LEU A 1 660 ? -28.288 -9.350 15.106 1.00 93.00 660 LEU A N 1
ATOM 4747 C CA . LEU A 1 660 ? -27.331 -8.246 15.095 1.00 93.00 660 LEU A CA 1
ATOM 4748 C C . LEU A 1 660 ? -26.621 -8.162 16.442 1.00 93.00 660 LEU A C 1
ATOM 4750 O O . LEU A 1 660 ? -27.230 -8.308 17.498 1.00 93.00 660 LEU A O 1
ATOM 4754 N N . VAL A 1 661 ? -25.320 -7.934 16.398 1.00 95.00 661 VAL A N 1
ATOM 4755 C CA . VAL A 1 661 ? -24.432 -7.978 17.549 1.00 95.00 661 VAL A CA 1
ATOM 4756 C C . VAL A 1 661 ? -23.507 -6.778 17.511 1.00 95.00 661 VAL A C 1
ATOM 4758 O O . VAL A 1 661 ? -22.933 -6.449 16.471 1.00 95.00 661 VAL A O 1
ATOM 4761 N N . THR A 1 662 ? -23.331 -6.153 18.668 1.00 97.00 662 THR A N 1
ATOM 4762 C CA . THR A 1 662 ? -22.352 -5.091 18.874 1.00 97.00 662 THR A CA 1
ATOM 4763 C C . THR A 1 662 ? -21.476 -5.443 20.070 1.00 97.00 662 THR A C 1
ATOM 4765 O O . THR A 1 662 ? -21.997 -5.665 21.159 1.00 97.00 662 THR A O 1
ATOM 4768 N N . ILE A 1 663 ? -20.155 -5.473 19.892 1.00 97.62 663 ILE A N 1
ATOM 4769 C CA . ILE A 1 663 ? -19.209 -5.577 21.013 1.00 97.62 663 ILE A CA 1
ATOM 4770 C C . ILE A 1 663 ? -18.725 -4.173 21.361 1.00 97.62 663 ILE A C 1
ATOM 4772 O O . ILE A 1 663 ? -18.310 -3.418 20.481 1.00 97.62 663 ILE A O 1
ATOM 4776 N N . ARG A 1 664 ? -18.793 -3.815 22.638 1.00 97.44 664 ARG A N 1
ATOM 4777 C CA . ARG A 1 664 ? -18.452 -2.498 23.178 1.00 97.44 664 ARG A CA 1
ATOM 4778 C C . ARG A 1 664 ? -17.361 -2.631 24.226 1.00 97.44 664 ARG A C 1
ATOM 4780 O O . ARG A 1 664 ? -17.319 -3.615 24.961 1.00 97.44 664 ARG A O 1
ATOM 4787 N N . ALA A 1 665 ? -16.515 -1.614 24.330 1.00 97.06 665 ALA A N 1
ATOM 4788 C CA . ALA A 1 665 ? -15.542 -1.544 25.410 1.00 97.06 665 ALA A CA 1
ATOM 4789 C C . ALA A 1 665 ? -16.255 -1.429 26.772 1.00 97.06 665 ALA A C 1
ATOM 4791 O O . ALA A 1 665 ? -17.291 -0.780 26.882 1.00 97.06 665 ALA A O 1
ATOM 4792 N N . ALA A 1 666 ? -15.693 -2.003 27.834 1.00 95.62 666 ALA A N 1
ATOM 4793 C CA . ALA A 1 666 ? -16.175 -1.779 29.203 1.00 95.62 666 ALA A CA 1
ATOM 4794 C C . ALA A 1 666 ? -15.915 -0.345 29.711 1.00 95.62 666 ALA A C 1
ATOM 4796 O O . ALA A 1 666 ? -16.542 0.103 30.671 1.00 95.62 666 ALA A O 1
ATOM 4797 N N . GLY A 1 667 ? -14.967 0.356 29.084 1.00 95.31 667 GLY A N 1
ATOM 4798 C CA . GLY A 1 667 ? -14.504 1.684 29.473 1.00 95.31 667 GLY A CA 1
ATOM 4799 C C . GLY A 1 667 ? -14.216 2.563 28.261 1.00 95.31 667 GLY A C 1
ATOM 4800 O O . GLY A 1 667 ? -14.917 2.496 27.252 1.00 95.31 667 GLY A O 1
ATOM 4801 N N . LEU A 1 668 ? -13.194 3.406 28.368 1.00 95.69 668 LEU A N 1
ATOM 4802 C CA . LEU A 1 668 ? -12.773 4.274 27.276 1.00 95.69 668 LEU A CA 1
ATOM 4803 C C . LEU A 1 668 ? -12.027 3.486 26.200 1.00 95.69 668 LEU A C 1
ATOM 4805 O O . LEU A 1 668 ? -11.145 2.683 26.496 1.00 95.69 668 LEU A O 1
ATOM 4809 N N . ILE A 1 669 ? -12.343 3.777 24.947 1.00 95.94 669 ILE A N 1
ATOM 4810 C CA . ILE A 1 669 ? -11.644 3.272 23.771 1.00 95.94 669 ILE A CA 1
ATOM 4811 C C . ILE A 1 669 ? -11.220 4.444 22.896 1.00 95.94 669 ILE A C 1
ATOM 4813 O O . ILE A 1 669 ? -12.011 5.351 22.656 1.00 95.94 669 ILE A O 1
ATOM 4817 N N . ALA A 1 670 ? -9.984 4.414 22.407 1.00 94.94 670 ALA A N 1
ATOM 4818 C CA . ALA A 1 670 ? -9.489 5.313 21.380 1.00 94.94 670 ALA A CA 1
ATOM 4819 C C . ALA A 1 670 ? -9.407 4.577 20.036 1.00 94.94 670 ALA A C 1
ATOM 4821 O O . ALA A 1 670 ? -8.938 3.436 19.950 1.00 94.94 670 ALA A O 1
ATOM 4822 N N . GLY A 1 671 ? -9.833 5.248 18.969 1.00 92.88 671 GLY A N 1
ATOM 4823 C CA . GLY A 1 671 ? -9.700 4.756 17.608 1.00 92.88 671 GLY A CA 1
ATOM 4824 C C . GLY A 1 671 ? -9.440 5.858 16.585 1.00 92.88 671 GLY A C 1
ATOM 4825 O O . GLY A 1 671 ? -9.925 6.970 16.748 1.00 92.88 671 GLY A O 1
ATOM 4826 N N . GLY A 1 672 ? -8.691 5.545 15.529 1.00 90.50 672 GLY A N 1
ATOM 4827 C CA . GLY A 1 672 ? -8.575 6.366 14.316 1.00 90.50 672 GLY A CA 1
ATOM 4828 C C . GLY A 1 672 ? -9.448 5.801 13.194 1.00 90.50 672 GLY A C 1
ATOM 4829 O O . GLY A 1 672 ? -9.632 4.581 13.117 1.00 90.50 672 GLY A O 1
ATOM 4830 N N . ALA A 1 673 ? -9.975 6.631 12.296 1.00 88.00 673 ALA A N 1
ATOM 4831 C CA . ALA A 1 673 ? -10.738 6.148 11.145 1.00 88.00 673 ALA A CA 1
ATOM 4832 C C . ALA A 1 673 ? -9.863 5.254 10.249 1.00 88.00 673 ALA A C 1
ATOM 4834 O O . ALA A 1 673 ? -10.310 4.186 9.818 1.00 88.00 673 ALA A O 1
ATOM 4835 N N . SER A 1 674 ? -8.590 5.617 10.064 1.00 81.19 674 SER A N 1
ATOM 4836 C CA . SER A 1 674 ? -7.622 4.833 9.288 1.00 81.19 674 SER A CA 1
ATOM 4837 C C . SER A 1 674 ? -6.980 3.682 10.075 1.00 81.19 674 SER A C 1
ATOM 4839 O O . SER A 1 674 ? -6.682 2.639 9.497 1.00 81.19 674 SER A O 1
ATOM 4841 N N . MET A 1 675 ? -6.822 3.805 11.399 1.00 82.06 675 MET A N 1
ATOM 4842 C CA . MET A 1 675 ? -6.117 2.807 12.231 1.00 82.06 675 MET A CA 1
ATOM 4843 C C . MET A 1 675 ? -7.016 1.802 12.953 1.00 82.06 675 MET A C 1
ATOM 4845 O O . MET A 1 675 ? -6.582 0.706 13.337 1.00 82.06 675 MET A O 1
ATOM 4849 N N . GLY A 1 676 ? -8.271 2.170 13.181 1.00 89.56 676 GLY A N 1
ATOM 4850 C CA . GLY A 1 676 ? -9.166 1.447 14.072 1.00 89.56 676 GLY A CA 1
ATOM 4851 C C . GLY A 1 676 ? -8.790 1.624 15.507 1.00 89.56 676 GLY A C 1
ATOM 4852 O O . GLY A 1 676 ? -8.392 2.709 15.888 1.00 89.56 676 GLY A O 1
ATOM 4853 N N . TYR A 1 677 ? -8.895 0.551 16.283 1.00 91.56 677 TYR A N 1
ATOM 4854 C CA . TYR A 1 677 ? -8.486 0.550 17.676 1.00 91.56 677 TYR A CA 1
ATOM 4855 C C . TYR A 1 677 ? -7.020 0.974 17.838 1.00 91.56 677 TYR A C 1
ATOM 4857 O O . TYR A 1 677 ? -6.144 0.383 17.199 1.00 91.56 677 TYR A O 1
ATOM 4865 N N . VAL A 1 678 ? -6.763 1.964 18.692 1.00 90.25 678 VAL A N 1
ATOM 4866 C CA . VAL A 1 678 ? -5.406 2.448 19.003 1.00 90.25 678 VAL A CA 1
ATOM 4867 C C . VAL A 1 678 ? -5.069 2.407 20.495 1.00 90.25 678 VAL A C 1
ATOM 4869 O O . VAL A 1 678 ? -3.975 2.806 20.875 1.00 90.25 678 VAL A O 1
ATOM 4872 N N . GLY A 1 679 ? -5.980 1.919 21.339 1.00 92.88 679 GLY A N 1
ATOM 4873 C CA . GLY A 1 679 ? -5.750 1.753 22.774 1.00 92.88 679 GLY A CA 1
ATOM 4874 C C . GLY A 1 679 ? -6.973 2.090 23.629 1.00 92.88 679 GLY A C 1
ATOM 4875 O O . GLY A 1 679 ? -8.010 2.525 23.125 1.00 92.88 679 GLY A O 1
ATOM 4876 N N . ARG A 1 680 ? -6.835 1.914 24.945 1.00 93.69 680 ARG A N 1
ATOM 4877 C CA . ARG A 1 680 ? -7.834 2.268 25.966 1.00 93.69 680 ARG A CA 1
ATOM 4878 C C . ARG A 1 680 ? -7.262 3.367 26.868 1.00 93.69 680 ARG A C 1
ATOM 4880 O O . ARG A 1 680 ? -6.522 3.044 27.799 1.00 93.69 680 ARG A O 1
ATOM 4887 N N . PRO A 1 681 ? -7.521 4.657 26.577 1.00 93.69 681 PRO A N 1
ATOM 4888 C CA . PRO A 1 681 ? -7.027 5.740 27.417 1.00 93.69 681 PRO A CA 1
ATOM 4889 C C . PRO A 1 681 ? -7.662 5.654 28.805 1.00 93.69 681 PRO A C 1
ATOM 4891 O O . PRO A 1 681 ? -8.811 5.242 28.944 1.00 93.69 681 PRO A O 1
ATOM 4894 N N . GLN A 1 682 ? -6.919 6.048 29.832 1.00 91.19 682 GLN A N 1
ATOM 4895 C CA . GLN A 1 682 ? -7.460 6.163 31.183 1.00 91.19 682 GLN A CA 1
ATOM 4896 C C . GLN A 1 682 ? -8.007 7.571 31.400 1.00 91.19 682 GLN A C 1
ATOM 4898 O O . GLN A 1 682 ? -7.543 8.530 30.785 1.00 91.19 682 GLN A O 1
ATOM 4903 N N . LEU A 1 683 ? -9.016 7.686 32.260 1.00 88.62 683 LEU A N 1
ATOM 4904 C CA . LEU A 1 683 ? -9.522 8.983 32.684 1.00 88.62 683 LEU A CA 1
ATOM 4905 C C . LEU A 1 683 ? -8.644 9.510 33.819 1.00 88.62 683 LEU A C 1
ATOM 4907 O O . LEU A 1 683 ? -8.501 8.851 34.849 1.00 88.62 683 LEU A O 1
ATOM 4911 N N . GLU A 1 684 ? -8.070 10.693 33.645 1.00 83.38 684 GLU A N 1
ATOM 4912 C CA . GLU A 1 684 ? -7.155 11.267 34.625 1.00 83.38 684 GLU A CA 1
ATOM 4913 C C . GLU A 1 684 ? -7.916 12.145 35.618 1.00 83.38 684 GLU A C 1
ATOM 4915 O O . GLU A 1 684 ? -8.462 13.192 35.257 1.00 83.38 684 GLU A O 1
ATOM 4920 N N . ALA A 1 685 ? -7.938 11.721 36.884 1.00 72.69 685 ALA A N 1
ATOM 4921 C CA . ALA A 1 685 ? -8.497 12.515 37.979 1.00 72.69 685 ALA A CA 1
ATOM 4922 C C . ALA A 1 685 ? -7.572 13.675 38.390 1.00 72.69 685 ALA A C 1
ATOM 4924 O O . ALA A 1 685 ? -8.051 14.718 38.831 1.00 72.69 685 ALA A O 1
ATOM 4925 N N . ASP A 1 686 ? -6.257 13.494 38.233 1.00 72.94 686 ASP A N 1
ATOM 4926 C CA . ASP A 1 686 ? -5.241 14.517 38.469 1.00 72.94 686 ASP A CA 1
ATOM 4927 C C . ASP A 1 686 ? -4.355 14.659 37.218 1.00 72.94 686 ASP A C 1
ATOM 4929 O O . ASP A 1 686 ? -3.539 13.771 36.949 1.00 72.94 686 ASP A O 1
ATOM 4933 N N . PRO A 1 687 ? -4.471 15.770 36.469 1.00 65.62 687 PRO A N 1
ATOM 4934 C CA . PRO A 1 687 ? -3.676 16.005 35.265 1.00 65.62 687 PRO A CA 1
ATOM 4935 C C . PRO A 1 687 ? -2.175 16.194 35.539 1.00 65.62 687 PRO A C 1
ATOM 4937 O O . PRO A 1 687 ? -1.393 16.295 34.599 1.00 65.62 687 PRO A O 1
ATOM 4940 N N . THR A 1 688 ? -1.753 16.299 36.806 1.00 66.69 688 THR A N 1
ATOM 4941 C CA . THR A 1 688 ? -0.341 16.471 37.187 1.00 66.69 688 THR A CA 1
ATOM 4942 C C . THR A 1 688 ? 0.360 15.171 37.570 1.00 66.69 688 THR A C 1
ATOM 4944 O O . THR A 1 688 ? 1.587 15.159 37.673 1.00 66.69 688 THR A O 1
ATOM 4947 N N . ALA A 1 689 ? -0.393 14.087 37.775 1.00 66.25 689 ALA A N 1
ATOM 4948 C CA . ALA A 1 689 ? 0.131 12.823 38.291 1.00 66.25 689 ALA A CA 1
ATOM 4949 C C . ALA A 1 689 ? 0.083 11.665 37.283 1.00 66.25 689 ALA A C 1
ATOM 4951 O O . ALA A 1 689 ? 0.690 10.627 37.541 1.00 66.25 689 ALA A O 1
ATOM 4952 N N . ALA A 1 690 ? -0.643 11.813 36.173 1.00 65.94 690 ALA A N 1
ATOM 4953 C CA . ALA A 1 690 ? -0.871 10.737 35.218 1.00 65.94 690 ALA A CA 1
ATOM 4954 C C . ALA A 1 690 ? -0.006 10.872 33.958 1.00 65.94 690 ALA A C 1
ATOM 4956 O O . ALA A 1 690 ? 0.219 11.971 33.449 1.00 65.94 690 ALA A O 1
ATOM 4957 N N . ASP A 1 691 ? 0.447 9.728 33.446 1.00 79.25 691 ASP A N 1
ATOM 4958 C CA . ASP A 1 691 ? 1.059 9.648 32.125 1.00 79.25 691 ASP A CA 1
ATOM 4959 C C . ASP A 1 691 ? -0.017 9.868 31.052 1.00 79.25 691 ASP A C 1
ATOM 4961 O O . ASP A 1 691 ? -1.100 9.280 31.156 1.00 79.25 691 ASP A O 1
ATOM 4965 N N . PRO A 1 692 ? 0.260 10.668 30.005 1.00 84.06 692 PRO A N 1
ATOM 4966 C CA . PRO A 1 692 ? -0.699 10.861 28.931 1.00 84.06 692 PRO A CA 1
ATOM 4967 C C . PRO A 1 692 ? -1.024 9.532 28.259 1.00 84.06 692 PRO A C 1
ATOM 4969 O O . PRO A 1 692 ? -0.159 8.662 28.105 1.00 84.06 692 PRO A O 1
ATOM 4972 N N . PHE A 1 693 ? -2.228 9.433 27.694 1.00 89.38 693 PHE A N 1
ATOM 4973 C CA . PHE A 1 693 ? -2.423 8.462 26.629 1.00 89.38 693 PHE A CA 1
ATOM 4974 C C . PHE A 1 693 ? -1.443 8.790 25.505 1.00 89.38 693 PHE A C 1
ATOM 4976 O O . PHE A 1 693 ? -1.352 9.936 25.057 1.00 89.38 693 PHE A O 1
ATOM 4983 N N . ALA A 1 694 ? -0.702 7.788 25.052 1.00 86.19 694 ALA A N 1
ATOM 4984 C CA . ALA A 1 694 ? 0.286 7.948 24.006 1.00 86.19 694 ALA A CA 1
ATOM 4985 C C . ALA A 1 694 ? 0.308 6.691 23.137 1.00 86.19 694 ALA A C 1
ATOM 4987 O O . ALA A 1 694 ? 0.628 5.600 23.608 1.00 86.19 694 ALA A O 1
ATOM 4988 N N . LEU A 1 695 ? -0.007 6.848 21.851 1.00 84.56 695 LEU A N 1
ATOM 4989 C CA . LEU A 1 695 ? 0.272 5.816 20.859 1.00 84.56 695 LEU A CA 1
ATOM 4990 C C . LEU A 1 695 ? 1.736 5.964 20.443 1.00 84.56 695 LEU A C 1
ATOM 4992 O O . LEU A 1 695 ? 2.058 6.781 19.578 1.00 84.56 695 LEU A O 1
ATOM 4996 N N . THR A 1 696 ? 2.627 5.226 21.099 1.00 76.00 696 THR A N 1
ATOM 4997 C CA . THR A 1 696 ? 4.069 5.295 20.844 1.00 76.00 696 THR A CA 1
ATOM 4998 C C . THR A 1 696 ? 4.557 4.158 19.962 1.00 76.00 696 THR A C 1
ATOM 5000 O O . THR A 1 696 ? 3.974 3.076 19.880 1.00 76.00 696 THR A O 1
ATOM 5003 N N . TYR A 1 697 ? 5.687 4.417 19.318 1.00 66.50 697 TYR A N 1
ATOM 5004 C CA . TYR A 1 697 ? 6.427 3.434 18.543 1.00 66.50 697 TYR A CA 1
ATOM 5005 C C . TYR A 1 697 ? 7.065 2.334 19.416 1.00 66.50 697 TYR A C 1
ATOM 5007 O O . TYR A 1 697 ? 7.107 1.165 19.029 1.00 66.50 697 TYR A O 1
ATOM 5015 N N . SER A 1 698 ? 7.538 2.706 20.612 1.00 59.50 698 SER A N 1
ATOM 5016 C CA . SER A 1 698 ? 8.340 1.879 21.527 1.00 59.50 698 SER A CA 1
ATOM 5017 C C . SER A 1 698 ? 7.520 1.113 22.563 1.00 59.50 698 SER A C 1
ATOM 5019 O O . SER A 1 698 ? 8.048 0.725 23.605 1.00 59.50 698 SER A O 1
ATOM 5021 N N . ALA A 1 699 ? 6.233 0.860 22.306 1.00 50.38 699 ALA A N 1
ATOM 5022 C CA . ALA A 1 699 ? 5.395 0.167 23.279 1.00 50.38 699 ALA A CA 1
ATOM 5023 C C . ALA A 1 699 ? 5.945 -1.218 23.668 1.00 50.38 699 ALA A C 1
ATOM 5025 O O . ALA A 1 699 ? 5.496 -1.728 24.681 1.00 50.38 699 ALA A O 1
ATOM 5026 N N . LEU A 1 700 ? 6.923 -1.789 22.945 1.00 51.78 700 LEU A N 1
ATOM 5027 C CA . LEU A 1 700 ? 7.736 -2.941 23.349 1.00 51.78 700 LEU A CA 1
ATOM 5028 C C . LEU A 1 700 ? 9.013 -2.470 24.075 1.00 51.78 700 LEU A C 1
ATOM 5030 O O . LEU A 1 700 ? 9.876 -1.837 23.474 1.00 51.78 700 LEU A O 1
ATOM 5034 N N . ALA A 1 701 ? 9.133 -2.789 25.366 1.00 46.09 701 ALA A N 1
ATOM 5035 C CA . ALA A 1 701 ? 10.344 -2.576 26.168 1.00 46.09 701 ALA A CA 1
ATOM 5036 C C . ALA A 1 701 ? 11.612 -3.097 25.442 1.00 46.09 701 ALA A C 1
ATOM 5038 O O . ALA A 1 701 ? 11.499 -4.045 24.659 1.00 46.09 701 ALA A O 1
ATOM 5039 N N . PRO A 1 702 ? 12.808 -2.520 25.692 1.00 44.28 702 PRO A N 1
ATOM 5040 C CA . PRO A 1 702 ? 14.040 -2.906 24.996 1.00 44.28 702 PRO A CA 1
ATOM 5041 C C . PRO A 1 702 ? 14.315 -4.425 25.107 1.00 44.28 702 PRO A C 1
ATOM 5043 O O . PRO A 1 702 ? 13.970 -5.034 26.123 1.00 44.28 702 PRO A O 1
ATOM 5046 N N . PRO A 1 703 ? 14.883 -5.056 24.058 1.00 56.09 703 PRO A N 1
ATOM 5047 C CA . PRO A 1 703 ? 14.628 -6.460 23.720 1.00 56.09 703 PRO A CA 1
ATOM 5048 C C . PRO A 1 703 ? 15.440 -7.451 24.584 1.00 56.09 703 PRO A C 1
ATOM 5050 O O . PRO A 1 703 ? 16.391 -7.067 25.267 1.00 56.09 703 PRO A O 1
ATOM 5053 N N . PRO A 1 704 ? 15.068 -8.750 24.547 1.00 43.97 704 PRO A N 1
ATOM 5054 C CA . PRO A 1 704 ? 15.554 -9.575 23.436 1.00 43.97 704 PRO A CA 1
ATOM 5055 C C . PRO A 1 704 ? 14.455 -10.245 22.597 1.00 43.97 704 PRO A C 1
ATOM 5057 O O . PRO A 1 704 ? 14.779 -10.935 21.634 1.00 43.97 704 PRO A O 1
ATOM 5060 N N . LEU A 1 705 ? 13.170 -10.087 22.923 1.00 48.56 705 LEU A N 1
ATOM 5061 C CA . LEU A 1 705 ? 12.112 -10.740 22.149 1.00 48.56 705 LEU A CA 1
ATOM 5062 C C . LEU A 1 705 ? 11.853 -9.938 20.867 1.00 48.56 705 LEU A C 1
ATOM 5064 O O . LEU A 1 705 ? 11.103 -8.967 20.875 1.00 48.56 705 LEU A O 1
ATOM 5068 N N . GLY A 1 706 ? 12.516 -10.318 19.771 1.00 55.34 706 GLY A N 1
ATOM 5069 C CA . GLY A 1 706 ? 12.201 -9.803 18.437 1.00 55.34 706 GLY A CA 1
ATOM 5070 C C . GLY A 1 706 ? 10.718 -10.000 18.099 1.00 55.34 706 GLY A C 1
ATOM 5071 O O . GLY A 1 706 ? 10.042 -10.823 18.714 1.00 55.34 706 GLY A O 1
ATOM 5072 N N . GLU A 1 707 ? 10.196 -9.275 17.106 1.00 55.59 707 GLU A N 1
ATOM 5073 C CA . GLU A 1 707 ? 8.798 -9.438 16.658 1.00 55.59 707 GLU A CA 1
ATOM 5074 C C . GLU A 1 707 ? 8.436 -10.891 16.300 1.00 55.59 707 GLU A C 1
ATOM 5076 O O . GLU A 1 707 ? 7.266 -11.262 16.383 1.00 55.59 707 GLU A O 1
ATOM 5081 N N . ASP A 1 708 ? 9.437 -11.699 15.940 1.00 56.81 708 ASP A N 1
ATOM 5082 C CA . ASP A 1 708 ? 9.310 -13.125 15.631 1.00 56.81 708 ASP A CA 1
ATOM 5083 C C . ASP A 1 708 ? 9.304 -14.019 16.892 1.00 56.81 708 ASP A C 1
ATOM 5085 O O . ASP A 1 708 ? 8.856 -15.162 16.844 1.00 56.81 708 ASP A O 1
ATOM 5089 N N . ALA A 1 709 ? 9.796 -13.514 18.030 1.00 49.66 709 ALA A N 1
ATOM 5090 C CA . ALA A 1 709 ? 9.904 -14.252 19.290 1.00 49.66 709 ALA A CA 1
ATOM 5091 C C . ALA A 1 709 ? 8.612 -14.216 20.116 1.00 49.66 709 ALA A C 1
ATOM 5093 O O . ALA A 1 709 ? 8.368 -15.119 20.918 1.00 49.66 709 ALA A O 1
ATOM 5094 N N . ILE A 1 710 ? 7.771 -13.197 19.920 1.00 57.31 710 ILE A N 1
ATOM 5095 C CA . ILE A 1 710 ? 6.421 -13.209 20.472 1.00 57.31 710 ILE A CA 1
ATOM 5096 C C . ILE A 1 710 ? 5.552 -13.976 19.478 1.00 57.31 710 ILE A C 1
ATOM 5098 O O . ILE A 1 710 ? 5.158 -13.445 18.440 1.00 57.31 710 ILE A O 1
ATOM 5102 N N . THR A 1 711 ? 5.238 -15.235 19.795 1.00 61.69 711 THR A N 1
ATOM 5103 C CA . THR A 1 711 ? 4.215 -16.038 19.105 1.00 61.69 711 THR A CA 1
ATOM 5104 C C . THR A 1 711 ? 2.832 -15.447 19.359 1.00 61.69 711 THR A C 1
ATOM 5106 O O . THR A 1 711 ? 1.978 -16.055 19.997 1.00 61.69 711 THR A O 1
ATOM 5109 N N . CYS A 1 712 ? 2.611 -14.228 18.875 1.00 67.19 712 CYS A N 1
ATOM 5110 C CA . CYS A 1 712 ? 1.302 -13.630 18.830 1.00 67.19 712 CYS A CA 1
ATOM 5111 C C . CYS A 1 712 ? 0.540 -14.249 17.675 1.00 67.19 712 CYS A C 1
ATOM 5113 O O . CYS A 1 712 ? 0.963 -14.114 16.520 1.00 67.19 712 CYS A O 1
ATOM 5115 N N . PRO A 1 713 ? -0.587 -14.913 17.955 1.00 61.97 713 PRO A N 1
ATOM 5116 C CA . PRO A 1 713 ? -1.377 -15.580 16.943 1.00 61.97 713 PRO A CA 1
ATOM 5117 C C . PRO A 1 713 ? -2.205 -14.564 16.143 1.00 61.97 713 PRO A C 1
ATOM 5119 O O . PRO A 1 713 ? -3.428 -14.625 16.093 1.00 61.97 713 PRO A O 1
ATOM 5122 N N . ILE A 1 714 ? -1.533 -13.607 15.501 1.00 62.06 714 ILE A N 1
ATOM 5123 C CA . ILE A 1 714 ? -2.132 -12.706 14.519 1.00 62.06 714 ILE A CA 1
ATOM 5124 C C . ILE A 1 714 ? -2.272 -13.535 13.249 1.00 62.06 714 ILE A C 1
ATOM 5126 O O . ILE A 1 714 ? -1.284 -13.791 12.554 1.00 62.06 714 ILE A O 1
ATOM 5130 N N . LEU A 1 715 ? -3.473 -14.047 12.997 1.00 55.75 715 LEU A N 1
ATOM 5131 C CA . LEU A 1 715 ? -3.780 -14.862 11.823 1.00 55.75 715 LEU A CA 1
ATOM 5132 C C . LEU A 1 715 ? -3.448 -14.066 10.547 1.00 55.75 715 LEU A C 1
ATOM 5134 O O . LEU A 1 715 ? -3.979 -12.963 10.382 1.00 55.75 715 LEU A O 1
ATOM 5138 N N . PRO A 1 716 ? -2.643 -14.603 9.612 1.00 52.66 716 PRO A N 1
ATOM 5139 C CA . PRO A 1 716 ? -2.592 -14.071 8.256 1.00 52.66 716 PRO A CA 1
ATOM 5140 C C . PRO A 1 716 ? -4.012 -13.991 7.676 1.00 52.66 716 PRO A C 1
ATOM 5142 O O . PRO A 1 716 ? -4.897 -14.790 8.014 1.00 52.66 716 PRO A O 1
ATOM 5145 N N . TRP A 1 717 ? -4.274 -12.962 6.883 1.00 38.69 717 TRP A N 1
ATOM 5146 C CA . TRP A 1 717 ? -5.509 -12.863 6.112 1.00 38.69 717 TRP A CA 1
ATOM 5147 C C . TRP A 1 717 ? -5.296 -13.554 4.757 1.00 38.69 717 TRP A C 1
ATOM 5149 O O . TRP A 1 717 ? -4.206 -13.381 4.212 1.00 38.69 717 TRP A O 1
ATOM 5159 N N . PRO A 1 718 ? -6.276 -14.301 4.203 1.00 46.91 718 PRO A N 1
ATOM 5160 C CA . PRO A 1 718 ? -7.638 -14.572 4.698 1.00 46.91 718 PRO A CA 1
ATOM 5161 C C . PRO A 1 718 ? -7.775 -15.800 5.628 1.00 46.91 718 PRO A C 1
ATOM 5163 O O . PRO A 1 718 ? -6.955 -16.711 5.634 1.00 46.91 718 PRO A O 1
ATOM 5166 N N . ALA A 1 719 ? -8.851 -15.843 6.434 1.00 40.34 719 ALA A N 1
ATOM 5167 C CA . ALA A 1 719 ? -9.156 -16.946 7.372 1.00 40.34 719 ALA A CA 1
ATOM 5168 C C . ALA A 1 719 ? -9.472 -18.282 6.680 1.00 40.34 719 ALA A C 1
ATOM 5170 O O . ALA A 1 719 ? -9.323 -19.348 7.275 1.00 40.34 719 ALA A O 1
ATOM 5171 N N . GLU A 1 720 ? -9.900 -18.204 5.424 1.00 45.81 720 GLU A N 1
ATOM 5172 C CA . GLU A 1 720 ? -10.295 -19.336 4.587 1.00 45.81 720 GLU A CA 1
ATOM 5173 C C . GLU A 1 720 ? -9.147 -20.331 4.383 1.00 45.81 720 GLU A C 1
ATOM 5175 O O . GLU A 1 720 ? -9.395 -21.531 4.292 1.00 45.81 720 GLU A O 1
ATOM 5180 N N . ALA A 1 721 ? -7.897 -19.853 4.422 1.00 49.62 721 ALA A N 1
ATOM 5181 C CA . ALA A 1 721 ? -6.705 -20.678 4.256 1.00 49.62 721 ALA A CA 1
ATOM 5182 C C . ALA A 1 721 ? -6.531 -21.750 5.351 1.00 49.62 721 ALA A C 1
ATOM 5184 O O . ALA A 1 721 ? -5.861 -22.752 5.119 1.00 49.62 721 ALA A O 1
ATOM 5185 N N . TYR A 1 722 ? -7.133 -21.578 6.536 1.00 51.09 722 TYR A N 1
ATOM 5186 C CA . TYR A 1 722 ? -6.886 -22.465 7.684 1.00 51.09 722 TYR A CA 1
ATOM 5187 C C . TYR A 1 722 ? -8.006 -23.475 7.968 1.00 51.09 722 TYR A C 1
ATOM 5189 O O . TYR A 1 722 ? -7.827 -24.375 8.794 1.00 51.09 722 TYR A O 1
ATOM 5197 N N . GLY A 1 723 ? -9.146 -23.381 7.274 1.00 54.44 723 GLY A N 1
ATOM 5198 C CA . GLY A 1 723 ? -10.288 -24.270 7.504 1.00 54.44 723 GLY A CA 1
ATOM 5199 C C . GLY A 1 723 ? -10.680 -24.380 8.996 1.00 54.44 723 GLY A C 1
ATOM 5200 O O . GLY A 1 723 ? -10.422 -23.467 9.780 1.00 54.44 723 GLY A O 1
ATOM 5201 N N . PRO A 1 724 ? -11.298 -25.492 9.437 1.00 54.88 724 PRO A N 1
ATOM 5202 C CA . PRO A 1 724 ? -11.636 -25.714 10.849 1.00 54.88 724 PRO A CA 1
ATOM 5203 C C . PRO A 1 724 ? -10.417 -26.008 11.746 1.00 54.88 724 PRO A C 1
ATOM 5205 O O . PRO A 1 724 ? -10.565 -26.081 12.965 1.00 54.88 724 PRO A O 1
ATOM 5208 N N . ASN A 1 725 ? -9.223 -26.180 11.168 1.00 56.69 725 ASN A N 1
ATOM 5209 C CA . ASN A 1 725 ? -8.005 -26.577 11.870 1.00 56.69 725 ASN A CA 1
ATOM 5210 C C . ASN A 1 725 ? -7.053 -25.383 11.992 1.00 56.69 725 ASN A C 1
ATOM 5212 O O . ASN A 1 725 ? -5.961 -25.387 11.422 1.00 56.69 725 ASN A O 1
ATOM 5216 N N . ALA A 1 726 ? -7.462 -24.361 12.750 1.00 57.25 726 ALA A N 1
ATOM 5217 C CA . ALA A 1 726 ? -6.544 -23.295 13.137 1.00 57.25 726 ALA A CA 1
ATOM 5218 C C . ALA A 1 726 ? -5.273 -23.927 13.753 1.00 57.25 726 ALA A C 1
ATOM 5220 O O . ALA A 1 726 ? -5.397 -24.801 14.618 1.00 57.25 726 ALA A O 1
ATOM 5221 N N . PRO A 1 727 ? -4.057 -23.548 13.314 1.00 61.78 727 PRO A N 1
ATOM 5222 C CA . PRO A 1 727 ? -2.828 -24.162 13.815 1.00 61.78 727 PRO A CA 1
ATOM 5223 C C . PRO A 1 727 ? -2.742 -24.144 15.352 1.00 61.78 727 PRO A C 1
ATOM 5225 O O . PRO A 1 727 ? -3.159 -23.185 15.996 1.00 61.78 727 PRO A O 1
ATOM 5228 N N . ALA A 1 728 ? -2.165 -25.179 15.971 1.00 63.94 728 ALA A N 1
ATOM 5229 C CA . ALA A 1 728 ? -2.097 -25.295 17.439 1.00 63.94 728 ALA A CA 1
ATOM 5230 C C . ALA A 1 728 ? -1.416 -24.089 18.128 1.00 63.94 728 ALA A C 1
ATOM 5232 O O . ALA A 1 728 ? -1.720 -23.759 19.275 1.00 63.94 728 ALA A O 1
ATOM 5233 N N . ALA A 1 729 ? -0.546 -23.378 17.404 1.00 61.41 729 ALA A N 1
ATOM 5234 C CA . ALA A 1 729 ? 0.058 -22.125 17.848 1.00 61.41 729 ALA A CA 1
ATOM 5235 C C . ALA A 1 729 ? -0.978 -21.023 18.168 1.00 61.41 729 ALA A C 1
ATOM 5237 O O . ALA A 1 729 ? -0.718 -20.178 19.019 1.00 61.41 729 ALA A O 1
ATOM 5238 N N . PHE A 1 730 ? -2.170 -21.046 17.556 1.00 63.91 730 PHE A N 1
ATOM 5239 C CA . PHE A 1 730 ? -3.240 -20.071 17.809 1.00 63.91 730 PHE A CA 1
ATOM 5240 C C . PHE A 1 730 ? -3.918 -20.269 19.166 1.00 63.91 730 PHE A C 1
ATOM 5242 O O . PHE A 1 730 ? -4.308 -19.299 19.811 1.00 63.91 730 PHE A O 1
ATOM 5249 N N . THR A 1 731 ? -3.988 -21.511 19.644 1.00 65.94 731 THR A N 1
ATOM 5250 C CA . THR A 1 731 ? -4.516 -21.838 20.977 1.00 65.94 731 THR A CA 1
ATOM 5251 C C . THR A 1 731 ? -3.513 -21.616 22.111 1.00 65.94 731 THR A C 1
ATOM 5253 O O . THR A 1 731 ? -3.864 -21.811 23.269 1.00 65.94 731 THR A O 1
ATOM 5256 N N . ALA A 1 732 ? -2.273 -21.210 21.818 1.00 68.38 732 ALA A N 1
ATOM 5257 C CA . ALA A 1 732 ? -1.249 -21.015 22.846 1.00 68.38 732 ALA A CA 1
ATOM 5258 C C . ALA A 1 732 ? -1.427 -19.707 23.644 1.00 68.38 732 ALA A C 1
ATOM 5260 O O . ALA A 1 732 ? -1.007 -19.639 24.795 1.00 68.38 732 ALA A O 1
ATOM 5261 N N . CYS A 1 733 ? -2.077 -18.687 23.069 1.00 75.06 733 CYS A N 1
ATOM 5262 C CA . CYS A 1 733 ? -2.257 -17.364 23.682 1.00 75.06 733 CYS A CA 1
ATOM 5263 C C . CYS A 1 733 ? -3.664 -17.188 24.283 1.00 75.06 733 CYS A C 1
ATOM 5265 O O . CYS A 1 733 ? -4.442 -16.344 23.843 1.00 75.06 733 CYS A O 1
ATOM 5267 N N . VAL A 1 734 ? -4.033 -18.050 25.234 1.00 77.00 734 VAL A N 1
ATOM 5268 C CA . VAL A 1 734 ? -5.388 -18.079 25.827 1.00 77.00 734 VAL A CA 1
ATOM 5269 C C . VAL A 1 734 ? -5.544 -17.235 27.089 1.00 77.00 734 VAL A C 1
ATOM 5271 O O . VAL A 1 734 ? -6.675 -16.941 27.469 1.00 77.00 734 VAL A O 1
ATOM 5274 N N . ASP A 1 735 ? -4.445 -16.844 27.736 1.00 82.69 735 ASP A N 1
ATOM 5275 C CA . ASP A 1 735 ? -4.493 -16.006 28.934 1.00 82.69 735 ASP A CA 1
ATOM 5276 C C . ASP A 1 735 ? -4.440 -14.501 28.621 1.00 82.69 735 ASP A C 1
ATOM 5278 O O . ASP A 1 735 ? -4.020 -14.057 27.549 1.00 82.69 735 ASP A O 1
ATOM 5282 N N . GLU A 1 736 ? -4.901 -13.704 29.586 1.00 82.56 736 GLU A N 1
ATOM 5283 C CA . GLU A 1 736 ? -5.002 -12.247 29.465 1.00 82.56 736 GLU A CA 1
ATOM 5284 C C . GLU A 1 736 ? -3.632 -11.570 29.317 1.00 82.56 736 GLU A C 1
ATOM 5286 O O . GLU A 1 736 ? -3.512 -10.549 28.639 1.00 82.56 736 GLU A O 1
ATOM 5291 N N . ALA A 1 737 ? -2.585 -12.147 29.915 1.00 84.69 737 ALA A N 1
ATOM 5292 C CA . ALA A 1 737 ? -1.235 -11.595 29.868 1.00 84.69 737 ALA A CA 1
ATOM 5293 C C . ALA A 1 737 ? -0.652 -11.690 28.453 1.00 84.69 737 ALA A C 1
ATOM 5295 O O . ALA A 1 737 ? -0.177 -10.693 27.910 1.00 84.69 737 ALA A O 1
ATOM 5296 N N . CYS A 1 738 ? -0.754 -12.863 27.825 1.00 83.62 738 CYS A N 1
ATOM 5297 C CA . CYS A 1 738 ? -0.343 -13.071 26.445 1.00 83.62 738 CYS A CA 1
ATOM 5298 C C . CYS A 1 738 ? -1.153 -12.192 25.487 1.00 83.62 738 CYS A C 1
ATOM 5300 O O . CYS A 1 738 ? -0.585 -11.545 24.607 1.00 83.62 738 CYS A O 1
ATOM 5302 N N . ARG A 1 739 ? -2.477 -12.100 25.678 1.00 82.62 739 ARG A N 1
ATOM 5303 C CA . ARG A 1 739 ? -3.334 -11.238 24.849 1.00 82.62 739 ARG A CA 1
ATOM 5304 C C . ARG A 1 739 ? -2.961 -9.765 24.958 1.00 82.62 739 ARG A C 1
ATOM 5306 O O . ARG A 1 739 ? -2.855 -9.107 23.927 1.00 82.62 739 ARG A O 1
ATOM 5313 N N . SER A 1 740 ? -2.732 -9.273 26.174 1.00 84.31 740 SER A N 1
ATOM 5314 C CA . SER A 1 740 ? -2.311 -7.890 26.425 1.00 84.31 740 SER A CA 1
ATOM 5315 C C . SER A 1 740 ? -0.975 -7.585 25.747 1.00 84.31 740 SER A C 1
ATOM 5317 O O . SER A 1 740 ? -0.812 -6.543 25.115 1.00 84.31 740 SER A O 1
ATOM 5319 N N . GLU A 1 741 ? -0.030 -8.523 25.813 1.00 83.19 741 GLU A N 1
ATOM 5320 C CA . GLU A 1 741 ? 1.261 -8.403 25.138 1.00 83.19 741 GLU A CA 1
ATOM 5321 C C . GLU A 1 741 ? 1.111 -8.389 23.609 1.00 83.19 741 GLU A C 1
ATOM 5323 O O . GLU A 1 741 ? 1.736 -7.585 22.914 1.00 83.19 741 GLU A O 1
ATOM 5328 N N . CYS A 1 742 ? 0.214 -9.214 23.069 1.00 82.12 742 CYS A N 1
ATOM 5329 C CA . CYS A 1 742 ? -0.082 -9.216 21.643 1.00 82.12 742 CYS A CA 1
ATOM 5330 C C . CYS A 1 742 ? -0.816 -7.976 21.164 1.00 82.12 742 CYS A C 1
ATOM 5332 O O . CYS A 1 742 ? -0.541 -7.487 20.069 1.00 82.12 742 CYS A O 1
ATOM 5334 N N . GLU A 1 743 ? -1.721 -7.441 21.967 1.00 85.81 743 GLU A N 1
ATOM 5335 C CA . GLU A 1 743 ? -2.344 -6.161 21.687 1.00 85.81 743 GLU A CA 1
ATOM 5336 C C . GLU A 1 743 ? -1.304 -5.042 21.660 1.00 85.81 743 GLU A C 1
ATOM 5338 O O . GLU A 1 743 ? -1.279 -4.262 20.710 1.00 85.81 743 GLU A O 1
ATOM 5343 N N . ARG A 1 744 ? -0.385 -5.010 22.633 1.00 83.25 744 ARG A N 1
ATOM 5344 C CA . ARG A 1 744 ? 0.734 -4.060 22.670 1.00 83.25 744 ARG A CA 1
ATOM 5345 C C . ARG A 1 744 ? 1.591 -4.148 21.406 1.00 83.25 744 ARG A C 1
ATOM 5347 O O . ARG A 1 744 ? 1.904 -3.117 20.812 1.00 83.25 744 ARG A O 1
ATOM 5354 N N . LEU A 1 745 ? 1.898 -5.362 20.943 1.00 78.50 745 LEU A N 1
ATOM 5355 C CA . LEU A 1 745 ? 2.586 -5.594 19.669 1.00 78.50 745 LEU A CA 1
ATOM 5356 C C . LEU A 1 745 ? 1.773 -5.081 18.470 1.00 78.50 745 LEU A C 1
ATOM 5358 O O . LEU A 1 745 ? 2.330 -4.438 17.582 1.00 78.50 745 LEU A O 1
ATOM 5362 N N . VAL A 1 746 ? 0.459 -5.323 18.425 1.00 81.00 746 VAL A N 1
ATOM 5363 C CA . VAL A 1 746 ? -0.407 -4.807 17.350 1.00 81.00 746 VAL A CA 1
ATOM 5364 C C . VAL A 1 746 ? -0.432 -3.278 17.347 1.00 81.00 746 VAL A C 1
ATOM 5366 O O . VAL A 1 746 ? -0.340 -2.675 16.277 1.00 81.00 746 VAL A O 1
ATOM 5369 N N . LEU A 1 747 ? -0.541 -2.642 18.513 1.00 83.19 747 LEU A N 1
ATOM 5370 C CA . LEU A 1 747 ? -0.519 -1.185 18.642 1.00 83.19 747 LEU A CA 1
ATOM 5371 C C . LEU A 1 747 ? 0.836 -0.607 18.218 1.00 83.19 747 LEU A C 1
ATOM 5373 O O . LEU A 1 747 ? 0.860 0.345 17.439 1.00 83.19 747 LEU A O 1
ATOM 5377 N N . ALA A 1 748 ? 1.947 -1.236 18.613 1.00 77.56 748 ALA A N 1
ATOM 5378 C CA . ALA A 1 748 ? 3.285 -0.869 18.148 1.00 77.56 748 ALA A CA 1
ATOM 5379 C C . ALA A 1 748 ? 3.411 -0.994 16.619 1.00 77.56 748 ALA A C 1
ATOM 5381 O O . ALA A 1 748 ? 3.910 -0.088 15.955 1.00 77.56 748 ALA A O 1
ATOM 5382 N N . ARG A 1 749 ? 2.886 -2.073 16.023 1.00 76.56 749 ARG A N 1
ATOM 5383 C CA . ARG A 1 749 ? 2.849 -2.252 14.560 1.00 76.56 749 ARG A CA 1
ATOM 5384 C C . ARG A 1 749 ? 2.010 -1.193 13.865 1.00 76.56 749 ARG A C 1
ATOM 5386 O O . ARG A 1 749 ? 2.439 -0.673 12.841 1.00 76.56 749 ARG A O 1
ATOM 5393 N N . LYS A 1 750 ? 0.839 -0.847 14.410 1.00 78.62 750 LYS A N 1
ATOM 5394 C CA . LYS A 1 750 ? 0.019 0.267 13.904 1.00 78.62 750 LYS A CA 1
ATOM 5395 C C . LYS A 1 750 ? 0.792 1.574 13.963 1.00 78.62 750 LYS A C 1
ATOM 5397 O O . LYS A 1 750 ? 0.731 2.339 13.004 1.00 78.62 750 LYS A O 1
ATOM 5402 N N . ALA A 1 751 ? 1.552 1.781 15.035 1.00 76.69 751 ALA A N 1
ATOM 5403 C CA . ALA A 1 751 ? 2.355 2.973 15.180 1.00 76.69 751 ALA A CA 1
ATOM 5404 C C . ALA A 1 751 ? 3.488 3.059 14.134 1.00 76.69 751 ALA A C 1
ATOM 5406 O O . ALA A 1 751 ? 3.703 4.092 13.504 1.00 76.69 751 ALA A O 1
ATOM 5407 N N . ARG A 1 752 ? 4.150 1.937 13.846 1.00 70.06 752 ARG A N 1
ATOM 5408 C CA . ARG A 1 752 ? 5.229 1.846 12.845 1.00 70.06 752 ARG A CA 1
ATOM 5409 C C . ARG A 1 752 ? 4.802 2.197 11.417 1.00 70.06 752 ARG A C 1
ATOM 5411 O O . ARG A 1 752 ? 5.633 2.624 10.623 1.00 70.06 752 ARG A O 1
ATOM 5418 N N . ARG A 1 753 ? 3.517 2.050 11.073 1.00 67.94 753 ARG A N 1
ATOM 5419 C CA . ARG A 1 753 ? 3.019 2.206 9.688 1.00 67.94 753 ARG A CA 1
ATOM 5420 C C . ARG A 1 753 ? 3.101 3.622 9.124 1.00 67.94 753 ARG A C 1
ATOM 5422 O O . ARG A 1 753 ? 2.794 3.814 7.953 1.00 67.94 753 ARG A O 1
ATOM 5429 N N . LEU A 1 754 ? 3.432 4.608 9.950 1.00 59.25 754 LEU A N 1
ATOM 5430 C CA . LEU A 1 754 ? 3.355 6.013 9.577 1.00 59.25 754 LEU A CA 1
ATOM 5431 C C . LEU A 1 754 ? 4.706 6.708 9.495 1.00 59.25 754 LEU A C 1
ATOM 5433 O O . LEU A 1 754 ? 4.720 7.922 9.437 1.00 59.25 754 LEU A O 1
ATOM 5437 N N . TYR A 1 755 ? 5.828 5.995 9.482 1.00 57.69 755 TYR A N 1
ATOM 5438 C CA . TYR A 1 755 ? 7.146 6.628 9.493 1.00 57.69 755 TYR A CA 1
ATOM 5439 C C . TYR A 1 755 ? 7.468 7.399 8.194 1.00 57.69 755 TYR A C 1
ATOM 5441 O O . TYR A 1 755 ? 7.671 6.790 7.144 1.00 57.69 755 TYR A O 1
ATOM 5449 N N . TYR A 1 756 ? 7.594 8.732 8.280 1.00 56.41 756 TYR A N 1
ATOM 5450 C CA . TYR A 1 756 ? 8.093 9.594 7.197 1.00 56.41 756 TYR A CA 1
ATOM 5451 C C . TYR A 1 756 ? 8.898 10.790 7.727 1.00 56.41 756 TYR A C 1
ATOM 5453 O O . TYR A 1 756 ? 8.417 11.926 7.734 1.00 56.41 756 TYR A O 1
ATOM 5461 N N . LEU A 1 757 ? 10.148 10.583 8.143 1.00 52.34 757 LEU A N 1
ATOM 5462 C CA . LEU A 1 757 ? 11.057 11.710 8.385 1.00 52.34 757 LEU A CA 1
ATOM 5463 C C . LEU A 1 757 ? 12.180 11.766 7.347 1.00 52.34 757 LEU A C 1
ATOM 5465 O O . LEU A 1 757 ? 13.283 11.271 7.559 1.00 52.34 757 LEU A O 1
ATOM 5469 N N . SER A 1 758 ? 11.913 12.461 6.238 1.00 46.47 758 SER A N 1
ATOM 5470 C CA . SER A 1 758 ? 12.961 12.983 5.347 1.00 46.47 758 SER A CA 1
ATOM 5471 C C . SER A 1 758 ? 13.558 14.298 5.861 1.00 46.47 758 SER A C 1
ATOM 5473 O O . SER A 1 758 ? 14.738 14.584 5.642 1.00 46.47 758 SER A O 1
ATOM 5475 N N . ASP A 1 759 ? 12.740 15.092 6.560 1.00 48.59 759 ASP A N 1
ATOM 5476 C CA . ASP A 1 759 ? 13.059 16.444 7.009 1.00 48.59 759 ASP A CA 1
ATOM 5477 C C . ASP A 1 759 ? 13.523 16.419 8.469 1.00 48.59 759 ASP A C 1
ATOM 5479 O O . ASP A 1 759 ? 12.726 16.219 9.383 1.00 48.59 759 ASP A O 1
ATOM 5483 N N . ARG A 1 760 ? 14.813 16.667 8.708 1.00 49.72 760 ARG A N 1
ATOM 5484 C CA . ARG A 1 760 ? 15.327 16.976 10.053 1.00 49.72 760 ARG A CA 1
ATOM 5485 C C . ARG A 1 760 ? 15.305 18.488 10.276 1.00 49.72 760 ARG A C 1
ATOM 5487 O O . ARG A 1 760 ? 15.450 19.257 9.319 1.00 49.72 760 ARG A O 1
ATOM 5494 N N . CYS A 1 761 ? 15.186 18.938 11.528 1.00 46.69 761 CYS A N 1
ATOM 5495 C CA . CYS A 1 761 ? 15.593 20.302 11.870 1.00 46.69 761 CYS A CA 1
ATOM 5496 C C . CYS A 1 761 ? 17.110 20.395 11.600 1.00 46.69 761 CYS A C 1
ATOM 5498 O O . CYS A 1 761 ? 17.914 19.969 12.414 1.00 46.69 761 CYS A O 1
ATOM 5500 N N . LEU A 1 762 ? 17.511 20.848 10.407 1.00 45.53 762 LEU A N 1
ATOM 5501 C CA . LEU A 1 762 ? 18.926 20.919 10.028 1.00 45.53 762 LEU A CA 1
ATOM 5502 C C . LEU A 1 762 ? 19.656 21.972 10.869 1.00 45.53 762 LEU A C 1
ATOM 5504 O O . LEU A 1 762 ? 19.273 23.143 10.835 1.00 45.53 762 LEU A O 1
ATOM 5508 N N . ASP A 1 763 ? 20.748 21.569 11.520 1.00 39.19 763 ASP A N 1
ATOM 5509 C CA . ASP A 1 763 ? 21.631 22.398 12.356 1.00 39.19 763 ASP A CA 1
ATOM 5510 C C . ASP A 1 763 ? 22.503 23.397 11.586 1.00 39.19 763 ASP A C 1
ATOM 5512 O O . ASP A 1 763 ? 23.504 23.873 12.106 1.00 39.19 763 ASP A O 1
ATOM 5516 N N . THR A 1 764 ? 22.183 23.764 10.345 1.00 42.69 764 THR A N 1
ATOM 5517 C CA . THR A 1 764 ? 23.013 24.744 9.629 1.00 42.69 764 THR A CA 1
ATOM 5518 C C . THR A 1 764 ? 22.842 26.132 10.257 1.00 42.69 764 THR A C 1
ATOM 5520 O O . THR A 1 764 ? 21.892 26.857 9.951 1.00 42.69 764 THR A O 1
ATOM 5523 N N . VAL A 1 765 ? 23.771 26.459 11.162 1.00 40.41 765 VAL A N 1
ATOM 5524 C CA . VAL A 1 765 ? 23.862 27.684 11.973 1.00 40.41 765 VAL A CA 1
ATOM 5525 C C . VAL A 1 765 ? 24.245 28.912 11.133 1.00 40.41 765 VAL A C 1
ATOM 5527 O O . VAL A 1 765 ? 24.000 30.041 11.552 1.00 40.41 765 VAL A O 1
ATOM 5530 N N . ASP A 1 766 ? 24.735 28.732 9.906 1.00 39.34 766 ASP A N 1
ATOM 5531 C CA . ASP A 1 766 ? 25.309 29.831 9.128 1.00 39.34 766 ASP A CA 1
ATOM 5532 C C . ASP A 1 766 ? 24.408 30.271 7.962 1.00 39.34 766 ASP A C 1
ATOM 5534 O O . ASP A 1 766 ? 24.492 29.788 6.834 1.00 39.34 766 ASP A O 1
ATOM 5538 N N . GLY A 1 767 ? 23.515 31.228 8.241 1.00 46.00 767 GLY A N 1
ATOM 5539 C CA . GLY A 1 767 ? 22.792 32.002 7.225 1.00 46.00 767 GLY A CA 1
ATOM 5540 C C . GLY A 1 767 ? 21.507 32.674 7.736 1.00 46.00 767 GLY A C 1
ATOM 5541 O O . GLY A 1 767 ? 21.006 32.329 8.804 1.00 46.00 767 GLY A O 1
ATOM 5542 N N . PRO A 1 768 ? 20.886 33.592 6.964 1.00 42.09 768 PRO A N 1
ATOM 5543 C CA . PRO A 1 768 ? 19.606 34.237 7.312 1.00 42.09 768 PRO A CA 1
ATOM 5544 C C . PRO A 1 768 ? 18.411 33.265 7.450 1.00 42.09 768 PRO A C 1
ATOM 5546 O O . PRO A 1 768 ? 17.315 33.687 7.807 1.00 42.09 768 PRO A O 1
ATOM 5549 N N . LYS A 1 769 ? 18.617 31.959 7.213 1.00 42.72 769 LYS A N 1
ATOM 5550 C CA . LYS A 1 769 ? 17.678 30.865 7.517 1.00 42.72 769 LYS A CA 1
ATOM 5551 C C . LYS A 1 769 ? 17.793 30.331 8.962 1.00 42.72 769 LYS A C 1
ATOM 5553 O O . LYS A 1 769 ? 16.955 29.526 9.365 1.00 42.72 769 LYS A O 1
ATOM 5558 N N . ALA A 1 770 ? 18.754 30.802 9.764 1.00 44.41 770 ALA A N 1
ATOM 5559 C CA . ALA A 1 770 ? 18.964 30.379 11.155 1.00 44.41 770 ALA A CA 1
ATOM 5560 C C . ALA A 1 770 ? 17.771 30.682 12.085 1.00 44.41 770 ALA A C 1
ATOM 5562 O O . ALA A 1 770 ? 17.549 29.971 13.062 1.00 44.41 770 ALA A O 1
ATOM 5563 N N . THR A 1 771 ? 16.941 31.682 11.772 1.00 45.97 771 THR A N 1
ATOM 5564 C CA . THR A 1 771 ? 15.685 31.954 12.497 1.00 45.97 771 THR A CA 1
ATOM 5565 C C . THR A 1 771 ? 14.616 30.885 12.262 1.00 45.97 771 THR A C 1
ATOM 5567 O O . THR A 1 771 ? 13.843 30.609 13.173 1.00 45.97 771 THR A O 1
ATOM 5570 N N . ALA A 1 772 ? 14.594 30.231 11.095 1.00 42.81 772 ALA A N 1
ATOM 5571 C CA . ALA A 1 772 ? 13.661 29.140 10.802 1.00 42.81 772 ALA A CA 1
ATOM 5572 C C . ALA A 1 772 ? 14.086 27.824 11.472 1.00 42.81 772 ALA A C 1
ATOM 5574 O O . ALA A 1 772 ? 13.240 27.089 11.974 1.00 42.81 772 ALA A O 1
ATOM 5575 N N . THR A 1 773 ? 15.393 27.551 11.536 1.00 42.59 773 THR A N 1
ATOM 5576 C CA . THR A 1 773 ? 15.946 26.435 12.318 1.00 42.59 773 THR A CA 1
ATOM 5577 C C . THR A 1 773 ? 15.726 26.665 13.811 1.00 42.59 773 THR A C 1
ATOM 5579 O O . THR A 1 773 ? 15.191 25.794 14.482 1.00 42.59 773 THR A O 1
ATOM 5582 N N . ARG A 1 774 ? 16.010 27.868 14.330 1.00 44.94 774 ARG A N 1
ATOM 5583 C CA . ARG A 1 774 ? 15.698 28.217 15.723 1.00 44.94 774 ARG A CA 1
ATOM 5584 C C . ARG A 1 774 ? 14.191 28.145 16.006 1.00 44.94 774 ARG A C 1
ATOM 5586 O O . ARG A 1 774 ? 13.840 27.728 17.092 1.00 44.94 774 ARG A O 1
ATOM 5593 N N . GLY A 1 775 ? 13.307 28.464 15.056 1.00 47.81 775 GLY A N 1
ATOM 5594 C CA . GLY A 1 775 ? 11.858 28.233 15.186 1.00 47.81 775 GLY A CA 1
ATOM 5595 C C . GLY A 1 775 ? 11.483 26.747 15.255 1.00 47.81 775 GLY A C 1
ATOM 5596 O O . GLY A 1 775 ? 10.715 26.360 16.124 1.00 47.81 775 GLY A O 1
ATOM 5597 N N . CYS A 1 776 ? 12.100 25.906 14.416 1.00 48.84 776 CYS A N 1
ATOM 5598 C CA . CYS A 1 776 ? 11.987 24.439 14.471 1.00 48.84 776 CYS A CA 1
ATOM 5599 C C . CYS A 1 776 ? 12.373 23.904 15.858 1.00 48.84 776 CYS A C 1
ATOM 5601 O O . CYS A 1 776 ? 11.630 23.143 16.458 1.00 48.84 776 CYS A O 1
ATOM 5603 N N . TRP A 1 777 ? 13.499 24.367 16.404 1.00 48.28 777 TRP A N 1
ATOM 5604 C CA . TRP A 1 777 ? 13.977 23.946 17.720 1.00 48.28 777 TRP A CA 1
ATOM 5605 C C . TRP A 1 777 ? 13.217 24.594 18.883 1.00 48.28 777 TRP A C 1
ATOM 5607 O O . TRP A 1 777 ? 13.063 23.954 19.904 1.00 48.28 777 TRP A O 1
ATOM 5617 N N . VAL A 1 778 ? 12.726 25.831 18.774 1.00 49.62 778 VAL A N 1
ATOM 5618 C CA . VAL A 1 778 ? 12.023 26.536 19.869 1.00 49.62 778 VAL A CA 1
ATOM 5619 C C . VAL A 1 778 ? 10.567 26.088 19.998 1.00 49.62 778 VAL A C 1
ATOM 5621 O O . VAL A 1 778 ? 10.097 25.932 21.124 1.00 49.62 778 VAL A O 1
ATOM 5624 N N . ASP A 1 779 ? 9.875 25.833 18.884 1.00 49.34 779 ASP A N 1
ATOM 5625 C CA . ASP A 1 779 ? 8.501 25.309 18.898 1.00 49.34 779 ASP A CA 1
ATOM 5626 C C . ASP A 1 779 ? 8.465 23.837 19.358 1.00 49.34 779 ASP A C 1
ATOM 5628 O O . ASP A 1 779 ? 7.464 23.384 19.911 1.00 49.34 779 ASP A O 1
ATOM 5632 N N . TRP A 1 780 ? 9.573 23.105 19.182 1.00 49.81 780 TRP A N 1
ATOM 5633 C CA . TRP A 1 780 ? 9.675 21.667 19.453 1.00 49.81 780 TRP A CA 1
ATOM 5634 C C . TRP A 1 780 ? 10.773 21.302 20.467 1.00 49.81 780 TRP A C 1
ATOM 5636 O O . TRP A 1 780 ? 11.127 20.132 20.581 1.00 49.81 780 TRP A O 1
ATOM 5646 N N . ALA A 1 781 ? 11.274 22.269 21.247 1.00 42.28 781 ALA A N 1
ATOM 5647 C CA . ALA A 1 781 ? 12.394 22.109 22.193 1.00 42.28 781 ALA A CA 1
ATOM 5648 C C . ALA A 1 781 ? 12.177 20.984 23.217 1.00 42.28 781 ALA A C 1
ATOM 5650 O O . ALA A 1 781 ? 13.124 20.382 23.702 1.00 42.28 781 ALA A O 1
ATOM 5651 N N . ALA A 1 782 ? 10.919 20.681 23.546 1.00 44.38 782 ALA A N 1
ATOM 5652 C CA . ALA A 1 782 ? 10.574 19.598 24.465 1.00 44.38 782 ALA A CA 1
ATOM 5653 C C . ALA A 1 782 ? 10.711 18.192 23.842 1.00 44.38 782 ALA A C 1
ATOM 5655 O O . ALA A 1 782 ? 10.781 17.214 24.576 1.00 44.38 782 ALA A O 1
ATOM 5656 N N . ILE A 1 783 ? 10.736 18.089 22.508 1.00 39.59 783 ILE A N 1
ATOM 5657 C CA . ILE A 1 783 ? 10.957 16.846 21.740 1.00 39.59 783 ILE A CA 1
ATOM 5658 C C . ILE A 1 783 ? 12.387 16.820 21.179 1.00 39.59 783 ILE A C 1
ATOM 5660 O O . ILE A 1 783 ? 12.840 15.833 20.617 1.00 39.59 783 ILE A O 1
ATOM 5664 N N . SER A 1 784 ? 13.130 17.914 21.315 1.00 37.12 784 SER A N 1
ATOM 5665 C CA . SER A 1 784 ? 14.360 18.117 20.571 1.00 37.12 784 SER A CA 1
ATOM 5666 C C . SER A 1 784 ? 15.553 17.326 21.110 1.00 37.12 784 SER A C 1
ATOM 5668 O O . SER A 1 784 ? 16.445 16.977 20.344 1.00 37.12 784 SER A O 1
ATOM 5670 N N . ASP A 1 785 ? 15.506 16.941 22.386 1.00 37.19 785 ASP A N 1
ATOM 5671 C CA . ASP A 1 785 ? 16.413 15.941 22.967 1.00 37.19 785 ASP A CA 1
ATOM 5672 C C . ASP A 1 785 ? 16.103 14.505 22.470 1.00 37.19 785 ASP A C 1
ATOM 5674 O O . ASP A 1 785 ? 16.869 13.585 22.737 1.00 37.19 785 ASP A O 1
ATOM 5678 N N . ALA A 1 786 ? 15.005 14.319 21.719 1.00 38.59 786 ALA A N 1
ATOM 5679 C CA . ALA A 1 786 ? 14.529 13.063 21.125 1.00 38.59 786 ALA A CA 1
ATOM 5680 C C . ALA A 1 786 ? 14.368 13.136 19.587 1.00 38.59 786 ALA A C 1
ATOM 5682 O O . ALA A 1 786 ? 13.688 12.303 18.994 1.00 38.59 786 ALA A O 1
ATOM 5683 N N . LEU A 1 787 ? 14.937 14.160 18.933 1.00 40.69 787 LEU A N 1
ATOM 5684 C CA . LEU A 1 787 ? 14.920 14.306 17.468 1.00 40.69 787 LEU A CA 1
ATOM 5685 C C . LEU A 1 787 ? 16.243 13.931 16.771 1.00 40.69 787 LEU A C 1
ATOM 5687 O O . LEU A 1 787 ? 16.538 14.420 15.674 1.00 40.69 787 LEU A O 1
ATOM 5691 N N . PRO A 1 788 ? 16.963 12.938 17.299 1.00 37.00 788 PRO A N 1
ATOM 5692 C CA . PRO A 1 788 ? 17.379 11.806 16.494 1.00 37.00 788 PRO A CA 1
ATOM 5693 C C . PRO A 1 788 ? 16.643 10.552 16.996 1.00 37.00 788 PRO A C 1
ATOM 5695 O O . PRO A 1 788 ? 16.549 10.342 18.197 1.00 37.00 788 PRO A O 1
ATOM 5698 N N . ASP A 1 789 ? 16.158 9.725 16.070 1.00 43.34 789 ASP A N 1
ATOM 5699 C CA . ASP A 1 789 ? 15.584 8.386 16.312 1.00 43.34 789 ASP A CA 1
ATOM 5700 C C . ASP A 1 789 ? 14.052 8.344 16.543 1.00 43.34 789 ASP A C 1
ATOM 5702 O O . ASP A 1 789 ? 13.410 9.304 16.963 1.00 43.34 789 ASP A O 1
ATOM 5706 N N . ALA A 1 790 ? 13.403 7.272 16.094 1.00 45.94 790 ALA A N 1
ATOM 5707 C CA . ALA A 1 790 ? 12.025 7.234 15.606 1.00 45.94 790 ALA A CA 1
ATOM 5708 C C . ALA A 1 790 ? 10.902 7.196 16.669 1.00 45.94 790 ALA A C 1
ATOM 5710 O O . ALA A 1 790 ? 9.846 6.599 16.443 1.00 45.94 790 ALA A O 1
ATOM 5711 N N . SER A 1 791 ? 11.094 7.789 17.849 1.00 48.44 791 SER A N 1
ATOM 5712 C CA . SER A 1 791 ? 10.439 7.303 19.077 1.00 48.44 791 SER A CA 1
ATOM 5713 C C . SER A 1 791 ? 9.447 8.255 19.780 1.00 48.44 791 SER A C 1
ATOM 5715 O O . SER A 1 791 ? 9.016 7.974 20.901 1.00 48.44 791 SER A O 1
ATOM 5717 N N . GLY A 1 792 ? 8.990 9.334 19.131 1.00 52.84 792 GLY A N 1
ATOM 5718 C CA . GLY A 1 792 ? 7.887 10.175 19.639 1.00 52.84 792 GLY A CA 1
ATOM 5719 C C . GLY A 1 792 ? 6.494 9.511 19.557 1.00 52.84 792 GLY A C 1
ATOM 5720 O O . GLY A 1 792 ? 6.287 8.601 18.750 1.00 52.84 792 GLY A O 1
ATOM 5721 N N . PRO A 1 793 ? 5.494 9.939 20.362 1.00 64.94 793 PRO A N 1
ATOM 5722 C CA . PRO A 1 793 ? 4.124 9.454 20.216 1.00 64.94 793 PRO A CA 1
ATOM 5723 C C . PRO A 1 793 ? 3.493 9.973 18.921 1.00 64.94 793 PRO A C 1
ATOM 5725 O O . PRO A 1 793 ? 3.564 11.164 18.614 1.00 64.94 793 PRO A O 1
ATOM 5728 N N . ILE A 1 794 ? 2.810 9.101 18.183 1.00 78.56 794 ILE A N 1
ATOM 5729 C CA . ILE A 1 794 ? 2.012 9.489 17.010 1.00 78.56 794 ILE A CA 1
ATOM 5730 C C . ILE A 1 794 ? 0.952 10.482 17.423 1.00 78.56 794 ILE A C 1
ATOM 5732 O O . ILE A 1 794 ? 0.825 11.555 16.850 1.00 78.56 794 ILE A O 1
ATOM 5736 N N . VAL A 1 795 ? 0.213 10.106 18.457 1.00 85.81 795 VAL A N 1
ATOM 5737 C CA . VAL A 1 795 ? -0.781 10.944 19.090 1.00 85.81 795 VAL A CA 1
ATOM 5738 C C . VAL A 1 795 ? -0.639 10.768 20.589 1.00 85.81 795 VAL A C 1
ATOM 5740 O O . VAL A 1 795 ? -0.473 9.648 21.081 1.00 85.81 795 VAL A O 1
ATOM 5743 N N . SER A 1 796 ? -0.665 11.879 21.312 1.00 88.19 796 SER A N 1
ATOM 5744 C CA . SER A 1 796 ? -0.651 11.883 22.762 1.00 88.19 796 SER A CA 1
ATOM 5745 C C . SER A 1 796 ? -1.535 12.989 23.314 1.00 88.19 796 SER A C 1
ATOM 5747 O O . SER A 1 796 ? -1.550 14.104 22.794 1.00 88.19 796 SER A O 1
ATOM 5749 N N . PHE A 1 797 ? -2.304 12.670 24.348 1.00 89.88 797 PHE A N 1
ATOM 5750 C CA . PHE A 1 797 ? -3.204 13.606 25.008 1.00 89.88 797 PHE A CA 1
ATOM 5751 C C . PHE A 1 797 ? -3.510 13.144 26.434 1.00 89.88 797 PHE A C 1
ATOM 5753 O O . PHE A 1 797 ? -3.481 11.952 26.733 1.00 89.88 797 PHE A O 1
ATOM 5760 N N . HIS A 1 798 ? -3.851 14.103 27.290 1.00 90.25 798 HIS A N 1
ATOM 5761 C CA . HIS A 1 798 ? -4.343 13.855 28.642 1.00 90.25 798 HIS A CA 1
ATOM 5762 C C . HIS A 1 798 ? -5.861 13.925 28.633 1.00 90.25 798 HIS A C 1
ATOM 5764 O O . HIS A 1 798 ? -6.434 14.972 28.315 1.00 90.25 798 HIS A O 1
ATOM 5770 N N . LEU A 1 799 ? -6.518 12.811 28.936 1.00 91.56 799 LEU A N 1
ATOM 5771 C CA . LEU A 1 799 ? -7.971 12.745 28.911 1.00 91.56 799 LEU A CA 1
ATOM 5772 C C . LEU A 1 799 ? -8.528 13.128 30.280 1.00 91.56 799 LEU A C 1
ATOM 5774 O O . LEU A 1 799 ? -8.212 12.511 31.294 1.00 91.56 799 LEU A O 1
ATOM 5778 N N . GLY A 1 800 ? -9.400 14.126 30.290 1.00 90.56 800 GLY A N 1
ATOM 5779 C CA . GLY A 1 800 ? -10.086 14.581 31.486 1.00 90.56 800 GLY A CA 1
ATOM 5780 C C . GLY A 1 800 ? -11.590 14.519 31.330 1.00 90.56 800 GLY A C 1
ATOM 5781 O O . GLY A 1 800 ? -12.135 14.340 30.236 1.00 90.56 800 GLY A O 1
ATOM 5782 N N . CYS A 1 801 ? -12.281 14.732 32.438 1.00 90.19 801 CYS A N 1
ATOM 5783 C CA . CYS A 1 801 ? -13.694 15.036 32.391 1.00 90.19 801 CYS A CA 1
ATOM 5784 C C . CYS A 1 801 ? -14.038 16.131 33.394 1.00 90.19 801 CYS A C 1
ATOM 5786 O O . CYS A 1 801 ? -13.382 16.300 34.425 1.00 90.19 801 CYS A O 1
ATOM 5788 N N . ALA A 1 802 ? -15.095 16.857 33.064 1.00 86.31 802 ALA A N 1
ATOM 5789 C CA . ALA A 1 802 ? -15.671 17.894 33.891 1.00 86.31 802 ALA A CA 1
ATOM 5790 C C . ALA A 1 802 ? -17.126 17.553 34.196 1.00 86.31 802 ALA A C 1
ATOM 5792 O O . ALA A 1 802 ? -17.871 17.082 33.330 1.00 86.31 802 ALA A O 1
ATOM 5793 N N . GLN A 1 803 ? -17.532 17.836 35.425 1.00 87.56 803 GLN A N 1
ATOM 5794 C CA . GLN A 1 803 ? -18.906 17.768 35.876 1.00 87.56 803 GLN A CA 1
ATOM 5795 C C . GLN A 1 803 ? -19.374 19.174 36.237 1.00 87.56 803 GLN A C 1
ATOM 5797 O O . GLN A 1 803 ? -18.797 19.824 37.106 1.00 87.56 803 GLN A O 1
ATOM 5802 N N . ALA A 1 804 ? -20.432 19.651 35.586 1.00 84.56 804 ALA A N 1
ATOM 5803 C CA . ALA A 1 804 ? -21.040 20.926 35.938 1.00 84.56 804 ALA A CA 1
ATOM 5804 C C . ALA A 1 804 ? -21.567 20.874 37.381 1.00 84.56 804 ALA A C 1
ATOM 5806 O O . ALA A 1 804 ? -22.387 20.009 37.715 1.00 84.56 804 ALA A O 1
ATOM 5807 N N . GLN A 1 805 ? -21.137 21.823 38.217 1.00 84.50 805 GLN A N 1
ATOM 5808 C CA . GLN A 1 805 ? -21.772 22.054 39.507 1.00 84.50 805 GLN A CA 1
ATOM 5809 C C . GLN A 1 805 ? -23.209 22.492 39.272 1.00 84.50 805 GLN A C 1
ATOM 5811 O O . GLN A 1 805 ? -23.492 23.312 38.394 1.00 84.50 805 GLN A O 1
ATOM 5816 N N . VAL A 1 806 ? -24.119 21.959 40.079 1.00 83.06 806 VAL A N 1
ATOM 5817 C CA . VAL A 1 806 ? -25.526 22.338 40.040 1.00 83.06 806 VAL A CA 1
ATOM 5818 C C . VAL A 1 806 ? -25.986 22.840 41.393 1.00 83.06 806 VAL A C 1
ATOM 5820 O O . VAL A 1 806 ? -25.524 22.371 42.434 1.00 83.06 806 VAL A O 1
ATOM 5823 N N . ASP A 1 807 ? -26.891 23.809 41.377 1.00 85.06 807 ASP A N 1
ATOM 5824 C CA . ASP A 1 807 ? -27.532 24.292 42.589 1.00 85.06 807 ASP A CA 1
ATOM 5825 C C . ASP A 1 807 ? -28.583 23.288 43.108 1.00 85.06 807 ASP A C 1
ATOM 5827 O O . ASP A 1 807 ? -28.794 22.206 42.552 1.00 85.06 807 ASP A O 1
ATOM 5831 N N . ALA A 1 808 ? -29.283 23.648 44.187 1.00 82.31 808 ALA A N 1
ATOM 5832 C CA . ALA A 1 808 ? -30.326 22.804 44.772 1.00 82.31 808 ALA A CA 1
ATOM 5833 C C . ALA A 1 808 ? -31.514 22.524 43.826 1.00 82.31 808 ALA A C 1
ATOM 5835 O O . ALA A 1 808 ? -32.285 21.601 44.081 1.00 82.31 808 ALA A O 1
ATOM 5836 N N . LYS A 1 809 ? -31.679 23.307 42.751 1.00 78.31 809 LYS A N 1
ATOM 5837 C CA . LYS A 1 809 ? -32.708 23.114 41.717 1.00 78.31 809 LYS A CA 1
ATOM 5838 C C . LYS A 1 809 ? -32.206 22.255 40.558 1.00 78.31 809 LYS A C 1
ATOM 5840 O O . LYS A 1 809 ? -32.991 21.834 39.711 1.00 78.31 809 LYS A O 1
ATOM 5845 N N . GLY A 1 810 ? -30.914 21.936 40.547 1.00 75.88 810 GLY A N 1
ATOM 5846 C CA . GLY A 1 810 ? -30.280 21.180 39.484 1.00 75.88 810 GLY A CA 1
ATOM 5847 C C . GLY A 1 810 ? -29.858 22.035 38.291 1.00 75.88 810 GLY A C 1
ATOM 5848 O O . GLY A 1 810 ? -29.491 21.439 37.272 1.00 75.88 810 GLY A O 1
ATOM 5849 N N . ASP A 1 811 ? -29.902 23.364 38.426 1.00 78.12 811 ASP A N 1
ATOM 5850 C CA . ASP A 1 811 ? -29.458 24.325 37.418 1.00 78.12 811 ASP A CA 1
ATOM 5851 C C . ASP A 1 811 ? -27.931 24.504 37.498 1.00 78.12 811 ASP A C 1
ATOM 5853 O O . ASP A 1 811 ? -27.383 24.502 38.606 1.00 78.12 811 ASP A O 1
ATOM 5857 N N . PRO A 1 812 ? -27.212 24.664 36.367 1.00 81.00 812 PRO A N 1
ATOM 5858 C CA . PRO A 1 812 ? -25.767 24.884 36.383 1.00 81.00 812 PRO A CA 1
ATOM 5859 C C . PRO A 1 812 ? -25.383 26.126 37.194 1.00 81.00 812 PRO A C 1
ATOM 5861 O O . PRO A 1 812 ? -25.916 27.216 36.974 1.00 81.00 812 PRO A O 1
ATOM 5864 N N . VAL A 1 813 ? -24.410 25.987 38.095 1.00 85.94 813 VAL A N 1
ATOM 5865 C CA . VAL A 1 813 ? -23.840 27.117 38.836 1.00 85.94 813 VAL A CA 1
ATOM 5866 C C . VAL A 1 813 ? -22.982 27.941 37.877 1.00 85.94 813 VAL A C 1
ATOM 5868 O O . VAL A 1 813 ? -22.025 27.434 37.297 1.00 85.94 813 VAL A O 1
ATOM 5871 N N . ILE A 1 814 ? -23.316 29.220 37.702 1.00 83.75 814 ILE A N 1
ATOM 5872 C CA . ILE A 1 814 ? -22.565 30.151 36.849 1.00 83.75 814 ILE A CA 1
ATOM 5873 C C . ILE A 1 814 ? -21.680 31.028 37.734 1.00 83.75 814 ILE A C 1
ATOM 5875 O O . ILE A 1 814 ? -22.192 31.727 38.612 1.00 83.75 814 ILE A O 1
ATOM 5879 N N . ASP A 1 815 ? -20.370 31.058 37.474 1.00 81.94 815 ASP A N 1
ATOM 5880 C CA . ASP A 1 815 ? -19.476 32.012 38.131 1.00 81.94 815 ASP A CA 1
ATOM 5881 C C . ASP A 1 815 ? -19.883 33.438 37.704 1.00 81.94 815 ASP A C 1
ATOM 5883 O O . A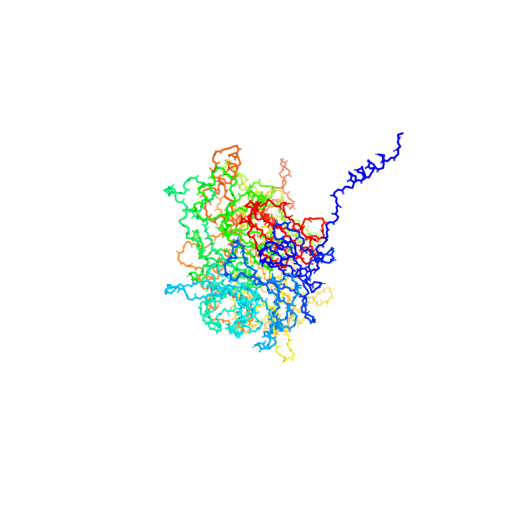SP A 1 815 ? -19.846 33.788 36.515 1.00 81.94 815 ASP A O 1
ATOM 5887 N N . PRO A 1 816 ? -20.281 34.306 38.652 1.00 82.75 816 PRO A N 1
ATOM 5888 C CA . PRO A 1 816 ? -20.780 35.633 38.328 1.00 82.75 816 PRO A CA 1
ATOM 5889 C C . PRO A 1 816 ? -19.734 36.532 37.656 1.00 82.75 816 PRO A C 1
ATOM 5891 O O . PRO A 1 816 ? -20.144 37.492 36.993 1.00 82.75 816 PRO A O 1
ATOM 5894 N N . ARG A 1 817 ? -18.432 36.248 37.822 1.00 84.88 817 ARG A N 1
ATOM 5895 C CA . ARG A 1 817 ? -17.307 37.029 37.289 1.00 84.88 817 ARG A CA 1
ATOM 5896 C C . ARG A 1 817 ? -16.991 36.666 35.845 1.00 84.88 817 ARG A C 1
ATOM 5898 O O . ARG A 1 817 ? -16.850 37.564 35.022 1.00 84.88 817 ARG A O 1
ATOM 5905 N N . THR A 1 818 ? -16.882 35.377 35.544 1.00 81.50 818 THR A N 1
ATOM 5906 C CA . THR A 1 818 ? -16.500 34.888 34.208 1.00 81.50 818 THR A CA 1
ATOM 5907 C C . THR A 1 818 ? -17.705 34.631 33.311 1.00 81.50 818 THR A C 1
ATOM 5909 O O . THR A 1 818 ? -17.547 34.552 32.097 1.00 81.50 818 THR A O 1
ATOM 5912 N N . LYS A 1 819 ? -18.908 34.509 33.896 1.00 83.38 819 LYS A N 1
ATOM 5913 C CA . LYS A 1 819 ? -20.129 34.052 33.215 1.00 83.38 819 LYS A CA 1
ATOM 5914 C C . LYS A 1 819 ? -19.985 32.650 32.610 1.00 83.38 819 LYS A C 1
ATOM 5916 O O . LYS A 1 819 ? -20.689 32.318 31.661 1.00 83.38 819 LYS A O 1
ATOM 5921 N N . THR A 1 820 ? -19.097 31.828 33.165 1.00 80.38 820 THR A N 1
ATOM 5922 C CA . THR A 1 820 ? -18.905 30.425 32.775 1.00 80.38 820 THR A CA 1
ATOM 5923 C C . THR A 1 820 ? -19.526 29.489 33.807 1.00 80.38 820 THR A C 1
ATOM 5925 O O . THR A 1 820 ? -19.724 29.873 34.959 1.00 80.38 820 THR A O 1
ATOM 5928 N N . ILE A 1 821 ? -19.843 28.260 33.397 1.00 79.75 821 ILE A N 1
ATOM 5929 C CA . ILE A 1 821 ? -20.289 27.202 34.313 1.00 79.75 821 ILE A CA 1
ATOM 5930 C C . ILE A 1 821 ? -19.119 26.836 35.236 1.00 79.75 821 ILE A C 1
ATOM 5932 O O . ILE A 1 821 ? -17.982 26.746 34.772 1.00 79.75 821 ILE A O 1
ATOM 5936 N N . VAL A 1 822 ? -19.393 26.662 36.528 1.00 81.38 822 VAL A N 1
ATOM 5937 C CA . VAL A 1 822 ? -18.428 26.112 37.485 1.00 81.38 822 VAL A CA 1
ATOM 5938 C C . VAL A 1 822 ? -18.388 24.600 37.291 1.00 81.38 822 VAL A C 1
ATOM 5940 O O . VAL A 1 822 ? -19.419 23.933 37.359 1.00 81.38 822 VAL A O 1
ATOM 5943 N N . GLU A 1 823 ? -17.205 24.070 37.013 1.00 83.75 823 GLU A N 1
ATOM 5944 C CA . GLU A 1 823 ? -16.982 22.656 36.724 1.00 83.75 823 GLU A CA 1
ATOM 5945 C C . GLU A 1 823 ? -16.048 22.053 37.784 1.00 83.75 823 GLU A C 1
ATOM 5947 O O . GLU A 1 823 ? -15.042 22.666 38.144 1.00 83.75 823 GLU A O 1
ATOM 5952 N N . ASP A 1 824 ? -16.388 20.858 38.268 1.00 82.50 824 ASP A N 1
ATOM 5953 C CA . ASP A 1 824 ? -15.542 20.016 39.119 1.00 82.50 824 ASP A CA 1
ATOM 5954 C C . ASP A 1 824 ? -14.978 18.837 38.310 1.00 82.50 824 ASP A C 1
ATOM 5956 O O . ASP A 1 824 ? -15.510 18.474 37.258 1.00 82.50 824 ASP A O 1
ATOM 5960 N N . VAL A 1 825 ? -13.926 18.191 38.819 1.00 80.19 825 VAL A N 1
ATOM 5961 C CA . VAL A 1 825 ? -13.473 16.888 38.300 1.00 80.19 825 VAL A CA 1
ATOM 5962 C C . VAL A 1 825 ? -14.593 15.868 38.515 1.00 80.19 825 VAL A C 1
ATOM 5964 O O . VAL A 1 825 ? -15.159 15.809 39.611 1.00 80.19 825 VAL A O 1
ATOM 5967 N N . CYS A 1 826 ? -14.943 15.073 37.496 1.00 81.94 826 CYS A N 1
ATOM 5968 C CA . CYS A 1 826 ? -16.066 14.150 37.667 1.00 81.94 826 CYS A CA 1
ATOM 5969 C C . CYS A 1 826 ? -15.768 13.119 38.747 1.00 81.94 826 CYS A C 1
ATOM 5971 O O . CYS A 1 826 ? -14.728 12.463 38.756 1.00 81.94 826 CYS A O 1
ATOM 5973 N N . THR A 1 827 ? -16.754 12.934 39.613 1.00 78.81 827 THR A N 1
ATOM 5974 C CA . THR A 1 827 ? -16.804 11.816 40.562 1.00 78.81 827 THR A CA 1
ATOM 5975 C C . THR A 1 827 ? -17.855 10.783 40.158 1.00 78.81 827 THR A C 1
ATOM 5977 O O . THR A 1 827 ? -17.864 9.675 40.689 1.00 78.81 827 THR A O 1
ATOM 5980 N N . ALA A 1 828 ? -18.731 11.136 39.213 1.00 79.44 828 ALA A N 1
ATOM 5981 C CA . ALA A 1 828 ? -19.738 10.250 38.648 1.00 79.44 828 ALA A CA 1
ATOM 5982 C C . ALA A 1 828 ? -19.169 9.368 37.524 1.00 79.44 828 ALA A C 1
ATOM 5984 O O . ALA A 1 828 ? -18.230 9.755 36.826 1.00 79.44 828 ALA A O 1
ATOM 5985 N N . GLU A 1 829 ? -19.782 8.196 37.335 1.00 84.31 829 GLU A N 1
ATOM 5986 C CA . GLU A 1 829 ? -19.537 7.337 36.174 1.00 84.31 829 GLU A CA 1
ATOM 5987 C C . GLU A 1 829 ? -19.900 8.089 34.886 1.00 84.31 829 GLU A C 1
ATOM 5989 O O . GLU A 1 829 ? -20.908 8.800 34.836 1.00 84.31 829 GLU A O 1
ATOM 5994 N N . LEU A 1 830 ? -19.058 7.964 33.858 1.00 88.25 830 LEU A N 1
ATOM 5995 C CA . LEU A 1 830 ? -19.303 8.595 32.565 1.00 88.25 830 LEU A CA 1
ATOM 5996 C C . LEU A 1 830 ? -20.577 8.031 31.926 1.00 88.25 830 LEU A C 1
ATOM 5998 O O . LEU A 1 830 ? -20.909 6.856 32.073 1.00 88.25 830 LEU A O 1
ATOM 6002 N N . GLU A 1 831 ? -21.289 8.867 31.177 1.00 88.19 831 GLU A N 1
ATOM 6003 C CA . GLU A 1 831 ? -22.434 8.399 30.403 1.00 88.19 831 GLU A CA 1
ATOM 6004 C C . GLU A 1 831 ? -21.951 7.612 29.179 1.00 88.19 831 GLU A C 1
ATOM 6006 O O . GLU A 1 831 ? -20.965 7.957 28.521 1.00 88.19 831 GLU A O 1
ATOM 6011 N N . ARG A 1 832 ? -22.660 6.527 28.864 1.00 87.69 832 ARG A N 1
ATOM 6012 C CA . ARG A 1 832 ? -22.376 5.691 27.694 1.00 87.69 832 ARG A CA 1
ATOM 6013 C C . ARG A 1 832 ? -22.394 6.510 26.403 1.00 87.69 832 ARG A C 1
ATOM 6015 O O . ARG A 1 832 ? -23.230 7.388 26.242 1.00 87.69 832 ARG A O 1
ATOM 6022 N N . ASP A 1 833 ? -21.507 6.168 25.471 1.00 90.19 833 ASP A N 1
ATOM 6023 C CA . ASP A 1 833 ? -21.353 6.810 24.160 1.00 90.19 833 ASP A CA 1
ATOM 6024 C C . ASP A 1 833 ? -20.912 8.289 24.236 1.00 90.19 833 ASP A C 1
ATOM 6026 O O . ASP A 1 833 ? -20.812 8.959 23.203 1.00 90.19 833 ASP A O 1
ATOM 6030 N N . MET A 1 834 ? -20.561 8.800 25.430 1.00 92.25 834 MET A N 1
ATOM 6031 C CA . MET A 1 834 ? -19.805 10.049 25.545 1.00 92.25 834 MET A CA 1
ATOM 6032 C C . MET A 1 834 ? -18.528 9.931 24.725 1.00 92.25 834 MET A C 1
ATOM 6034 O O . MET A 1 834 ? -17.760 8.979 24.894 1.00 92.25 834 MET A O 1
ATOM 6038 N N . SER A 1 835 ? -18.292 10.898 23.843 1.00 93.19 835 SER A N 1
ATOM 6039 C CA . SER A 1 835 ? -17.137 10.858 22.958 1.00 93.19 835 SER A CA 1
ATOM 6040 C C . SER A 1 835 ? -16.483 12.208 22.740 1.00 93.19 835 SER A C 1
ATOM 6042 O O . SER A 1 835 ? -17.095 13.271 22.826 1.00 93.19 835 SER A O 1
ATOM 6044 N N . LEU A 1 836 ? -15.196 12.131 22.442 1.00 93.88 836 LEU A N 1
ATOM 6045 C CA . LEU A 1 836 ? -14.349 13.215 21.998 1.00 93.88 836 LEU A CA 1
ATOM 6046 C C . LEU A 1 836 ? -13.815 12.816 20.627 1.00 93.88 836 LEU A C 1
ATOM 6048 O O . LEU A 1 836 ? -13.145 11.795 20.496 1.00 93.88 836 LEU A O 1
ATOM 6052 N N . THR A 1 837 ? -14.087 13.631 19.618 1.00 92.94 837 THR A N 1
ATOM 6053 C CA . THR A 1 837 ? -13.537 13.455 18.275 1.00 92.94 837 THR A CA 1
ATOM 6054 C C . THR A 1 837 ? -12.580 14.592 17.967 1.00 92.94 837 THR A C 1
ATOM 6056 O O . THR A 1 837 ? -12.906 15.743 18.241 1.00 92.94 837 THR A O 1
ATOM 6059 N N . PHE A 1 838 ? -11.427 14.307 17.371 1.00 92.81 838 PHE A N 1
ATOM 6060 C CA . PHE A 1 838 ? -10.517 15.325 16.848 1.00 92.81 838 PHE A CA 1
ATOM 6061 C C . PHE A 1 838 ? -9.901 14.886 15.524 1.00 92.81 838 PHE A C 1
ATOM 6063 O O . PHE A 1 838 ? -9.793 13.697 15.236 1.00 92.81 838 PHE A O 1
ATOM 6070 N N . ILE A 1 839 ? -9.528 15.854 14.692 1.00 91.25 839 ILE A N 1
ATOM 6071 C CA . ILE A 1 839 ? -9.006 15.592 13.348 1.00 91.25 839 ILE A CA 1
ATOM 6072 C C . ILE A 1 839 ? -7.539 15.977 13.320 1.00 91.25 839 ILE A C 1
ATOM 6074 O O . ILE A 1 839 ? -7.204 17.129 13.589 1.00 91.25 839 ILE A O 1
ATOM 6078 N N . THR A 1 840 ? -6.672 15.036 12.962 1.00 88.62 840 THR A N 1
ATOM 6079 C CA . THR A 1 840 ? -5.275 15.331 12.648 1.00 88.62 840 THR A CA 1
ATOM 6080 C C . THR A 1 840 ? -5.133 15.584 11.157 1.00 88.62 840 THR A C 1
ATOM 6082 O O . THR A 1 840 ? -5.824 14.993 10.332 1.00 88.62 840 THR A O 1
ATOM 6085 N N . GLN A 1 841 ? -4.203 16.453 10.801 1.00 84.81 841 GLN A N 1
ATOM 6086 C CA . GLN A 1 841 ? -3.689 16.629 9.457 1.00 84.81 841 GLN A CA 1
ATOM 6087 C C . GLN A 1 841 ? -2.223 16.218 9.490 1.00 84.81 841 GLN A C 1
ATOM 6089 O O . GLN A 1 841 ? -1.484 16.691 10.350 1.00 84.81 841 GLN A O 1
ATOM 6094 N N . SER A 1 842 ? -1.790 15.364 8.561 1.00 79.62 842 SER A N 1
ATOM 6095 C CA . SER A 1 842 ? -0.391 14.911 8.521 1.00 79.62 842 SER A CA 1
ATOM 6096 C C . SER A 1 842 ? 0.591 16.020 8.159 1.00 79.62 842 SER A C 1
ATOM 6098 O O . SER A 1 842 ? 1.768 15.966 8.506 1.00 79.62 842 SER A O 1
ATOM 6100 N N . GLY A 1 843 ? 0.111 17.005 7.399 1.00 74.62 843 GLY A N 1
ATOM 6101 C CA . GLY A 1 843 ? 0.949 17.999 6.742 1.00 74.62 843 GLY A CA 1
ATOM 6102 C C . GLY A 1 843 ? 1.773 17.447 5.573 1.00 74.62 843 GLY A C 1
ATOM 6103 O O . GLY A 1 843 ? 2.452 18.194 4.870 1.00 74.62 843 GLY A O 1
ATOM 6104 N N . ILE A 1 844 ? 1.695 16.139 5.324 1.00 77.12 844 ILE A N 1
ATOM 6105 C CA . ILE A 1 844 ? 2.454 15.455 4.286 1.00 77.12 844 ILE A CA 1
ATOM 6106 C C . ILE A 1 844 ? 1.803 15.745 2.938 1.00 77.12 844 ILE A C 1
ATOM 6108 O O . ILE A 1 844 ? 0.638 15.428 2.703 1.00 77.12 844 ILE A O 1
ATOM 6112 N N . THR A 1 845 ? 2.582 16.325 2.031 1.00 81.94 845 THR A N 1
ATOM 6113 C CA . THR A 1 845 ? 2.216 16.448 0.620 1.00 81.94 845 THR A CA 1
ATOM 6114 C C . THR A 1 845 ? 3.311 15.787 -0.192 1.00 81.94 845 THR A C 1
ATOM 6116 O O . THR A 1 845 ? 4.352 16.397 -0.420 1.00 81.94 845 THR A O 1
ATOM 6119 N N . TYR A 1 846 ? 3.100 14.540 -0.604 1.00 84.88 846 TYR A N 1
ATOM 6120 C CA . TYR A 1 846 ? 4.080 13.805 -1.399 1.00 84.88 846 TYR A CA 1
ATOM 6121 C C . TYR A 1 846 ? 4.414 14.540 -2.695 1.00 84.88 846 TYR A C 1
ATOM 6123 O O . TYR A 1 846 ? 3.548 15.149 -3.330 1.00 84.88 846 TYR A O 1
ATOM 6131 N N . ALA A 1 847 ? 5.679 14.473 -3.089 1.00 85.06 847 ALA A N 1
ATOM 6132 C CA . ALA A 1 847 ? 6.116 14.883 -4.403 1.00 85.06 847 ALA A CA 1
ATOM 6133 C C . ALA A 1 847 ? 5.557 13.891 -5.422 1.00 85.06 847 ALA A C 1
ATOM 6135 O O . ALA A 1 847 ? 5.925 12.718 -5.455 1.00 85.06 847 ALA A O 1
ATOM 6136 N N . TYR A 1 848 ? 4.653 14.387 -6.256 1.00 89.44 848 TYR A N 1
ATOM 6137 C CA . TYR A 1 848 ? 4.143 13.650 -7.399 1.00 89.44 848 TYR A CA 1
ATOM 6138 C C . TYR A 1 848 ? 4.351 14.445 -8.685 1.00 89.44 848 TYR A C 1
ATOM 6140 O O . TYR A 1 848 ? 4.783 15.599 -8.671 1.00 89.44 848 TYR A O 1
ATOM 6148 N N . ARG A 1 849 ? 4.076 13.818 -9.817 1.00 89.00 849 ARG A N 1
ATOM 6149 C CA . ARG A 1 849 ? 3.870 14.453 -11.116 1.00 89.00 849 ARG A CA 1
ATOM 6150 C C . ARG A 1 849 ? 2.556 13.918 -11.674 1.00 89.00 849 ARG A C 1
ATOM 6152 O O . ARG A 1 849 ? 2.131 12.822 -11.325 1.00 89.00 849 ARG A O 1
ATOM 6159 N N . GLY A 1 850 ? 1.892 14.706 -12.498 1.00 85.94 850 GLY A N 1
ATOM 6160 C CA . GLY A 1 850 ? 0.628 14.328 -13.115 1.00 85.94 850 GLY A CA 1
ATOM 6161 C C . GLY A 1 850 ? 0.196 15.375 -14.136 1.00 85.94 850 GLY A C 1
ATOM 6162 O O . GLY A 1 850 ? 0.840 16.428 -14.238 1.00 85.94 850 GLY A O 1
ATOM 6163 N N . PRO A 1 851 ? -0.865 15.108 -14.906 1.00 80.69 851 PRO A N 1
ATOM 6164 C CA . PRO A 1 851 ? -1.432 16.090 -15.820 1.00 80.69 851 PRO A CA 1
ATOM 6165 C C . PRO A 1 851 ? -1.900 17.334 -15.045 1.00 80.69 851 PRO A C 1
ATOM 6167 O O . PRO A 1 851 ? -2.545 17.236 -14.000 1.00 80.69 851 PRO A O 1
ATOM 6170 N N . THR A 1 852 ? -1.570 18.530 -15.539 1.00 70.44 852 THR A N 1
ATOM 6171 C CA . THR A 1 852 ? -2.031 19.786 -14.930 1.00 70.44 852 THR A CA 1
ATOM 6172 C C . THR A 1 852 ? -3.549 19.944 -15.107 1.00 70.44 852 THR A C 1
ATOM 6174 O O . THR A 1 852 ? -4.134 19.507 -16.102 1.00 70.44 852 THR A O 1
ATOM 6177 N N . SER A 1 853 ? -4.202 20.570 -14.123 1.00 54.31 853 SER A N 1
ATOM 6178 C CA . SER A 1 853 ? -5.656 20.595 -13.866 1.00 54.31 853 SER A CA 1
ATOM 6179 C C . SER A 1 853 ? -6.546 21.321 -14.901 1.00 54.31 853 SER A C 1
ATOM 6181 O O . SER A 1 853 ? -7.621 21.800 -14.555 1.00 54.31 853 SER A O 1
ATOM 6183 N N . GLY A 1 854 ? -6.126 21.419 -16.166 1.00 56.94 854 GLY A N 1
ATOM 6184 C CA . GLY A 1 854 ? -6.920 21.962 -17.283 1.00 56.94 854 GLY A CA 1
ATOM 6185 C C . GLY A 1 854 ? -7.554 20.907 -18.203 1.00 56.94 854 GLY A C 1
ATOM 6186 O O . GLY A 1 854 ? -8.356 21.243 -19.06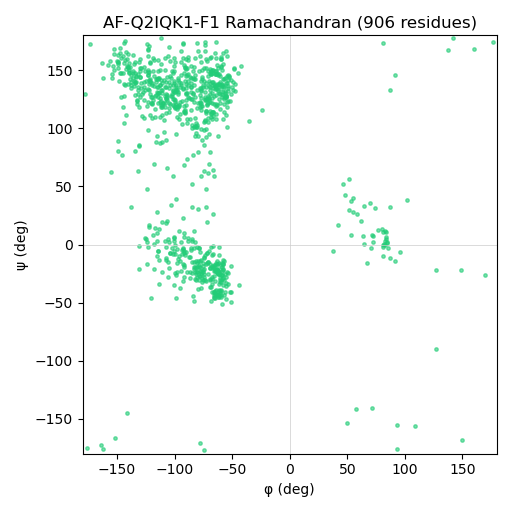7 1.00 56.94 854 GLY A O 1
ATOM 6187 N N . SER A 1 855 ? -7.202 19.634 -18.025 1.00 52.03 855 SER A N 1
ATOM 6188 C CA . SER A 1 855 ? -7.903 18.475 -18.597 1.00 52.03 855 SER A CA 1
ATOM 6189 C C . SER A 1 855 ? -8.714 17.804 -17.480 1.00 52.03 855 SER A C 1
ATOM 6191 O O . SER A 1 855 ? -8.543 18.186 -16.325 1.00 52.03 855 SER A O 1
ATOM 6193 N N . ASN A 1 856 ? -9.603 16.849 -17.765 1.00 54.50 856 ASN A N 1
ATOM 6194 C CA . ASN A 1 856 ? -10.324 16.067 -16.743 1.00 54.50 856 ASN A CA 1
ATOM 6195 C C . ASN A 1 856 ? -9.357 15.167 -15.928 1.00 54.50 856 ASN A C 1
ATOM 6197 O O . ASN A 1 856 ? -9.495 13.951 -15.902 1.00 54.50 856 ASN A O 1
ATOM 6201 N N . ALA A 1 857 ? -8.363 15.768 -15.268 1.00 52.84 857 ALA A N 1
ATOM 6202 C CA . ALA A 1 857 ? -7.201 15.144 -14.642 1.00 52.84 857 ALA A CA 1
ATOM 6203 C C . ALA A 1 857 ? -7.563 14.207 -13.481 1.00 52.84 857 ALA A C 1
ATOM 6205 O O . ALA A 1 857 ? -6.744 13.395 -13.076 1.00 52.84 857 ALA A O 1
ATOM 6206 N N . ALA A 1 858 ? -8.791 14.295 -12.962 1.00 54.38 858 ALA A N 1
ATOM 6207 C CA . ALA A 1 858 ? -9.290 13.398 -11.925 1.00 54.38 858 ALA A CA 1
ATOM 6208 C C . ALA A 1 858 ? -9.629 11.984 -12.440 1.00 54.38 858 ALA A C 1
ATOM 6210 O O . ALA A 1 858 ? -9.882 11.107 -11.624 1.00 54.38 858 ALA A O 1
ATOM 6211 N N . ALA A 1 859 ? -9.655 11.764 -13.760 1.00 60.59 859 ALA A N 1
ATOM 6212 C CA . ALA A 1 859 ? -9.961 10.465 -14.362 1.00 60.59 859 ALA A CA 1
ATOM 6213 C C . ALA A 1 859 ? -8.781 9.866 -15.140 1.00 60.59 859 ALA A C 1
ATOM 6215 O O . ALA A 1 859 ? -8.995 8.902 -15.867 1.00 60.59 859 ALA A O 1
ATOM 6216 N N . SER A 1 860 ? -7.581 10.454 -15.027 1.00 80.50 860 SER A N 1
ATOM 6217 C CA . SER A 1 860 ? -6.448 10.050 -15.849 1.00 80.50 860 SER A CA 1
ATOM 6218 C C . SER A 1 860 ? -5.581 8.980 -15.215 1.00 80.50 860 SER A C 1
ATOM 6220 O O . SER A 1 860 ? -4.948 9.296 -14.220 1.00 80.50 860 SER A O 1
ATOM 6222 N N . PHE A 1 861 ? -5.496 7.767 -15.771 1.00 90.31 861 PHE A N 1
ATOM 6223 C CA . PHE A 1 861 ? -4.740 6.664 -15.156 1.00 90.31 861 PHE A CA 1
ATOM 6224 C C . PHE A 1 861 ? -3.409 6.408 -15.877 1.00 90.31 861 PHE A C 1
ATOM 6226 O O . PHE A 1 861 ? -3.417 6.122 -17.078 1.00 90.31 861 PHE A O 1
ATOM 6233 N N . PRO A 1 862 ? -2.253 6.491 -15.190 1.00 93.94 862 PRO A N 1
ATOM 6234 C CA . PRO A 1 862 ? -0.999 6.059 -15.775 1.00 93.94 862 PRO A CA 1
ATOM 6235 C C . PRO A 1 862 ? -1.008 4.534 -15.942 1.00 93.94 862 PRO A C 1
ATOM 6237 O O . PRO A 1 862 ? -1.642 3.838 -15.152 1.00 93.94 862 PRO A O 1
ATOM 6240 N N . VAL A 1 863 ? -0.311 4.018 -16.954 1.00 94.00 863 VAL A N 1
ATOM 6241 C CA . VAL A 1 863 ? -0.339 2.584 -17.299 1.00 94.00 863 VAL A CA 1
ATOM 6242 C C . VAL A 1 863 ? 1.049 1.953 -17.229 1.00 94.00 863 VAL A C 1
ATOM 6244 O O . VAL A 1 863 ? 1.214 0.902 -16.620 1.00 94.00 863 VAL A O 1
ATOM 6247 N N . ALA A 1 864 ? 2.062 2.611 -17.794 1.00 95.38 864 ALA A N 1
ATOM 6248 C CA . ALA A 1 864 ? 3.434 2.116 -17.817 1.00 95.38 864 ALA A CA 1
ATOM 6249 C C . ALA A 1 864 ? 4.441 3.260 -17.644 1.00 95.38 864 ALA A C 1
ATOM 6251 O O . ALA A 1 864 ? 4.123 4.424 -17.901 1.00 95.38 864 ALA A O 1
ATOM 6252 N N . ALA A 1 865 ? 5.659 2.926 -17.215 1.00 96.50 865 ALA A N 1
ATOM 6253 C CA . ALA A 1 865 ? 6.758 3.871 -17.056 1.00 96.50 865 ALA A CA 1
ATOM 6254 C C . ALA A 1 865 ? 8.074 3.264 -17.560 1.00 96.50 865 ALA A C 1
ATOM 6256 O O . ALA A 1 865 ? 8.341 2.095 -17.296 1.00 96.50 865 ALA A O 1
ATOM 6257 N N . ALA A 1 866 ? 8.900 4.063 -18.238 1.00 96.62 866 ALA A N 1
ATOM 6258 C CA . ALA A 1 866 ? 10.245 3.668 -18.656 1.00 96.62 866 ALA A CA 1
ATOM 6259 C C . ALA A 1 866 ? 11.269 4.779 -18.361 1.00 96.62 866 ALA A C 1
ATOM 6261 O O . ALA A 1 866 ? 10.962 5.957 -18.594 1.00 96.62 866 ALA A O 1
ATOM 6262 N N . PRO A 1 867 ? 12.480 4.444 -17.879 1.00 95.88 867 PRO A N 1
ATOM 6263 C CA . PRO A 1 867 ? 13.537 5.409 -17.623 1.00 95.88 867 PRO A CA 1
ATOM 6264 C C . PRO A 1 867 ? 14.434 5.583 -18.860 1.00 95.88 867 PRO A C 1
ATOM 6266 O O . PRO A 1 867 ? 14.631 4.659 -19.645 1.00 95.88 867 PRO A O 1
ATOM 6269 N N . PHE A 1 868 ? 15.037 6.760 -19.015 1.00 95.00 868 PHE A N 1
ATOM 6270 C CA . PHE A 1 868 ? 16.036 7.030 -20.045 1.00 95.00 868 PHE A CA 1
ATOM 6271 C C . PHE A 1 868 ? 17.080 8.027 -19.558 1.00 95.00 868 PHE A C 1
ATOM 6273 O O . PHE A 1 868 ? 16.734 9.128 -19.132 1.00 95.00 868 PHE A O 1
ATOM 6280 N N . ASP A 1 869 ? 18.357 7.669 -19.657 1.00 91.75 869 ASP A N 1
ATOM 6281 C CA . ASP A 1 869 ? 19.449 8.589 -19.358 1.00 91.75 869 ASP A CA 1
ATOM 6282 C C . ASP A 1 869 ? 19.813 9.423 -20.593 1.00 91.75 869 ASP A C 1
ATOM 6284 O O . ASP A 1 869 ? 20.417 8.928 -21.548 1.00 91.75 869 ASP A O 1
ATOM 6288 N N . ARG A 1 870 ? 19.466 10.713 -20.563 1.00 89.88 870 ARG A N 1
ATOM 6289 C CA . ARG A 1 870 ? 19.855 11.684 -21.593 1.00 89.88 870 ARG A CA 1
ATOM 6290 C C . ARG A 1 870 ? 21.277 12.201 -21.413 1.00 89.88 870 ARG A C 1
ATOM 6292 O O . ARG A 1 870 ? 21.830 12.778 -22.350 1.00 89.88 870 ARG A O 1
ATOM 6299 N N . SER A 1 871 ? 21.879 12.004 -20.241 1.00 83.75 871 SER A N 1
ATOM 6300 C CA . SER A 1 871 ? 23.164 12.609 -19.905 1.00 83.75 871 SER A CA 1
ATOM 6301 C C . SER A 1 871 ? 24.324 12.234 -20.842 1.00 83.75 871 SER A C 1
ATOM 6303 O O . SER A 1 871 ? 25.142 13.120 -21.087 1.00 83.75 871 SER A O 1
ATOM 6305 N N . PRO A 1 872 ? 24.409 11.027 -21.450 1.00 85.88 872 PRO A N 1
ATOM 6306 C CA . PRO A 1 872 ? 25.475 10.701 -22.402 1.00 85.88 872 PRO A CA 1
ATOM 6307 C C . PRO A 1 872 ? 25.440 11.508 -23.706 1.00 85.88 872 PRO A C 1
ATOM 6309 O O . PRO A 1 872 ? 26.435 11.538 -24.430 1.00 85.88 872 PRO A O 1
ATOM 6312 N N . PHE A 1 873 ? 24.304 12.120 -24.053 1.00 86.12 873 PHE A N 1
ATOM 6313 C CA . PHE A 1 873 ? 24.103 12.706 -25.375 1.00 86.12 873 PHE A CA 1
ATOM 6314 C C . PHE A 1 873 ? 24.580 14.171 -25.427 1.00 86.12 873 PHE A C 1
ATOM 6316 O O . PHE A 1 873 ? 24.316 14.952 -24.503 1.00 86.12 873 PHE A O 1
ATOM 6323 N N . PRO A 1 874 ? 25.274 14.595 -26.504 1.00 85.81 874 PRO A N 1
ATOM 6324 C CA . PRO A 1 874 ? 25.754 15.968 -26.639 1.00 85.81 874 PRO A CA 1
ATOM 6325 C C . PRO A 1 874 ? 24.636 17.012 -26.501 1.00 85.81 874 PRO A C 1
ATOM 6327 O O . PRO A 1 874 ? 23.625 16.956 -27.195 1.00 85.81 874 PRO A O 1
ATOM 6330 N N . GLY A 1 875 ? 24.825 17.991 -25.611 1.00 85.75 875 GLY A N 1
ATOM 6331 C CA . GLY A 1 875 ? 23.853 19.058 -25.350 1.00 85.75 875 GLY A CA 1
ATOM 6332 C C . GLY A 1 875 ? 22.724 18.663 -24.393 1.00 85.75 875 GLY A C 1
ATOM 6333 O O . GLY A 1 875 ? 21.860 19.490 -24.110 1.00 85.75 875 GLY A O 1
ATOM 6334 N N . LYS A 1 876 ? 22.732 17.423 -23.890 1.00 85.44 876 LYS A N 1
ATOM 6335 C CA . LYS A 1 876 ? 21.713 16.855 -22.998 1.00 85.44 876 LYS A CA 1
ATOM 6336 C C . LYS A 1 876 ? 22.267 16.442 -21.633 1.00 85.44 876 LYS A C 1
ATOM 6338 O O . LYS A 1 876 ? 21.541 15.889 -20.813 1.00 85.44 876 LYS A O 1
ATOM 6343 N N . GLN A 1 877 ? 23.525 16.775 -21.341 1.00 82.06 877 GLN A N 1
ATOM 6344 C CA . GLN A 1 877 ? 24.201 16.417 -20.089 1.00 82.06 877 GLN A CA 1
ATOM 6345 C C . GLN A 1 877 ? 23.445 16.891 -18.836 1.00 82.06 877 GLN A C 1
ATOM 6347 O O . GLN A 1 877 ? 23.460 16.216 -17.812 1.00 82.06 877 GLN A O 1
ATOM 6352 N N . ALA A 1 878 ? 22.757 18.035 -18.920 1.00 75.62 878 ALA A N 1
ATOM 6353 C CA . ALA A 1 878 ? 21.979 18.594 -17.815 1.00 75.62 878 ALA A CA 1
ATOM 6354 C C . ALA A 1 878 ? 20.578 17.971 -17.651 1.00 75.62 878 ALA A C 1
ATOM 6356 O O . ALA A 1 878 ? 19.957 18.180 -16.610 1.00 75.62 878 ALA A O 1
ATOM 6357 N N . ASP A 1 879 ? 20.076 17.224 -18.642 1.00 77.44 879 ASP A N 1
ATOM 6358 C CA . ASP A 1 879 ? 18.731 16.632 -18.596 1.00 77.44 879 ASP A CA 1
ATOM 6359 C C . ASP A 1 879 ? 18.676 15.424 -17.644 1.00 77.44 879 ASP A C 1
ATOM 6361 O O . ASP A 1 879 ? 17.621 15.150 -17.062 1.00 77.44 879 ASP A O 1
ATOM 6365 N N . GLY A 1 880 ? 19.808 14.728 -17.465 1.00 84.81 880 GLY A N 1
ATOM 6366 C CA . GLY A 1 880 ? 19.925 13.543 -16.613 1.00 84.81 880 GLY A CA 1
ATOM 6367 C C . GLY A 1 880 ? 18.952 12.433 -17.014 1.00 84.81 880 GLY A C 1
ATOM 6368 O O . GLY A 1 880 ? 18.677 12.227 -18.198 1.00 84.81 880 GLY A O 1
ATOM 6369 N N . TYR A 1 881 ? 18.396 11.738 -16.019 1.00 89.88 881 TYR A N 1
ATOM 6370 C CA . TYR A 1 881 ? 17.306 10.798 -16.264 1.00 89.88 881 TYR A CA 1
ATOM 6371 C C . TYR A 1 881 ? 15.991 11.508 -16.580 1.00 89.88 881 TYR A C 1
ATOM 6373 O O . TYR A 1 881 ? 15.583 12.476 -15.925 1.00 89.88 881 TYR A O 1
ATOM 6381 N N . ARG A 1 882 ? 15.292 10.936 -17.553 1.00 93.19 882 ARG A N 1
ATOM 6382 C CA . ARG A 1 882 ? 13.894 11.181 -17.879 1.00 93.19 882 ARG A CA 1
ATOM 6383 C C . ARG A 1 882 ? 13.095 9.917 -17.618 1.00 93.19 882 ARG A C 1
ATOM 6385 O O . ARG A 1 882 ? 13.612 8.813 -17.757 1.00 93.19 882 ARG A O 1
ATOM 6392 N N . PHE A 1 883 ? 11.837 10.089 -17.252 1.00 95.56 883 PHE A N 1
ATOM 6393 C CA . PHE A 1 883 ? 10.867 9.013 -17.166 1.00 95.56 883 PHE A CA 1
ATOM 6394 C C . PHE A 1 883 ? 9.713 9.334 -18.102 1.00 95.56 883 PHE A C 1
ATOM 6396 O O . PHE A 1 883 ? 9.118 10.411 -18.020 1.00 95.56 883 PHE A O 1
ATOM 6403 N N . PHE A 1 884 ? 9.401 8.383 -18.971 1.00 96.69 884 PHE A N 1
ATOM 6404 C CA . PHE A 1 884 ? 8.264 8.441 -19.874 1.00 96.69 884 PHE A CA 1
ATOM 6405 C C . PHE A 1 884 ? 7.131 7.627 -19.263 1.00 96.69 884 PHE A C 1
ATOM 6407 O O . PHE A 1 884 ? 7.317 6.442 -19.003 1.00 96.69 884 PHE A O 1
ATOM 6414 N N . VAL A 1 885 ? 5.983 8.255 -19.005 1.00 96.56 885 VAL A N 1
ATOM 6415 C CA . VAL A 1 885 ? 4.823 7.617 -18.363 1.00 96.56 885 VAL A CA 1
ATOM 6416 C C . VAL A 1 885 ? 3.589 7.750 -19.243 1.00 96.56 885 VAL A C 1
ATOM 6418 O O . VAL A 1 885 ? 3.160 8.869 -19.535 1.00 96.56 885 VAL A O 1
ATOM 6421 N N . THR A 1 886 ? 3.015 6.628 -19.672 1.00 95.62 886 THR A N 1
ATOM 6422 C CA . THR A 1 886 ? 1.803 6.597 -20.508 1.00 95.62 886 THR A CA 1
ATOM 6423 C C . THR A 1 886 ? 0.547 6.738 -19.666 1.00 95.62 886 THR A C 1
ATOM 6425 O O . THR A 1 886 ? 0.507 6.237 -18.546 1.00 95.62 886 THR A O 1
ATOM 6428 N N . TYR A 1 887 ? -0.476 7.402 -20.210 1.00 93.94 887 TYR A N 1
ATOM 6429 C CA . TYR A 1 887 ? -1.786 7.580 -19.578 1.00 93.94 887 TYR A CA 1
ATOM 6430 C C . TYR A 1 887 ? -2.910 7.128 -20.500 1.00 93.94 887 TYR A C 1
ATOM 6432 O O . TYR A 1 887 ? -2.895 7.460 -21.685 1.00 93.94 887 TYR A O 1
ATOM 6440 N N . SER A 1 888 ? -3.932 6.465 -19.960 1.00 90.88 888 SER A N 1
ATOM 6441 C CA . SER A 1 888 ? -5.064 5.935 -20.734 1.00 90.88 888 SER A CA 1
ATOM 6442 C C . SER A 1 888 ? -5.844 6.983 -21.544 1.00 90.88 888 SER A C 1
ATOM 6444 O O . SER A 1 888 ? -6.557 6.623 -22.480 1.00 90.88 888 SER A O 1
ATOM 6446 N N . GLU A 1 889 ? -5.686 8.275 -21.255 1.00 87.69 889 GLU A N 1
ATOM 6447 C CA . GLU A 1 889 ? -6.382 9.393 -21.910 1.00 87.69 889 GLU A CA 1
ATOM 6448 C C . GLU A 1 889 ? -5.517 10.059 -22.974 1.00 87.69 889 GLU A C 1
ATOM 6450 O O . GLU A 1 889 ? -5.577 11.277 -23.158 1.00 87.69 889 GLU A O 1
ATOM 6455 N N . ASN A 1 890 ? -4.772 9.247 -23.724 1.00 91.38 890 ASN A N 1
ATOM 6456 C CA . ASN A 1 890 ? -4.203 9.639 -25.013 1.00 91.38 890 ASN A CA 1
ATOM 6457 C C . ASN A 1 890 ? -3.008 10.594 -24.898 1.00 91.38 890 ASN A C 1
ATOM 6459 O O . ASN A 1 890 ? -2.811 11.443 -25.764 1.00 91.38 890 ASN A O 1
ATOM 6463 N N . PHE A 1 891 ? -2.209 10.489 -23.836 1.00 91.19 891 PHE A N 1
ATOM 6464 C CA . PHE A 1 891 ? -0.978 11.270 -23.722 1.00 91.19 891 PHE A CA 1
ATOM 6465 C C . PHE A 1 891 ? 0.140 10.502 -23.017 1.00 91.19 891 PHE A C 1
ATOM 6467 O O . PHE A 1 891 ? -0.078 9.511 -22.318 1.00 91.19 891 PHE A O 1
ATOM 6474 N N . LEU A 1 892 ? 1.356 11.005 -23.206 1.00 92.75 892 LEU A N 1
ATOM 6475 C CA . LEU A 1 892 ? 2.568 10.584 -22.516 1.00 92.75 892 LEU A CA 1
ATOM 6476 C C . LEU A 1 892 ? 3.081 11.764 -21.683 1.00 92.75 892 LEU A C 1
ATOM 6478 O O . LEU A 1 892 ? 3.045 12.911 -22.133 1.00 92.75 892 LEU A O 1
ATOM 6482 N N . ILE A 1 893 ? 3.563 11.507 -20.471 1.00 93.50 893 ILE A N 1
ATOM 6483 C CA . ILE A 1 893 ? 4.314 12.493 -19.692 1.00 93.50 893 ILE A CA 1
ATOM 6484 C C . ILE A 1 893 ? 5.797 12.167 -19.783 1.00 93.50 893 ILE A C 1
ATOM 6486 O O . ILE A 1 893 ? 6.204 11.058 -19.457 1.00 93.50 893 ILE A O 1
ATOM 6490 N N . ASP A 1 894 ? 6.589 13.167 -20.148 1.00 93.38 894 ASP A N 1
ATOM 6491 C CA . ASP A 1 894 ? 8.033 13.186 -19.957 1.00 93.38 894 ASP A CA 1
ATOM 6492 C C . ASP A 1 894 ? 8.366 14.049 -18.728 1.00 93.38 894 ASP A C 1
ATOM 6494 O O . ASP A 1 894 ? 8.031 15.241 -18.654 1.00 93.38 894 ASP A O 1
ATOM 6498 N N . LEU A 1 895 ? 8.994 13.436 -17.727 1.00 92.12 895 LEU A N 1
ATOM 6499 C CA . LEU A 1 895 ? 9.375 14.084 -16.477 1.00 92.12 895 LEU A CA 1
ATOM 6500 C C . LEU A 1 895 ? 10.831 13.788 -16.119 1.00 92.12 895 LEU A C 1
ATOM 6502 O O . LEU A 1 895 ? 11.330 12.693 -16.350 1.00 92.12 895 LEU A O 1
ATOM 6506 N N . SER A 1 896 ? 11.502 14.755 -15.494 1.00 90.00 896 SER A N 1
ATOM 6507 C CA . SER A 1 896 ? 12.818 14.548 -14.885 1.00 90.00 896 SER A CA 1
ATOM 6508 C C . SER A 1 896 ? 12.705 14.619 -13.363 1.00 90.00 896 SER A C 1
ATOM 6510 O O . SER A 1 896 ? 12.011 15.505 -12.847 1.00 90.00 896 SER A O 1
ATOM 6512 N N . PRO A 1 897 ? 13.403 13.744 -12.619 1.00 86.12 897 PRO A N 1
ATOM 6513 C CA . PRO A 1 897 ? 13.557 13.898 -11.178 1.00 86.12 897 PRO A CA 1
ATOM 6514 C C . PRO A 1 897 ? 14.261 15.205 -10.814 1.00 86.12 897 PRO A C 1
ATOM 6516 O O . PRO A 1 897 ? 13.932 15.799 -9.792 1.00 86.12 897 PRO A O 1
ATOM 6519 N N . ALA A 1 898 ? 15.180 15.686 -11.658 1.00 82.81 898 ALA A N 1
ATOM 6520 C CA . ALA A 1 898 ? 16.023 16.850 -11.384 1.00 82.81 898 ALA A CA 1
ATOM 6521 C C . ALA A 1 898 ? 15.296 18.193 -11.545 1.00 82.81 898 ALA A C 1
ATOM 6523 O O . ALA A 1 898 ? 15.803 19.233 -11.115 1.00 82.81 898 ALA A O 1
ATOM 6524 N N . THR A 1 899 ? 14.107 18.195 -12.153 1.00 81.62 899 THR A N 1
ATOM 6525 C CA . THR A 1 899 ? 13.349 19.414 -12.425 1.00 81.62 899 THR A CA 1
ATOM 6526 C C . THR A 1 899 ? 12.175 19.580 -11.460 1.00 81.62 899 THR A C 1
ATOM 6528 O O . THR A 1 899 ? 11.541 18.617 -11.020 1.00 81.62 899 THR A O 1
ATOM 6531 N N . ALA A 1 900 ? 11.882 20.834 -11.103 1.00 73.62 900 ALA A N 1
ATOM 6532 C CA . ALA A 1 900 ? 10.853 21.172 -10.122 1.00 73.62 900 ALA A CA 1
ATOM 6533 C C . ALA A 1 900 ? 9.449 20.679 -10.533 1.00 73.62 900 ALA A C 1
ATOM 6535 O O . ALA A 1 900 ? 9.160 20.474 -11.714 1.00 73.62 900 ALA A O 1
ATOM 6536 N N . TYR A 1 901 ? 8.554 20.554 -9.548 1.00 65.19 901 TYR A N 1
ATOM 6537 C CA . TYR A 1 901 ? 7.194 19.999 -9.668 1.00 65.19 901 TYR A CA 1
ATOM 6538 C C . TYR A 1 901 ? 6.378 20.460 -10.894 1.00 65.19 901 TYR A C 1
ATOM 6540 O O . TYR A 1 901 ? 5.632 19.669 -11.460 1.00 65.19 901 TYR A O 1
ATOM 6548 N N . SER A 1 902 ? 6.533 21.707 -11.346 1.00 62.59 902 SER A N 1
ATOM 6549 C CA . SER A 1 902 ? 5.739 22.300 -12.434 1.00 62.59 902 SER A CA 1
ATOM 6550 C C . SER A 1 902 ? 6.235 22.013 -13.860 1.00 62.59 902 SER A C 1
ATOM 6552 O O . SER A 1 902 ? 5.698 22.588 -14.803 1.00 62.59 902 SER A O 1
ATOM 6554 N N . THR A 1 903 ? 7.263 21.181 -14.041 1.00 71.69 903 THR A N 1
ATOM 6555 C CA . THR A 1 903 ? 8.008 21.087 -15.316 1.00 71.69 903 THR A CA 1
ATOM 6556 C C . THR A 1 903 ? 7.821 19.780 -16.093 1.00 71.69 903 THR A C 1
ATOM 6558 O O . THR A 1 903 ? 8.627 19.473 -16.971 1.00 71.69 903 THR A O 1
ATOM 6561 N N . SER A 1 904 ? 6.766 19.006 -15.821 1.00 80.06 904 SER A N 1
ATOM 6562 C CA . SER A 1 904 ? 6.426 17.858 -16.671 1.00 80.06 904 SER A CA 1
ATOM 6563 C C . SER A 1 904 ? 5.988 18.318 -18.065 1.00 80.06 904 SER A C 1
ATOM 6565 O O . SER A 1 904 ? 5.189 19.247 -18.213 1.00 80.06 904 SER A O 1
ATOM 6567 N N . LYS A 1 905 ? 6.504 17.656 -19.103 1.00 86.88 905 LYS A N 1
ATOM 6568 C CA . LYS A 1 905 ? 6.108 17.887 -20.492 1.00 86.88 905 LYS A CA 1
ATOM 6569 C C . LYS A 1 905 ? 5.049 16.859 -20.867 1.00 86.88 905 LYS A C 1
ATOM 6571 O O . LYS A 1 905 ? 5.299 15.660 -20.818 1.00 86.88 905 LYS A O 1
ATOM 6576 N N . VAL A 1 906 ? 3.860 17.333 -21.225 1.00 87.44 906 VAL A N 1
ATOM 6577 C CA . VAL A 1 906 ? 2.817 16.483 -21.809 1.00 87.44 906 VAL A CA 1
ATOM 6578 C C . VAL A 1 906 ? 3.077 16.392 -23.309 1.00 87.44 906 VAL A C 1
ATOM 6580 O O . VAL A 1 906 ? 3.171 17.423 -23.975 1.00 87.44 906 VAL A O 1
ATOM 6583 N N . ILE A 1 907 ? 3.184 15.173 -23.824 1.00 85.88 907 ILE A N 1
ATOM 6584 C CA . ILE A 1 907 ? 3.358 14.873 -25.244 1.00 85.88 907 ILE A CA 1
ATOM 6585 C C . ILE A 1 907 ? 2.033 14.273 -25.741 1.00 85.88 907 ILE A C 1
ATOM 6587 O O . ILE A 1 907 ? 1.540 13.304 -25.154 1.00 85.88 907 ILE A O 1
ATOM 6591 N N . ARG A 1 908 ? 1.418 14.909 -26.747 1.00 84.75 908 ARG A N 1
ATOM 6592 C CA . ARG A 1 908 ? 0.096 14.569 -27.301 1.00 84.75 908 ARG A CA 1
ATOM 6593 C C . ARG A 1 908 ? 0.167 14.275 -28.779 1.00 84.75 908 ARG A C 1
ATOM 6595 O O . ARG A 1 908 ? 0.952 14.971 -29.465 1.00 84.75 908 ARG A O 1
#

Organism: Anaeromyxobacter dehalogenans (strain 2CP-C) (NCBI:txid290397)

Secondary structure (DSSP, 8-state):
--SSSHHHHHHHHTTSSS-S---PPP---SSEEEEEEEEE--STTTTSTTEEEEEEEEGGGTEEEEEETTT-PBPBPSSSSSB-EEEPPTTSPPP-EEEEE-----B-TTS-BPPPEEEEE-TT--EEEEP--S-TTT-SS-SSSS--EEGGGTSTT--EEEEEEEEEEEE-SSTT-EEEEEEEEEEEEEETTTEEEEEEEEE-TTS-EEE-S--EEEE-SS---EEEE-TTSSEEEEEEEEESSTTS--EEEEEEETTSPTT---EEEEE-SS-EEEEEEEEE-PPPS---TT-TTTTT-TTT---S-S--EEEEEEEEPTTTSSTTSSS-SSEEEEETTTTEEPPPTTSSSSSPPPB--SS-EEEEEEE-S-SS----STTGGGGGGSS--EEE--TT--EEES-EEEEEETTS-EEEEETTTTB--BSS-TTTSSS-SEEEEEEEE-PPEEEE-SSSTT-EEEEPPSEEEEEEE-TTTTTSSS---EEE-STTTHHHH-EE-TTT--SEEEEEEETPBPTT-SSEEEEEEE-TTS-EEEE-EEEEE-TTS-EEEEEE--TT-GGG---TT-EEEEE--TT-GGG-EE-TTT--EE---EEEEEEEEEPPBTTBTT-EEEE-GGG-EETTSSSGGGPPBPPHHHHHHHTT--SS--EEEEEE-SSEEEEETTTEEEE-PPP-S-TTTSPPEEEETT-SPSSSS-TTTS----PPSPGGGGTT---GGGGG--SHHHHHHHHHHHHHHHHHTT-----------SSTTHHHHHHHHHHSTTTGGG-SSS-SEEEEE-EEEEEE-B-TTSPBPBPTTT-SB-EEE--SPPPTT-EEEEEEE----B-EE---TTS-GGG--EEEEEEEE-TTSTT-TTT-EEEEEEETTTEEEEE-TTS-TT-PEEE-

Mean predicted aligned error: 11.23 Å

Solvent-accessible surface area (backbone atoms only — not comparable to full-atom values): 48930 Å² total; per-residue (Å²): 139,78,86,68,73,64,62,60,59,54,59,61,56,65,70,76,69,68,74,93,67,76,80,74,75,56,57,72,47,31,35,22,31,18,33,28,58,38,27,20,38,42,82,81,46,66,89,40,60,28,43,56,27,33,42,32,21,18,19,72,68,40,26,34,40,40,29,34,62,86,81,70,44,65,34,56,35,97,87,47,99,39,48,32,65,30,66,56,71,87,94,57,60,44,32,32,44,42,28,35,34,60,28,70,65,59,53,47,100,85,69,36,44,58,44,24,50,38,37,40,30,25,64,72,32,36,41,44,36,60,50,50,28,71,41,77,87,60,60,42,52,62,83,86,64,73,71,63,50,56,46,34,80,79,41,76,90,30,25,44,61,28,66,45,37,43,60,31,68,37,83,37,99,49,91,96,40,72,37,75,35,62,31,20,28,28,39,41,31,24,26,55,87,16,30,33,42,39,38,42,32,30,57,42,98,88,64,47,77,45,79,47,78,80,71,35,60,28,82,56,71,35,50,44,51,20,64,24,55,37,85,81,61,48,34,37,37,30,7,13,67,42,43,43,47,82,91,70,87,39,15,14,33,32,38,31,36,59,80,46,60,86,54,61,48,55,74,44,64,30,31,62,82,32,20,10,52,37,32,41,44,42,52,26,49,55,57,72,76,76,84,59,97,78,56,76,90,49,73,85,47,92,90,72,54,68,69,63,79,78,67,52,45,65,36,36,41,32,32,42,30,70,88,51,26,30,78,87,35,95,42,59,40,20,42,29,46,26,26,71,90,80,33,24,50,29,60,23,82,84,65,84,41,88,39,44,73,39,37,64,57,99,48,63,61,70,26,68,27,65,40,58,44,32,89,34,49,69,84,83,54,103,72,50,76,66,55,66,73,60,56,47,39,38,52,36,17,34,60,60,48,77,45,78,36,21,22,40,34,39,31,29,12,71,77,25,36,32,36,43,31,38,59,20,71,68,37,64,47,35,35,42,45,40,88,76,43,97,45,33,44,41,46,81,31,32,48,52,46,58,54,67,43,74,38,76,30,91,90,42,87,94,43,66,42,77,40,77,48,56,54,41,56,29,29,38,42,56,80,63,65,85,84,46,102,73,75,76,77,43,69,27,52,44,44,86,46,34,34,74,30,51,46,64,32,68,35,36,30,62,66,35,48,35,39,37,22,28,44,26,63,32,66,93,34,56,74,33,48,19,41,35,22,54,45,98,89,64,47,44,32,41,28,42,38,36,64,40,80,42,97,86,74,48,71,44,74,80,43,68,48,44,55,57,33,42,76,57,64,70,53,72,56,16,33,42,36,40,34,55,31,85,85,48,57,65,54,46,44,67,40,90,89,73,71,45,75,43,78,43,38,35,34,25,34,25,71,39,72,35,64,61,34,78,93,31,66,32,4,26,32,30,47,35,75,90,51,25,28,37,56,82,43,85,51,76,91,68,41,46,68,62,53,71,60,23,56,55,46,44,33,66,42,62,84,77,59,72,16,34,26,28,39,20,38,66,41,43,36,29,28,31,73,76,60,29,58,59,49,64,53,68,79,41,91,46,86,88,80,57,81,56,41,57,43,28,41,62,64,64,71,86,74,86,72,49,85,82,65,55,76,55,59,73,70,70,70,65,71,78,82,42,60,67,61,64,57,72,66,56,65,68,53,72,51,71,68,53,36,52,52,35,27,41,50,46,43,18,52,62,41,53,62,33,78,50,79,88,77,68,84,60,84,67,74,84,52,97,60,32,64,57,38,50,45,51,45,64,81,38,50,92,51,52,93,49,71,74,69,90,62,60,34,32,42,29,37,38,40,30,47,37,23,54,38,53,47,99,84,67,48,74,36,59,40,88,86,78,72,39,73,40,65,42,71,56,87,66,83,80,59,68,57,25,26,38,36,36,30,38,37,18,23,77,39,70,28,52,44,61,74,67,87,86,53,79,42,92,75,35,35,40,44,25,44,28,57,44,74,38,15,80,43,91,97,27,35,79,59,25,47,35,36,42,34,25,19,49,79,26,37,35,37,44,37,39,52,58,44,50,64,89,64,63,43,79,46,71

Nearest PDB structures (foldseek):
  5grs-assembly1_A  TM=5.312E-01  e=6.831E-04  Schizosaccharomyces pombe 972h-
  7y60-assembly1_L  TM=4.155E-01  e=3.585E-04  Homo sapiens
  8iqg-assembly1_B  TM=4.629E-01  e=4.024E-03  Homo sapiens
  7y61-assembly1_L  TM=4.377E-01  e=9.010E-03  Homo sapiens
  7y61-assembly1_N  TM=4.270E-01  e=7.669E-03  Homo sapiens